Protein 3LLW (pdb70)

B-factor: mean 59.73, std 18.77, range [12.54, 139.4]

Nearest PDB structures (foldseek):
  3llw-assembly2_C  TM=1.004E+00  e=7.249E-37  Helicobacter pylori 26695
  3llw-assembly1_A  TM=9.979E-01  e=4.424E-35  Helicobacter pylori 26695
  3q1o-assembly1_A  TM=9.947E-01  e=1.415E-34  Helicobacter pylori
  3llw-assembly2_D  TM=1.000E+00  e=3.115E-34  Helicobacter pylori 26695
  4lfe-assembly1_A  TM=8.638E-01  e=3.846E-14  Streptococcus uberis 0140J

Solvent-accessible surface area: 47599 Å² total; per-residue (Å²): 169,177,58,35,110,18,20,58,34,2,93,69,0,9,119,123,3,58,48,43,0,120,97,35,153,27,120,17,125,28,28,7,28,35,1,63,106,0,2,16,24,18,0,77,45,20,30,170,13,19,25,0,52,0,0,0,0,0,0,4,10,36,22,48,87,182,90,0,63,124,68,33,70,16,8,5,50,0,0,0,0,0,6,0,0,35,6,3,12,48,8,2,21,5,3,51,41,26,80,98,27,12,35,75,150,64,70,40,4,2,28,23,109,44,27,54,16,6,0,2,5,0,0,0,0,0,0,0,17,0,0,27,11,0,2,55,4,125,28,112,34,71,14,2,13,68,0,0,73,18,0,0,29,23,0,3,3,67,0,6,3,6,0,10,3,0,6,26,95,29,68,138,63,128,14,84,97,146,44,4,43,55,0,1,52,16,45,10,0,43,4,0,3,0,0,0,3,0,0,5,20,3,17,35,68,184,37,137,138,4,60,155,58,0,68,60,4,0,47,60,0,0,22,0,36,13,0,28,65,1,12,96,93,78,113,184,115,82,7,12,0,17,92,64,46,32,78,152,173,0,54,91,56,0,85,74,6,29,91,79,0,41,106,67,0,65,73,10,120,116,77,48,80,89,2,11,56,0,0,42,15,17,0,57,93,52,35,217,159,184,53,33,114,10,22,53,33,2,96,62,4,16,125,126,4,65,59,43,0,139,108,41,153,43,138,8,126,26,56,16,64,41,1,84,142,0,3,21,21,15,0,83,49,18,37,162,12,16,20,0,60,0,0,0,0,0,0,1,10,33,18,44,72,182,102,0,66,133,66,44,64,20,9,5,42,0,0,0,0,0,5,0,0,30,6,3,20,45,11,2,22,6,1,52,41,19,84,102,26,67,103,67,150,135,44,48,4,3,28,58,97,41,45,58,18,3,0,3,4,0,0,1,0,0,0,0,11,0,0,24,10,0,2,58,5,132,23,120,30,83,15,2,14,71,0,0,58,18,0,0,36,21,0,2,2,93,0,9,2,1,0,14,4,0,32,19,38,0,68,28,13,77,6,76,73,138,31,2,34,55,0,8,54,15,47,12,0,45,4,0,1,0,0,0,2,0,0,4,24,5,15,38,83,170,35,119,148,3,47,148,51,0,67,61,1,0,50,64,0,0,21,0,35,19,0,40,62,11,15,105,107,80,104,201,206,26,15,0,12,93,69,55,31,74,135,159,0,60,92,57,2,104,71,8,41,89,86,0,48,101,41,0,56,72,8,112,115,73,52,80,85,1,12,46,0,0,39,14,20,0,60,90,55,25,184,109,158,178,52,34,114,11,18,54,30,3,91,63,3,12,118,128,3,50,56,47,0,117,102,36,147,45,141,13,118,41,64,21,86,35,4,97,124,0,4,15,19,25,0,69,51,31,34,110,13,6,23,0,68,0,0,1,0,0,0,5,12,35,24,36,94,172,88,3,72,125,64,39,66,21,6,6,42,0,0,0,0,0,6,0,0,32,8,3,19,48,9,2,16,5,1,38,41,29,92,47,29,41,96,79,152,128,75,59,4,2,9,18,90,29,37,38,22,10,0,1,7,0,0,1,0,0,0,0,9,0,0,14,12,0,2,58,4,130,24,117,35,94,12,2,14,67,0,0,77,17,0,0,35,25,0,3,3,91,0,11,3,2,0,18,3,0,29,32,99,23,70,144,62,127,11,80,81,145,49,2,37,57,0,6,44,16,49,14,0,39,5,0,2,0,0,0,4,0,0,4,14,4,12,49,73,193,31,128,142,4,55,154,53,0,71,59,1,0,52,52,2,0,18,0,26,22,0,40,64,20,21,121,117,82,166,192,16,18,0,21,116,66,60,31,78,142,154,0,63,98,63,0,100,89,17,60,74,84,0,43,88,37,0,72,64,6,113,114,76,53,70,89,1,14,54,0,0,44,15,17,0,65,94,42,34,215,123,46,121,21,26,54,28,1,88,64,1,13,130,124,4,74,57,43,0,130,90,39,151,30,119,8,131,41,71,11,73,40,0,93,134,0,2,18,8,19,0,84,60,31,29,104,14,10,21,0,67,0,0,0,0,0,0,5,10,37,25,40,105,180,94,2,75,131,64,39,70,20,9,6,45,0,0,0,0,0,6,0,0,33,6,3,23,45,9,2,22,6,2,56,35,18,63,90,27,65,106,80,157,140,44,46,4,3,29,51,85,45,50,50,16,3,0,2,6,0,0,0,0,0,0,0,16,0,0,32,9,0,3,57,4,131,28,113,36,89,14,1,15,63,0,0,62,13,0,0,31,20,0,2,2,69,0,12,3,2,0,20,5,0,4,20,97,24,57,51,61,81,17,79,98,143,42,3,42,52,0,4,49,15,41,10,0,40,4,0,1,0,0,0,4,0,0,3,18,5,12,34,70,184,38,134,142,3,50,130,63,0,69,59,3,0,48,63,1,0,22,0,17,22,0,29,55,10,14,107,113,81,87,209,161,41,77,49,50,10,17,0,6,42,71,52,29,82,130,166,0,56,81,61,2,97,88,7,30,92,76,0,42,105,49,0,60,73,8,116,110,75,55,73,90,1,11,52,0,0,43,14,13,0,49,92,39,32,208

CATH classification: 1.10.600.10

Structure (mmCIF, N/CA/C/O backbone):
data_3LLW
#
_entry.id   3LLW
#
_cell.length_a   59.040
_cell.length_b   123.844
_cell.length_c   111.617
_cell.angle_alpha   90.00
_cell.angle_beta   92.67
_cell.angle_gamma   90.00
#
_symmetry.space_group_name_H-M   'P 1 21 1'
#
loop_
_entity.id
_entity.type
_entity.pdbx_description
1 polymer 'Geranyltranstransferase (IspA)'
2 non-polymer 'SULFATE ION'
3 water water
#
loop_
_atom_site.group_PDB
_atom_site.id
_atom_site.type_symbol
_atom_site.label_atom_id
_atom_site.label_alt_id
_atom_site.label_comp_id
_atom_site.label_asym_id
_atom_site.label_entity_id
_atom_site.label_seq_id
_atom_site.pdbx_PDB_ins_code
_atom_site.Cartn_x
_atom_site.Cartn_y
_atom_site.Cartn_z
_atom_site.occupancy
_atom_site.B_iso_or_equiv
_atom_site.auth_seq_id
_atom_site.auth_comp_id
_atom_site.auth_asym_id
_atom_site.auth_atom_id
_atom_site.pdbx_PDB_model_num
ATOM 1 N N . SER A 1 2 ? 54.664 95.754 57.899 1.00 108.99 0 SER A N 1
ATOM 2 C CA . SER A 1 2 ? 55.710 96.500 58.664 1.00 108.79 0 SER A CA 1
ATOM 3 C C . SER A 1 2 ? 56.670 95.550 59.399 1.00 105.86 0 SER A C 1
ATOM 4 O O . SER A 1 2 ? 57.146 94.562 58.820 1.00 103.67 0 SER A O 1
ATOM 7 N N . LEU A 1 3 ? 56.948 95.856 60.668 1.00 100.79 1 LEU A N 1
ATOM 8 C CA . LEU A 1 3 ? 57.925 95.108 61.464 1.00 93.25 1 LEU A CA 1
ATOM 9 C C . LEU A 1 3 ? 57.281 93.975 62.257 1.00 88.28 1 LEU A C 1
ATOM 10 O O . LEU A 1 3 ? 56.324 94.187 63.007 1.00 88.12 1 LEU A O 1
ATOM 15 N N . SER A 1 4 ? 57.834 92.777 62.094 1.00 81.80 2 SER A N 1
ATOM 16 C CA . SER A 1 4 ? 57.245 91.568 62.651 1.00 76.08 2 SER A CA 1
ATOM 17 C C . SER A 1 4 ? 57.505 91.406 64.143 1.00 68.45 2 SER A C 1
ATOM 18 O O . SER A 1 4 ? 58.651 91.434 64.586 1.00 70.67 2 SER A O 1
ATOM 21 N N . SER A 1 5 ? 56.418 91.231 64.894 1.00 61.48 3 SER A N 1
ATOM 22 C CA . SER A 1 5 ? 56.425 90.897 66.324 1.00 55.21 3 SER A CA 1
ATOM 23 C C . SER A 1 5 ? 57.047 89.507 66.558 1.00 57.18 3 SER A C 1
ATOM 24 O O . SER A 1 5 ? 57.275 88.786 65.592 1.00 57.62 3 SER A O 1
ATOM 27 N N . PRO A 1 6 ? 57.347 89.127 67.827 1.00 60.41 4 PRO A N 1
ATOM 28 C CA . PRO A 1 6 ? 57.868 87.772 68.072 1.00 59.39 4 PRO A CA 1
ATOM 29 C C . PRO A 1 6 ? 56.971 86.627 67.596 1.00 58.70 4 PRO A C 1
ATOM 30 O O . PRO A 1 6 ? 57.470 85.701 66.957 1.00 57.62 4 PRO A O 1
ATOM 34 N N . ASN A 1 7 ? 55.676 86.714 67.896 1.00 52.44 5 ASN A N 1
ATOM 35 C CA . ASN A 1 7 ? 54.667 85.761 67.434 1.00 51.18 5 ASN A CA 1
ATOM 36 C C . ASN A 1 7 ? 54.674 85.545 65.909 1.00 53.97 5 ASN A C 1
ATOM 37 O O . ASN A 1 7 ? 54.684 84.411 65.431 1.00 55.75 5 ASN A O 1
ATOM 42 N N . LEU A 1 8 ? 54.689 86.649 65.170 1.00 51.02 6 LEU A N 1
ATOM 43 C CA . LEU A 1 8 ? 54.641 86.646 63.722 1.00 51.27 6 LEU A CA 1
ATOM 44 C C . LEU A 1 8 ? 55.972 86.211 63.129 1.00 57.65 6 LEU A C 1
ATOM 45 O O . LEU A 1 8 ? 56.027 85.660 62.021 1.00 61.93 6 LEU A O 1
ATOM 50 N N . SER A 1 9 ? 57.043 86.471 63.876 1.00 59.54 7 SER A N 1
ATOM 51 C CA . SER A 1 9 ? 58.402 86.127 63.470 1.00 56.23 7 SER A CA 1
ATOM 52 C C . SER A 1 9 ? 58.618 84.635 63.651 1.00 53.13 7 SER A C 1
ATOM 53 O O . SER A 1 9 ? 59.279 83.988 62.828 1.00 50.44 7 SER A O 1
ATOM 56 N N . PHE A 1 10 ? 58.056 84.108 64.741 1.00 46.17 8 PHE A N 1
ATOM 57 C CA . PHE A 1 10 ? 58.093 82.685 65.053 1.00 50.22 8 PHE A CA 1
ATOM 58 C C . PHE A 1 10 ? 57.324 81.878 64.000 1.00 51.06 8 PHE A C 1
ATOM 59 O O . PHE A 1 10 ? 57.766 80.806 63.582 1.00 53.29 8 PHE A O 1
ATOM 67 N N . TYR A 1 11 ? 56.172 82.410 63.595 1.00 52.06 9 TYR A N 1
ATOM 68 C CA . TYR A 1 11 ? 55.312 81.783 62.604 1.00 51.07 9 TYR A CA 1
ATOM 69 C C . TYR A 1 11 ? 55.963 81.730 61.226 1.00 51.89 9 TYR A C 1
ATOM 70 O O . TYR A 1 11 ? 55.944 80.682 60.576 1.00 58.71 9 TYR A O 1
ATOM 79 N N . TYR A 1 12 ? 56.547 82.842 60.790 1.00 53.82 10 TYR A N 1
ATOM 80 C CA . TYR A 1 12 ? 57.245 82.889 59.499 1.00 55.87 10 TYR A CA 1
ATOM 81 C C . TYR A 1 12 ? 58.390 81.880 59.418 1.00 54.69 10 TYR A C 1
ATOM 82 O O . TYR A 1 12 ? 58.671 81.319 58.358 1.00 54.80 10 TYR A O 1
ATOM 91 N N . ASN A 1 13 ? 59.036 81.656 60.552 1.00 51.79 11 ASN A N 1
ATOM 92 C CA . ASN A 1 13 ? 60.143 80.733 60.630 1.00 54.69 11 ASN A CA 1
ATOM 93 C C . ASN A 1 13 ? 59.666 79.271 60.603 1.00 56.18 11 ASN A C 1
ATOM 94 O O . ASN A 1 13 ? 60.334 78.416 60.018 1.00 54.77 11 ASN A O 1
ATOM 99 N N . GLU A 1 14 ? 58.514 78.998 61.221 1.00 52.37 12 GLU A N 1
ATOM 100 C CA . GLU A 1 14 ? 57.898 77.669 61.139 1.00 54.12 12 GLU A CA 1
ATOM 101 C C . GLU A 1 14 ? 57.456 77.284 59.725 1.00 49.25 12 GLU A C 1
ATOM 102 O O . GLU A 1 14 ? 57.538 76.122 59.347 1.00 54.94 12 GLU A O 1
ATOM 108 N N . CYS A 1 15 ? 57.016 78.268 58.951 1.00 45.00 13 CYS A N 1
ATOM 109 C CA . CYS A 1 15 ? 56.686 78.068 57.549 1.00 44.42 13 CYS A CA 1
ATOM 110 C C . CYS A 1 15 ? 57.899 77.677 56.720 1.00 48.73 13 CYS A C 1
ATOM 111 O O . CYS A 1 15 ? 57.784 76.860 55.814 1.00 51.76 13 CYS A O 1
ATOM 114 N N . GLU A 1 16 ? 59.054 78.268 57.033 1.00 53.64 14 GLU A N 1
ATOM 115 C CA . GLU A 1 16 ? 60.312 77.936 56.361 1.00 55.81 14 GLU A CA 1
ATOM 116 C C . GLU A 1 16 ? 60.794 76.558 56.790 1.00 51.21 14 GLU A C 1
ATOM 117 O O . GLU A 1 16 ? 61.330 75.807 55.981 1.00 45.17 14 GLU A O 1
ATOM 123 N N . ARG A 1 17 ? 60.581 76.238 58.065 1.00 44.57 15 ARG A N 1
ATOM 124 C CA . ARG A 1 17 ? 60.937 74.939 58.612 1.00 48.47 15 ARG A CA 1
ATOM 125 C C . ARG A 1 17 ? 59.987 73.833 58.140 1.00 51.95 15 ARG A C 1
ATOM 126 O O . ARG A 1 17 ? 60.393 72.668 58.050 1.00 54.84 15 ARG A O 1
ATOM 134 N N . PHE A 1 18 ? 58.727 74.176 57.860 1.00 48.05 16 PHE A N 1
ATOM 135 C CA . PHE A 1 18 ? 57.828 73.185 57.286 1.00 47.27 16 PHE A CA 1
ATOM 136 C C . PHE A 1 18 ? 58.294 72.836 55.876 1.00 44.43 16 PHE A C 1
ATOM 137 O O . PHE A 1 18 ? 58.264 71.666 55.485 1.00 43.41 16 PHE A O 1
ATOM 145 N N . GLU A 1 19 ? 58.714 73.850 55.125 1.00 42.22 17 GLU A N 1
ATOM 146 C CA . GLU A 1 19 ? 59.136 73.653 53.736 1.00 49.99 17 GLU A CA 1
ATOM 147 C C . GLU A 1 19 ? 60.346 72.717 53.645 1.00 54.13 17 GLU A C 1
ATOM 148 O O . GLU A 1 19 ? 60.463 71.925 52.709 1.00 59.64 17 GLU A O 1
ATOM 154 N N . SER A 1 20 ? 61.220 72.777 54.644 1.00 55.66 18 SER A N 1
ATOM 155 C CA . SER A 1 20 ? 62.413 71.943 54.655 1.00 56.40 18 SER A CA 1
ATOM 156 C C . SER A 1 20 ? 62.053 70.485 54.955 1.00 57.40 18 SER A C 1
ATOM 157 O O . SER A 1 20 ? 62.555 69.568 54.303 1.00 56.94 18 SER A O 1
ATOM 160 N N . PHE A 1 21 ? 61.172 70.295 55.937 1.00 47.73 19 PHE A N 1
ATOM 161 C CA . PHE A 1 21 ? 60.592 68.995 56.280 1.00 46.47 19 PHE A CA 1
ATOM 162 C C . PHE A 1 21 ? 59.975 68.276 55.065 1.00 44.31 19 PHE A C 1
ATOM 163 O O . PHE A 1 21 ? 60.166 67.076 54.885 1.00 45.40 19 PHE A O 1
ATOM 171 N N . LEU A 1 22 ? 59.310 69.013 54.221 1.00 41.95 20 LEU A N 1
ATOM 172 C CA . LEU A 1 22 ? 58.680 68.453 53.073 1.00 44.52 20 LEU A CA 1
ATOM 173 C C . LEU A 1 22 ? 59.714 68.040 52.034 1.00 48.70 20 LEU A C 1
ATOM 174 O O . LEU A 1 22 ? 59.594 67.029 51.407 1.00 50.04 20 LEU A O 1
ATOM 179 N N . LYS A 1 23 ? 60.743 68.843 51.885 1.00 54.57 21 LYS A N 1
ATOM 180 C CA . LYS A 1 23 ? 61.917 68.557 51.042 1.00 55.70 21 LYS A CA 1
ATOM 181 C C . LYS A 1 23 ? 62.638 67.274 51.479 1.00 54.09 21 LYS A C 1
ATOM 182 O O . LYS A 1 23 ? 63.049 66.479 50.647 1.00 59.78 21 LYS A O 1
ATOM 188 N N . ASN A 1 24 ? 62.752 67.063 52.789 1.00 60.00 22 ASN A N 1
ATOM 189 C CA . ASN A 1 24 ? 63.464 65.909 53.346 1.00 60.61 22 ASN A CA 1
ATOM 190 C C . ASN A 1 24 ? 62.581 64.717 53.660 1.00 61.63 22 ASN A C 1
ATOM 191 O O . ASN A 1 24 ? 63.039 63.744 54.266 1.00 62.75 22 ASN A O 1
ATOM 196 N N . HIS A 1 25 ? 61.313 64.802 53.269 1.00 62.70 23 HIS A N 1
ATOM 197 C CA . HIS A 1 25 ? 60.384 63.703 53.463 1.00 61.15 23 HIS A CA 1
ATOM 198 C C . HIS A 1 25 ? 60.635 62.663 52.383 1.00 60.21 23 HIS A C 1
ATOM 199 O O . HIS A 1 25 ? 60.482 62.940 51.194 1.00 61.82 23 HIS A O 1
ATOM 206 N N . HIS A 1 26 ? 61.063 61.483 52.811 1.00 63.15 24 HIS A N 1
ATOM 207 C CA . HIS A 1 26 ? 61.351 60.390 51.896 1.00 70.16 24 HIS A CA 1
ATOM 208 C C . HIS A 1 26 ? 60.524 59.185 52.286 1.00 71.14 24 HIS A C 1
ATOM 209 O O . HIS A 1 26 ? 60.402 58.849 53.470 1.00 70.13 24 HIS A O 1
ATOM 216 N N . LEU A 1 27 ? 59.919 58.565 51.284 1.00 70.45 25 LEU A N 1
ATOM 217 C CA . LEU A 1 27 ? 59.249 57.299 51.478 1.00 71.88 25 LEU A CA 1
ATOM 218 C C . LEU A 1 27 ? 60.105 56.258 50.784 1.00 72.35 25 LEU A C 1
ATOM 219 O O . LEU A 1 27 ? 60.435 56.403 49.597 1.00 71.59 25 LEU A O 1
ATOM 224 N N . HIS A 1 28 ? 60.505 55.240 51.539 1.00 72.32 26 HIS A N 1
ATOM 225 C CA . HIS A 1 28 ? 61.298 54.158 50.978 1.00 78.38 26 HIS A CA 1
ATOM 226 C C . HIS A 1 28 ? 60.372 53.116 50.373 1.00 74.78 26 HIS A C 1
ATOM 227 O O . HIS A 1 28 ? 59.529 52.548 51.072 1.00 71.36 26 HIS A O 1
ATOM 234 N N . LEU A 1 29 ? 60.528 52.887 49.069 1.00 69.73 27 LEU A N 1
ATOM 235 C CA . LEU A 1 29 ? 59.709 51.911 48.359 1.00 71.69 27 LEU A CA 1
ATOM 236 C C . LEU A 1 29 ? 60.558 50.814 47.699 1.00 73.35 27 LEU A C 1
ATOM 237 O O . LEU A 1 29 ? 61.201 51.033 46.665 1.00 76.54 27 LEU A O 1
ATOM 242 N N . GLU A 1 30 ? 60.541 49.635 48.311 1.00 69.98 28 GLU A N 1
ATOM 243 C CA . GLU A 1 30 ? 61.257 48.477 47.804 1.00 74.38 28 GLU A CA 1
ATOM 244 C C . GLU A 1 30 ? 60.402 47.773 46.742 1.00 70.50 28 GLU A C 1
ATOM 245 O O . GLU A 1 30 ? 59.330 47.226 47.054 1.00 68.94 28 GLU A O 1
ATOM 251 N N . SER A 1 31 ? 60.867 47.824 45.491 1.00 58.30 29 SER A N 1
ATOM 252 C CA . SER A 1 31 ? 60.261 47.088 44.385 1.00 54.64 29 SER A CA 1
ATOM 253 C C . SER A 1 31 ? 61.155 47.085 43.147 1.00 54.45 29 SER A C 1
ATOM 254 O O . SER A 1 31 ? 62.164 47.789 43.081 1.00 54.72 29 SER A O 1
ATOM 257 N N . PHE A 1 32 ? 60.747 46.314 42.149 1.00 52.18 30 PHE A N 1
ATOM 258 C CA . PHE A 1 32 ? 61.448 46.267 40.879 1.00 53.33 30 PHE A CA 1
ATOM 259 C C . PHE A 1 32 ? 60.829 47.228 39.864 1.00 58.34 30 PHE A C 1
ATOM 260 O O . PHE A 1 32 ? 61.064 47.100 38.654 1.00 58.33 30 PHE A O 1
ATOM 268 N N . HIS A 1 33 ? 60.031 48.182 40.353 1.00 55.82 31 HIS A N 1
ATOM 269 C CA . HIS A 1 33 ? 59.528 49.254 39.495 1.00 55.47 31 HIS A CA 1
ATOM 270 C C . HIS A 1 33 ? 60.603 50.336 39.379 1.00 54.92 31 HIS A C 1
ATOM 271 O O . HIS A 1 33 ? 61.053 50.870 40.401 1.00 49.68 31 HIS A O 1
ATOM 278 N N . PRO A 1 34 ? 60.995 50.675 38.131 1.00 53.90 32 PRO A N 1
ATOM 279 C CA . PRO A 1 34 ? 62.081 51.614 37.835 1.00 55.55 32 PRO A CA 1
ATOM 280 C C . PRO A 1 34 ? 61.892 53.020 38.410 1.00 57.76 32 PRO A C 1
ATOM 281 O O . PRO A 1 34 ? 62.880 53.660 38.785 1.00 58.96 32 PRO A O 1
ATOM 285 N N . TYR A 1 35 ? 60.654 53.512 38.469 1.00 55.71 33 TYR A N 1
ATOM 286 C CA . TYR A 1 35 ? 60.480 54.924 38.801 1.00 54.89 33 TYR A CA 1
ATOM 287 C C . TYR A 1 35 ? 59.364 55.339 39.752 1.00 54.35 33 TYR A C 1
ATOM 288 O O . TYR A 1 35 ? 59.223 56.523 40.026 1.00 57.43 33 TYR A O 1
ATOM 297 N N . LEU A 1 36 ? 58.590 54.387 40.256 1.00 52.58 34 LEU A N 1
ATOM 298 C CA . LEU A 1 36 ? 57.425 54.714 41.083 1.00 55.62 34 LEU A CA 1
ATOM 299 C C . LEU A 1 36 ? 57.739 55.496 42.375 1.00 54.30 34 LEU A C 1
ATOM 300 O O . LEU A 1 36 ? 56.986 56.396 42.762 1.00 59.36 34 LEU A O 1
ATOM 305 N N . GLU A 1 37 ? 58.862 55.168 43.010 1.00 55.63 35 GLU A N 1
ATOM 306 C CA . GLU A 1 37 ? 59.291 55.800 44.257 1.00 54.40 35 GLU A CA 1
ATOM 307 C C . GLU A 1 37 ? 59.675 57.280 44.106 1.00 57.02 35 GLU A C 1
ATOM 308 O O . GLU A 1 37 ? 59.369 58.104 44.988 1.00 53.65 35 GLU A O 1
ATOM 314 N N . LYS A 1 38 ? 60.358 57.619 43.011 1.00 52.19 36 LYS A N 1
ATOM 315 C CA . LYS A 1 38 ? 60.704 59.023 42.761 1.00 57.62 36 LYS A CA 1
ATOM 316 C C . LYS A 1 38 ? 59.489 59.792 42.239 1.00 55.81 36 LYS A C 1
ATOM 317 O O . LYS A 1 38 ? 59.273 60.947 42.614 1.00 60.49 36 LYS A O 1
ATOM 323 N N . ALA A 1 39 ? 58.687 59.126 41.406 1.00 51.32 37 ALA A N 1
ATOM 324 C CA . ALA A 1 39 ? 57.463 59.699 40.852 1.00 48.28 37 ALA A CA 1
ATOM 325 C C . ALA A 1 39 ? 56.384 59.996 41.912 1.00 47.30 37 ALA A C 1
ATOM 326 O O . ALA A 1 39 ? 55.544 60.866 41.698 1.00 46.22 37 ALA A O 1
ATOM 328 N N . PHE A 1 40 ? 56.413 59.272 43.033 1.00 43.30 38 PHE A N 1
ATOM 329 C CA . PHE A 1 40 ? 55.434 59.446 44.119 1.00 45.13 38 PHE A CA 1
ATOM 330 C C . PHE A 1 40 ? 55.354 60.871 44.672 1.00 43.27 38 PHE A C 1
ATOM 331 O O . PHE A 1 40 ? 54.276 61.449 44.706 1.00 48.14 38 PHE A O 1
ATOM 339 N N . PHE A 1 41 ? 56.492 61.434 45.081 1.00 44.44 39 PHE A N 1
ATOM 340 C CA . PHE A 1 41 ? 56.510 62.727 45.759 1.00 42.32 39 PHE A CA 1
ATOM 341 C C . PHE A 1 41 ? 56.922 63.891 44.855 1.00 43.76 39 PHE A C 1
ATOM 342 O O . PHE A 1 41 ? 56.857 65.053 45.256 1.00 45.35 39 PHE A O 1
ATOM 350 N N . GLU A 1 42 ? 57.332 63.565 43.634 1.00 43.83 40 GLU A N 1
ATOM 351 C CA . GLU A 1 42 ? 57.863 64.520 42.673 1.00 47.27 40 GLU A CA 1
ATOM 352 C C . GLU A 1 42 ? 57.023 65.795 42.503 1.00 49.07 40 GLU A C 1
ATOM 353 O O . GLU A 1 42 ? 57.563 66.902 42.553 1.00 49.47 40 GLU A O 1
ATOM 359 N N . MET A 1 43 ? 55.709 65.638 42.311 1.00 48.84 41 MET A N 1
ATOM 360 C CA . MET A 1 43 ? 54.809 66.786 42.145 1.00 43.68 41 MET A CA 1
ATOM 361 C C . MET A 1 43 ? 54.550 67.534 43.467 1.00 37.96 41 MET A C 1
ATOM 362 O O . MET A 1 43 ? 54.113 68.690 43.454 1.00 40.00 41 MET A O 1
ATOM 367 N N . VAL A 1 44 ? 54.817 66.892 44.601 1.00 38.57 42 VAL A N 1
ATOM 368 C CA . VAL A 1 44 ? 54.717 67.595 45.889 1.00 43.91 42 VAL A CA 1
ATOM 369 C C . VAL A 1 44 ? 55.958 68.475 46.050 1.00 49.96 42 VAL A C 1
ATOM 370 O O . VAL A 1 44 ? 55.862 69.621 46.493 1.00 50.56 42 VAL A O 1
ATOM 374 N N . LEU A 1 45 ? 57.115 67.930 45.666 1.00 55.61 43 LEU A N 1
ATOM 375 C CA . LEU A 1 45 ? 58.386 68.655 45.757 1.00 59.15 43 LEU A CA 1
ATOM 376 C C . LEU A 1 45 ? 58.426 69.827 44.801 1.00 55.51 43 LEU A C 1
ATOM 377 O O . LEU A 1 45 ? 58.873 70.913 45.159 1.00 58.53 43 LEU A O 1
ATOM 382 N N . ASN A 1 46 ? 57.927 69.597 43.594 1.00 61.43 44 ASN A N 1
ATOM 383 C CA . ASN A 1 46 ? 58.004 70.566 42.511 1.00 63.69 44 ASN A CA 1
ATOM 384 C C . ASN A 1 46 ? 56.867 71.582 42.535 1.00 64.61 44 ASN A C 1
ATOM 385 O O . ASN A 1 46 ? 56.849 72.506 41.725 1.00 68.54 44 ASN A O 1
ATOM 390 N N . GLY A 1 47 ? 55.908 71.416 43.442 1.00 63.48 45 GLY A N 1
ATOM 391 C CA . GLY A 1 47 ? 54.770 72.336 43.498 1.00 68.07 45 GLY A CA 1
ATOM 392 C C . GLY A 1 47 ? 55.114 73.588 44.282 1.00 70.03 45 GLY A C 1
ATOM 393 O O . GLY A 1 47 ? 56.254 74.067 44.258 1.00 66.20 45 GLY A O 1
ATOM 394 N N . GLY A 1 48 ? 54.110 74.150 44.941 1.00 71.70 46 GLY A N 1
ATOM 395 C CA . GLY A 1 48 ? 54.368 74.842 46.191 1.00 73.11 46 GLY A CA 1
ATOM 396 C C . GLY A 1 48 ? 54.533 76.326 46.409 1.00 70.41 46 GLY A C 1
ATOM 397 O O . GLY A 1 48 ? 55.651 76.836 46.428 1.00 75.47 46 GLY A O 1
ATOM 398 N N . LYS A 1 49 ? 53.415 77.008 46.627 1.00 66.62 47 LYS A N 1
ATOM 399 C CA . LYS A 1 49 ? 53.428 78.229 47.418 1.00 62.36 47 LYS A CA 1
ATOM 400 C C . LYS A 1 49 ? 53.020 77.891 48.857 1.00 57.47 47 LYS A C 1
ATOM 401 O O . LYS A 1 49 ? 53.242 78.689 49.767 1.00 57.41 47 LYS A O 1
ATOM 407 N N . ARG A 1 50 ? 52.443 76.696 49.039 1.00 54.16 48 ARG A N 1
ATOM 408 C CA . ARG A 1 50 ? 52.106 76.106 50.356 1.00 46.90 48 ARG A CA 1
ATOM 409 C C . ARG A 1 50 ? 51.028 76.895 51.108 1.00 46.44 48 ARG A C 1
ATOM 410 O O . ARG A 1 50 ? 51.062 76.987 52.342 1.00 47.26 48 ARG A O 1
ATOM 418 N N . PHE A 1 51 ? 50.066 77.451 50.375 1.00 43.48 49 PHE A N 1
ATOM 419 C CA . PHE A 1 51 ? 49.047 78.285 50.986 1.00 41.27 49 PHE A CA 1
ATOM 420 C C . PHE A 1 51 ? 48.277 77.555 52.095 1.00 46.99 49 PHE A C 1
ATOM 421 O O . PHE A 1 51 ? 48.054 78.116 53.160 1.00 39.85 49 PHE A O 1
ATOM 429 N N . ARG A 1 52 ? 47.909 76.300 51.850 1.00 43.62 50 ARG A N 1
ATOM 430 C CA . ARG A 1 52 ? 47.110 75.550 52.807 1.00 44.12 50 ARG A CA 1
ATOM 431 C C . ARG A 1 52 ? 47.855 75.151 54.085 1.00 43.18 50 ARG A C 1
ATOM 432 O O . ARG A 1 52 ? 47.317 75.383 55.162 1.00 42.89 50 ARG A O 1
ATOM 440 N N . PRO A 1 53 ? 49.072 74.551 53.981 1.00 41.38 51 PRO A N 1
ATOM 441 C CA . PRO A 1 53 ? 49.823 74.378 55.220 1.00 43.17 51 PRO A CA 1
ATOM 442 C C . PRO A 1 53 ? 50.123 75.679 55.971 1.00 45.72 51 PRO A C 1
ATOM 443 O O . PRO A 1 53 ? 50.063 75.692 57.203 1.00 41.51 51 PRO A O 1
ATOM 447 N N . LYS A 1 54 ? 50.414 76.763 55.254 1.00 42.82 52 LYS A N 1
ATOM 448 C CA . LYS A 1 54 ? 50.574 78.069 55.914 1.00 44.09 52 LYS A CA 1
ATOM 449 C C . LYS A 1 54 ? 49.330 78.515 56.683 1.00 45.96 52 LYS A C 1
ATOM 450 O O . LYS A 1 54 ? 49.451 79.071 57.774 1.00 43.08 52 LYS A O 1
ATOM 456 N N . LEU A 1 55 ? 48.143 78.262 56.132 1.00 46.61 53 LEU A N 1
ATOM 457 C CA . LEU A 1 55 ? 46.893 78.576 56.839 1.00 47.89 53 LEU A CA 1
ATOM 458 C C . LEU A 1 55 ? 46.741 77.735 58.093 1.00 46.84 53 LEU A C 1
ATOM 459 O O . LEU A 1 55 ? 46.314 78.240 59.124 1.00 51.03 53 LEU A O 1
ATOM 464 N N . PHE A 1 56 ? 47.082 76.446 57.977 1.00 45.50 54 PHE A N 1
ATOM 465 C CA . PHE A 1 56 ? 47.057 75.498 59.084 1.00 41.69 54 PHE A CA 1
ATOM 466 C C . PHE A 1 56 ? 47.965 75.977 60.203 1.00 45.96 54 PHE A C 1
ATOM 467 O O . PHE A 1 56 ? 47.564 76.051 61.384 1.00 36.52 54 PHE A O 1
ATOM 475 N N . LEU A 1 57 ? 49.195 76.301 59.815 1.00 38.17 55 LEU A N 1
ATOM 476 C CA . LEU A 1 57 ? 50.211 76.764 60.757 1.00 47.23 55 LEU A CA 1
ATOM 477 C C . LEU A 1 57 ? 49.942 78.158 61.331 1.00 44.00 55 LEU A C 1
ATOM 478 O O . LEU A 1 57 ? 50.330 78.432 62.452 1.00 47.72 55 LEU A O 1
ATOM 483 N N . ALA A 1 58 ? 49.251 79.010 60.583 1.00 43.20 56 ALA A N 1
ATOM 484 C CA . ALA A 1 58 ? 48.851 80.322 61.082 1.00 44.36 56 ALA A CA 1
ATOM 485 C C . ALA A 1 58 ? 47.979 80.208 62.321 1.00 44.07 56 ALA A C 1
ATOM 486 O O . ALA A 1 58 ? 48.196 80.927 63.271 1.00 45.72 56 ALA A O 1
ATOM 488 N N . VAL A 1 59 ? 47.017 79.287 62.295 1.00 46.08 57 VAL A N 1
ATOM 489 C CA . VAL A 1 59 ? 46.076 79.074 63.395 1.00 44.77 57 VAL A CA 1
ATOM 490 C C . VAL A 1 59 ? 46.777 78.403 64.568 1.00 49.37 57 VAL A C 1
ATOM 491 O O . VAL A 1 59 ? 46.613 78.793 65.718 1.00 53.21 57 VAL A O 1
ATOM 495 N N . LEU A 1 60 ? 47.578 77.400 64.253 1.00 49.40 58 LEU A N 1
ATOM 496 C CA . LEU A 1 60 ? 48.222 76.577 65.247 1.00 47.33 58 LEU A CA 1
ATOM 497 C C . LEU A 1 60 ? 49.339 77.276 66.036 1.00 53.97 58 LEU A C 1
ATOM 498 O O . LEU A 1 60 ? 49.327 77.247 67.274 1.00 56.87 58 LEU A O 1
ATOM 503 N N . CYS A 1 61 ? 50.273 77.919 65.331 1.00 49.23 59 CYS A N 1
ATOM 504 C CA . CYS A 1 61 ? 51.360 78.692 65.963 1.00 52.90 59 CYS A CA 1
ATOM 505 C C . CYS A 1 61 ? 50.851 79.803 66.871 1.00 53.97 59 CYS A C 1
ATOM 506 O O . CYS A 1 61 ? 51.471 80.109 67.888 1.00 51.99 59 CYS A O 1
ATOM 509 N N . ALA A 1 62 ? 49.739 80.412 66.474 1.00 53.89 60 ALA A N 1
ATOM 510 C CA . ALA A 1 62 ? 49.073 81.427 67.266 1.00 50.27 60 ALA A CA 1
ATOM 511 C C . ALA A 1 62 ? 48.456 80.880 68.553 1.00 52.83 60 ALA A C 1
ATOM 512 O O . ALA A 1 62 ? 48.479 81.548 69.586 1.00 56.32 60 ALA A O 1
ATOM 514 N N . LEU A 1 63 ? 47.918 79.666 68.499 1.00 56.73 61 LEU A N 1
ATOM 515 C CA . LEU A 1 63 ? 47.079 79.157 69.594 1.00 56.12 61 LEU A CA 1
ATOM 516 C C . LEU A 1 63 ? 47.801 78.267 70.601 1.00 56.61 61 LEU A C 1
ATOM 517 O O . LEU A 1 63 ? 47.365 78.150 71.752 1.00 57.88 61 LEU A O 1
ATOM 522 N N . VAL A 1 64 ? 48.889 77.634 70.178 1.00 54.33 62 VAL A N 1
ATOM 523 C CA . VAL A 1 64 ? 49.715 76.887 71.123 1.00 60.72 62 VAL A CA 1
ATOM 524 C C . VAL A 1 64 ? 50.943 77.727 71.496 1.00 62.45 62 VAL A C 1
ATOM 525 O O . VAL A 1 64 ? 51.473 78.457 70.655 1.00 59.19 62 VAL A O 1
ATOM 529 N N . GLY A 1 65 ? 51.351 77.663 72.767 1.00 67.52 63 GLY A N 1
ATOM 530 C CA . GLY A 1 65 ? 52.569 78.335 73.244 1.00 69.99 63 GLY A CA 1
ATOM 531 C C . GLY A 1 65 ? 53.798 77.814 72.522 1.00 72.59 63 GLY A C 1
ATOM 532 O O . GLY A 1 65 ? 53.846 76.632 72.167 1.00 72.07 63 GLY A O 1
ATOM 533 N N . GLN A 1 66 ? 54.779 78.695 72.305 1.00 74.44 64 GLN A N 1
ATOM 534 C CA . GLN A 1 66 ? 55.984 78.392 71.509 1.00 76.74 64 GLN A CA 1
ATOM 535 C C . GLN A 1 66 ? 56.783 77.152 71.934 1.00 79.70 64 GLN A C 1
ATOM 536 O O . GLN A 1 66 ? 57.353 76.465 71.085 1.00 81.93 64 GLN A O 1
ATOM 542 N N . LYS A 1 67 ? 56.819 76.865 73.235 1.00 82.30 65 LYS A N 1
ATOM 543 C CA . LYS A 1 67 ? 57.595 75.731 73.742 1.00 85.44 65 LYS A CA 1
ATOM 544 C C . LYS A 1 67 ? 56.841 74.402 73.699 1.00 83.06 65 LYS A C 1
ATOM 545 O O . LYS A 1 67 ? 57.440 73.355 73.428 1.00 82.84 65 LYS A O 1
ATOM 551 N N . ASP A 1 68 ? 55.533 74.455 73.954 1.00 82.18 66 ASP A N 1
ATOM 552 C CA . ASP A 1 68 ? 54.659 73.278 73.855 1.00 80.86 66 ASP A CA 1
ATOM 553 C C . ASP A 1 68 ? 54.420 72.892 72.397 1.00 75.04 66 ASP A C 1
ATOM 554 O O . ASP A 1 68 ? 54.156 71.725 72.092 1.00 75.58 66 ASP A O 1
ATOM 559 N N . TYR A 1 69 ? 54.504 73.883 71.511 1.00 66.17 67 TYR A N 1
ATOM 560 C CA . TYR A 1 69 ? 54.522 73.655 70.071 1.00 59.83 67 TYR A CA 1
ATOM 561 C C . TYR A 1 69 ? 55.701 72.764 69.682 1.00 60.97 67 TYR A C 1
ATOM 562 O O . TYR A 1 69 ? 55.512 71.739 69.027 1.00 62.00 67 TYR A O 1
ATOM 571 N N . SER A 1 70 ? 56.903 73.151 70.113 1.00 65.42 68 SER A N 1
ATOM 572 C CA . SER A 1 70 ? 58.159 72.507 69.687 1.00 68.44 68 SER A CA 1
ATOM 573 C C . SER A 1 70 ? 58.322 71.061 70.148 1.00 65.89 68 SER A C 1
ATOM 574 O O . SER A 1 70 ? 59.102 70.308 69.556 1.00 64.50 68 SER A O 1
ATOM 577 N N . ASN A 1 71 ? 57.587 70.688 71.197 1.00 66.95 69 ASN A N 1
ATOM 578 C CA . ASN A 1 71 ? 57.383 69.284 71.560 1.00 71.84 69 ASN A CA 1
ATOM 579 C C . ASN A 1 71 ? 56.887 68.454 70.380 1.00 68.58 69 ASN A C 1
ATOM 580 O O . ASN A 1 71 ? 57.451 67.407 70.066 1.00 73.94 69 ASN A O 1
ATOM 585 N N . GLN A 1 72 ? 55.846 68.949 69.716 1.00 62.01 70 GLN A N 1
ATOM 586 C CA . GLN A 1 72 ? 55.125 68.165 68.722 1.00 60.89 70 GLN A CA 1
ATOM 587 C C . GLN A 1 72 ? 55.242 68.695 67.292 1.00 56.64 70 GLN A C 1
ATOM 588 O O . GLN A 1 72 ? 54.434 68.361 66.431 1.00 58.44 70 GLN A O 1
ATOM 594 N N . GLN A 1 73 ? 56.267 69.506 67.058 1.00 54.10 71 GLN A N 1
ATOM 595 C CA . GLN A 1 73 ? 56.489 70.185 65.782 1.00 54.08 71 GLN A CA 1
ATOM 596 C C . GLN A 1 73 ? 56.435 69.258 64.569 1.00 51.94 71 GLN A C 1
ATOM 597 O O . GLN A 1 73 ? 55.791 69.579 63.567 1.00 56.53 71 GLN A O 1
ATOM 603 N N . THR A 1 74 ? 57.100 68.112 64.653 1.00 53.10 72 THR A N 1
ATOM 604 C CA . THR A 1 74 ? 57.169 67.212 63.498 1.00 60.02 72 THR A CA 1
ATOM 605 C C . THR A 1 74 ? 55.816 66.550 63.230 1.00 54.70 72 THR A C 1
ATOM 606 O O . THR A 1 74 ? 55.485 66.248 62.085 1.00 56.63 72 THR A O 1
ATOM 610 N N . GLU A 1 75 ? 55.040 66.362 64.293 1.00 46.21 73 GLU A N 1
ATOM 611 C CA . GLU A 1 75 ? 53.688 65.858 64.193 1.00 46.47 73 GLU A CA 1
ATOM 612 C C . GLU A 1 75 ? 52.758 66.858 63.506 1.00 48.39 73 GLU A C 1
ATOM 613 O O . GLU A 1 75 ? 51.912 66.461 62.701 1.00 52.63 73 GLU A O 1
ATOM 619 N N . TYR A 1 76 ? 52.920 68.144 63.832 1.00 43.59 74 TYR A N 1
ATOM 620 C CA . TYR A 1 76 ? 52.174 69.227 63.192 1.00 37.75 74 TYR A CA 1
ATOM 621 C C . TYR A 1 76 ? 52.550 69.357 61.701 1.00 42.08 74 TYR A C 1
ATOM 622 O O . TYR A 1 76 ? 51.707 69.661 60.853 1.00 40.37 74 TYR A O 1
ATOM 631 N N . PHE A 1 77 ? 53.816 69.108 61.396 1.00 34.92 75 PHE A N 1
ATOM 632 C CA . PHE A 1 77 ? 54.289 69.159 60.026 1.00 41.50 75 PHE A CA 1
ATOM 633 C C . PHE A 1 77 ? 53.685 68.002 59.215 1.00 41.07 75 PHE A C 1
ATOM 634 O O . PHE A 1 77 ? 53.266 68.209 58.096 1.00 47.24 75 PHE A O 1
ATOM 642 N N . LYS A 1 78 ? 53.609 66.812 59.811 1.00 42.83 76 LYS A N 1
ATOM 643 C CA . LYS A 1 78 ? 52.931 65.660 59.210 1.00 44.85 76 LYS A CA 1
ATOM 644 C C . LYS A 1 78 ? 51.498 65.998 58.789 1.00 45.74 76 LYS A C 1
ATOM 645 O O . LYS A 1 78 ? 51.129 65.793 57.630 1.00 41.18 76 LYS A O 1
ATOM 651 N N . ILE A 1 79 ? 50.720 66.543 59.730 1.00 33.94 77 ILE A N 1
ATOM 652 C CA . ILE A 1 79 ? 49.374 67.037 59.465 1.00 34.41 77 ILE A CA 1
ATOM 653 C C . ILE A 1 79 ? 49.299 68.087 58.359 1.00 39.06 77 ILE A C 1
ATOM 654 O O . ILE A 1 79 ? 48.452 68.000 57.459 1.00 43.94 77 ILE A O 1
ATOM 659 N N . ALA A 1 80 ? 50.189 69.072 58.423 1.00 38.65 78 ALA A N 1
ATOM 660 C CA . ALA A 1 80 ? 50.286 70.097 57.394 1.00 38.06 78 ALA A CA 1
ATOM 661 C C . ALA A 1 80 ? 50.609 69.469 56.030 1.00 35.31 78 ALA A C 1
ATOM 662 O O . ALA A 1 80 ? 50.062 69.888 55.008 1.00 38.08 78 ALA A O 1
ATOM 664 N N . LEU A 1 81 ? 51.479 68.460 56.044 1.00 36.57 79 LEU A N 1
ATOM 665 C CA . LEU A 1 81 ? 51.892 67.719 54.848 1.00 41.61 79 LEU A CA 1
ATOM 666 C C . LEU A 1 81 ? 50.731 66.887 54.281 1.00 45.48 79 LEU A C 1
ATOM 667 O O . LEU A 1 81 ? 50.620 66.727 53.056 1.00 46.11 79 LEU A O 1
ATOM 672 N N . SER A 1 82 ? 49.840 66.402 55.148 1.00 39.41 80 SER A N 1
ATOM 673 C CA . SER A 1 82 ? 48.691 65.624 54.665 1.00 39.57 80 SER A CA 1
ATOM 674 C C . SER A 1 82 ? 47.758 66.485 53.835 1.00 38.40 80 SER A C 1
ATOM 675 O O . SER A 1 82 ? 47.216 66.024 52.834 1.00 45.48 80 SER A O 1
ATOM 678 N N . ILE A 1 83 ? 47.585 67.739 54.252 1.00 39.85 81 ILE A N 1
ATOM 679 C CA . ILE A 1 83 ? 46.797 68.712 53.499 1.00 35.73 81 ILE A CA 1
ATOM 680 C C . ILE A 1 83 ? 47.458 69.015 52.139 1.00 41.53 81 ILE A C 1
ATOM 681 O O . ILE A 1 83 ? 46.774 69.111 51.119 1.00 38.11 81 ILE A O 1
ATOM 686 N N . GLU A 1 84 ? 48.784 69.136 52.137 1.00 35.45 82 GLU A N 1
ATOM 687 C CA . GLU A 1 84 ? 49.506 69.468 50.920 1.00 45.73 82 GLU A CA 1
ATOM 688 C C . GLU A 1 84 ? 49.416 68.306 49.920 1.00 40.83 82 GLU A C 1
ATOM 689 O O . GLU A 1 84 ? 49.173 68.538 48.750 1.00 43.52 82 GLU A O 1
ATOM 695 N N . CYS A 1 85 ? 49.521 67.066 50.406 1.00 43.66 83 CYS A N 1
ATOM 696 C CA . CYS A 1 85 ? 49.352 65.866 49.562 1.00 42.89 83 CYS A CA 1
ATOM 697 C C . CYS A 1 85 ? 47.981 65.749 48.889 1.00 44.87 83 CYS A C 1
ATOM 698 O O . CYS A 1 85 ? 47.897 65.439 47.689 1.00 43.74 83 CYS A O 1
ATOM 701 N N . LEU A 1 86 ? 46.921 65.999 49.657 1.00 39.80 84 LEU A N 1
ATOM 702 C CA . LEU A 1 86 ? 45.565 66.027 49.114 1.00 42.17 84 LEU A CA 1
ATOM 703 C C . LEU A 1 86 ? 45.410 67.087 48.037 1.00 42.14 84 LEU A C 1
ATOM 704 O O . LEU A 1 86 ? 44.817 66.825 47.002 1.00 46.71 84 LEU A O 1
ATOM 709 N N . HIS A 1 87 ? 45.964 68.275 48.272 1.00 41.21 85 HIS A N 1
ATOM 710 C CA . HIS A 1 87 ? 45.931 69.330 47.278 1.00 40.20 85 HIS A CA 1
ATOM 711 C C . HIS A 1 87 ? 46.697 68.925 46.010 1.00 38.64 85 HIS A C 1
ATOM 712 O O 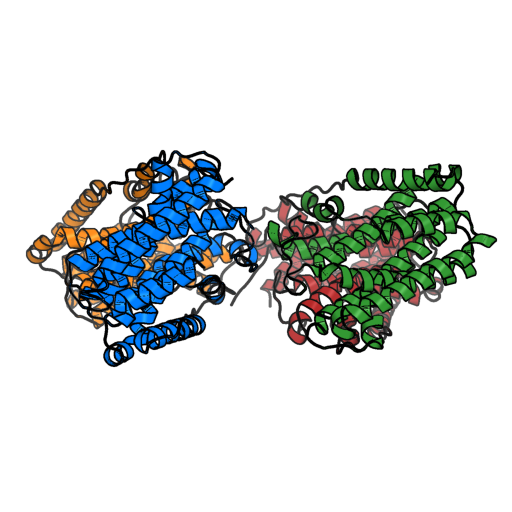. HIS A 1 87 ? 46.242 69.192 44.906 1.00 45.80 85 HIS A O 1
ATOM 719 N N . THR A 1 88 ? 47.850 68.285 46.185 1.00 34.43 86 THR A N 1
ATOM 720 C CA . THR A 1 88 ? 48.713 67.892 45.071 1.00 41.24 86 THR A CA 1
ATOM 721 C C . THR A 1 88 ? 48.069 66.809 44.215 1.00 39.23 86 THR A C 1
ATOM 722 O O . THR A 1 88 ? 48.157 66.856 42.985 1.00 44.34 86 THR A O 1
ATOM 726 N N . TYR A 1 89 ? 47.424 65.837 44.865 1.00 41.25 87 TYR A N 1
ATOM 727 C CA . TYR A 1 89 ? 46.768 64.732 44.154 1.00 39.91 87 TYR A CA 1
ATOM 728 C C . TYR A 1 89 ? 45.662 65.266 43.251 1.00 42.74 87 TYR A C 1
ATOM 729 O O . TYR A 1 89 ? 45.507 64.794 42.109 1.00 34.70 87 TYR A O 1
ATOM 738 N N . SER A 1 90 ? 44.892 66.234 43.755 1.00 38.08 88 SER A N 1
ATOM 739 C CA . SER A 1 90 ? 43.861 66.860 42.933 1.00 44.99 88 SER A CA 1
ATOM 740 C C . SER A 1 90 ? 44.457 67.510 41.673 1.00 44.62 88 SER A C 1
ATOM 741 O O . SER A 1 90 ? 43.873 67.414 40.590 1.00 45.12 88 SER A O 1
ATOM 744 N N . LEU A 1 91 ? 45.629 68.134 41.812 1.00 48.10 89 LEU A N 1
ATOM 745 C CA . LEU A 1 91 ? 46.318 68.759 40.671 1.00 39.60 89 LEU A CA 1
ATOM 746 C C . LEU A 1 91 ? 46.826 67.742 39.655 1.00 42.13 89 LEU A C 1
ATOM 747 O O . LEU A 1 91 ? 46.813 68.002 38.444 1.00 41.48 89 LEU A O 1
ATOM 752 N N . ILE A 1 92 ? 47.254 66.582 40.153 1.00 44.93 90 ILE A N 1
ATOM 753 C CA . ILE A 1 92 ? 47.742 65.499 39.312 1.00 48.01 90 ILE A CA 1
ATOM 754 C C . ILE A 1 92 ? 46.609 65.000 38.427 1.00 51.74 90 ILE A C 1
ATOM 755 O O . ILE A 1 92 ? 46.778 64.785 37.204 1.00 40.53 90 ILE A O 1
ATOM 760 N N . HIS A 1 93 ? 45.441 64.853 39.040 1.00 39.88 91 HIS A N 1
ATOM 761 C CA . HIS A 1 93 ? 44.273 64.391 38.301 1.00 43.25 91 HIS A CA 1
ATOM 762 C C . HIS A 1 93 ? 43.671 65.467 37.410 1.00 44.22 91 HIS A C 1
ATOM 763 O O . HIS A 1 93 ? 43.265 65.173 36.286 1.00 47.33 91 HIS A O 1
ATOM 770 N N . ASP A 1 94 ? 43.678 66.712 37.877 1.00 38.16 92 ASP A N 1
ATOM 771 C CA . ASP A 1 94 ? 43.239 67.830 37.043 1.00 41.95 92 ASP A CA 1
ATOM 772 C C . ASP A 1 94 ? 44.041 67.922 35.724 1.00 46.54 92 ASP A C 1
ATOM 773 O O . ASP A 1 94 ? 43.481 68.282 34.698 1.00 42.20 92 ASP A O 1
ATOM 778 N N . ASP A 1 95 ? 45.328 67.568 35.769 1.00 41.95 93 ASP A N 1
ATOM 779 C CA . ASP A 1 95 ? 46.253 67.737 34.640 1.00 45.49 93 ASP A CA 1
ATOM 780 C C . ASP A 1 95 ? 46.124 66.683 33.549 1.00 46.95 93 ASP A C 1
ATOM 781 O O . ASP A 1 95 ? 46.673 66.859 32.462 1.00 55.12 93 ASP A O 1
ATOM 786 N N . LEU A 1 96 ? 45.405 65.600 33.850 1.00 48.21 94 LEU A N 1
ATOM 787 C CA . LEU A 1 96 ? 45.277 64.420 32.986 1.00 48.91 94 LEU A CA 1
ATOM 788 C C . LEU A 1 96 ? 44.688 64.725 31.600 1.00 49.93 94 LEU A C 1
ATOM 789 O O . LEU A 1 96 ? 43.924 65.683 31.469 1.00 52.32 94 LEU A O 1
ATOM 794 N N . PRO A 1 97 ? 45.037 63.912 30.568 1.00 49.49 95 PRO A N 1
ATOM 795 C CA . PRO A 1 97 ? 44.528 64.157 29.210 1.00 51.66 95 PRO A CA 1
ATOM 796 C C . PRO A 1 97 ? 43.004 64.208 29.104 1.00 54.07 95 PRO A C 1
ATOM 797 O O . PRO A 1 97 ? 42.481 64.989 28.309 1.00 52.50 95 PRO A O 1
ATOM 801 N N . CYS A 1 98 ? 42.300 63.411 29.911 1.00 55.90 96 CYS A N 1
ATOM 802 C CA . CYS A 1 98 ? 40.832 63.451 29.922 1.00 55.84 96 CYS A CA 1
ATOM 803 C C . CYS A 1 98 ? 40.302 64.743 30.552 1.00 55.86 96 CYS A C 1
ATOM 804 O O . CYS A 1 98 ? 39.175 65.148 30.275 1.00 58.26 96 CYS A O 1
ATOM 807 N N . MET A 1 99 ? 41.124 65.392 31.378 1.00 56.12 97 MET A N 1
ATOM 808 C CA . MET A 1 99 ? 40.756 66.670 32.000 1.00 56.02 97 MET A CA 1
ATOM 809 C C . MET A 1 99 ? 41.489 67.860 31.339 1.00 55.88 97 MET A C 1
ATOM 810 O O . MET A 1 99 ? 41.299 68.095 30.144 1.00 61.60 97 MET A O 1
ATOM 815 N N . ASP A 1 100 ? 42.325 68.592 32.077 1.00 55.96 98 ASP A N 1
ATOM 816 C CA . ASP A 1 100 ? 42.995 69.782 31.511 1.00 61.96 98 ASP A CA 1
ATOM 817 C C . ASP A 1 100 ? 44.084 69.519 30.462 1.00 59.15 98 ASP A C 1
ATOM 818 O O . ASP A 1 100 ? 44.491 70.446 29.765 1.00 60.34 98 ASP A O 1
ATOM 823 N N . ASN A 1 101 ? 44.545 68.272 30.370 1.00 55.52 99 ASN A N 1
ATOM 824 C CA . ASN A 1 101 ? 45.542 67.845 29.387 1.00 59.11 99 ASN A CA 1
ATOM 825 C C . ASN A 1 101 ? 46.811 68.716 29.356 1.00 59.64 99 ASN A C 1
ATOM 826 O O . ASN A 1 101 ? 47.226 69.202 28.296 1.00 56.09 99 ASN A O 1
ATOM 831 N N . ALA A 1 102 ? 47.407 68.916 30.531 1.00 57.52 100 ALA A N 1
ATOM 832 C CA . ALA A 1 102 ? 48.579 69.784 30.679 1.00 57.65 100 ALA A CA 1
ATOM 833 C C . ALA A 1 102 ? 49.886 68.985 30.764 1.00 58.38 100 ALA A C 1
ATOM 834 O O . ALA A 1 102 ? 50.048 68.158 31.665 1.00 58.00 100 ALA A O 1
ATOM 836 N N . ALA A 1 103 ? 50.813 69.236 29.832 1.00 58.56 101 ALA A N 1
ATOM 837 C CA . ALA A 1 103 ? 52.135 68.586 29.856 1.00 49.96 101 ALA A CA 1
ATOM 838 C C . ALA A 1 103 ? 53.134 69.285 30.797 1.00 47.41 101 ALA A C 1
ATOM 839 O O . ALA A 1 103 ? 54.185 68.718 31.136 1.00 41.39 101 ALA A O 1
ATOM 841 N N . LEU A 1 104 ? 52.796 70.504 31.221 1.00 48.29 102 LEU A N 1
ATOM 842 C CA . LEU A 1 104 ? 53.569 71.245 32.224 1.00 50.47 102 LEU A CA 1
ATOM 843 C C . LEU A 1 104 ? 52.720 71.737 33.398 1.00 50.42 102 LEU A C 1
ATOM 844 O O . LEU A 1 104 ? 51.526 72.010 33.256 1.00 51.58 102 LEU A O 1
ATOM 849 N N . ARG A 1 105 ? 53.362 71.817 34.560 1.00 47.28 103 ARG A N 1
ATOM 850 C CA . ARG A 1 105 ? 52.839 72.499 35.739 1.00 52.68 103 ARG A CA 1
ATOM 851 C C . ARG A 1 105 ? 54.035 73.205 36.362 1.00 53.09 103 ARG A C 1
ATOM 852 O O . ARG A 1 105 ? 55.059 72.561 36.633 1.00 47.68 103 ARG A O 1
ATOM 860 N N . ARG A 1 106 ? 53.901 74.521 36.560 1.00 52.51 104 ARG A N 1
ATOM 861 C CA . ARG A 1 106 ? 55.006 75.392 36.976 1.00 51.82 104 ARG A CA 1
ATOM 862 C C . ARG A 1 106 ? 56.280 75.176 36.133 1.00 45.09 104 ARG A C 1
ATOM 863 O O . ARG A 1 106 ? 57.388 75.133 36.671 1.00 46.10 104 ARG A O 1
ATOM 871 N N . ASN A 1 107 ? 56.105 75.016 34.820 1.00 50.29 105 ASN A N 1
ATOM 872 C CA . ASN A 1 107 ? 57.204 74.757 33.868 1.00 55.26 105 ASN A CA 1
ATOM 873 C C . ASN A 1 107 ? 58.028 73.465 34.132 1.00 60.66 105 ASN A C 1
ATOM 874 O O . ASN A 1 107 ? 59.185 73.334 33.684 1.00 60.87 105 ASN A O 1
ATOM 879 N N . HIS A 1 108 ? 57.415 72.524 34.857 1.00 61.08 106 HIS A N 1
ATOM 880 C CA . HIS A 1 108 ? 57.962 71.187 35.103 1.00 61.19 106 HIS A CA 1
ATOM 881 C C . HIS A 1 108 ? 57.051 70.204 34.394 1.00 58.60 106 HIS A C 1
ATOM 882 O O . HIS A 1 108 ? 55.850 70.449 34.321 1.00 59.13 106 HIS A O 1
ATOM 889 N N . PRO A 1 109 ? 57.602 69.094 33.858 1.00 57.02 107 PRO A N 1
ATOM 890 C CA . PRO A 1 109 ? 56.702 68.087 33.266 1.00 52.99 107 PRO A CA 1
ATOM 891 C C . PRO A 1 109 ? 55.731 67.496 34.292 1.00 48.86 107 PRO A C 1
ATOM 892 O O . PRO A 1 109 ? 56.110 67.248 35.442 1.00 44.18 107 PRO A O 1
ATOM 896 N N . THR A 1 110 ? 54.484 67.305 33.874 1.00 43.75 108 THR A N 1
ATOM 897 C CA . THR A 1 110 ? 53.511 66.571 34.671 1.00 52.70 108 THR A CA 1
ATOM 898 C C . THR A 1 110 ? 53.762 65.063 34.535 1.00 53.77 108 THR A C 1
ATOM 899 O O . THR A 1 110 ? 54.470 64.624 33.614 1.00 49.43 108 THR A O 1
ATOM 903 N N . LEU A 1 111 ? 53.176 64.277 35.441 1.00 45.14 109 LEU A N 1
ATOM 904 C CA . LEU A 1 111 ? 53.432 62.838 35.483 1.00 46.59 109 LEU A CA 1
ATOM 905 C C . LEU A 1 111 ? 53.095 62.035 34.219 1.00 49.51 109 LEU A C 1
ATOM 906 O O . LEU A 1 111 ? 53.810 61.089 33.886 1.00 45.71 109 LEU A O 1
ATOM 911 N N . HIS A 1 112 ? 52.032 62.398 33.509 1.00 50.59 110 HIS A N 1
ATOM 912 C CA . HIS A 1 112 ? 51.692 61.647 32.298 1.00 49.51 110 HIS A CA 1
ATOM 913 C C . HIS A 1 112 ? 52.569 62.020 31.111 1.00 54.96 110 HIS A C 1
ATOM 914 O O . HIS A 1 112 ? 52.733 61.229 30.175 1.00 53.20 110 HIS A O 1
ATOM 921 N N . ALA A 1 113 ? 53.118 63.230 31.146 1.00 54.28 111 ALA A N 1
ATOM 922 C CA . ALA A 1 113 ? 54.056 63.658 30.124 1.00 55.21 111 ALA A CA 1
ATOM 923 C C . ALA A 1 113 ? 55.406 62.991 30.361 1.00 55.49 111 ALA A C 1
ATOM 924 O O . ALA A 1 113 ? 55.996 62.423 29.431 1.00 59.67 111 ALA A O 1
ATOM 926 N N . LYS A 1 114 ? 55.874 63.045 31.606 1.00 52.47 112 LYS A N 1
ATOM 927 C CA . LYS A 1 114 ? 57.183 62.514 31.971 1.00 53.16 112 LYS A CA 1
ATOM 928 C C . LYS A 1 114 ? 57.217 60.991 31.965 1.00 56.78 112 LYS A C 1
ATOM 929 O O . LYS A 1 114 ? 58.205 60.383 31.540 1.00 55.74 112 LYS A O 1
ATOM 935 N N . TYR A 1 115 ? 56.132 60.375 32.416 1.00 55.19 113 TYR A N 1
ATOM 936 C CA . TYR A 1 115 ? 56.084 58.917 32.509 1.00 54.27 113 TYR A CA 1
ATOM 937 C C . TYR A 1 115 ? 55.012 58.351 31.588 1.00 56.50 113 TYR A C 1
ATOM 938 O O . TYR A 1 115 ? 55.273 58.117 30.407 1.00 64.34 113 TYR A O 1
ATOM 947 N N . ASP A 1 116 ? 53.812 58.143 32.128 1.00 55.73 114 ASP A N 1
ATOM 948 C CA . ASP A 1 116 ? 52.644 57.732 31.348 1.00 54.23 114 ASP A CA 1
ATOM 949 C C . ASP A 1 116 ? 51.387 58.044 32.146 1.00 51.14 114 ASP A C 1
ATOM 950 O O . ASP A 1 116 ? 51.475 58.390 33.325 1.00 55.96 114 ASP A O 1
ATOM 955 N N . GLU A 1 117 ? 50.231 57.909 31.497 1.00 51.67 115 GLU A N 1
ATOM 956 C CA . GLU A 1 117 ? 48.925 58.265 32.065 1.00 48.28 115 GLU A CA 1
ATOM 957 C C . GLU A 1 117 ? 48.590 57.459 33.317 1.00 43.72 115 GLU A C 1
ATOM 958 O O . GLU A 1 117 ? 48.150 58.013 34.312 1.00 48.93 115 GLU A O 1
ATOM 964 N N . THR A 1 118 ? 48.817 56.151 33.231 1.00 46.05 116 THR A N 1
ATOM 965 C CA . THR A 1 118 ? 48.545 55.196 34.287 1.00 48.79 116 THR A CA 1
ATOM 966 C C . THR A 1 118 ? 49.258 55.577 35.583 1.00 52.03 116 THR A C 1
ATOM 967 O O . THR A 1 118 ? 48.602 55.707 36.638 1.00 45.12 116 THR A O 1
ATOM 971 N N . THR A 1 119 ? 50.574 55.804 35.471 1.00 44.45 117 THR A N 1
ATOM 972 C CA . THR A 1 119 ? 51.419 56.324 36.558 1.00 47.75 117 THR A CA 1
ATOM 973 C C . THR A 1 119 ? 50.811 57.544 37.263 1.00 44.51 117 THR A C 1
ATOM 974 O O . THR A 1 119 ? 50.719 57.565 38.490 1.00 47.33 117 THR A O 1
ATOM 978 N N . ALA A 1 120 ? 50.381 58.532 36.482 1.00 41.29 118 ALA A N 1
ATOM 979 C CA . ALA A 1 120 ? 49.704 59.719 37.008 1.00 38.52 118 ALA A CA 1
ATOM 980 C C . ALA A 1 120 ? 48.411 59.424 37.781 1.00 43.61 118 ALA A C 1
ATOM 981 O O . ALA A 1 120 ? 48.256 59.910 38.887 1.00 37.60 118 ALA A O 1
ATOM 983 N N . VAL A 1 121 ? 47.502 58.638 37.206 1.00 43.67 119 VAL A N 1
ATOM 984 C CA . VAL A 1 121 ? 46.265 58.265 37.902 1.00 44.08 119 VAL A CA 1
ATOM 985 C C . VAL A 1 121 ? 46.570 57.608 39.242 1.00 44.03 119 VAL A C 1
ATOM 986 O O . VAL A 1 121 ? 46.020 58.005 40.296 1.00 35.29 119 VAL A O 1
ATOM 990 N N . LEU A 1 122 ? 47.480 56.634 39.190 1.00 39.78 120 LEU A N 1
ATOM 991 C CA . LEU A 1 122 ? 47.838 55.830 40.352 1.00 44.48 120 LEU A CA 1
ATOM 992 C C . LEU A 1 122 ? 48.612 56.597 41.415 1.00 42.59 120 LEU A C 1
ATOM 993 O O . LEU A 1 122 ? 48.388 56.397 42.615 1.00 45.41 120 LEU A O 1
ATOM 998 N N . ILE A 1 123 ? 49.504 57.480 40.985 1.00 40.25 121 ILE A N 1
ATOM 999 C CA . ILE A 1 123 ? 50.175 58.382 41.933 1.00 40.85 121 ILE A CA 1
ATOM 1000 C C . ILE A 1 123 ? 49.264 59.428 42.585 1.00 43.45 121 ILE A C 1
ATOM 1001 O O . ILE A 1 123 ? 49.387 59.667 43.795 1.00 39.86 121 ILE A O 1
ATOM 1006 N N . GLY A 1 124 ? 48.327 60.006 41.828 1.00 36.48 122 GLY A N 1
ATOM 1007 C CA . GLY A 1 124 ? 47.266 60.812 42.461 1.00 35.71 122 GLY A CA 1
ATOM 1008 C C . GLY A 1 124 ? 46.461 60.002 43.482 1.00 30.88 122 GLY A C 1
ATOM 1009 O O . GLY A 1 124 ? 46.158 60.477 44.578 1.00 48.20 122 GLY A O 1
ATOM 1010 N N . ASP A 1 125 ? 46.126 58.765 43.124 1.00 37.28 123 ASP A N 1
ATOM 1011 C CA . ASP A 1 125 ? 45.423 57.835 44.009 1.00 45.05 123 ASP A CA 1
ATOM 1012 C C . ASP A 1 125 ? 46.179 57.559 45.300 1.00 42.71 123 ASP A C 1
ATOM 1013 O O . ASP A 1 125 ? 45.591 57.584 46.386 1.00 43.60 123 ASP A O 1
ATOM 1018 N N . ALA A 1 126 ? 47.478 57.298 45.169 1.00 35.95 124 ALA A N 1
ATOM 1019 C CA . ALA A 1 126 ? 48.354 57.085 46.319 1.00 34.42 124 ALA A CA 1
ATOM 1020 C C . ALA A 1 126 ? 48.506 58.306 47.200 1.00 44.15 124 ALA A C 1
ATOM 1021 O O . ALA A 1 126 ? 48.505 58.188 48.458 1.00 28.76 124 ALA A O 1
ATOM 1023 N N . LEU A 1 127 ? 48.638 59.476 46.569 1.00 33.80 125 LEU A N 1
ATOM 1024 C CA . LEU A 1 127 ? 48.726 60.708 47.366 1.00 38.73 125 LEU A CA 1
ATOM 1025 C C . LEU A 1 127 ? 47.447 61.055 48.146 1.00 39.16 125 LEU A C 1
ATOM 1026 O O . LEU A 1 127 ? 47.515 61.608 49.248 1.00 44.04 125 LEU A O 1
ATOM 1031 N N . ASN A 1 128 ? 46.300 60.735 47.555 1.00 38.40 126 ASN A N 1
ATOM 1032 C CA . ASN A 1 128 ? 45.004 60.781 48.217 1.00 29.89 126 ASN A CA 1
ATOM 1033 C C . ASN A 1 128 ? 44.987 59.892 49.462 1.00 41.52 126 ASN A C 1
ATOM 1034 O O . ASN A 1 128 ? 44.666 60.379 50.524 1.00 32.03 126 ASN A O 1
ATOM 1039 N N . THR A 1 129 ? 45.318 58.603 49.312 1.00 37.89 127 THR A N 1
ATOM 1040 C CA . THR A 1 129 ? 45.400 57.657 50.440 1.00 35.59 127 THR A CA 1
ATOM 1041 C C . THR A 1 129 ? 46.494 58.017 51.440 1.00 37.79 127 THR A C 1
ATOM 1042 O O . THR A 1 129 ? 46.308 57.902 52.691 1.00 36.31 127 THR A O 1
ATOM 1046 N N . TYR A 1 130 ? 47.621 58.483 50.907 1.00 23.36 128 TYR A N 1
ATOM 1047 C CA . TYR A 1 130 ? 48.778 58.897 51.754 1.00 29.06 128 TYR A CA 1
ATOM 1048 C C . TYR A 1 130 ? 48.500 59.995 52.782 1.00 36.04 128 TYR A C 1
ATOM 1049 O O . TYR A 1 130 ? 49.093 59.973 53.856 1.00 37.65 128 TYR A O 1
ATOM 1058 N N . SER A 1 131 ? 47.630 60.950 52.439 1.00 38.82 129 SER A N 1
ATOM 1059 C CA . SER A 1 131 ? 47.191 62.023 53.348 1.00 36.41 129 SER A CA 1
ATOM 1060 C C . SER A 1 131 ? 46.588 61.474 54.628 1.00 39.36 129 SER A C 1
ATOM 1061 O O . SER A 1 131 ? 46.728 62.046 55.693 1.00 42.04 129 SER A O 1
ATOM 1064 N N . PHE A 1 132 ? 45.904 60.348 54.501 1.00 43.02 130 PHE A N 1
ATOM 1065 C CA . PHE A 1 132 ? 45.259 59.719 55.627 1.00 33.86 130 PHE A CA 1
ATOM 1066 C C . PHE A 1 132 ? 46.214 58.858 56.432 1.00 38.10 130 PHE A C 1
ATOM 1067 O O . PHE A 1 132 ? 46.084 58.771 57.672 1.00 37.83 130 PHE A O 1
ATOM 1075 N N . GLU A 1 133 ? 47.214 58.293 55.756 1.00 31.65 131 GLU A N 1
ATOM 1076 C CA . GLU A 1 133 ? 48.300 57.578 56.423 1.00 40.87 131 GLU A CA 1
ATOM 1077 C C . GLU A 1 133 ? 49.159 58.530 57.232 1.00 43.38 131 GLU A C 1
ATOM 1078 O O . GLU A 1 133 ? 49.465 58.240 58.389 1.00 51.73 131 GLU A O 1
ATOM 1084 N N . LEU A 1 134 ? 49.506 59.674 56.644 1.00 37.25 132 LEU A N 1
ATOM 1085 C CA . LEU A 1 134 ? 50.267 60.714 57.348 1.00 40.15 132 LEU A CA 1
ATOM 1086 C C . LEU A 1 134 ? 49.530 61.178 58.598 1.00 41.04 132 LEU A C 1
ATOM 1087 O O . LEU A 1 134 ? 50.109 61.227 59.682 1.00 44.11 132 LEU A O 1
ATOM 1092 N N . LEU A 1 135 ? 48.248 61.487 58.434 1.00 42.84 133 LEU A N 1
ATOM 1093 C CA . LEU A 1 135 ? 47.411 62.007 59.527 1.00 45.15 133 LEU A CA 1
ATOM 1094 C C . LEU A 1 135 ? 47.290 60.997 60.666 1.00 39.49 133 LEU A C 1
ATOM 1095 O O . LEU A 1 135 ? 47.524 61.334 61.816 1.00 51.25 133 LEU A O 1
ATOM 1100 N N . SER A 1 136 ? 46.980 59.746 60.322 1.00 43.51 134 SER A N 1
ATOM 1101 C CA . SER A 1 136 ? 46.815 58.661 61.288 1.00 40.20 134 SER A CA 1
ATOM 1102 C C . SER A 1 136 ? 48.104 58.250 62.006 1.00 44.95 134 SER A C 1
ATOM 1103 O O . SER A 1 136 ? 48.055 57.728 63.129 1.00 50.36 134 SER A O 1
ATOM 1106 N N . ASN A 1 137 ? 49.249 58.513 61.383 1.00 47.03 135 ASN A N 1
ATOM 1107 C CA . ASN A 1 137 ? 50.545 58.278 62.031 1.00 48.04 135 ASN A CA 1
ATOM 1108 C C . ASN A 1 137 ? 51.156 59.465 62.810 1.00 48.27 135 ASN A C 1
ATOM 1109 O O . ASN A 1 137 ? 52.209 59.324 63.434 1.00 54.06 135 ASN A O 1
ATOM 1114 N N . ALA A 1 138 ? 50.500 60.623 62.769 1.00 44.04 136 ALA A N 1
ATOM 1115 C CA . ALA A 1 138 ? 50.890 61.768 63.594 1.00 46.52 136 ALA A CA 1
ATOM 1116 C C . ALA A 1 138 ? 50.571 61.499 65.068 1.00 49.06 136 ALA A C 1
ATOM 1117 O O . ALA A 1 138 ? 49.476 61.056 65.398 1.00 57.73 136 ALA A O 1
ATOM 1119 N N . LEU A 1 139 ? 51.531 61.778 65.944 1.00 57.93 137 LEU A N 1
ATOM 1120 C CA . LEU A 1 139 ? 51.438 61.404 67.360 1.00 60.45 137 LEU A CA 1
ATOM 1121 C C . LEU A 1 139 ? 50.773 62.459 68.241 1.00 60.24 137 LEU A C 1
ATOM 1122 O O . LEU A 1 139 ? 51.436 63.093 69.067 1.00 63.79 137 LEU A O 1
ATOM 1127 N N . LEU A 1 140 ? 49.471 62.652 68.057 1.00 55.53 138 LEU A N 1
ATOM 1128 C CA . LEU A 1 140 ? 48.679 63.460 68.981 1.00 53.48 138 LEU A CA 1
ATOM 1129 C C . LEU A 1 140 ? 47.633 62.538 69.601 1.00 54.97 138 LEU A C 1
ATOM 1130 O O . LEU A 1 140 ? 47.620 61.344 69.311 1.00 53.14 138 LEU A O 1
ATOM 1135 N N . GLU A 1 141 ? 46.769 63.084 70.456 1.00 56.95 139 GLU A N 1
ATOM 1136 C CA . GLU A 1 141 ? 45.744 62.293 71.138 1.00 57.29 139 GLU A CA 1
ATOM 1137 C C . GLU A 1 141 ? 44.799 61.707 70.121 1.00 55.69 139 GLU A C 1
ATOM 1138 O O . GLU A 1 141 ? 44.439 62.376 69.152 1.00 60.13 139 GLU A O 1
ATOM 1144 N N . SER A 1 142 ? 44.410 60.454 70.346 1.00 51.31 140 SER A N 1
ATOM 1145 C CA . SER A 1 142 ? 43.637 59.697 69.378 1.00 50.96 140 SER A CA 1
ATOM 1146 C C . SER A 1 142 ? 42.381 60.426 68.918 1.00 49.88 140 SER A C 1
ATOM 1147 O O . SER A 1 142 ? 42.092 60.456 67.714 1.00 52.08 140 SER A O 1
ATOM 1150 N N . HIS A 1 143 ? 41.679 61.064 69.852 1.00 45.28 141 HIS A N 1
ATOM 1151 C CA . HIS A 1 143 ? 40.455 61.783 69.514 1.00 48.79 141 HIS A CA 1
ATOM 1152 C C . HIS A 1 143 ? 40.706 62.994 68.611 1.00 49.04 141 HIS A C 1
ATOM 1153 O O . HIS A 1 143 ? 39.843 63.348 67.809 1.00 51.27 141 HIS A O 1
ATOM 1160 N N . ILE A 1 144 ? 41.888 63.603 68.729 1.00 43.57 142 ILE A N 1
ATOM 1161 C CA . ILE A 1 144 ? 42.264 64.712 67.856 1.00 47.63 142 ILE A CA 1
ATOM 1162 C C . ILE A 1 144 ? 42.540 64.216 66.430 1.00 47.19 142 ILE A C 1
ATOM 1163 O O . ILE A 1 144 ? 42.063 64.826 65.465 1.00 49.66 142 ILE A O 1
ATOM 1168 N N . ILE A 1 145 ? 43.261 63.098 66.303 1.00 44.56 143 ILE A N 1
ATOM 1169 C CA . ILE A 1 145 ? 43.543 62.500 64.980 1.00 44.82 143 ILE A CA 1
ATOM 1170 C C . ILE A 1 145 ? 42.250 62.088 64.255 1.00 44.18 143 ILE A C 1
ATOM 1171 O O . ILE A 1 145 ? 42.113 62.306 63.038 1.00 46.33 143 ILE A O 1
ATOM 1176 N N . VAL A 1 146 ? 41.293 61.543 65.008 1.00 35.81 144 VAL A N 1
ATOM 1177 C CA . VAL A 1 146 ? 40.005 61.148 64.437 1.00 40.84 144 VAL A CA 1
ATOM 1178 C C . VAL A 1 146 ? 39.254 62.344 63.863 1.00 46.67 144 VAL A C 1
ATOM 1179 O O . VAL A 1 146 ? 38.870 62.314 62.685 1.00 52.27 144 VAL A O 1
ATOM 1183 N N . GLU A 1 147 ? 39.103 63.400 64.665 1.00 44.70 145 GLU A N 1
ATOM 1184 C CA . GLU A 1 147 ? 38.522 64.670 64.191 1.00 49.87 145 GLU A CA 1
ATOM 1185 C C . GLU A 1 147 ? 39.195 65.279 62.946 1.00 38.80 145 GLU A C 1
ATOM 1186 O O . GLU A 1 147 ? 38.511 65.776 62.074 1.00 46.61 145 GLU A O 1
ATOM 1192 N N . LEU A 1 148 ? 40.519 65.223 62.872 1.00 37.44 146 LEU A N 1
ATOM 1193 C CA . LEU A 1 148 ? 41.258 65.819 61.759 1.00 38.29 146 LEU A CA 1
ATOM 1194 C C . LEU A 1 148 ? 40.939 65.071 60.487 1.00 35.20 146 LEU A C 1
ATOM 1195 O O . LEU A 1 148 ? 40.685 65.677 59.452 1.00 44.86 146 LEU A O 1
ATOM 1200 N N . ILE A 1 149 ? 40.916 63.742 60.603 1.00 41.09 147 ILE A N 1
ATOM 1201 C CA . ILE A 1 149 ? 40.526 62.845 59.522 1.00 31.73 147 ILE A CA 1
ATOM 1202 C C . ILE A 1 149 ? 39.083 63.048 59.063 1.00 41.13 147 ILE A C 1
ATOM 1203 O O . ILE A 1 149 ? 38.848 63.140 57.839 1.00 31.33 147 ILE A O 1
ATOM 1208 N N . LYS A 1 150 ? 38.137 63.157 60.022 1.00 32.19 148 LYS A N 1
ATOM 1209 C CA . LYS A 1 150 ? 36.736 63.521 59.727 1.00 32.48 148 LYS A CA 1
ATOM 1210 C C . LYS A 1 150 ? 36.644 64.802 58.908 1.00 38.29 148 LYS A C 1
ATOM 1211 O O . LYS A 1 150 ? 35.862 64.882 57.952 1.00 46.14 148 LYS A O 1
ATOM 1217 N N . ILE A 1 151 ? 37.419 65.812 59.308 1.00 36.12 149 ILE A N 1
ATOM 1218 C CA . ILE A 1 151 ? 37.430 67.102 58.618 1.00 35.64 149 ILE A CA 1
ATOM 1219 C C . ILE A 1 151 ? 38.001 66.999 57.193 1.00 39.38 149 ILE A C 1
ATOM 1220 O O . ILE A 1 151 ? 37.340 67.400 56.241 1.00 35.34 149 ILE A O 1
ATOM 1225 N N . LEU A 1 152 ? 39.201 66.442 57.060 1.00 34.71 150 LEU A N 1
ATOM 1226 C CA . LEU A 1 152 ? 39.882 66.381 55.751 1.00 39.62 150 LEU A CA 1
ATOM 1227 C C . LEU A 1 152 ? 39.138 65.514 54.726 1.00 35.31 150 LEU A C 1
ATOM 1228 O O . LEU A 1 152 ? 38.959 65.916 53.568 1.00 41.00 150 LEU A O 1
ATOM 1233 N N . SER A 1 153 ? 38.686 64.343 55.170 1.00 31.98 151 SER A N 1
ATOM 1234 C CA . SER A 1 153 ? 37.863 63.454 54.357 1.00 32.72 151 SER A CA 1
ATOM 1235 C C . SER A 1 153 ? 36.534 64.049 53.909 1.00 38.56 151 SER A C 1
ATOM 1236 O O . SER A 1 153 ? 36.175 63.895 52.727 1.00 47.12 151 SER A O 1
ATOM 1239 N N . ALA A 1 154 ? 35.805 64.713 54.816 1.00 35.49 152 ALA A N 1
ATOM 1240 C CA . ALA A 1 154 ? 34.547 65.396 54.430 1.00 38.52 152 ALA A CA 1
ATOM 1241 C C . ALA A 1 154 ? 34.745 66.498 53.393 1.00 38.67 152 ALA A C 1
ATOM 1242 O O . ALA A 1 154 ? 33.963 66.614 52.457 1.00 37.85 152 ALA A O 1
ATOM 1244 N N . ASN A 1 155 ? 35.791 67.300 53.576 1.00 35.72 153 ASN A N 1
ATOM 1245 C CA . ASN A 1 155 ? 35.989 68.504 52.798 1.00 33.32 153 ASN A CA 1
ATOM 1246 C C . ASN A 1 155 ? 36.784 68.265 51.509 1.00 35.89 153 ASN A C 1
ATOM 1247 O O . ASN A 1 155 ? 36.683 69.044 50.569 1.00 34.22 153 ASN A O 1
ATOM 1252 N N . GLY A 1 156 ? 37.553 67.180 51.477 1.00 29.77 154 GLY A N 1
ATOM 1253 C CA . GLY A 1 156 ? 38.366 66.845 50.311 1.00 44.26 154 GLY A CA 1
ATOM 1254 C C . GLY A 1 156 ? 37.651 65.846 49.434 1.00 39.30 154 GLY A C 1
ATOM 1255 O O . GLY A 1 156 ? 38.108 65.535 48.340 1.00 43.04 154 GLY A O 1
ATOM 1256 N N . GLY A 1 157 ? 36.508 65.368 49.921 1.00 39.25 155 GLY A N 1
ATOM 1257 C CA . GLY A 1 157 ? 35.783 64.271 49.298 1.00 33.70 155 GLY A CA 1
ATOM 1258 C C . GLY A 1 157 ? 34.691 64.690 48.349 1.00 39.23 155 GLY A C 1
ATOM 1259 O O . GLY A 1 157 ? 34.720 65.804 47.812 1.00 44.05 155 GLY A O 1
ATOM 1260 N N . ILE A 1 158 ? 33.733 63.775 48.154 1.00 36.57 156 ILE A N 1
ATOM 1261 C CA . ILE A 1 158 ? 32.607 63.917 47.218 1.00 40.43 156 ILE A CA 1
ATOM 1262 C C . ILE A 1 158 ? 31.651 65.084 47.529 1.00 45.73 156 ILE A C 1
ATOM 1263 O O . ILE A 1 158 ? 31.008 65.625 46.622 1.00 39.60 156 ILE A O 1
ATOM 1268 N N . LYS A 1 159 ? 31.584 65.464 48.805 1.00 39.53 157 LYS A N 1
ATOM 1269 C CA . LYS A 1 159 ? 30.736 66.547 49.271 1.00 37.75 157 LYS A CA 1
ATOM 1270 C C . LYS A 1 159 ? 31.455 67.894 49.246 1.00 39.19 157 LYS A C 1
ATOM 1271 O O . LYS A 1 159 ? 30.838 68.935 49.493 1.00 48.62 157 LYS A O 1
ATOM 1277 N N . GLY A 1 160 ? 32.763 67.876 48.997 1.00 36.68 158 GLY A N 1
ATOM 1278 C CA . GLY A 1 160 ? 33.559 69.103 48.905 1.00 29.02 158 GLY A CA 1
ATOM 1279 C C . GLY A 1 160 ? 34.367 69.197 47.605 1.00 41.27 158 GLY A C 1
ATOM 1280 O O . GLY A 1 160 ? 33.808 69.405 46.525 1.00 38.13 158 GLY A O 1
ATOM 1281 N N . MET A 1 161 ? 35.680 69.021 47.721 1.00 37.05 159 MET A N 1
ATOM 1282 C CA . MET A 1 161 ? 36.636 69.338 46.652 1.00 39.36 159 MET A CA 1
ATOM 1283 C C . MET A 1 161 ? 36.365 68.602 45.348 1.00 34.28 159 MET A C 1
ATOM 1284 O O . MET A 1 161 ? 36.403 69.206 44.275 1.00 42.84 159 MET A O 1
ATOM 1289 N N . ILE A 1 162 ? 36.023 67.317 45.454 1.00 39.18 160 ILE A N 1
ATOM 1290 C CA . ILE A 1 162 ? 35.718 66.475 44.294 1.00 36.03 160 ILE A CA 1
ATOM 1291 C C . ILE A 1 162 ? 34.454 66.915 43.547 1.00 41.60 160 ILE A C 1
ATOM 1292 O O . ILE A 1 162 ? 34.486 67.052 42.306 1.00 32.46 160 ILE A O 1
ATOM 1297 N N . LEU A 1 163 ? 33.364 67.159 44.279 1.00 27.52 161 LEU A N 1
ATOM 1298 C CA . LEU A 1 163 ? 32.165 67.769 43.678 1.00 36.78 161 LEU A CA 1
ATOM 1299 C C . LEU A 1 163 ? 32.505 69.018 42.873 1.00 42.29 161 LEU A C 1
ATOM 1300 O O . LEU A 1 163 ? 32.088 69.142 41.716 1.00 40.58 161 LEU A O 1
ATOM 1305 N N . GLY A 1 164 ? 33.264 69.928 43.482 1.00 34.65 162 GLY A N 1
ATOM 1306 C CA . GLY A 1 164 ? 33.668 71.143 42.796 1.00 34.37 162 GLY A CA 1
ATOM 1307 C C . GLY A 1 164 ? 34.521 70.886 41.556 1.00 37.63 162 GLY A C 1
ATOM 1308 O O . GLY A 1 164 ? 34.377 71.581 40.545 1.00 43.63 162 GLY A O 1
ATOM 1309 N N . GLN A 1 165 ? 35.417 69.905 41.649 1.00 36.96 163 GLN A N 1
ATOM 1310 C CA . GLN A 1 165 ? 36.275 69.495 40.537 1.00 43.13 163 GLN A CA 1
ATOM 1311 C C . GLN A 1 165 ? 35.461 68.888 39.398 1.00 41.41 163 GLN A C 1
ATOM 1312 O O . GLN A 1 165 ? 35.736 69.149 38.207 1.00 39.98 163 GLN A O 1
ATOM 1318 N N . ALA A 1 166 ? 34.448 68.097 39.764 1.00 36.39 164 ALA A N 1
ATOM 1319 C CA . ALA A 1 166 ? 33.565 67.465 38.785 1.00 35.70 164 ALA A CA 1
ATOM 1320 C C . ALA A 1 166 ? 32.730 68.488 38.010 1.00 44.42 164 ALA A C 1
ATOM 1321 O O . ALA A 1 166 ? 32.647 68.409 36.758 1.00 38.24 164 ALA A O 1
ATOM 1323 N N . LEU A 1 167 ? 32.164 69.462 38.730 1.00 38.02 165 LEU A N 1
ATOM 1324 C CA . LEU A 1 167 ? 31.480 70.589 38.077 1.00 37.85 165 LEU A CA 1
ATOM 1325 C C . LEU A 1 167 ? 32.405 71.381 37.168 1.00 27.36 165 LEU A C 1
ATOM 1326 O O . LEU A 1 167 ? 32.010 71.749 36.073 1.00 37.88 165 LEU A O 1
ATOM 1331 N N . ASP A 1 168 ? 33.610 71.685 37.642 1.00 30.99 166 ASP A N 1
ATOM 1332 C CA . ASP A 1 168 ? 34.544 72.489 36.858 1.00 40.81 166 ASP A CA 1
ATOM 1333 C C . ASP A 1 168 ? 34.918 71.836 35.529 1.00 40.06 166 ASP A C 1
ATOM 1334 O O . ASP A 1 168 ? 34.984 72.514 34.511 1.00 46.66 166 ASP A O 1
ATOM 1339 N N . CYS A 1 169 ? 35.147 70.525 35.552 1.00 41.57 167 CYS A N 1
ATOM 1340 C CA . CYS A 1 169 ? 35.465 69.761 34.339 1.00 47.41 167 CYS A CA 1
ATOM 1341 C C . CYS A 1 169 ? 34.270 69.602 33.439 1.00 45.04 167 CYS A C 1
ATOM 1342 O O . CYS A 1 169 ? 34.392 69.729 32.215 1.00 37.40 167 CYS A O 1
ATOM 1345 N N . TYR A 1 170 ? 33.119 69.317 34.047 1.00 39.81 168 TYR A N 1
ATOM 1346 C CA . TYR A 1 170 ? 31.919 69.025 33.276 1.00 40.25 168 TYR A CA 1
ATOM 1347 C C . TYR A 1 170 ? 31.424 70.252 32.521 1.00 44.97 168 TYR A C 1
ATOM 1348 O O . TYR A 1 170 ? 31.030 70.143 31.353 1.00 48.93 168 TYR A O 1
ATOM 1357 N N . PHE A 1 171 ? 31.462 71.410 33.178 1.00 40.52 169 PHE A N 1
ATOM 1358 C CA . PHE A 1 171 ? 30.957 72.643 32.586 1.00 45.58 169 PHE A CA 1
ATOM 1359 C C . PHE A 1 171 ? 32.054 73.545 32.065 1.00 46.93 169 PHE A C 1
ATOM 1360 O O . PHE A 1 171 ? 31.919 74.764 32.096 1.00 54.30 169 PHE A O 1
ATOM 1368 N N . GLU A 1 172 ? 33.119 72.941 31.559 1.00 56.10 170 GLU A N 1
ATOM 1369 C CA . GLU A 1 172 ? 34.283 73.672 31.071 1.00 66.12 170 GLU A CA 1
ATOM 1370 C C . GLU A 1 172 ? 33.964 74.798 30.068 1.00 65.91 170 GLU A C 1
ATOM 1371 O O . GLU A 1 172 ? 34.412 75.942 30.237 1.00 69.54 170 GLU A O 1
ATOM 1377 N N . ASN A 1 173 ? 33.163 74.485 29.057 1.00 61.45 171 ASN A N 1
ATOM 1378 C CA . ASN A 1 173 ? 32.846 75.465 28.024 1.00 64.92 171 ASN A CA 1
ATOM 1379 C C . ASN A 1 173 ? 31.420 76.033 28.137 1.00 60.30 171 ASN A C 1
ATOM 1380 O O . ASN A 1 173 ? 30.802 76.380 27.135 1.00 56.65 171 ASN A O 1
ATOM 1385 N N . THR A 1 174 ? 30.915 76.142 29.362 1.00 51.15 172 THR A N 1
ATOM 1386 C CA . THR A 1 174 ? 29.513 76.460 29.596 1.00 44.24 172 THR A CA 1
ATOM 1387 C C . THR A 1 174 ? 29.382 77.594 30.608 1.00 41.94 172 THR A C 1
ATOM 1388 O O . THR A 1 174 ? 29.925 77.497 31.709 1.00 43.61 172 THR A O 1
ATOM 1392 N N . PRO A 1 175 ? 28.669 78.678 30.235 1.00 33.38 173 PRO A N 1
ATOM 1393 C CA . PRO A 1 175 ? 28.439 79.772 31.154 1.00 41.63 173 PRO A CA 1
ATOM 1394 C C . PRO A 1 175 ? 27.565 79.314 32.322 1.00 35.91 173 PRO A C 1
ATOM 1395 O O . PRO A 1 175 ? 26.578 78.608 32.126 1.00 36.49 173 PRO A O 1
ATOM 1399 N N . LEU A 1 176 ? 27.973 79.680 33.524 1.00 41.67 174 LEU A N 1
ATOM 1400 C CA . LEU A 1 176 ? 27.227 79.360 34.736 1.00 42.82 174 LEU A CA 1
ATOM 1401 C C . LEU A 1 176 ? 26.638 80.647 35.304 1.00 42.67 174 LEU A C 1
ATOM 1402 O O . LEU A 1 176 ? 27.216 81.712 35.126 1.00 45.42 174 LEU A O 1
ATOM 1407 N N . ASN A 1 177 ? 25.485 80.562 35.975 1.00 48.01 175 ASN A N 1
ATOM 1408 C CA . ASN A 1 177 ? 24.967 81.730 36.676 1.00 44.92 175 ASN A CA 1
ATOM 1409 C C . ASN A 1 177 ? 25.786 81.976 37.936 1.00 43.17 175 ASN A C 1
ATOM 1410 O O . ASN A 1 177 ? 26.629 81.149 38.290 1.00 42.91 175 ASN A O 1
ATOM 1415 N N . LEU A 1 178 ? 25.526 83.100 38.596 1.00 46.00 176 LEU A N 1
ATOM 1416 C CA . LEU A 1 178 ? 26.162 83.471 39.866 1.00 51.29 176 LEU A CA 1
ATOM 1417 C C . LEU A 1 178 ? 26.078 82.425 40.961 1.00 49.27 176 LEU A C 1
ATOM 1418 O O . LEU A 1 178 ? 27.079 82.135 41.611 1.00 55.39 176 LEU A O 1
ATOM 1423 N N . GLU A 1 179 ? 24.890 81.873 41.174 1.00 47.82 177 GLU A N 1
ATOM 1424 C CA . GLU A 1 179 ? 24.681 80.896 42.236 1.00 52.37 177 GLU A CA 1
ATOM 1425 C C . GLU A 1 179 ? 25.493 79.631 41.976 1.00 49.47 177 GLU A C 1
ATOM 1426 O O . GLU A 1 179 ? 26.102 79.060 42.885 1.00 39.63 177 GLU A O 1
ATOM 1432 N N . GLN A 1 180 ? 25.519 79.199 40.722 1.00 42.55 178 GLN A N 1
ATOM 1433 C CA . GLN A 1 180 ? 26.158 77.944 40.444 1.00 45.45 178 GLN A CA 1
ATOM 1434 C C . GLN A 1 180 ? 27.681 78.098 40.386 1.00 42.31 178 GLN A C 1
ATOM 1435 O O . GLN A 1 180 ? 28.405 77.220 40.866 1.00 38.52 178 GLN A O 1
ATOM 1441 N N . LEU A 1 181 ? 28.144 79.264 39.932 1.00 45.35 179 LEU A N 1
ATOM 1442 C CA . LEU A 1 181 ? 29.572 79.601 39.935 1.00 46.00 179 LEU A CA 1
ATOM 1443 C C . LEU A 1 181 ? 30.160 79.778 41.342 1.00 50.11 179 LEU A C 1
ATOM 1444 O O . LEU A 1 181 ? 31.301 79.382 41.594 1.00 53.73 179 LEU A O 1
ATOM 1449 N N . THR A 1 182 ? 29.380 80.358 42.253 1.00 46.36 180 THR A N 1
ATOM 1450 C CA . THR A 1 182 ? 29.789 80.483 43.653 1.00 39.97 180 THR A CA 1
ATOM 1451 C C . THR A 1 182 ? 29.842 79.099 44.303 1.00 38.81 180 THR A C 1
ATOM 1452 O O . THR A 1 182 ? 30.731 78.810 45.103 1.00 44.64 180 THR A O 1
ATOM 1456 N N . PHE A 1 183 ? 28.889 78.245 43.942 1.00 36.89 181 PHE A N 1
ATOM 1457 C CA . PHE A 1 183 ? 28.830 76.873 44.420 1.00 35.93 181 PHE A CA 1
ATOM 1458 C C . PHE A 1 183 ? 30.022 76.064 43.914 1.00 36.04 181 PHE A C 1
ATOM 1459 O O . PHE A 1 183 ? 30.619 75.306 44.657 1.00 36.11 181 PHE A O 1
ATOM 1467 N N . LEU A 1 184 ? 30.347 76.200 42.635 1.00 35.84 182 LEU A N 1
ATOM 1468 C CA . LEU A 1 184 ? 31.476 75.474 42.099 1.00 33.54 182 LEU A CA 1
ATOM 1469 C C . LEU A 1 184 ? 32.728 75.838 42.879 1.00 30.25 182 LEU A C 1
ATOM 1470 O O . LEU A 1 184 ? 33.438 74.949 43.366 1.00 35.01 182 LEU A O 1
ATOM 1475 N N . HIS A 1 185 ? 32.969 77.130 43.065 1.00 35.38 183 HIS A N 1
ATOM 1476 C CA . HIS A 1 185 ? 34.214 77.567 43.690 1.00 39.88 183 HIS A CA 1
ATOM 1477 C C . HIS A 1 185 ? 34.255 77.392 45.205 1.00 41.08 183 HIS A C 1
ATOM 1478 O O . HIS A 1 185 ? 35.340 77.177 45.753 1.00 43.05 183 HIS A O 1
ATOM 1485 N N . GLU A 1 186 ? 33.093 77.452 45.866 1.00 36.89 184 GLU A N 1
ATOM 1486 C CA . GLU A 1 186 ? 33.008 77.141 47.295 1.00 39.10 184 GLU A CA 1
ATOM 1487 C C . GLU A 1 186 ? 33.547 75.730 47.480 1.00 39.99 184 GLU A C 1
ATOM 1488 O O . GLU A 1 186 ? 34.346 75.488 48.374 1.00 42.52 184 GLU A O 1
ATOM 1494 N N . HIS A 1 187 ? 33.147 74.824 46.583 1.00 42.05 185 HIS A N 1
ATOM 1495 C CA . HIS A 1 187 ? 33.503 73.403 46.677 1.00 39.21 185 HIS A CA 1
ATOM 1496 C C . HIS A 1 187 ? 34.905 73.065 46.123 1.00 32.96 185 HIS A C 1
ATOM 1497 O O . HIS A 1 187 ? 35.682 72.407 46.800 1.00 35.15 185 HIS A O 1
ATOM 1504 N N . LYS A 1 188 ? 35.244 73.536 44.925 1.00 38.79 186 LYS A N 1
ATOM 1505 C CA . LYS A 1 188 ? 36.556 73.249 44.322 1.00 30.28 186 LYS A CA 1
ATOM 1506 C C . LYS A 1 188 ? 37.691 73.776 45.217 1.00 40.47 186 LYS A C 1
ATOM 1507 O O . LYS A 1 188 ? 38.641 73.058 45.531 1.00 42.63 186 LYS A O 1
ATOM 1513 N N . THR A 1 189 ? 37.549 75.021 45.667 1.00 42.22 187 THR A N 1
ATOM 1514 C CA . THR A 1 189 ? 38.625 75.746 46.332 1.00 42.45 187 THR A CA 1
ATOM 1515 C C . THR A 1 189 ? 38.414 75.989 47.849 1.00 36.73 187 THR A C 1
ATOM 1516 O O . THR A 1 189 ? 39.286 75.674 48.663 1.00 37.92 187 THR A O 1
ATOM 1520 N N . ALA A 1 190 ? 37.269 76.544 48.221 1.00 36.50 188 ALA A N 1
ATOM 1521 C CA . ALA A 1 190 ? 37.114 77.136 49.559 1.00 39.16 188 ALA A CA 1
ATOM 1522 C C . ALA A 1 190 ? 37.007 76.137 50.692 1.00 35.30 188 ALA A C 1
ATOM 1523 O O . ALA A 1 190 ? 37.407 76.437 51.827 1.00 50.24 188 ALA A O 1
ATOM 1525 N N . LYS A 1 191 ? 36.485 74.949 50.377 1.00 40.43 189 LYS A N 1
ATOM 1526 C CA . LYS A 1 191 ? 36.268 73.873 51.357 1.00 42.26 189 LYS A CA 1
ATOM 1527 C C . LYS A 1 191 ? 37.548 73.377 52.027 1.00 44.06 189 LYS A C 1
ATOM 1528 O O . LYS A 1 191 ? 37.600 73.254 53.259 1.00 42.95 189 LYS A O 1
ATOM 1534 N N . LEU A 1 192 ? 38.568 73.112 51.212 1.00 37.86 190 LEU A N 1
ATOM 1535 C CA . LEU A 1 192 ? 39.897 72.685 51.682 1.00 44.40 190 LEU A CA 1
ATOM 1536 C C . LEU A 1 192 ? 40.683 73.795 52.414 1.00 41.27 190 LEU A C 1
ATOM 1537 O O . LEU A 1 192 ? 41.479 73.531 53.333 1.00 44.41 190 LEU A O 1
ATOM 1542 N N . ILE A 1 193 ? 40.451 75.030 52.000 1.00 33.46 191 ILE A N 1
ATOM 1543 C CA . ILE A 1 193 ? 41.017 76.221 52.653 1.00 29.92 191 ILE A CA 1
ATOM 1544 C C . ILE A 1 193 ? 40.367 76.414 54.054 1.00 38.08 191 ILE A C 1
ATOM 1545 O O . ILE A 1 193 ? 41.058 76.709 55.034 1.00 40.98 191 ILE A O 1
ATOM 1550 N N . SER A 1 194 ? 39.053 76.227 54.153 1.00 35.13 192 SER A N 1
ATOM 1551 C CA . SER A 1 194 ? 38.403 76.353 55.472 1.00 45.26 192 SER A CA 1
ATOM 1552 C C . SER A 1 194 ? 38.740 75.140 56.352 1.00 43.68 192 SER A C 1
ATOM 1553 O O . SER A 1 194 ? 38.912 75.288 57.559 1.00 51.01 192 SER A O 1
ATOM 1556 N N . ALA A 1 195 ? 38.912 73.965 55.729 1.00 47.33 193 ALA A N 1
ATOM 1557 C CA . ALA A 1 195 ? 39.392 72.765 56.441 1.00 38.53 193 ALA A CA 1
ATOM 1558 C C . ALA A 1 195 ? 40.765 72.961 57.057 1.00 40.81 193 ALA A C 1
ATOM 1559 O O . ALA A 1 195 ? 40.924 72.719 58.265 1.00 36.36 193 ALA A O 1
ATOM 1561 N N . SER A 1 196 ? 41.738 73.401 56.243 1.00 29.04 194 SER A N 1
ATOM 1562 C CA . SER A 1 196 ? 43.071 73.852 56.733 1.00 32.57 194 SER A CA 1
ATOM 1563 C C . SER A 1 196 ? 42.986 74.726 58.010 1.00 38.81 194 SER A C 1
ATOM 1564 O O . SER A 1 196 ? 43.671 74.463 58.998 1.00 40.83 194 SER A O 1
ATOM 1567 N N . LEU A 1 197 ? 42.136 75.745 57.989 1.00 41.73 195 LEU A N 1
ATOM 1568 C CA . LEU A 1 197 ? 41.975 76.632 59.140 1.00 43.65 195 LEU A CA 1
ATOM 1569 C C . LEU A 1 197 ? 41.457 75.919 60.384 1.00 36.62 195 LEU A C 1
ATOM 1570 O O . LEU A 1 197 ? 42.116 75.967 61.418 1.00 43.86 195 LEU A O 1
ATOM 1575 N N . ILE A 1 198 ? 40.338 75.200 60.267 1.00 41.66 196 ILE A N 1
ATOM 1576 C CA . ILE A 1 198 ? 39.754 74.465 61.424 1.00 46.66 196 ILE A CA 1
ATOM 1577 C C . ILE A 1 198 ? 40.544 73.228 61.887 1.00 47.36 196 ILE A C 1
ATOM 1578 O O . ILE A 1 198 ? 40.449 72.806 63.065 1.00 44.54 196 ILE A O 1
ATOM 1583 N N . MET A 1 199 ? 41.338 72.668 60.975 1.00 37.89 197 MET A N 1
ATOM 1584 C CA . MET A 1 199 ? 42.266 71.594 61.311 1.00 36.32 197 MET A CA 1
ATOM 1585 C C . MET A 1 199 ? 43.390 72.175 62.168 1.00 41.60 197 MET A C 1
ATOM 1586 O O . MET A 1 199 ? 43.936 71.467 63.020 1.00 50.25 197 MET A O 1
ATOM 1591 N N . GLY A 1 200 ? 43.708 73.460 61.963 1.00 36.42 198 GLY A N 1
ATOM 1592 C CA . GLY A 1 200 ? 44.573 74.212 62.896 1.00 37.38 198 GLY A CA 1
ATOM 1593 C C . GLY A 1 200 ? 44.021 74.320 64.328 1.00 39.91 198 GLY A C 1
ATOM 1594 O O . GLY A 1 200 ? 44.775 74.172 65.303 1.00 43.11 198 GLY A O 1
ATOM 1595 N N . LEU A 1 201 ? 42.723 74.586 64.464 1.00 38.07 199 LEU A N 1
ATOM 1596 C CA . LEU A 1 201 ? 42.090 74.690 65.815 1.00 40.22 199 LEU A CA 1
ATOM 1597 C C . LEU A 1 201 ? 42.065 73.333 66.517 1.00 40.81 199 LEU A C 1
ATOM 1598 O O . LEU A 1 201 ? 42.567 73.192 67.622 1.00 51.73 199 LEU A O 1
ATOM 1603 N N . VAL A 1 202 ? 41.487 72.344 65.843 1.00 46.82 200 VAL A N 1
ATOM 1604 C CA . VAL A 1 202 ? 41.445 70.958 66.297 1.00 40.03 200 VAL A CA 1
ATOM 1605 C C . VAL A 1 202 ? 42.817 70.434 66.749 1.00 46.98 200 VAL A C 1
ATOM 1606 O O . VAL A 1 202 ? 42.949 69.947 67.885 1.00 47.25 200 VAL A O 1
ATOM 1610 N N . ALA A 1 203 ? 43.831 70.571 65.886 1.00 43.50 201 ALA A N 1
ATOM 1611 C CA . ALA A 1 203 ? 45.205 70.136 66.207 1.00 45.39 201 ALA A CA 1
ATOM 1612 C C . ALA A 1 203 ? 45.841 70.841 67.415 1.00 48.47 201 ALA A C 1
ATOM 1613 O O . ALA A 1 203 ? 46.677 70.252 68.089 1.00 46.97 201 ALA A O 1
ATOM 1615 N N . SER A 1 204 ? 45.447 72.088 67.685 1.00 50.10 202 SER A N 1
ATOM 1616 C CA . SER A 1 204 ? 45.968 72.827 68.845 1.00 53.40 202 SER A CA 1
ATOM 1617 C C . SER A 1 204 ? 45.472 72.294 70.193 1.00 57.57 202 SER A C 1
ATOM 1618 O O . SER A 1 204 ? 46.087 72.559 71.224 1.00 59.96 202 SER A O 1
ATOM 1621 N N . GLY A 1 205 ? 44.371 71.549 70.176 1.00 59.77 203 GLY A N 1
ATOM 1622 C CA . GLY A 1 205 ? 43.824 70.951 71.392 1.00 66.66 203 GLY A CA 1
ATOM 1623 C C . GLY A 1 205 ? 42.836 71.800 72.174 1.00 69.19 203 GLY A C 1
ATOM 1624 O O . GLY A 1 205 ? 42.139 71.281 73.047 1.00 73.98 203 GLY A O 1
ATOM 1625 N N . ILE A 1 206 ? 42.767 73.097 71.879 1.00 73.06 204 ILE A N 1
ATOM 1626 C CA . ILE A 1 206 ? 41.842 73.979 72.596 1.00 77.43 204 ILE A CA 1
ATOM 1627 C C . ILE A 1 206 ? 40.415 73.760 72.083 1.00 79.49 204 ILE A C 1
ATOM 1628 O O . ILE A 1 206 ? 40.208 73.471 70.901 1.00 81.37 204 ILE A O 1
ATOM 1633 N N . LYS A 1 207 ? 39.444 73.845 72.990 1.00 80.27 205 LYS A N 1
ATOM 1634 C CA . LYS A 1 207 ? 38.045 73.639 72.634 1.00 81.43 205 LYS A CA 1
ATOM 1635 C C . LYS A 1 207 ? 37.273 74.949 72.752 1.00 79.60 205 LYS A C 1
ATOM 1636 O O . LYS A 1 207 ? 37.018 75.444 73.857 1.00 83.20 205 LYS A O 1
ATOM 1642 N N . ASP A 1 208 ? 36.945 75.522 71.598 1.00 74.90 206 ASP A N 1
ATOM 1643 C CA . ASP A 1 208 ? 36.109 76.714 71.513 1.00 73.03 206 ASP A CA 1
ATOM 1644 C C . ASP A 1 208 ? 35.189 76.586 70.309 1.00 71.34 206 ASP A C 1
ATOM 1645 O O . ASP A 1 208 ? 35.617 76.745 69.156 1.00 70.51 206 ASP A O 1
ATOM 1650 N N . GLU A 1 209 ? 33.924 76.299 70.611 1.00 67.75 207 GLU A N 1
ATOM 1651 C CA . GLU A 1 209 ? 32.883 76.010 69.628 1.00 69.07 207 GLU A CA 1
ATOM 1652 C C . GLU A 1 209 ? 32.578 77.213 68.733 1.00 68.79 207 GLU A C 1
ATOM 1653 O O . GLU A 1 209 ? 32.317 77.056 67.539 1.00 66.49 207 GLU A O 1
ATOM 1659 N N . GLU A 1 210 ? 32.647 78.406 69.325 1.00 66.31 208 GLU A N 1
ATOM 1660 C CA . GLU A 1 210 ? 32.393 79.661 68.637 1.00 64.40 208 GLU A CA 1
ATOM 1661 C C . GLU A 1 210 ? 33.485 80.000 67.633 1.00 59.92 208 GLU A C 1
ATOM 1662 O O . GLU A 1 210 ? 33.193 80.531 66.561 1.00 54.45 208 GLU A O 1
ATOM 1668 N N . LEU A 1 211 ? 34.737 79.718 68.001 1.00 57.59 209 LEU A N 1
ATOM 1669 C CA . LEU A 1 211 ? 35.889 79.999 67.138 1.00 52.44 209 LEU A CA 1
ATOM 1670 C C . LEU A 1 211 ? 35.904 79.038 65.958 1.00 52.85 209 LEU A C 1
ATOM 1671 O O . LEU A 1 211 ? 36.269 79.423 64.842 1.00 56.16 209 LEU A O 1
ATOM 1676 N N . PHE A 1 212 ? 35.507 77.794 66.223 1.00 51.61 210 PHE A N 1
ATOM 1677 C CA . PHE A 1 212 ? 35.324 76.788 65.195 1.00 50.79 210 PHE A CA 1
ATOM 1678 C C . PHE A 1 212 ? 34.374 77.296 64.119 1.00 56.59 210 PHE A C 1
ATOM 1679 O O . PHE A 1 212 ? 34.745 77.350 62.933 1.00 48.84 210 PHE A O 1
ATOM 1687 N N . LYS A 1 213 ? 33.170 77.683 64.540 1.00 53.36 211 LYS A N 1
ATOM 1688 C CA . LYS A 1 213 ? 32.144 78.170 63.625 1.00 58.43 211 LYS A CA 1
ATOM 1689 C C . LYS A 1 213 ? 32.648 79.371 62.845 1.00 58.91 211 LYS A C 1
ATOM 1690 O O . LYS A 1 213 ? 32.443 79.475 61.619 1.00 57.88 211 LYS A O 1
ATOM 1696 N N . TRP A 1 214 ? 33.329 80.259 63.569 1.00 55.13 212 TRP A N 1
ATOM 1697 C CA . TRP A 1 214 ? 33.914 81.452 62.990 1.00 52.60 212 TRP A CA 1
ATOM 1698 C C . TRP A 1 214 ? 34.980 81.125 61.935 1.00 46.91 212 TRP A C 1
ATOM 1699 O O . TRP A 1 214 ? 34.934 81.683 60.840 1.00 48.83 212 TRP A O 1
ATOM 1710 N N . LEU A 1 215 ? 35.933 80.249 62.262 1.00 41.83 213 LEU A N 1
ATOM 1711 C CA . LEU A 1 215 ? 37.010 79.896 61.312 1.00 47.52 213 LEU A CA 1
ATOM 1712 C C . LEU A 1 215 ? 36.465 79.199 60.074 1.00 48.78 213 LEU A C 1
ATOM 1713 O O . LEU A 1 215 ? 36.907 79.479 58.948 1.00 54.73 213 LEU A O 1
ATOM 1718 N N . GLN A 1 216 ? 35.505 78.301 60.301 1.00 45.95 214 GLN A N 1
ATOM 1719 C CA . GLN A 1 216 ? 34.805 77.599 59.243 1.00 52.81 214 GLN A CA 1
ATOM 1720 C C . GLN A 1 216 ? 34.246 78.569 58.216 1.00 54.41 214 GLN A C 1
ATOM 1721 O O . GLN A 1 216 ? 34.572 78.466 57.033 1.00 58.85 214 GLN A O 1
ATOM 1727 N N . ALA A 1 217 ? 33.456 79.531 58.681 1.00 52.94 215 ALA A N 1
ATOM 1728 C CA . ALA A 1 217 ? 32.861 80.542 57.819 1.00 51.62 215 ALA A CA 1
ATOM 1729 C C . ALA A 1 217 ? 33.895 81.480 57.198 1.00 55.54 215 ALA A C 1
ATOM 1730 O O . ALA A 1 217 ? 33.758 81.872 56.030 1.00 60.21 215 ALA A O 1
ATOM 1732 N N . PHE A 1 218 ? 34.922 81.828 57.971 1.00 51.39 216 PHE A N 1
ATOM 1733 C CA . PHE A 1 218 ? 35.945 82.756 57.517 1.00 48.99 216 PHE A CA 1
ATOM 1734 C C . PHE A 1 218 ? 36.684 82.193 56.310 1.00 54.30 216 PHE A C 1
ATOM 1735 O O . PHE A 1 218 ? 36.864 82.893 55.304 1.00 45.63 216 PHE A O 1
ATOM 1743 N N . GLY A 1 219 ? 37.073 80.921 56.424 1.00 51.29 217 GLY A N 1
ATOM 1744 C CA . GLY A 1 219 ? 37.777 80.202 55.371 1.00 48.52 217 GLY A CA 1
ATOM 1745 C C . GLY A 1 219 ? 37.002 80.068 54.088 1.00 48.66 217 GLY A C 1
ATOM 1746 O O . GLY A 1 219 ? 37.569 80.202 53.002 1.00 53.11 217 GLY A O 1
ATOM 1747 N N . LEU A 1 220 ? 35.704 79.813 54.213 1.00 46.78 218 LEU A N 1
ATOM 1748 C CA . LEU A 1 220 ? 34.812 79.778 53.061 1.00 50.07 218 LEU A CA 1
ATOM 1749 C C . LEU A 1 220 ? 34.802 81.116 52.326 1.00 53.71 218 LEU A C 1
ATOM 1750 O O . LEU A 1 220 ? 34.880 81.157 51.087 1.00 54.28 218 LEU A O 1
ATOM 1755 N N . LYS A 1 221 ? 34.723 82.201 53.100 1.00 55.72 219 LYS A N 1
ATOM 1756 C CA . LYS A 1 221 ? 34.670 83.555 52.556 1.00 55.32 219 LYS A CA 1
ATOM 1757 C C . LYS A 1 221 ? 35.998 83.946 51.936 1.00 49.57 219 LYS A C 1
ATOM 1758 O O . LYS A 1 221 ? 36.048 84.522 50.851 1.00 51.28 219 LYS A O 1
ATOM 1764 N N . MET A 1 222 ? 37.076 83.602 52.618 1.00 45.71 220 MET A N 1
ATOM 1765 C CA . MET A 1 222 ? 38.408 83.908 52.137 1.00 49.78 220 MET A CA 1
ATOM 1766 C C . MET A 1 222 ? 38.806 83.067 50.908 1.00 52.10 220 MET A C 1
ATOM 1767 O O . MET A 1 222 ? 39.534 83.543 50.036 1.00 46.63 220 MET A O 1
ATOM 1772 N N . GLY A 1 223 ? 38.321 81.826 50.853 1.00 49.09 221 GLY A N 1
ATOM 1773 C CA . GLY A 1 223 ? 38.573 80.935 49.736 1.00 49.28 221 GLY A CA 1
ATOM 1774 C C . GLY A 1 223 ? 37.894 81.408 48.472 1.00 49.72 221 GLY A C 1
ATOM 1775 O O . GLY A 1 223 ? 38.442 81.268 47.377 1.00 52.58 221 GLY A O 1
ATOM 1776 N N . LEU A 1 224 ? 36.693 81.962 48.629 1.00 51.52 222 LEU A N 1
ATOM 1777 C CA . LEU A 1 224 ? 36.004 82.629 47.530 1.00 50.93 222 LEU A CA 1
ATOM 1778 C C . LEU A 1 224 ? 36.830 83.815 47.053 1.00 50.76 222 LEU A C 1
ATOM 1779 O O . LEU A 1 224 ? 37.113 83.950 45.853 1.00 48.46 222 LEU A O 1
ATOM 1784 N N . CYS A 1 225 ? 37.226 84.656 48.002 1.00 47.21 223 CYS A N 1
ATOM 1785 C CA . CYS A 1 225 ? 38.095 85.792 47.727 1.00 49.29 223 CYS A CA 1
ATOM 1786 C C . CYS A 1 225 ? 39.401 85.361 47.028 1.00 49.67 223 CYS A C 1
ATOM 1787 O O . CYS A 1 225 ? 39.757 85.898 45.970 1.00 47.67 223 CYS A O 1
ATOM 1790 N N . PHE A 1 226 ? 40.077 84.370 47.614 1.00 49.34 224 PHE A N 1
ATOM 1791 C CA . PHE A 1 226 ? 41.237 83.710 47.017 1.00 52.34 224 PHE A CA 1
ATOM 1792 C C . PHE A 1 226 ? 40.981 83.312 45.554 1.00 50.39 224 PHE A C 1
ATOM 1793 O O . PHE A 1 226 ? 41.827 83.530 44.710 1.00 52.36 224 PHE A O 1
ATOM 1801 N N . GLN A 1 227 ? 39.802 82.759 45.267 1.00 54.16 225 GLN A N 1
ATOM 1802 C CA . GLN A 1 227 ? 39.462 82.282 43.926 1.00 48.92 225 GLN A CA 1
ATOM 1803 C C . GLN A 1 227 ? 39.151 83.392 42.918 1.00 49.51 225 GLN A C 1
ATOM 1804 O O . GLN A 1 227 ? 39.579 83.322 41.750 1.00 53.28 225 GLN A O 1
ATOM 1810 N N . VAL A 1 228 ? 38.404 84.402 43.364 1.00 46.84 226 VAL A N 1
ATOM 1811 C CA . VAL A 1 228 ? 38.102 85.582 42.553 1.00 49.64 226 VAL A CA 1
ATOM 1812 C C . VAL A 1 228 ? 39.407 86.272 42.144 1.00 53.39 226 VAL A C 1
ATOM 1813 O O . VAL A 1 228 ? 39.603 86.592 40.963 1.00 52.67 226 VAL A O 1
ATOM 1817 N N . LEU A 1 229 ? 40.312 86.455 43.106 1.00 52.39 227 LEU A N 1
ATOM 1818 C CA . LEU A 1 229 ? 41.648 86.979 42.797 1.00 54.42 227 LEU A CA 1
ATOM 1819 C C . LEU A 1 229 ? 42.420 86.099 41.819 1.00 55.36 227 LEU A C 1
ATOM 1820 O O . LEU A 1 229 ? 43.068 86.612 40.915 1.00 54.78 227 LEU A O 1
ATOM 1825 N N . ASP A 1 230 ? 42.334 84.782 41.993 1.00 56.43 228 ASP A N 1
ATOM 1826 C CA . ASP A 1 230 ? 42.984 83.842 41.080 1.00 60.37 228 ASP A CA 1
ATOM 1827 C C . ASP A 1 230 ? 42.432 83.968 39.657 1.00 59.65 228 ASP A C 1
ATOM 1828 O O . ASP A 1 230 ? 43.193 83.977 38.692 1.00 58.76 228 ASP A O 1
ATOM 1833 N N . ASP A 1 231 ? 41.110 84.103 39.544 1.00 64.92 229 ASP A N 1
ATOM 1834 C CA . ASP A 1 231 ? 40.436 84.348 38.258 1.00 65.44 229 ASP A CA 1
ATOM 1835 C C . ASP A 1 231 ? 40.932 85.619 37.554 1.00 64.64 229 ASP A C 1
ATOM 1836 O O . ASP A 1 231 ? 41.042 85.649 36.327 1.00 65.37 229 ASP A O 1
ATOM 1841 N N . ILE A 1 232 ? 41.234 86.655 38.334 1.00 63.08 230 ILE A N 1
ATOM 1842 C CA . ILE A 1 232 ? 41.702 87.933 37.794 1.00 62.45 230 ILE A CA 1
ATOM 1843 C C . ILE A 1 232 ? 43.161 87.848 37.318 1.00 66.08 230 ILE A C 1
ATOM 1844 O O . ILE A 1 232 ? 43.523 88.466 36.315 1.00 65.69 230 ILE A O 1
ATOM 1849 N N . ILE A 1 233 ? 43.975 87.059 38.020 1.00 69.66 231 ILE A N 1
ATOM 1850 C CA . ILE A 1 233 ? 45.381 86.846 37.651 1.00 74.54 231 ILE A CA 1
ATOM 1851 C C . ILE A 1 233 ? 45.532 86.082 36.314 1.00 79.18 231 ILE A C 1
ATOM 1852 O O . ILE A 1 233 ? 46.474 86.327 35.559 1.00 77.42 231 ILE A O 1
ATOM 1857 N N . ASP A 1 234 ? 44.585 85.192 36.014 1.00 86.23 232 ASP A N 1
ATOM 1858 C CA . ASP A 1 234 ? 44.580 84.424 34.757 1.00 92.02 232 ASP A CA 1
ATOM 1859 C C . ASP A 1 234 ? 44.428 85.273 33.489 1.00 94.91 232 ASP A C 1
ATOM 1860 O O . ASP A 1 234 ? 44.921 84.894 32.427 1.00 96.70 232 ASP A O 1
ATOM 1865 N N . VAL A 1 235 ? 43.745 86.410 33.603 1.00 99.58 233 VAL A N 1
ATOM 1866 C CA . VAL A 1 235 ? 43.472 87.276 32.453 1.00 105.22 233 VAL A CA 1
ATOM 1867 C C . VAL A 1 235 ? 44.609 88.267 32.220 1.00 110.03 233 VAL A C 1
ATOM 1868 O O . VAL A 1 235 ? 44.943 88.576 31.075 1.00 111.28 233 VAL A O 1
ATOM 1872 N N . THR A 1 236 ? 45.193 88.756 33.314 1.00 115.45 234 THR A N 1
ATOM 1873 C CA . THR A 1 236 ? 46.272 89.749 33.271 1.00 120.93 234 THR A CA 1
ATOM 1874 C C . THR A 1 236 ? 47.559 89.163 32.669 1.00 124.71 234 THR A C 1
ATOM 1875 O O . THR A 1 236 ? 48.311 89.865 31.984 1.00 126.32 234 THR A O 1
ATOM 1879 N N . GLN A 1 237 ? 47.786 87.872 32.910 1.00 127.52 235 GLN A N 1
ATOM 1880 C CA . GLN A 1 237 ? 48.973 87.174 32.419 1.00 128.98 235 GLN A CA 1
ATOM 1881 C C . GLN A 1 237 ? 48.625 86.219 31.276 1.00 128.62 235 GLN A C 1
ATOM 1882 O O . GLN A 1 237 ? 47.963 86.601 30.308 1.00 127.20 235 GLN A O 1
ATOM 1888 N N . ALA A 1 251 ? 37.326 81.595 28.816 1.00 101.81 249 ALA A N 1
ATOM 1889 C CA . ALA A 1 251 ? 37.247 80.180 28.458 1.00 103.24 249 ALA A CA 1
ATOM 1890 C C . ALA A 1 251 ? 36.859 79.288 29.649 1.00 101.76 249 ALA A C 1
ATOM 1891 O O . ALA A 1 251 ? 36.075 78.344 29.498 1.00 103.73 249 ALA A O 1
ATOM 1893 N N . LYS A 1 252 ? 37.406 79.605 30.824 1.00 95.28 250 LYS A N 1
ATOM 1894 C CA . LYS A 1 252 ? 37.180 78.848 32.058 1.00 87.05 250 LYS A CA 1
ATOM 1895 C C . LYS A 1 252 ? 35.887 79.304 32.771 1.00 78.59 250 LYS A C 1
ATOM 1896 O O . LYS A 1 252 ? 35.258 80.283 32.357 1.00 75.97 250 LYS A O 1
ATOM 1902 N N . ASN A 1 253 ? 35.483 78.576 33.817 1.00 66.91 251 ASN A N 1
ATOM 1903 C CA . ASN A 1 253 ? 34.376 78.977 34.694 1.00 59.02 251 ASN A CA 1
ATOM 1904 C C . ASN A 1 253 ? 34.872 80.006 35.694 1.00 55.11 251 ASN A C 1
ATOM 1905 O O . ASN A 1 253 ? 35.284 79.656 36.800 1.00 58.47 251 ASN A O 1
ATOM 1910 N N . SER A 1 254 ? 34.840 81.273 35.314 1.00 53.47 252 SER A N 1
ATOM 1911 C CA . SER A 1 254 ? 35.455 82.288 36.141 1.00 50.05 252 SER A CA 1
ATOM 1912 C C . SER A 1 254 ? 34.579 83.523 36.320 1.00 45.96 252 SER A C 1
ATOM 1913 O O . SER A 1 254 ? 33.667 83.774 35.537 1.00 48.46 252 SER A O 1
ATOM 1916 N N . PHE A 1 255 ? 34.864 84.289 37.367 1.00 50.68 253 PHE A N 1
ATOM 1917 C CA . PHE A 1 255 ? 34.111 85.502 37.654 1.00 51.73 253 PHE A CA 1
ATOM 1918 C C . PHE A 1 255 ? 34.391 86.638 36.676 1.00 49.75 253 PHE A C 1
ATOM 1919 O O . PHE A 1 255 ? 33.574 87.534 36.525 1.00 49.50 253 PHE A O 1
ATOM 1927 N N . VAL A 1 256 ? 35.540 86.595 36.009 1.00 49.25 254 VAL A N 1
ATOM 1928 C CA . VAL A 1 256 ? 35.822 87.543 34.938 1.00 51.45 254 VAL A CA 1
ATOM 1929 C C . VAL A 1 256 ? 34.883 87.313 33.739 1.00 50.48 254 VAL A C 1
ATOM 1930 O O . VAL A 1 256 ? 34.456 88.263 33.093 1.00 57.79 254 VAL A O 1
ATOM 1934 N N . ASN A 1 257 ? 34.529 86.062 33.471 1.00 46.13 255 ASN A N 1
ATOM 1935 C CA . ASN A 1 257 ? 33.577 85.764 32.402 1.00 52.75 255 ASN A CA 1
ATOM 1936 C C . ASN A 1 257 ? 32.150 86.130 32.767 1.00 53.59 255 ASN A C 1
ATOM 1937 O O . ASN A 1 257 ? 31.428 86.699 31.947 1.00 52.55 255 ASN A O 1
ATOM 1942 N N . LEU A 1 258 ? 31.750 85.799 33.994 1.00 52.29 256 LEU A N 1
ATOM 1943 C CA . LEU A 1 258 ? 30.414 86.123 34.468 1.00 50.22 256 LEU A CA 1
ATOM 1944 C C . LEU A 1 258 ? 30.234 87.635 34.617 1.00 51.64 256 LEU A C 1
ATOM 1945 O O . LEU A 1 258 ? 29.258 88.188 34.124 1.00 50.68 256 LEU A O 1
ATOM 1950 N N . LEU A 1 259 ? 31.191 88.299 35.263 1.00 50.56 257 LEU A N 1
ATOM 1951 C CA . LEU A 1 259 ? 31.010 89.700 35.645 1.00 52.17 257 LEU A CA 1
ATOM 1952 C C . LEU A 1 259 ? 31.692 90.724 34.738 1.00 56.35 257 LEU A C 1
ATOM 1953 O O . LEU A 1 259 ? 31.275 91.881 34.716 1.00 55.68 257 LEU A O 1
ATOM 1958 N N . GLY A 1 260 ? 32.712 90.302 33.984 1.00 54.89 258 GLY A N 1
ATOM 1959 C CA . GLY A 1 260 ? 33.572 91.232 33.241 1.00 50.27 258 GLY A CA 1
ATOM 1960 C C . GLY A 1 260 ? 34.733 91.611 34.140 1.00 54.55 258 GLY A C 1
ATOM 1961 O O . GLY A 1 260 ? 34.613 91.543 35.371 1.00 53.08 258 GLY A O 1
ATOM 1962 N N . LEU A 1 261 ? 35.854 92.013 33.545 1.00 56.40 259 LEU A N 1
ATOM 1963 C CA . LEU A 1 261 ? 37.091 92.256 34.312 1.00 63.12 259 LEU A CA 1
ATOM 1964 C C . LEU A 1 261 ? 37.001 93.375 35.347 1.00 65.61 259 LEU A C 1
ATOM 1965 O O . LEU A 1 261 ? 37.549 93.245 36.449 1.00 65.75 259 LEU A O 1
ATOM 1970 N N . GLU A 1 262 ? 36.306 94.455 34.983 1.00 70.20 260 GLU A N 1
ATOM 1971 C CA . GLU A 1 262 ? 36.137 95.628 35.845 1.00 72.57 260 GLU A CA 1
ATOM 1972 C C . GLU A 1 262 ? 35.317 95.280 37.089 1.00 67.67 260 GLU A C 1
ATOM 1973 O O . GLU A 1 262 ? 35.743 95.544 38.219 1.00 65.72 260 GLU A O 1
ATOM 1979 N N . ARG A 1 263 ? 34.152 94.671 36.863 1.00 63.91 261 ARG A N 1
ATOM 1980 C CA . ARG A 1 263 ? 33.253 94.264 37.939 1.00 61.88 261 ARG A CA 1
ATOM 1981 C C . ARG A 1 263 ? 33.814 93.134 38.794 1.00 58.43 261 ARG A C 1
ATOM 1982 O O . ARG A 1 263 ? 33.542 93.087 39.997 1.00 59.26 261 ARG A O 1
ATOM 1990 N N . ALA A 1 264 ? 34.589 92.230 38.183 1.00 54.62 262 ALA A N 1
ATOM 1991 C CA . ALA A 1 264 ? 35.297 91.187 38.948 1.00 55.39 262 ALA A CA 1
ATOM 1992 C C . ALA A 1 264 ? 36.337 91.809 39.868 1.00 55.90 262 ALA A C 1
ATOM 1993 O O . ALA A 1 264 ? 36.459 91.413 41.037 1.00 53.35 262 ALA A O 1
ATOM 1995 N N . ASN A 1 265 ? 37.064 92.801 39.343 1.00 57.13 263 ASN A N 1
ATOM 1996 C CA . ASN A 1 265 ? 38.017 93.553 40.147 1.00 58.65 263 ASN A CA 1
ATOM 1997 C C . ASN A 1 265 ? 37.371 94.247 41.335 1.00 59.29 263 ASN A C 1
ATOM 1998 O O . ASN A 1 265 ? 37.907 94.178 42.436 1.00 60.19 263 ASN A O 1
ATOM 2003 N N . ASN A 1 266 ? 36.215 94.877 41.116 1.00 58.19 264 ASN A N 1
ATOM 2004 C CA . ASN A 1 266 ? 35.500 95.552 42.198 1.00 59.29 264 ASN A CA 1
ATOM 2005 C C . ASN A 1 266 ? 34.964 94.609 43.264 1.00 54.69 264 ASN A C 1
ATOM 2006 O O . ASN A 1 266 ? 35.059 94.900 44.458 1.00 56.83 264 ASN A O 1
ATOM 2011 N N . TYR A 1 267 ? 34.417 93.479 42.820 1.00 54.83 265 TYR A N 1
ATOM 2012 C CA . TYR A 1 2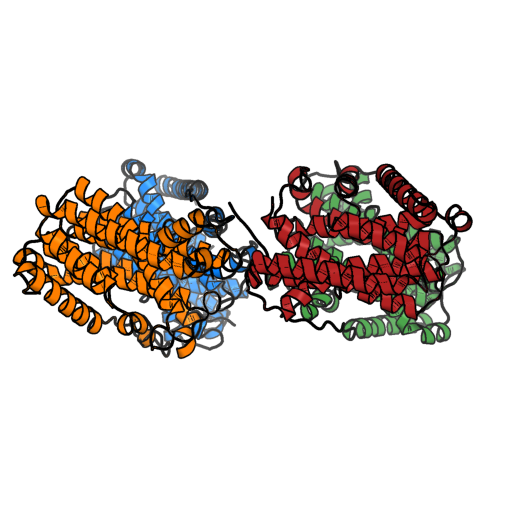67 ? 33.981 92.398 43.706 1.00 49.84 265 TYR A CA 1
ATOM 2013 C C . TYR A 1 267 ? 35.092 91.912 44.628 1.00 49.77 265 TYR A C 1
ATOM 2014 O O . TYR A 1 267 ? 34.895 91.793 45.850 1.00 46.02 265 TYR A O 1
ATOM 2023 N N . ALA A 1 268 ? 36.262 91.643 44.051 1.00 51.99 266 ALA A N 1
ATOM 2024 C CA . ALA A 1 268 ? 37.427 91.266 44.846 1.00 53.55 266 ALA A CA 1
ATOM 2025 C C . ALA A 1 268 ? 37.683 92.305 45.950 1.00 60.03 266 ALA A C 1
ATOM 2026 O O . ALA A 1 268 ? 37.817 91.941 47.130 1.00 52.43 266 ALA A O 1
ATOM 2028 N N . GLN A 1 269 ? 37.695 93.586 45.564 1.00 60.63 267 GLN A N 1
ATOM 2029 C CA . GLN A 1 269 ? 37.886 94.693 46.511 1.00 61.95 267 GLN A CA 1
ATOM 2030 C C . GLN A 1 269 ? 36.844 94.758 47.630 1.00 58.76 267 GLN A C 1
ATOM 2031 O O . GLN A 1 269 ? 37.204 94.979 48.783 1.00 57.87 267 GLN A O 1
ATOM 2037 N N . THR A 1 270 ? 35.566 94.559 47.313 1.00 56.50 268 THR A N 1
ATOM 2038 C CA . THR A 1 270 ? 34.550 94.582 48.377 1.00 57.47 268 THR A CA 1
ATOM 2039 C C . THR A 1 270 ? 34.611 93.338 49.270 1.00 57.26 268 THR A C 1
ATOM 2040 O O . THR A 1 270 ? 34.380 93.433 50.477 1.00 59.09 268 THR A O 1
ATOM 2044 N N . LEU A 1 271 ? 34.939 92.183 48.687 1.00 56.71 269 LEU A N 1
ATOM 2045 C CA . LEU A 1 271 ? 35.155 90.960 49.478 1.00 55.27 269 LEU A CA 1
ATOM 2046 C C . LEU A 1 271 ? 36.362 91.075 50.399 1.00 56.39 269 LEU A C 1
ATOM 2047 O O . LEU A 1 271 ? 36.269 90.726 51.588 1.00 51.26 269 LEU A O 1
ATOM 2052 N N . LYS A 1 272 ? 37.474 91.571 49.838 1.00 52.61 270 LYS A N 1
ATOM 2053 C CA . LYS A 1 272 ? 38.711 91.896 50.572 1.00 57.84 270 LYS A CA 1
ATOM 2054 C C . LYS A 1 272 ? 38.383 92.610 51.861 1.00 62.34 270 LYS A C 1
ATOM 2055 O O . LYS A 1 272 ? 38.774 92.174 52.945 1.00 67.69 270 LYS A O 1
ATOM 2061 N N . THR A 1 273 ? 37.647 93.712 51.704 1.00 66.15 271 THR A N 1
ATOM 2062 C CA . THR A 1 273 ? 37.249 94.609 52.776 1.00 67.27 271 THR A CA 1
ATOM 2063 C C . THR A 1 273 ? 36.449 93.832 53.798 1.00 65.40 271 THR A C 1
ATOM 2064 O O . THR A 1 273 ? 36.781 93.846 54.974 1.00 68.39 271 THR A O 1
ATOM 2068 N N . GLU A 1 274 ? 35.428 93.130 53.311 1.00 62.48 272 GLU A N 1
ATOM 2069 C CA . GLU A 1 274 ? 34.526 92.330 54.122 1.00 62.32 272 GLU A CA 1
ATOM 2070 C C . GLU A 1 274 ? 35.270 91.268 54.939 1.00 63.30 272 GLU A C 1
ATOM 2071 O O . GLU A 1 274 ? 34.991 91.080 56.129 1.00 62.98 272 GLU A O 1
ATOM 2077 N N . VAL A 1 275 ? 36.216 90.598 54.280 1.00 59.08 273 VAL A N 1
ATOM 2078 C CA . VAL A 1 275 ? 37.080 89.576 54.881 1.00 61.80 273 VAL A CA 1
ATOM 2079 C C . VAL A 1 275 ? 37.917 90.202 55.995 1.00 64.26 273 VAL A C 1
ATOM 2080 O O . VAL A 1 275 ? 37.831 89.767 57.146 1.00 61.00 273 VAL A O 1
ATOM 2084 N N . LEU A 1 276 ? 38.671 91.253 55.657 1.00 68.70 274 LEU A N 1
ATOM 2085 C CA . LEU A 1 276 ? 39.517 91.976 56.621 1.00 71.14 274 LEU A CA 1
ATOM 2086 C C . LEU A 1 276 ? 38.740 92.586 57.795 1.00 70.88 274 LEU A C 1
ATOM 2087 O O . LEU A 1 276 ? 39.218 92.584 58.923 1.00 74.42 274 LEU A O 1
ATOM 2092 N N . ASN A 1 277 ? 37.532 93.067 57.528 1.00 70.43 275 ASN A N 1
ATOM 2093 C CA . ASN A 1 277 ? 36.689 93.656 58.559 1.00 76.56 275 ASN A CA 1
ATOM 2094 C C . ASN A 1 277 ? 36.108 92.631 59.531 1.00 73.44 275 ASN A C 1
ATOM 2095 O O . ASN A 1 277 ? 35.991 92.898 60.724 1.00 77.71 275 ASN A O 1
ATOM 2100 N N . ASP A 1 278 ? 35.748 91.462 59.006 1.00 78.34 276 ASP A N 1
ATOM 2101 C CA . ASP A 1 278 ? 35.247 90.338 59.803 1.00 76.08 276 ASP A CA 1
ATOM 2102 C C . ASP A 1 278 ? 36.381 89.770 60.648 1.00 71.57 276 ASP A C 1
ATOM 2103 O O . ASP A 1 278 ? 36.174 89.285 61.763 1.00 66.44 276 ASP A O 1
ATOM 2108 N N . LEU A 1 279 ? 37.584 89.856 60.092 1.00 67.93 277 LEU A N 1
ATOM 2109 C CA . LEU A 1 279 ? 38.807 89.434 60.750 1.00 68.34 277 LEU A CA 1
ATOM 2110 C C . LEU A 1 279 ? 39.199 90.363 61.898 1.00 70.79 277 LEU A C 1
ATOM 2111 O O . LEU A 1 279 ? 39.723 89.911 62.910 1.00 71.79 277 LEU A O 1
ATOM 2116 N N . ASP A 1 280 ? 38.931 91.660 61.751 1.00 77.92 278 ASP A N 1
ATOM 2117 C CA . ASP A 1 280 ? 39.275 92.636 62.796 1.00 79.54 278 ASP A CA 1
ATOM 2118 C C . ASP A 1 280 ? 38.289 92.642 63.978 1.00 76.87 278 ASP A C 1
ATOM 2119 O O . ASP A 1 280 ? 38.415 93.451 64.895 1.00 79.37 278 ASP A O 1
ATOM 2124 N N . ALA A 1 281 ? 37.318 91.733 63.947 1.00 74.35 279 ALA A N 1
ATOM 2125 C CA . ALA A 1 281 ? 36.458 91.448 65.096 1.00 75.21 279 ALA A CA 1
ATOM 2126 C C . ALA A 1 281 ? 36.999 90.254 65.894 1.00 77.98 279 ALA A C 1
ATOM 2127 O O . ALA A 1 281 ? 36.357 89.765 66.826 1.00 79.42 279 ALA A O 1
ATOM 2129 N N . LEU A 1 282 ? 38.185 89.789 65.514 1.00 79.76 280 LEU A N 1
ATOM 2130 C CA . LEU A 1 282 ? 38.863 88.701 66.211 1.00 76.64 280 LEU A CA 1
ATOM 2131 C C . LEU A 1 282 ? 39.927 89.267 67.150 1.00 75.38 280 LEU A C 1
ATOM 2132 O O . LEU A 1 282 ? 40.371 88.577 68.071 1.00 74.55 280 LEU A O 1
ATOM 2137 N N . LYS A 1 283 ? 40.308 90.527 66.908 1.00 78.29 281 LYS A N 1
ATOM 2138 C CA . LYS A 1 283 ? 41.250 91.301 67.749 1.00 78.60 281 LYS A CA 1
ATOM 2139 C C . LYS A 1 283 ? 41.061 91.275 69.280 1.00 76.29 281 LYS A C 1
ATOM 2140 O O . LYS A 1 283 ? 42.054 91.114 69.987 1.00 80.24 281 LYS A O 1
ATOM 2146 N N . PRO A 1 284 ? 39.820 91.465 69.801 1.00 74.29 282 PRO A N 1
ATOM 2147 C CA . PRO A 1 284 ? 39.670 91.409 71.268 1.00 73.54 282 PRO A CA 1
ATOM 2148 C C . PRO A 1 284 ? 40.018 90.076 71.933 1.00 73.02 282 PRO A C 1
ATOM 2149 O O . PRO A 1 284 ? 40.851 90.050 72.843 1.00 76.10 282 PRO A O 1
ATOM 2153 N N . ALA A 1 285 ? 39.393 88.988 71.480 1.00 72.94 283 ALA A N 1
ATOM 2154 C CA . ALA A 1 285 ? 39.559 87.674 72.116 1.00 67.57 283 ALA A CA 1
ATOM 2155 C C . ALA A 1 285 ? 40.746 86.850 71.601 1.00 63.16 283 ALA A C 1
ATOM 2156 O O . ALA A 1 285 ? 41.241 85.970 72.313 1.00 61.17 283 ALA A O 1
ATOM 2158 N N . TYR A 1 286 ? 41.195 87.121 70.373 1.00 59.12 284 TYR A N 1
ATOM 2159 C CA . TYR A 1 286 ? 42.281 86.334 69.764 1.00 56.59 284 TYR A CA 1
ATOM 2160 C C . TYR A 1 286 ? 43.331 87.153 69.003 1.00 56.86 284 TYR A C 1
ATOM 2161 O O . TYR A 1 286 ? 43.439 87.000 67.784 1.00 54.73 284 TYR A O 1
ATOM 2170 N N . PRO A 1 287 ? 44.106 88.012 69.709 1.00 54.58 285 PRO A N 1
ATOM 2171 C CA . PRO A 1 287 ? 45.086 88.887 69.048 1.00 53.76 285 PRO A CA 1
ATOM 2172 C C . PRO A 1 287 ? 46.202 88.211 68.232 1.00 54.84 285 PRO A C 1
ATOM 2173 O O . PRO A 1 287 ? 46.502 88.677 67.126 1.00 52.93 285 PRO A O 1
ATOM 2177 N N . LEU A 1 288 ? 46.800 87.141 68.760 1.00 53.65 286 LEU A N 1
ATOM 2178 C CA . LEU A 1 288 ? 47.892 86.437 68.070 1.00 51.54 286 LEU A CA 1
ATOM 2179 C C . LEU A 1 288 ? 47.393 85.735 66.804 1.00 54.24 286 LEU A C 1
ATOM 2180 O O . LEU A 1 288 ? 48.079 85.724 65.780 1.00 49.45 286 LEU A O 1
ATOM 2185 N N . LEU A 1 289 ? 46.187 85.175 66.892 1.00 53.92 287 LEU A N 1
ATOM 2186 C CA . LEU A 1 289 ? 45.505 84.566 65.754 1.00 52.26 287 LEU A CA 1
ATOM 2187 C C . LEU A 1 289 ? 45.172 85.595 64.693 1.00 51.15 287 LEU A C 1
ATOM 2188 O O . LEU A 1 289 ? 45.437 85.387 63.487 1.00 48.21 287 LEU A O 1
ATOM 2193 N N . GLN A 1 290 ? 44.613 86.713 65.144 1.00 46.71 288 GLN A N 1
ATOM 2194 C CA . GLN A 1 290 ? 44.279 87.805 64.246 1.00 49.17 288 GLN A CA 1
ATOM 2195 C C . GLN A 1 290 ? 45.528 88.297 63.514 1.00 49.72 288 GLN A C 1
ATOM 2196 O O . GLN A 1 290 ? 45.462 88.605 62.320 1.00 43.74 288 GLN A O 1
ATOM 2202 N N . GLU A 1 291 ? 46.651 88.339 64.233 1.00 46.64 289 GLU A N 1
ATOM 2203 C CA . GLU A 1 291 ? 47.899 88.869 63.710 1.00 56.40 289 GLU A CA 1
ATOM 2204 C C . GLU A 1 291 ? 48.473 87.973 62.613 1.00 57.43 289 GLU A C 1
ATOM 2205 O O . GLU A 1 291 ? 48.872 88.468 61.555 1.00 59.03 289 GLU A O 1
ATOM 2211 N N . ASN A 1 292 ? 48.503 86.663 62.870 1.00 55.70 290 ASN A N 1
ATOM 2212 C CA . ASN A 1 292 ? 48.972 85.682 61.887 1.00 54.94 290 ASN A CA 1
ATOM 2213 C C . ASN A 1 292 ? 48.096 85.634 60.632 1.00 52.49 290 ASN A C 1
ATOM 2214 O O . ASN A 1 292 ? 48.607 85.657 59.510 1.00 52.35 290 ASN A O 1
ATOM 2219 N N . LEU A 1 293 ? 46.781 85.582 60.831 1.00 50.52 291 LEU A N 1
ATOM 2220 C CA . LEU A 1 293 ? 45.847 85.573 59.717 1.00 55.67 291 LEU A CA 1
ATOM 2221 C C . LEU A 1 293 ? 45.908 86.851 58.889 1.00 58.52 291 LEU A C 1
ATOM 2222 O O . LEU A 1 293 ? 45.989 86.786 57.664 1.00 62.76 291 LEU A O 1
ATOM 2227 N N . ASN A 1 294 ? 45.916 87.998 59.569 1.00 60.60 292 ASN A N 1
ATOM 2228 C CA . ASN A 1 294 ? 46.028 89.307 58.926 1.00 55.32 292 ASN A CA 1
ATOM 2229 C C . ASN A 1 294 ? 47.262 89.402 58.037 1.00 53.75 292 ASN A C 1
ATOM 2230 O O . ASN A 1 294 ? 47.163 89.867 56.894 1.00 47.81 292 ASN A O 1
ATOM 2235 N N . ALA A 1 295 ? 48.397 88.923 58.551 1.00 48.66 293 ALA A N 1
ATOM 2236 C CA . ALA A 1 295 ? 49.668 88.990 57.830 1.00 57.60 293 ALA A CA 1
ATOM 2237 C C . ALA A 1 295 ? 49.647 88.144 56.570 1.00 63.89 293 ALA A C 1
ATOM 2238 O O . ALA A 1 295 ? 50.095 88.590 55.511 1.00 64.21 293 ALA A O 1
ATOM 2240 N N . LEU A 1 296 ? 49.109 86.931 56.699 1.00 66.97 294 LEU A N 1
ATOM 2241 C CA . LEU A 1 296 ? 49.031 85.984 55.596 1.00 68.07 294 LEU A CA 1
ATOM 2242 C C . LEU A 1 296 ? 48.169 86.533 54.465 1.00 66.25 294 LEU A C 1
ATOM 2243 O O . LEU A 1 296 ? 48.562 86.476 53.296 1.00 64.39 294 LEU A O 1
ATOM 2248 N N . LEU A 1 297 ? 47.010 87.078 54.830 1.00 64.21 295 LEU A N 1
ATOM 2249 C CA . LEU A 1 297 ? 46.069 87.638 53.862 1.00 64.55 295 LEU A CA 1
ATOM 2250 C C . LEU A 1 297 ? 46.597 88.868 53.143 1.00 66.30 295 LEU A C 1
ATOM 2251 O O . LEU A 1 297 ? 46.334 89.038 51.955 1.00 65.41 295 LEU A O 1
ATOM 2256 N N . ASN A 1 298 ? 47.335 89.719 53.857 1.00 68.19 296 ASN A N 1
ATOM 2257 C CA . ASN A 1 298 ? 47.923 90.916 53.245 1.00 71.05 296 ASN A CA 1
ATOM 2258 C C . ASN A 1 298 ? 48.985 90.554 52.213 1.00 70.95 296 ASN A C 1
ATOM 2259 O O . ASN A 1 298 ? 49.131 91.239 51.200 1.00 72.64 296 ASN A O 1
ATOM 2264 N N . THR A 1 299 ? 49.706 89.468 52.469 1.00 68.91 297 THR A N 1
ATOM 2265 C CA . THR A 1 299 ? 50.638 88.925 51.493 1.00 75.90 297 THR A CA 1
ATOM 2266 C C . THR A 1 299 ? 49.877 88.420 50.259 1.00 75.03 297 THR A C 1
ATOM 2267 O O . THR A 1 299 ? 50.290 88.683 49.128 1.00 76.87 297 THR A O 1
ATOM 2271 N N . LEU A 1 300 ? 48.756 87.733 50.493 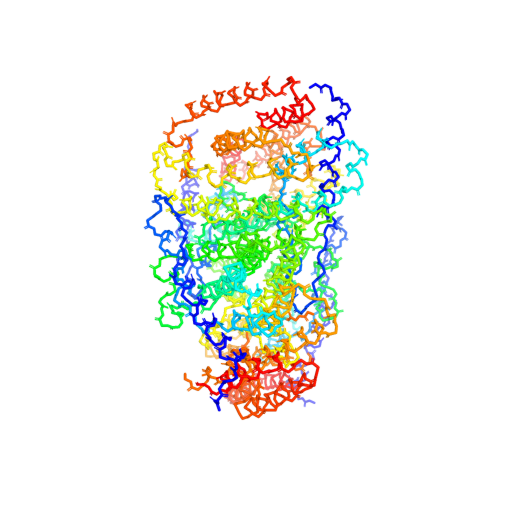1.00 72.79 298 LEU A N 1
ATOM 2272 C CA . LEU A 1 300 ? 47.926 87.176 49.422 1.00 71.95 298 LEU A CA 1
ATOM 2273 C C . LEU A 1 300 ? 47.299 88.248 48.530 1.00 73.18 298 LEU A C 1
ATOM 2274 O O . LEU A 1 300 ? 47.244 88.094 47.309 1.00 74.90 298 LEU A O 1
ATOM 2279 N N . PHE A 1 301 ? 46.839 89.334 49.145 1.00 73.70 299 PHE A N 1
ATOM 2280 C CA . PHE A 1 301 ? 46.221 90.432 48.408 1.00 75.88 299 PHE A CA 1
ATOM 2281 C C . PHE A 1 301 ? 47.246 91.313 47.693 1.00 76.95 299 PHE A C 1
ATOM 2282 O O . PHE A 1 301 ? 46.882 92.067 46.794 1.00 77.01 299 PHE A O 1
ATOM 2290 N N . LYS A 1 302 ? 48.515 91.226 48.100 1.00 79.38 300 LYS A N 1
ATOM 2291 C CA . LYS A 1 302 ? 49.601 91.964 47.443 1.00 85.57 300 LYS A CA 1
ATOM 2292 C C . LYS A 1 302 ? 50.381 91.085 46.474 1.00 84.07 300 LYS A C 1
ATOM 2293 O O . LYS A 1 302 ? 49.905 90.788 45.380 1.00 82.56 300 LYS A O 1
ATOM 2299 N N . SER B 1 2 ? 27.025 20.422 57.554 1.00 91.38 0 SER B N 1
ATOM 2300 C CA . SER B 1 2 ? 26.570 21.846 57.461 1.00 89.38 0 SER B CA 1
ATOM 2301 C C . SER B 1 2 ? 25.426 22.169 58.444 1.00 85.26 0 SER B C 1
ATOM 2302 O O . SER B 1 2 ? 24.533 22.969 58.146 1.00 83.33 0 SER B O 1
ATOM 2305 N N . LEU B 1 3 ? 25.470 21.531 59.613 1.00 80.16 1 LEU B N 1
ATOM 2306 C CA . LEU B 1 3 ? 24.598 21.878 60.735 1.00 73.91 1 LEU B CA 1
ATOM 2307 C C . LEU B 1 3 ? 25.272 22.978 61.538 1.00 71.94 1 LEU B C 1
ATOM 2308 O O . LEU B 1 3 ? 26.161 22.715 62.368 1.00 73.86 1 LEU B O 1
ATOM 2313 N N . SER B 1 4 ? 24.838 24.207 61.277 1.00 62.27 2 SER B N 1
ATOM 2314 C CA . SER B 1 4 ? 25.512 25.399 61.767 1.00 55.77 2 SER B CA 1
ATOM 2315 C C . SER B 1 4 ? 25.362 25.595 63.259 1.00 53.47 2 SER B C 1
ATOM 2316 O O . SER B 1 4 ? 24.251 25.582 63.804 1.00 51.56 2 SER B O 1
ATOM 2319 N N . SER B 1 5 ? 26.507 25.775 63.903 1.00 49.16 3 SER B N 1
ATOM 2320 C CA . SER B 1 5 ? 26.591 26.117 65.312 1.00 50.08 3 SER B CA 1
ATOM 2321 C C . SER B 1 5 ? 25.927 27.470 65.573 1.00 49.08 3 SER B C 1
ATOM 2322 O O . SER B 1 5 ? 25.653 28.215 64.628 1.00 48.66 3 SER B O 1
ATOM 2325 N N . PRO B 1 6 ? 25.633 27.787 66.847 1.00 42.91 4 PRO B N 1
ATOM 2326 C CA . PRO B 1 6 ? 25.174 29.149 67.148 1.00 44.98 4 PRO B CA 1
ATOM 2327 C C . PRO B 1 6 ? 26.068 30.242 66.563 1.00 46.95 4 PRO B C 1
ATOM 2328 O O . PRO B 1 6 ? 25.562 31.227 66.034 1.00 48.62 4 PRO B O 1
ATOM 2332 N N . ASN B 1 7 ? 27.378 30.033 66.635 1.00 45.75 5 ASN B N 1
ATOM 2333 C CA . ASN B 1 7 ? 28.359 30.999 66.199 1.00 42.72 5 ASN B CA 1
ATOM 2334 C C . ASN B 1 7 ? 28.398 31.184 64.675 1.00 44.74 5 ASN B C 1
ATOM 2335 O O . ASN B 1 7 ? 28.353 32.311 64.171 1.00 48.71 5 ASN B O 1
ATOM 2340 N N . LEU B 1 8 ? 28.462 30.072 63.954 1.00 43.07 6 LEU B N 1
ATOM 2341 C CA . LEU B 1 8 ? 28.510 30.087 62.488 1.00 48.14 6 LEU B CA 1
ATOM 2342 C C . LEU B 1 8 ? 27.219 30.633 61.896 1.00 47.83 6 LEU B C 1
ATOM 2343 O O . LEU B 1 8 ? 27.242 31.346 60.897 1.00 52.05 6 LEU B O 1
ATOM 2348 N N . SER B 1 9 ? 26.103 30.314 62.547 1.00 49.91 7 SER B N 1
ATOM 2349 C CA . SER B 1 9 ? 24.789 30.765 62.133 1.00 43.59 7 SER B CA 1
ATOM 2350 C C . SER B 1 9 ? 24.594 32.266 62.377 1.00 46.97 7 SER B C 1
ATOM 2351 O O . SER B 1 9 ? 23.917 32.949 61.599 1.00 46.66 7 SER B O 1
ATOM 2354 N N . PHE B 1 10 ? 25.168 32.766 63.468 1.00 47.36 8 PHE B N 1
ATOM 2355 C CA . PHE B 1 10 ? 25.158 34.190 63.772 1.00 46.94 8 PHE B CA 1
ATOM 2356 C C . PHE B 1 10 ? 25.947 34.952 62.696 1.00 43.64 8 PHE B C 1
ATOM 2357 O O . PHE B 1 10 ? 25.450 35.925 62.131 1.00 48.81 8 PHE B O 1
ATOM 2365 N N . TYR B 1 11 ? 27.166 34.491 62.428 1.00 41.43 9 TYR B N 1
ATOM 2366 C CA . TYR B 1 11 ? 28.014 35.075 61.398 1.00 44.03 9 TYR B CA 1
ATOM 2367 C C . TYR B 1 11 ? 27.343 35.163 60.024 1.00 46.71 9 TYR B C 1
ATOM 2368 O O . TYR B 1 11 ? 27.380 36.228 59.397 1.00 54.93 9 TYR B O 1
ATOM 2377 N N . TYR B 1 12 ? 26.719 34.069 59.575 1.00 47.43 10 TYR B N 1
ATOM 2378 C CA . TYR B 1 12 ? 26.055 34.021 58.256 1.00 48.11 10 TYR B CA 1
ATOM 2379 C C . TYR B 1 12 ? 24.935 35.050 58.159 1.00 49.90 10 TYR B C 1
ATOM 2380 O O . TYR B 1 12 ? 24.685 35.639 57.093 1.00 41.21 10 TYR B O 1
ATOM 2389 N N . ASN B 1 13 ? 24.250 35.231 59.287 1.00 37.87 11 ASN B N 1
ATOM 2390 C CA . ASN B 1 13 ? 23.152 36.143 59.390 1.00 39.21 11 ASN B CA 1
ATOM 2391 C C . ASN B 1 13 ? 23.661 37.584 59.407 1.00 41.21 11 ASN B C 1
ATOM 2392 O O . ASN B 1 13 ? 22.992 38.482 58.910 1.00 48.94 11 ASN B O 1
ATOM 2397 N N . GLU B 1 14 ? 24.843 37.800 59.974 1.00 38.12 12 GLU B N 1
ATOM 2398 C CA . GLU B 1 14 ? 25.426 39.135 59.971 1.00 40.26 12 GLU B CA 1
ATOM 2399 C C . GLU B 1 14 ? 25.911 39.546 58.568 1.00 42.62 12 GLU B C 1
ATOM 2400 O O . GLU B 1 14 ? 25.830 40.713 58.216 1.00 44.24 12 GLU B O 1
ATOM 2406 N N . CYS B 1 15 ? 26.386 38.588 57.776 1.00 40.12 13 CYS B N 1
ATOM 2407 C CA . CYS B 1 15 ? 26.750 38.854 56.381 1.00 44.33 13 CYS B CA 1
ATOM 2408 C C . CYS B 1 15 ? 25.551 39.284 55.553 1.00 51.04 13 CYS B C 1
ATOM 2409 O O . CYS B 1 15 ? 25.669 40.199 54.737 1.00 53.02 13 CYS B O 1
ATOM 2412 N N . GLU B 1 16 ? 24.407 38.627 55.793 1.00 53.89 14 GLU B N 1
ATOM 2413 C CA . GLU B 1 16 ? 23.122 38.963 55.179 1.00 50.92 14 GLU B CA 1
ATOM 2414 C C . GLU B 1 16 ? 22.746 40.390 55.504 1.00 50.19 14 GLU B C 1
ATOM 2415 O O . GLU B 1 16 ? 22.322 41.140 54.628 1.00 50.27 14 GLU B O 1
ATOM 2421 N N . ARG B 1 17 ? 22.925 40.752 56.772 1.00 46.69 15 ARG B N 1
ATOM 2422 C CA . ARG B 1 17 ? 22.592 42.070 57.265 1.00 44.19 15 ARG B CA 1
ATOM 2423 C C . ARG B 1 17 ? 23.567 43.177 56.835 1.00 43.58 15 ARG B C 1
ATOM 2424 O O . ARG B 1 17 ? 23.151 44.325 56.694 1.00 43.47 15 ARG B O 1
ATOM 2432 N N . PHE B 1 18 ? 24.847 42.847 56.642 1.00 41.55 16 PHE B N 1
ATOM 2433 C CA . PHE B 1 18 ? 25.784 43.807 56.049 1.00 43.23 16 PHE B CA 1
ATOM 2434 C C . PHE B 1 18 ? 25.308 44.199 54.667 1.00 35.70 16 PHE B C 1
ATOM 2435 O O . PHE B 1 18 ? 25.359 45.372 54.322 1.00 41.79 16 PHE B O 1
ATOM 2443 N N . GLU B 1 19 ? 24.838 43.224 53.893 1.00 41.30 17 GLU B N 1
ATOM 2444 C CA . GLU B 1 19 ? 24.451 43.475 52.509 1.00 49.46 17 GLU B CA 1
ATOM 2445 C C . GLU B 1 19 ? 23.194 44.346 52.443 1.00 52.77 17 GLU B C 1
ATOM 2446 O O . GLU B 1 19 ? 23.033 45.121 51.505 1.00 53.67 17 GLU B O 1
ATOM 2452 N N . SER B 1 20 ? 22.331 44.253 53.455 1.00 51.21 18 SER B N 1
ATOM 2453 C CA . SER B 1 20 ? 21.182 45.156 53.547 1.00 53.35 18 SER B CA 1
ATOM 2454 C C . SER B 1 20 ? 21.613 46.565 53.919 1.00 52.61 18 SER B C 1
ATOM 2455 O O . SER B 1 20 ? 21.173 47.528 53.296 1.00 55.81 18 SER B O 1
ATOM 2458 N N . PHE B 1 21 ? 22.471 46.673 54.931 1.00 48.44 19 PHE B N 1
ATOM 2459 C CA . PHE B 1 21 ? 23.080 47.941 55.316 1.00 46.62 19 PHE B CA 1
ATOM 2460 C C . PHE B 1 21 ? 23.725 48.641 54.099 1.00 44.96 19 PHE B C 1
ATOM 2461 O O . PHE B 1 21 ? 23.490 49.824 53.850 1.00 40.68 19 PHE B O 1
ATOM 2469 N N . LEU B 1 22 ? 24.531 47.909 53.338 1.00 43.38 20 LEU B N 1
ATOM 2470 C CA . LEU B 1 22 ? 25.135 48.472 52.131 1.00 43.74 20 LEU B CA 1
ATOM 2471 C C . LEU B 1 22 ? 24.069 48.988 51.164 1.00 42.52 20 LEU B C 1
ATOM 2472 O O . LEU B 1 22 ? 24.118 50.133 50.713 1.00 46.00 20 LEU B O 1
ATOM 2477 N N . LYS B 1 23 ? 23.109 48.124 50.857 1.00 47.50 21 LYS B N 1
ATOM 2478 C CA . LYS B 1 23 ? 22.003 48.422 49.926 1.00 48.48 21 LYS B CA 1
ATOM 2479 C C . LYS B 1 23 ? 21.205 49.678 50.276 1.00 48.58 21 LYS B C 1
ATOM 2480 O O . LYS B 1 23 ? 20.741 50.403 49.388 1.00 51.54 21 LYS B O 1
ATOM 2486 N N . ASN B 1 24 ? 21.058 49.932 51.574 1.00 48.63 22 ASN B N 1
ATOM 2487 C CA . ASN B 1 24 ? 20.286 51.056 52.064 1.00 48.88 22 ASN B CA 1
ATOM 2488 C C . ASN B 1 24 ? 21.156 52.232 52.484 1.00 51.13 22 ASN B C 1
ATOM 2489 O O . ASN B 1 24 ? 20.648 53.225 53.016 1.00 52.31 22 ASN B O 1
ATOM 2494 N N . HIS B 1 25 ? 22.466 52.120 52.259 1.00 50.67 23 HIS B N 1
ATOM 2495 C CA . HIS B 1 25 ? 23.363 53.239 52.526 1.00 52.05 23 HIS B CA 1
ATOM 2496 C C . HIS B 1 25 ? 23.189 54.303 51.453 1.00 55.64 23 HIS B C 1
ATOM 2497 O O . HIS B 1 25 ? 23.259 54.008 50.258 1.00 56.69 23 HIS B O 1
ATOM 2504 N N . HIS B 1 26 ? 22.937 55.532 51.874 1.00 59.43 24 HIS B N 1
ATOM 2505 C CA . HIS B 1 26 ? 22.795 56.620 50.910 1.00 69.23 24 HIS B CA 1
ATOM 2506 C C . HIS B 1 26 ? 23.470 57.891 51.382 1.00 67.93 24 HIS B C 1
ATOM 2507 O O . HIS B 1 26 ? 23.498 58.210 52.578 1.00 66.77 24 HIS B O 1
ATOM 2514 N N . LEU B 1 27 ? 24.032 58.601 50.419 1.00 68.03 25 LEU B N 1
ATOM 2515 C CA . LEU B 1 27 ? 24.664 59.873 50.677 1.00 70.67 25 LEU B CA 1
ATOM 2516 C C . LEU B 1 27 ? 23.994 60.948 49.820 1.00 69.47 25 LEU B C 1
ATOM 2517 O O . LEU B 1 27 ? 23.919 60.825 48.590 1.00 67.91 25 LEU B O 1
ATOM 2522 N N . HIS B 1 28 ? 23.483 61.981 50.485 1.00 72.44 26 HIS B N 1
ATOM 2523 C CA . HIS B 1 28 ? 22.828 63.100 49.815 1.00 75.15 26 HIS B CA 1
ATOM 2524 C C . HIS B 1 28 ? 23.887 63.945 49.098 1.00 69.48 26 HIS B C 1
ATOM 2525 O O . HIS B 1 28 ? 24.927 64.260 49.671 1.00 64.07 26 HIS B O 1
ATOM 2532 N N . LEU B 1 29 ? 23.632 64.293 47.839 1.00 69.99 27 LEU B N 1
ATOM 2533 C CA . LEU B 1 29 ? 24.680 64.854 46.980 1.00 71.74 27 LEU B CA 1
ATOM 2534 C C . LEU B 1 29 ? 24.117 65.828 45.939 1.00 70.43 27 LEU B C 1
ATOM 2535 O O . LEU B 1 29 ? 24.402 65.720 44.739 1.00 73.12 27 LEU B O 1
ATOM 2540 N N . GLU B 1 30 ? 23.326 66.783 46.415 1.00 66.82 28 GLU B N 1
ATOM 2541 C CA . GLU B 1 30 ? 22.627 67.732 45.560 1.00 66.05 28 GLU B CA 1
ATOM 2542 C C . GLU B 1 30 ? 23.595 68.714 44.901 1.00 64.54 28 GLU B C 1
ATOM 2543 O O . GLU B 1 30 ? 24.310 69.446 45.591 1.00 60.06 28 GLU B O 1
ATOM 2549 N N . SER B 1 31 ? 23.624 68.687 43.567 1.00 55.80 29 SER B N 1
ATOM 2550 C CA . SER B 1 31 ? 24.285 69.699 42.759 1.00 53.04 29 SER B CA 1
ATOM 2551 C C . SER B 1 31 ? 23.631 69.742 41.383 1.00 52.11 29 SER B C 1
ATOM 2552 O O . SER B 1 31 ? 22.727 68.961 41.094 1.00 47.88 29 SER B O 1
ATOM 2555 N N . PHE B 1 32 ? 24.131 70.639 40.535 1.00 48.29 30 PHE B N 1
ATOM 2556 C CA . PHE B 1 32 ? 23.634 70.816 39.172 1.00 43.82 30 PHE B CA 1
ATOM 2557 C C . PHE B 1 32 ? 24.400 69.979 38.127 1.00 44.49 30 PHE B C 1
ATOM 2558 O O . PHE B 1 32 ? 24.168 70.114 36.933 1.00 46.52 30 PHE B O 1
ATOM 2566 N N . HIS B 1 33 ? 25.319 69.130 38.577 1.00 45.95 31 HIS B N 1
ATOM 2567 C CA . HIS B 1 33 ? 25.883 68.093 37.712 1.00 41.66 31 HIS B CA 1
ATOM 2568 C C . HIS B 1 33 ? 24.732 67.169 37.353 1.00 42.50 31 HIS B C 1
ATOM 2569 O O . HIS B 1 33 ? 23.929 66.791 38.238 1.00 44.55 31 HIS B O 1
ATOM 2576 N N . PRO B 1 34 ? 24.607 66.828 36.068 1.00 39.56 32 PRO B N 1
ATOM 2577 C CA . PRO B 1 34 ? 23.485 65.982 35.648 1.00 42.62 32 PRO B CA 1
ATOM 2578 C C . PRO B 1 34 ? 23.473 64.536 36.194 1.00 46.01 32 PRO B C 1
ATOM 2579 O O . PRO B 1 34 ? 22.408 63.933 36.264 1.00 44.44 32 PRO B O 1
ATOM 2583 N N . TYR B 1 35 ? 24.618 63.979 36.590 1.00 45.07 33 TYR B N 1
ATOM 2584 C CA . TYR B 1 35 ? 24.598 62.569 36.991 1.00 40.07 33 TYR B CA 1
ATOM 2585 C C . TYR B 1 35 ? 25.610 62.114 38.048 1.00 42.93 33 TYR B C 1
ATOM 2586 O O . TYR B 1 35 ? 25.752 60.919 38.287 1.00 49.23 33 TYR B O 1
ATOM 2595 N N . LEU B 1 36 ? 26.292 63.054 38.691 1.00 41.12 34 LEU B N 1
ATOM 2596 C CA . LEU B 1 36 ? 27.333 62.683 39.626 1.00 42.88 34 LEU B CA 1
ATOM 2597 C C . LEU B 1 36 ? 26.785 61.978 40.863 1.00 45.55 34 LEU B C 1
ATOM 2598 O O . LEU B 1 36 ? 27.415 61.036 41.350 1.00 42.30 34 LEU B O 1
ATOM 2603 N N . GLU B 1 37 ? 25.626 62.426 41.353 1.00 43.00 35 GLU B N 1
ATOM 2604 C CA . GLU B 1 37 ? 24.992 61.814 42.534 1.00 55.35 35 GLU B CA 1
ATOM 2605 C C . GLU B 1 37 ? 24.583 60.356 42.287 1.00 55.76 35 GLU B C 1
ATOM 2606 O O . GLU B 1 37 ? 24.823 59.506 43.144 1.00 58.36 35 GLU B O 1
ATOM 2612 N N . LYS B 1 38 ? 23.999 60.080 41.114 1.00 54.12 36 LYS B N 1
ATOM 2613 C CA . LYS B 1 38 ? 23.613 58.722 40.706 1.00 52.71 36 LYS B CA 1
ATOM 2614 C C . LYS B 1 38 ? 24.825 57.812 40.655 1.00 49.30 36 LYS B C 1
ATOM 2615 O O . LYS B 1 38 ? 24.792 56.682 41.144 1.00 50.72 36 LYS B O 1
ATOM 2621 N N . ALA B 1 39 ? 25.894 58.320 40.053 1.00 46.20 37 ALA B N 1
ATOM 2622 C CA . ALA B 1 39 ? 27.066 57.516 39.735 1.00 44.18 37 ALA B CA 1
ATOM 2623 C C . ALA B 1 39 ? 27.978 57.213 40.932 1.00 40.16 37 ALA B C 1
ATOM 2624 O O . ALA B 1 39 ? 28.751 56.266 40.880 1.00 44.16 37 ALA B O 1
ATOM 2626 N N . PHE B 1 40 ? 27.888 58.002 42.003 1.00 43.33 38 PHE B N 1
ATOM 2627 C CA . PHE B 1 40 ? 28.784 57.826 43.155 1.00 39.07 38 PHE B CA 1
ATOM 2628 C C . PHE B 1 40 ? 28.796 56.404 43.757 1.00 44.16 38 PHE B C 1
ATOM 2629 O O . PHE B 1 40 ? 29.849 55.767 43.810 1.00 43.24 38 PHE B O 1
ATOM 2637 N N . PHE B 1 41 ? 27.642 55.912 44.201 1.00 46.10 39 PHE B N 1
ATOM 2638 C CA . PHE B 1 41 ? 27.581 54.635 44.926 1.00 42.63 39 PHE B CA 1
ATOM 2639 C C . PHE B 1 41 ? 27.205 53.441 44.044 1.00 46.30 39 PHE B C 1
ATOM 2640 O O . PHE B 1 41 ? 27.179 52.303 44.512 1.00 46.06 39 PHE B O 1
ATOM 2648 N N . GLU B 1 42 ? 26.975 53.712 42.759 1.00 44.87 40 GLU B N 1
ATOM 2649 C CA . GLU B 1 42 ? 26.496 52.737 41.793 1.00 46.96 40 GLU B CA 1
ATOM 2650 C C . GLU B 1 42 ? 27.296 51.438 41.698 1.00 46.33 40 GLU B C 1
ATOM 2651 O O . GLU B 1 42 ? 26.703 50.359 41.674 1.00 47.46 40 GLU B O 1
ATOM 2657 N N . MET B 1 43 ? 28.624 51.537 41.632 1.00 46.25 41 MET B N 1
ATOM 2658 C CA . MET B 1 43 ? 29.482 50.348 41.502 1.00 44.64 41 MET B CA 1
ATOM 2659 C C . MET B 1 43 ? 29.675 49.601 42.838 1.00 38.84 41 MET B C 1
ATOM 2660 O O . MET B 1 43 ? 30.018 48.411 42.849 1.00 40.38 41 MET B O 1
ATOM 2665 N N . VAL B 1 44 ? 29.460 50.288 43.955 1.00 41.87 42 VAL B N 1
ATOM 2666 C CA . VAL B 1 44 ? 29.392 49.591 45.253 1.00 42.06 42 VAL B CA 1
ATOM 2667 C C . VAL B 1 44 ? 28.138 48.718 45.261 1.00 46.15 42 VAL B C 1
ATOM 2668 O O . VAL B 1 44 ? 28.228 47.498 45.456 1.00 44.22 42 VAL B O 1
ATOM 2672 N N . LEU B 1 45 ? 26.993 49.349 44.991 1.00 49.57 43 LEU B N 1
ATOM 2673 C CA . LEU B 1 45 ? 25.702 48.670 44.829 1.00 55.86 43 LEU B CA 1
ATOM 2674 C C . LEU B 1 45 ? 25.700 47.499 43.833 1.00 55.55 43 LEU B C 1
ATOM 2675 O O . LEU B 1 45 ? 25.183 46.427 44.140 1.00 55.67 43 LEU B O 1
ATOM 2680 N N . ASN B 1 46 ? 26.293 47.700 42.659 1.00 53.41 44 ASN B N 1
ATOM 2681 C CA . ASN B 1 46 ? 26.386 46.642 41.655 1.00 54.80 44 ASN B CA 1
ATOM 2682 C C . ASN B 1 46 ? 27.709 45.869 41.703 1.00 59.15 44 ASN B C 1
ATOM 2683 O O . ASN B 1 46 ? 28.201 45.397 40.673 1.00 64.42 44 ASN B O 1
ATOM 2688 N N . GLY B 1 47 ? 28.282 45.747 42.900 1.00 58.76 45 GLY B N 1
ATOM 2689 C CA . GLY B 1 47 ? 29.559 45.056 43.101 1.00 56.74 45 GLY B CA 1
ATOM 2690 C C . GLY B 1 47 ? 29.410 43.553 43.246 1.00 56.33 45 GLY B C 1
ATOM 2691 O O . GLY B 1 47 ? 28.321 43.014 43.070 1.00 57.58 45 GLY B O 1
ATOM 2692 N N . GLY B 1 48 ? 30.508 42.874 43.578 1.00 57.88 46 GLY B N 1
ATOM 2693 C CA . GLY B 1 48 ? 30.526 41.413 43.659 1.00 52.77 46 GLY B CA 1
ATOM 2694 C C . GLY B 1 48 ? 30.128 40.765 44.974 1.00 56.75 46 GLY B C 1
ATOM 2695 O O . GLY B 1 48 ? 29.093 41.093 45.572 1.00 49.07 46 GLY B O 1
ATOM 2696 N N . LYS B 1 49 ? 30.999 39.867 45.430 1.00 57.53 47 LYS B N 1
ATOM 2697 C CA . LYS B 1 49 ? 30.690 38.895 46.477 1.00 56.65 47 LYS B CA 1
ATOM 2698 C C . LYS B 1 49 ? 30.952 39.316 47.925 1.00 55.08 47 LYS B C 1
ATOM 2699 O O . LYS B 1 49 ? 30.680 38.527 48.833 1.00 51.10 47 LYS B O 1
ATOM 2705 N N . ARG B 1 50 ? 31.487 40.528 48.134 1.00 47.33 48 ARG B N 1
ATOM 2706 C CA . ARG B 1 50 ? 31.733 41.095 49.475 1.00 44.68 48 ARG B CA 1
ATOM 2707 C C . ARG B 1 50 ? 32.733 40.242 50.251 1.00 44.27 48 ARG B C 1
ATOM 2708 O O . ARG B 1 50 ? 32.629 40.096 51.481 1.00 42.28 48 ARG B O 1
ATOM 2716 N N . PHE B 1 51 ? 33.693 39.672 49.530 1.00 36.55 49 PHE B N 1
ATOM 2717 C CA . PHE B 1 51 ? 34.688 38.784 50.122 1.00 41.29 49 PHE B CA 1
ATOM 2718 C C . PHE B 1 51 ? 35.408 39.474 51.291 1.00 43.63 49 PHE B C 1
ATOM 2719 O O . PHE B 1 51 ? 35.474 38.929 52.396 1.00 42.51 49 PHE B O 1
ATOM 2727 N N . ARG B 1 52 ? 35.878 40.698 51.059 1.00 40.11 50 ARG B N 1
ATOM 2728 C CA . ARG B 1 52 ? 36.614 41.441 52.077 1.00 33.60 50 ARG B CA 1
ATOM 2729 C C . ARG B 1 52 ? 35.812 41.833 53.371 1.00 35.18 50 ARG B C 1
ATOM 2730 O O . ARG B 1 52 ? 36.320 41.629 54.465 1.00 38.03 50 ARG B O 1
ATOM 2738 N N . PRO B 1 53 ? 34.594 42.414 53.250 1.00 34.63 51 PRO B N 1
ATOM 2739 C CA . PRO B 1 53 ? 33.682 42.528 54.414 1.00 35.03 51 PRO B CA 1
ATOM 2740 C C . PRO B 1 53 ? 33.409 41.233 55.142 1.00 34.43 51 PRO B C 1
ATOM 2741 O O . PRO B 1 53 ? 33.365 41.226 56.385 1.00 44.67 51 PRO B O 1
ATOM 2745 N N . LYS B 1 54 ? 33.173 40.160 54.385 1.00 32.22 52 LYS B N 1
ATOM 2746 C CA . LYS B 1 54 ? 32.981 38.810 54.953 1.00 40.61 52 LYS B CA 1
ATOM 2747 C C . LYS B 1 54 ? 34.180 38.276 55.746 1.00 45.86 52 LYS B C 1
ATOM 2748 O O . LYS B 1 54 ? 33.986 37.653 56.799 1.00 42.13 52 LYS B O 1
ATOM 2754 N N . LEU B 1 55 ? 35.401 38.507 55.248 1.00 43.43 53 LEU B N 1
ATOM 2755 C CA . LEU B 1 55 ? 36.619 38.174 56.008 1.00 39.27 53 LEU B CA 1
ATOM 2756 C C . LEU B 1 55 ? 36.701 38.977 57.288 1.00 41.57 53 LEU B C 1
ATOM 2757 O O . LEU B 1 55 ? 37.110 38.460 58.317 1.00 45.93 53 LEU B O 1
ATOM 2762 N N . PHE B 1 56 ? 36.328 40.251 57.200 1.00 35.77 54 PHE B N 1
ATOM 2763 C CA . PHE B 1 56 ? 36.396 41.165 58.320 1.00 36.71 54 PHE B CA 1
ATOM 2764 C C . PHE B 1 56 ? 35.416 40.722 59.419 1.00 34.72 54 PHE B C 1
ATOM 2765 O O . PHE B 1 56 ? 35.772 40.678 60.589 1.00 43.42 54 PHE B O 1
ATOM 2773 N N . LEU B 1 57 ? 34.192 40.404 59.017 1.00 37.96 55 LEU B N 1
ATOM 2774 C CA . LEU B 1 57 ? 33.141 39.997 59.942 1.00 42.32 55 LEU B CA 1
ATOM 2775 C C . LEU B 1 57 ? 33.375 38.610 60.507 1.00 45.40 55 LEU B C 1
ATOM 2776 O O . LEU B 1 57 ? 32.937 38.343 61.628 1.00 44.25 55 LEU B O 1
ATOM 2781 N N . ALA B 1 58 ? 34.068 37.745 59.760 1.00 37.26 56 ALA B N 1
ATOM 2782 C CA . ALA B 1 58 ? 34.415 36.385 60.250 1.00 40.29 56 ALA B CA 1
ATOM 2783 C C . ALA B 1 58 ? 35.195 36.494 61.539 1.00 44.40 56 ALA B C 1
ATOM 2784 O O . ALA B 1 58 ? 34.842 35.871 62.558 1.00 49.32 56 ALA B O 1
ATOM 2786 N N . VAL B 1 59 ? 36.232 37.329 61.478 1.00 44.95 57 VAL B N 1
ATOM 2787 C CA . VAL B 1 59 ? 37.143 37.584 62.585 1.00 41.19 57 VAL B CA 1
ATOM 2788 C C . VAL B 1 59 ? 36.395 38.217 63.747 1.00 44.47 57 VAL B C 1
ATOM 2789 O O . VAL B 1 59 ? 36.463 37.742 64.879 1.00 48.61 57 VAL B O 1
ATOM 2793 N N . LEU B 1 60 ? 35.656 39.267 63.436 1.00 41.40 58 LEU B N 1
ATOM 2794 C CA . LEU B 1 60 ? 34.994 40.074 64.428 1.00 46.41 58 LEU B CA 1
ATOM 2795 C C . LEU B 1 60 ? 33.857 39.356 65.155 1.00 43.03 58 LEU B C 1
ATOM 2796 O O . LEU B 1 60 ? 33.752 39.450 66.378 1.00 49.53 58 LEU B O 1
ATOM 2801 N N . CYS B 1 61 ? 33.012 38.651 64.404 1.00 41.36 59 CYS B N 1
ATOM 2802 C CA . CYS B 1 61 ? 31.908 37.864 64.972 1.00 48.55 59 CYS B CA 1
ATOM 2803 C C . CYS B 1 61 ? 32.352 36.677 65.838 1.00 51.25 59 CYS B C 1
ATOM 2804 O O . CYS B 1 61 ? 31.676 36.336 66.819 1.00 53.12 59 CYS B O 1
ATOM 2807 N N . ALA B 1 62 ? 33.477 36.067 65.469 1.00 44.18 60 ALA B N 1
ATOM 2808 C CA . ALA B 1 62 ? 34.121 35.041 66.274 1.00 45.38 60 ALA B CA 1
ATOM 2809 C C . ALA B 1 62 ? 34.648 35.571 67.606 1.00 52.97 60 ALA B C 1
ATOM 2810 O O . ALA B 1 62 ? 34.458 34.936 68.646 1.00 54.21 60 ALA B O 1
ATOM 2812 N N . LEU B 1 63 ? 35.306 36.732 67.566 1.00 49.64 61 LEU B N 1
ATOM 2813 C CA . LEU B 1 63 ? 36.067 37.213 68.712 1.00 49.00 61 LEU B CA 1
ATOM 2814 C C . LEU B 1 63 ? 35.263 38.066 69.694 1.00 49.74 61 LEU B C 1
ATOM 2815 O O . LEU B 1 63 ? 35.625 38.168 70.867 1.00 54.99 61 LEU B O 1
ATOM 2820 N N . VAL B 1 64 ? 34.186 38.677 69.215 1.00 49.84 62 VAL B N 1
ATOM 2821 C CA . VAL B 1 64 ? 33.329 39.497 70.060 1.00 59.81 62 VAL B CA 1
ATOM 2822 C C . VAL B 1 64 ? 32.104 38.681 70.476 1.00 60.83 62 VAL B C 1
ATOM 2823 O O . VAL B 1 64 ? 31.523 37.957 69.661 1.00 62.20 62 VAL B O 1
ATOM 2827 N N . GLY B 1 65 ? 31.734 38.786 71.750 1.00 63.42 63 GLY B N 1
ATOM 2828 C CA . GLY B 1 65 ? 30.468 38.245 72.245 1.00 65.52 63 GLY B CA 1
ATOM 2829 C C . GLY B 1 65 ? 29.271 38.790 71.482 1.00 67.47 63 GLY B C 1
ATOM 2830 O O . GLY B 1 65 ? 29.242 39.969 71.127 1.00 66.29 63 GLY B O 1
ATOM 2831 N N . GLN B 1 66 ? 28.283 37.926 71.244 1.00 68.80 64 GLN B N 1
ATOM 2832 C CA . GLN B 1 66 ? 27.158 38.223 70.350 1.00 70.18 64 GLN B CA 1
ATOM 2833 C C . GLN B 1 66 ? 26.307 39.431 70.753 1.00 73.49 64 GLN B C 1
ATOM 2834 O O . GLN B 1 66 ? 25.839 40.169 69.891 1.00 75.18 64 GLN B O 1
ATOM 2840 N N . LYS B 1 67 ? 26.130 39.645 72.055 1.00 80.58 65 LYS B N 1
ATOM 2841 C CA . LYS B 1 67 ? 25.375 40.805 72.539 1.00 86.48 65 LYS B CA 1
ATOM 2842 C C . LYS B 1 67 ? 26.227 42.075 72.649 1.00 83.29 65 LYS B C 1
ATOM 2843 O O . LYS B 1 67 ? 25.696 43.185 72.559 1.00 84.82 65 LYS B O 1
ATOM 2849 N N . ASP B 1 68 ? 27.536 41.905 72.841 1.00 79.32 66 ASP B N 1
ATOM 2850 C CA . ASP B 1 68 ? 28.482 43.022 72.791 1.00 77.85 66 ASP B CA 1
ATOM 2851 C C . ASP B 1 68 ? 28.583 43.578 71.373 1.00 73.24 66 ASP B C 1
ATOM 2852 O O . ASP B 1 68 ? 28.653 44.796 71.178 1.00 75.47 66 ASP B O 1
ATOM 2857 N N . TYR B 1 69 ? 28.598 42.668 70.399 1.00 66.11 67 TYR B N 1
ATOM 2858 C CA . TYR B 1 69 ? 28.629 42.998 68.978 1.00 62.12 67 TYR B CA 1
ATOM 2859 C C . TYR B 1 69 ? 27.369 43.755 68.555 1.00 62.11 67 TYR B C 1
ATOM 2860 O O . TYR B 1 69 ? 27.452 44.701 67.764 1.00 59.50 67 TYR B O 1
ATOM 2869 N N . SER B 1 70 ? 26.217 43.342 69.094 1.00 62.60 68 SER B N 1
ATOM 2870 C CA . SER B 1 70 ? 24.912 43.909 68.722 1.00 65.55 68 SER B CA 1
ATOM 2871 C C . SER B 1 70 ? 24.729 45.376 69.083 1.00 64.76 68 SER B C 1
ATOM 2872 O O . SER B 1 70 ? 23.933 46.078 68.458 1.00 65.84 68 SER B O 1
ATOM 2875 N N . ASN B 1 71 ? 25.450 45.831 70.098 1.00 66.90 69 ASN B N 1
ATOM 2876 C CA . ASN B 1 71 ? 25.405 47.233 70.474 1.00 71.98 69 ASN B CA 1
ATOM 2877 C C . ASN B 1 71 ? 26.065 48.120 69.433 1.00 67.47 69 ASN B C 1
ATOM 2878 O O . ASN B 1 71 ? 25.598 49.224 69.170 1.00 67.81 69 ASN B O 1
ATOM 2883 N N . GLN B 1 72 ? 27.126 47.610 68.817 1.00 64.35 70 GLN B N 1
ATOM 2884 C CA . GLN B 1 72 ? 27.927 48.404 67.901 1.00 60.45 70 GLN B CA 1
ATOM 2885 C C . GLN B 1 72 ? 27.880 47.908 66.454 1.00 57.98 70 GLN B C 1
ATOM 2886 O O . GLN B 1 72 ? 28.777 48.214 65.666 1.00 54.33 70 GLN B O 1
ATOM 2892 N N . GLN B 1 73 ? 26.821 47.174 66.107 1.00 53.21 71 GLN B N 1
ATOM 2893 C CA . GLN B 1 73 ? 26.679 46.532 64.786 1.00 52.18 71 GLN B CA 1
ATOM 2894 C C . GLN B 1 73 ? 26.814 47.503 63.611 1.00 55.14 71 GLN B C 1
ATOM 2895 O O . GLN B 1 73 ? 27.475 47.192 62.597 1.00 51.33 71 GLN B O 1
ATOM 2901 N N . THR B 1 74 ? 26.161 48.657 63.757 1.00 53.72 72 THR B N 1
ATOM 2902 C CA . THR B 1 74 ? 26.168 49.722 62.757 1.00 52.92 72 THR B CA 1
ATOM 2903 C C . THR B 1 74 ? 27.586 50.242 62.567 1.00 51.78 72 THR B C 1
ATOM 2904 O O . THR B 1 74 ? 28.028 50.425 61.432 1.00 48.00 72 THR B O 1
ATOM 2908 N N . GLU B 1 75 ? 28.301 50.402 63.682 1.00 46.08 73 GLU B N 1
ATOM 2909 C CA . GLU B 1 75 ? 29.672 50.890 63.671 1.00 46.03 73 GLU B CA 1
ATOM 2910 C C . GLU B 1 75 ? 30.585 49.889 62.976 1.00 50.39 73 GLU B C 1
ATOM 2911 O O . GLU B 1 75 ? 31.394 50.280 62.120 1.00 49.53 73 GLU B O 1
ATOM 2917 N N . TYR B 1 76 ? 30.422 48.604 63.304 1.00 43.63 74 TYR B N 1
ATOM 2918 C CA . TYR B 1 76 ? 31.159 47.530 62.620 1.00 43.51 74 TYR B CA 1
ATOM 2919 C C . TYR B 1 76 ? 30.830 47.417 61.127 1.00 37.86 74 TYR B C 1
ATOM 2920 O O . TYR B 1 76 ? 31.681 47.077 60.302 1.00 40.11 74 TYR B O 1
ATOM 2929 N N . PHE B 1 77 ? 29.575 47.682 60.790 1.00 43.03 75 PHE B N 1
ATOM 2930 C CA . PHE B 1 77 ? 29.149 47.713 59.401 1.00 39.54 75 PHE B CA 1
ATOM 2931 C C . PHE B 1 77 ? 29.771 48.853 58.578 1.00 41.13 75 PHE B C 1
ATOM 2932 O O . PHE B 1 77 ? 30.085 48.653 57.400 1.00 38.50 75 PHE B O 1
ATOM 2940 N N . LYS B 1 78 ? 29.961 50.036 59.167 1.00 35.05 76 LYS B N 1
ATOM 2941 C CA . LYS B 1 78 ? 30.664 51.098 58.410 1.00 40.73 76 LYS B CA 1
ATOM 2942 C C . LYS B 1 78 ? 32.149 50.813 58.175 1.00 42.57 76 LYS B C 1
ATOM 2943 O O . LYS B 1 78 ? 32.691 51.116 57.088 1.00 31.59 76 LYS B O 1
ATOM 2949 N N . ILE B 1 79 ? 32.787 50.176 59.151 1.00 32.46 77 ILE B N 1
ATOM 2950 C CA . ILE B 1 79 ? 34.157 49.698 58.951 1.00 39.66 77 ILE B CA 1
ATOM 2951 C C . ILE B 1 79 ? 34.251 48.717 57.788 1.00 36.35 77 ILE B C 1
ATOM 2952 O O . ILE B 1 79 ? 35.116 48.854 56.932 1.00 47.03 77 ILE B O 1
ATOM 2957 N N . ALA B 1 80 ? 33.328 47.756 57.761 1.00 38.92 78 ALA B N 1
ATOM 2958 C CA . ALA B 1 80 ? 33.233 46.783 56.702 1.00 32.43 78 ALA B CA 1
ATOM 2959 C C . ALA B 1 80 ? 32.948 47.443 55.353 1.00 36.86 78 ALA B C 1
ATOM 2960 O O . ALA B 1 80 ? 33.535 47.053 54.355 1.00 37.32 78 ALA B O 1
ATOM 2962 N N . LEU B 1 81 ? 32.064 48.442 55.335 1.00 36.59 79 LEU B N 1
ATOM 2963 C CA . LEU B 1 81 ? 31.761 49.208 54.119 1.00 38.95 79 LEU B CA 1
ATOM 2964 C C . LEU B 1 81 ? 32.952 50.003 53.605 1.00 41.29 79 LEU B C 1
ATOM 2965 O O . LEU B 1 81 ? 33.206 50.052 52.376 1.00 35.97 79 LEU B O 1
ATOM 2970 N N . SER B 1 82 ? 33.703 50.587 54.538 1.00 31.40 80 SER B N 1
ATOM 2971 C CA . SER B 1 82 ? 34.885 51.348 54.186 1.00 36.28 80 SER B CA 1
ATOM 2972 C C . SER B 1 82 ? 35.894 50.511 53.392 1.00 38.96 80 SER B C 1
ATOM 2973 O O . SER B 1 82 ? 36.508 51.015 52.473 1.00 44.05 80 SER B O 1
ATOM 2976 N N . ILE B 1 83 ? 36.022 49.231 53.738 1.00 38.98 81 ILE B N 1
ATOM 2977 C CA . ILE B 1 83 ? 36.882 48.292 53.021 1.00 37.51 81 ILE B CA 1
ATOM 2978 C C . ILE B 1 83 ? 36.355 48.021 51.607 1.00 43.86 81 ILE B C 1
ATOM 2979 O O . ILE B 1 83 ? 37.133 47.914 50.635 1.00 34.24 81 ILE B O 1
ATOM 2984 N N . GLU B 1 84 ? 35.036 47.921 51.499 1.00 39.10 82 GLU B N 1
ATOM 2985 C CA . GLU B 1 84 ? 34.394 47.636 50.222 1.00 35.46 82 GLU B CA 1
ATOM 2986 C C . GLU B 1 84 ? 34.474 48.813 49.243 1.00 38.84 82 GLU B C 1
ATOM 2987 O O . GLU B 1 84 ? 34.676 48.606 48.024 1.00 37.80 82 GLU B O 1
ATOM 2993 N N . CYS B 1 85 ? 34.369 50.031 49.773 1.00 32.61 83 CYS B N 1
ATOM 2994 C CA . CYS B 1 85 ? 34.549 51.265 48.982 1.00 32.11 83 CYS B CA 1
ATOM 2995 C C . CYS B 1 85 ? 35.956 51.382 48.399 1.00 38.94 83 CYS B C 1
ATOM 2996 O O . CYS B 1 85 ? 36.106 51.707 47.221 1.00 38.07 83 CYS B O 1
ATOM 2999 N N . LEU B 1 86 ? 36.970 51.094 49.212 1.00 39.36 84 LEU B N 1
ATOM 3000 C CA . LEU B 1 86 ? 38.369 51.139 48.762 1.00 36.89 84 LEU B CA 1
ATOM 3001 C C . LEU B 1 86 ? 38.619 50.101 47.683 1.00 42.27 84 LEU B C 1
ATOM 3002 O O . LEU B 1 86 ? 39.207 50.404 46.624 1.00 42.69 84 LEU B O 1
ATOM 3007 N N . HIS B 1 87 ? 38.149 48.884 47.939 1.00 37.84 85 HIS B N 1
ATOM 3008 C CA . HIS B 1 87 ? 38.158 47.829 46.926 1.00 40.31 85 HIS B CA 1
ATOM 3009 C C . HIS B 1 87 ? 37.492 48.246 45.593 1.00 37.55 85 HIS B C 1
ATOM 3010 O O . HIS B 1 87 ? 38.092 48.110 44.516 1.00 47.18 85 HIS B O 1
ATOM 3017 N N . THR B 1 88 ? 36.265 48.756 45.694 1.00 29.74 86 THR B N 1
ATOM 3018 C CA . THR B 1 88 ? 35.462 49.253 44.584 1.00 35.07 86 THR B CA 1
ATOM 3019 C C . THR B 1 88 ? 36.150 50.384 43.814 1.00 33.81 86 THR B C 1
ATOM 3020 O O . THR B 1 88 ? 36.151 50.342 42.582 1.00 37.59 86 THR B O 1
ATOM 3024 N N . TYR B 1 89 ? 36.751 51.361 44.517 1.00 29.11 87 TYR B N 1
ATOM 3025 C CA . TYR B 1 89 ? 37.492 52.449 43.850 1.00 31.27 87 TYR B CA 1
ATOM 3026 C C . TYR B 1 89 ? 38.570 51.870 42.947 1.00 37.65 87 TYR B C 1
ATOM 3027 O O . TYR B 1 89 ? 38.764 52.358 41.821 1.00 38.98 87 TYR B O 1
ATOM 3036 N N . SER B 1 90 ? 39.249 50.829 43.438 1.00 34.45 88 SER B N 1
ATOM 3037 C CA . SER B 1 90 ? 40.416 50.284 42.756 1.00 43.77 88 SER B CA 1
ATOM 3038 C C . SER B 1 90 ? 40.012 49.653 41.430 1.00 38.55 88 SER B C 1
ATOM 3039 O O . SER B 1 90 ? 40.729 49.785 40.449 1.00 48.07 88 SER B O 1
ATOM 3042 N N . LEU B 1 91 ? 38.858 48.994 41.422 1.00 39.09 89 LEU B N 1
ATOM 3043 C CA . LEU B 1 91 ? 38.254 48.408 40.226 1.00 39.14 89 LEU B CA 1
ATOM 3044 C C . LEU B 1 91 ? 37.812 49.453 39.216 1.00 42.27 89 LEU B C 1
ATOM 3045 O O . LEU B 1 91 ? 38.049 49.296 38.020 1.00 41.64 89 LEU B O 1
ATOM 3050 N N . ILE B 1 92 ? 37.170 50.514 39.691 1.00 41.00 90 ILE B N 1
ATOM 3051 C CA . ILE B 1 92 ? 36.772 51.605 38.801 1.00 37.35 90 ILE B CA 1
ATOM 3052 C C . ILE B 1 92 ? 38.000 52.121 38.072 1.00 43.86 90 ILE B C 1
ATOM 3053 O O . ILE B 1 92 ? 38.016 52.233 36.841 1.00 45.87 90 ILE B O 1
ATOM 3058 N N . HIS B 1 93 ? 39.041 52.399 38.848 1.00 41.45 91 HIS B N 1
ATOM 3059 C CA . HIS B 1 93 ? 40.286 52.861 38.298 1.00 38.47 91 HIS B CA 1
ATOM 3060 C C . HIS B 1 93 ? 40.982 51.826 37.389 1.00 46.73 91 HIS B C 1
ATOM 3061 O O . HIS B 1 93 ? 41.481 52.187 36.322 1.00 47.09 91 HIS B O 1
ATOM 3068 N N . ASP B 1 94 ? 40.940 50.552 37.776 1.00 45.51 92 ASP B N 1
ATOM 3069 C CA . ASP B 1 94 ? 41.401 49.436 36.924 1.00 47.73 92 ASP B CA 1
ATOM 3070 C C . ASP B 1 94 ? 40.689 49.354 35.557 1.00 47.11 92 ASP B C 1
ATOM 3071 O O . ASP B 1 94 ? 41.319 49.057 34.524 1.00 43.27 92 ASP B O 1
ATOM 3076 N N . ASP B 1 95 ? 39.395 49.650 35.540 1.00 38.50 93 ASP B N 1
ATOM 3077 C CA . ASP B 1 95 ? 38.608 49.518 34.304 1.00 48.94 93 ASP B CA 1
ATOM 3078 C C . ASP B 1 95 ? 38.815 50.581 33.222 1.00 47.39 93 ASP B C 1
ATOM 3079 O O . ASP B 1 95 ? 38.436 50.355 32.079 1.00 50.19 93 ASP B O 1
ATOM 3084 N N . LEU B 1 96 ? 39.414 51.716 33.583 1.00 45.80 94 LEU B N 1
ATOM 3085 C CA . LEU B 1 96 ? 39.599 52.869 32.683 1.00 46.91 94 LEU B CA 1
ATOM 3086 C C . LEU B 1 96 ? 40.337 52.551 31.357 1.00 49.61 94 LEU B C 1
ATOM 3087 O O . LEU B 1 96 ? 41.170 51.638 31.330 1.00 46.42 94 LEU B O 1
ATOM 3092 N N . PRO B 1 97 ? 40.036 53.305 30.267 1.00 46.97 95 PRO B N 1
ATOM 3093 C CA . PRO B 1 97 ? 40.704 53.118 28.973 1.00 53.94 95 PRO B CA 1
ATOM 3094 C C . PRO B 1 97 ? 42.223 53.006 29.085 1.00 53.84 95 PRO B C 1
ATOM 3095 O O . PRO B 1 97 ? 42.791 52.067 28.535 1.00 55.45 95 PRO B O 1
ATOM 3099 N N . CYS B 1 98 ? 42.849 53.909 29.849 1.00 57.87 96 CYS B N 1
ATOM 3100 C CA . CYS B 1 98 ? 44.317 53.932 30.044 1.00 62.08 96 CYS B CA 1
ATOM 3101 C C . CYS B 1 98 ? 44.876 52.708 30.792 1.00 61.57 96 CYS B C 1
ATOM 3102 O O . CYS B 1 98 ? 46.087 52.450 30.767 1.00 60.88 96 CYS B O 1
ATOM 3105 N N . MET B 1 99 ? 43.989 51.966 31.452 1.00 60.14 97 MET B N 1
ATOM 3106 C CA . MET B 1 99 ? 44.355 50.712 32.106 1.00 60.88 97 MET B CA 1
ATOM 3107 C C . MET B 1 99 ? 43.720 49.523 31.364 1.00 62.24 97 MET B C 1
ATOM 3108 O O . MET B 1 99 ? 44.118 49.249 30.232 1.00 58.77 97 MET B O 1
ATOM 3113 N N . ASP B 1 100 ? 42.738 48.837 31.948 1.00 59.71 98 ASP B N 1
ATOM 3114 C CA . ASP B 1 100 ? 42.206 47.633 31.293 1.00 65.35 98 ASP B CA 1
ATOM 3115 C C . ASP B 1 100 ? 41.169 47.871 30.189 1.00 64.77 98 ASP B C 1
ATOM 3116 O O . ASP B 1 100 ? 40.923 46.961 29.389 1.00 66.68 98 ASP B O 1
ATOM 3121 N N . ASN B 1 101 ? 40.575 49.070 30.152 1.00 64.60 99 ASN B N 1
ATOM 3122 C CA . ASN B 1 101 ? 39.647 49.484 29.079 1.00 62.15 99 ASN B CA 1
ATOM 3123 C C . ASN B 1 101 ? 38.409 48.582 29.024 1.00 60.69 99 ASN B C 1
ATOM 3124 O O . ASN B 1 101 ? 38.070 48.028 27.977 1.00 61.13 99 ASN B O 1
ATOM 3129 N N . ALA B 1 102 ? 37.756 48.424 30.170 1.00 56.33 100 ALA B N 1
ATOM 3130 C CA . ALA B 1 102 ? 36.652 47.479 30.311 1.00 57.43 100 ALA B CA 1
ATOM 3131 C C . ALA B 1 102 ? 35.297 48.165 30.177 1.00 60.13 100 ALA B C 1
ATOM 3132 O O . ALA B 1 102 ? 34.990 49.102 30.924 1.00 61.44 100 ALA B O 1
ATOM 3134 N N . ALA B 1 103 ? 34.484 47.691 29.233 1.00 58.20 101 ALA B N 1
ATOM 3135 C CA . ALA B 1 103 ? 33.115 48.202 29.065 1.00 56.80 101 ALA B CA 1
ATOM 3136 C C . ALA B 1 103 ? 32.165 47.749 30.195 1.00 53.26 101 ALA B C 1
ATOM 3137 O O . ALA B 1 103 ? 31.169 48.424 30.489 1.00 49.90 101 ALA B O 1
ATOM 3139 N N . LEU B 1 104 ? 32.492 46.616 30.821 1.00 52.19 102 LEU B N 1
ATOM 3140 C CA . LEU B 1 104 ? 31.636 45.972 31.827 1.00 54.43 102 LEU B CA 1
ATOM 3141 C C . LEU B 1 104 ? 32.402 45.505 33.073 1.00 50.41 102 LEU B C 1
ATOM 3142 O O . LEU B 1 104 ? 33.554 45.080 32.987 1.00 54.69 102 LEU B O 1
ATOM 3147 N N . ARG B 1 105 ? 31.748 45.578 34.225 1.00 49.70 103 ARG B N 1
ATOM 3148 C CA . ARG B 1 105 ? 32.301 45.067 35.479 1.00 54.21 103 ARG B CA 1
ATOM 3149 C C . ARG B 1 105 ? 31.217 44.207 36.094 1.00 63.25 103 ARG B C 1
ATOM 3150 O O . ARG B 1 105 ? 30.149 44.711 36.487 1.00 64.40 103 ARG B O 1
ATOM 3158 N N . ARG B 1 106 ? 31.518 42.906 36.160 1.00 72.14 104 ARG B N 1
ATOM 3159 C CA . ARG B 1 106 ? 30.534 41.823 36.310 1.00 74.24 104 ARG B CA 1
ATOM 3160 C C . ARG B 1 106 ? 29.583 41.882 35.129 1.00 75.34 104 ARG B C 1
ATOM 3161 O O . ARG B 1 106 ? 30.018 41.725 33.980 1.00 75.04 104 ARG B O 1
ATOM 3169 N N . ASN B 1 107 ? 28.305 42.133 35.389 1.00 76.19 105 ASN B N 1
ATOM 3170 C CA . ASN B 1 107 ? 27.358 42.287 34.290 1.00 83.43 105 ASN B CA 1
ATOM 3171 C C . ASN B 1 107 ? 27.012 43.751 33.971 1.00 79.08 105 ASN B C 1
ATOM 3172 O O . ASN B 1 107 ? 26.491 44.052 32.897 1.00 77.86 105 ASN B O 1
ATOM 3177 N N . HIS B 1 108 ? 27.343 44.643 34.907 1.00 77.75 106 HIS B N 1
ATOM 3178 C CA . HIS B 1 108 ? 27.015 46.072 34.846 1.00 74.05 106 HIS B CA 1
ATOM 3179 C C . HIS B 1 108 ? 28.002 46.880 33.984 1.00 68.42 106 HIS B C 1
ATOM 3180 O O . HIS B 1 108 ? 29.198 46.598 34.008 1.00 67.26 106 HIS B O 1
ATOM 3187 N N . PRO B 1 109 ? 27.500 47.872 33.207 1.00 62.69 107 PRO B N 1
ATOM 3188 C CA . PRO B 1 109 ? 28.389 48.824 32.512 1.00 56.97 107 PRO B CA 1
ATOM 3189 C C . PRO B 1 109 ? 29.255 49.659 33.464 1.00 53.60 107 PRO B C 1
ATOM 3190 O O . PRO B 1 109 ? 28.805 50.049 34.564 1.00 44.87 107 PRO B O 1
ATOM 3194 N N . THR B 1 110 ? 30.493 49.901 33.038 1.00 42.10 108 THR B N 1
ATOM 3195 C CA . THR B 1 110 ? 31.450 50.678 33.813 1.00 46.59 108 THR B CA 1
ATOM 3196 C C . THR B 1 110 ? 31.138 52.158 33.732 1.00 47.18 108 THR B C 1
ATOM 3197 O O . THR B 1 110 ? 30.475 52.614 32.787 1.00 47.84 108 THR B O 1
ATOM 3201 N N . LEU B 1 111 ? 31.628 52.896 34.728 1.00 45.63 109 LEU B N 1
ATOM 3202 C CA . LEU B 1 111 ? 31.317 54.310 34.887 1.00 40.11 109 LEU B CA 1
ATOM 3203 C C . LEU B 1 111 ? 31.712 55.161 33.686 1.00 39.60 109 LEU B C 1
ATOM 3204 O O . LEU B 1 111 ? 31.012 56.096 33.352 1.00 42.03 109 LEU B O 1
ATOM 3209 N N . HIS B 1 112 ? 32.814 54.828 33.029 1.00 44.77 110 HIS B N 1
ATOM 3210 C CA . HIS B 1 112 ? 33.254 55.614 31.884 1.00 44.75 110 HIS B CA 1
ATOM 3211 C C . HIS B 1 112 ? 32.483 55.298 30.601 1.00 45.15 110 HIS B C 1
ATOM 3212 O O . HIS B 1 112 ? 32.406 56.123 29.706 1.00 53.73 110 HIS B O 1
ATOM 3219 N N . ALA B 1 113 ? 31.925 54.094 30.521 1.00 45.99 111 ALA B N 1
ATOM 3220 C CA . ALA B 1 113 ? 31.068 53.696 29.412 1.00 40.09 111 ALA B CA 1
ATOM 3221 C C . ALA B 1 113 ? 29.661 54.278 29.551 1.00 46.07 111 ALA B C 1
ATOM 3222 O O . ALA B 1 113 ? 29.112 54.803 28.582 1.00 48.40 111 ALA B O 1
ATOM 3224 N N . LYS B 1 114 ? 29.077 54.177 30.753 1.00 44.80 112 LYS B N 1
ATOM 3225 C CA . LYS B 1 114 ? 27.728 54.679 31.005 1.00 35.63 112 LYS B CA 1
ATOM 3226 C C . LYS B 1 114 ? 27.704 56.214 31.040 1.00 43.91 112 LYS B C 1
ATOM 3227 O O . LYS B 1 114 ? 26.749 56.846 30.565 1.00 49.92 112 LYS B O 1
ATOM 3233 N N . TYR B 1 115 ? 28.762 56.807 31.588 1.00 43.92 113 TYR B N 1
ATOM 3234 C CA . TYR B 1 115 ? 28.815 58.252 31.799 1.00 42.40 113 TYR B CA 1
ATOM 3235 C C . TYR B 1 115 ? 29.964 58.841 30.993 1.00 47.51 113 TYR B C 1
ATOM 3236 O O . TYR B 1 115 ? 29.867 58.933 29.767 1.00 57.27 113 TYR B O 1
ATOM 3245 N N . ASP B 1 116 ? 31.052 59.226 31.654 1.00 45.78 114 ASP B N 1
ATOM 3246 C CA . ASP B 1 116 ? 32.281 59.574 30.924 1.00 43.90 114 ASP B CA 1
ATOM 3247 C C . ASP B 1 116 ? 33.533 59.266 31.736 1.00 46.32 114 ASP B C 1
ATOM 3248 O O . ASP B 1 116 ? 33.471 58.989 32.947 1.00 44.78 114 ASP B O 1
ATOM 3253 N N . GLU B 1 117 ? 34.666 59.344 31.047 1.00 43.52 115 GLU B N 1
ATOM 3254 C CA . GLU B 1 117 ? 35.956 59.006 31.580 1.00 43.24 115 GLU B CA 1
ATOM 3255 C C . GLU B 1 117 ? 36.316 59.814 32.822 1.00 44.29 115 GLU B C 1
ATOM 3256 O O . GLU B 1 117 ? 36.784 59.250 33.809 1.00 42.64 115 GLU B O 1
ATOM 3262 N N . THR B 1 118 ? 36.099 61.125 32.755 1.00 45.59 116 THR B N 1
ATOM 3263 C CA . THR B 1 118 ? 36.398 62.052 33.847 1.00 44.52 116 THR B CA 1
ATOM 3264 C C . THR B 1 118 ? 35.606 61.713 35.107 1.00 45.85 116 THR B C 1
ATOM 3265 O O . THR B 1 118 ? 36.164 61.682 36.208 1.00 51.78 116 THR B O 1
ATOM 3269 N N . THR B 1 119 ? 34.318 61.437 34.927 1.00 44.56 117 THR B N 1
ATOM 3270 C CA . THR B 1 119 ? 33.406 61.064 36.016 1.00 43.85 117 THR B CA 1
ATOM 3271 C C . THR B 1 119 ? 33.902 59.792 36.702 1.00 44.54 117 THR B C 1
ATOM 3272 O O . THR B 1 119 ? 33.895 59.696 37.942 1.00 41.85 117 THR B O 1
ATOM 3276 N N . ALA B 1 120 ? 34.369 58.845 35.885 1.00 36.44 118 ALA B N 1
ATOM 3277 C CA . ALA B 1 120 ? 34.852 57.571 36.370 1.00 34.87 118 ALA B CA 1
ATOM 3278 C C . ALA B 1 120 ? 36.079 57.763 37.247 1.00 35.19 118 ALA B C 1
ATOM 3279 O O . ALA B 1 120 ? 36.101 57.272 38.377 1.00 42.18 118 ALA B O 1
ATOM 3281 N N . VAL B 1 121 ? 37.056 58.532 36.767 1.00 31.01 119 VAL B N 1
ATOM 3282 C CA . VAL B 1 121 ? 38.239 58.890 37.576 1.00 36.50 119 VAL B CA 1
ATOM 3283 C C . VAL B 1 121 ? 37.886 59.543 38.928 1.00 32.42 119 VAL B C 1
ATOM 3284 O O . VAL B 1 121 ? 38.370 59.110 39.980 1.00 35.99 119 VAL B O 1
ATOM 3288 N N . LEU B 1 122 ? 37.045 60.571 38.876 1.00 27.15 120 LEU B N 1
ATOM 3289 C CA . LEU B 1 122 ? 36.717 61.384 40.033 1.00 36.10 120 LEU B CA 1
ATOM 3290 C C . LEU B 1 122 ? 35.892 60.639 41.076 1.00 25.03 120 LEU B C 1
ATOM 3291 O O . LEU B 1 122 ? 36.045 60.880 42.273 1.00 44.44 120 LEU B O 1
ATOM 3296 N N . ILE B 1 123 ? 35.031 59.727 40.618 1.00 30.89 121 ILE B N 1
ATOM 3297 C CA . ILE B 1 123 ? 34.249 58.878 41.528 1.00 36.04 121 ILE B CA 1
ATOM 3298 C C . ILE B 1 123 ? 35.103 57.820 42.195 1.00 41.21 121 ILE B C 1
ATOM 3299 O O . ILE B 1 123 ? 34.935 57.543 43.400 1.00 41.30 121 ILE B O 1
ATOM 3304 N N . GLY B 1 124 ? 36.045 57.273 41.428 1.00 33.97 122 GLY B N 1
ATOM 3305 C CA . GLY B 1 124 ? 37.154 56.485 41.994 1.00 30.16 122 GLY B CA 1
ATOM 3306 C C . GLY B 1 124 ? 37.873 57.244 43.106 1.00 36.55 122 GLY B C 1
ATOM 3307 O O . GLY B 1 124 ? 38.103 56.679 44.187 1.00 27.86 122 GLY B O 1
ATOM 3308 N N . ASP B 1 125 ? 38.220 58.517 42.858 1.00 31.25 123 ASP B N 1
ATOM 3309 C CA . ASP B 1 125 ? 38.902 59.361 43.868 1.00 23.98 123 ASP B CA 1
ATOM 3310 C C . ASP B 1 125 ? 37.987 59.564 45.109 1.00 29.19 123 ASP B C 1
ATOM 3311 O O . ASP B 1 125 ? 38.465 59.575 46.243 1.00 31.46 123 ASP B O 1
ATOM 3316 N N . ALA B 1 126 ? 36.693 59.754 44.871 1.00 27.16 124 ALA B N 1
ATOM 3317 C CA . ALA B 1 126 ? 35.711 60.033 45.953 1.00 38.88 124 ALA B CA 1
ATOM 3318 C C . ALA B 1 126 ? 35.509 58.843 46.837 1.00 32.53 124 ALA B C 1
ATOM 3319 O O . ALA B 1 126 ? 35.525 58.979 48.041 1.00 43.35 124 ALA B O 1
ATOM 3321 N N . LEU B 1 127 ? 35.363 57.670 46.228 1.00 39.06 125 LEU B N 1
ATOM 3322 C CA . LEU B 1 127 ? 35.306 56.403 46.967 1.00 38.06 125 LEU B CA 1
ATOM 3323 C C . LEU B 1 127 ? 36.585 56.063 47.739 1.00 44.78 125 LEU B C 1
ATOM 3324 O O . LEU B 1 127 ? 36.494 55.536 48.890 1.00 27.65 125 LEU B O 1
ATOM 3329 N N . ASN B 1 128 ? 37.759 56.341 47.139 1.00 24.88 126 ASN B N 1
ATOM 3330 C CA . ASN B 1 128 ? 39.018 56.297 47.931 1.00 25.92 126 ASN B CA 1
ATOM 3331 C C . ASN B 1 128 ? 38.888 57.121 49.246 1.00 34.56 126 ASN B C 1
ATOM 3332 O O . ASN B 1 128 ? 39.079 56.593 50.319 1.00 37.18 126 ASN B O 1
ATOM 3337 N N . THR B 1 129 ? 38.548 58.406 49.131 1.00 34.62 127 THR B N 1
ATOM 3338 C CA . THR B 1 129 ? 38.482 59.331 50.258 1.00 34.66 127 THR B CA 1
ATOM 3339 C C . THR B 1 129 ? 37.336 58.994 51.226 1.00 27.88 127 THR B C 1
ATOM 3340 O O . THR B 1 129 ? 37.496 59.103 52.441 1.00 38.23 127 THR B O 1
ATOM 3344 N N . TYR B 1 130 ? 36.203 58.564 50.666 1.00 31.90 128 TYR B N 1
ATOM 3345 C CA . TYR B 1 130 ? 35.026 58.104 51.415 1.00 36.84 128 TYR B CA 1
ATOM 3346 C C . TYR B 1 130 ? 35.279 56.899 52.323 1.00 41.52 128 TYR B C 1
ATOM 3347 O O . TYR B 1 130 ? 34.704 56.823 53.431 1.00 35.96 128 TYR B O 1
ATOM 3356 N N . SER B 1 131 ? 36.135 55.964 51.891 1.00 29.57 129 SER B N 1
ATOM 3357 C CA . SER B 1 131 ? 36.612 54.915 52.824 1.00 37.74 129 SER B CA 1
ATOM 3358 C C . SER B 1 131 ? 37.032 55.513 54.180 1.00 37.51 129 SER B C 1
ATOM 3359 O O . SER B 1 131 ? 36.605 55.064 55.251 1.00 39.48 129 SER B O 1
ATOM 3362 N N . PHE B 1 132 ? 37.844 56.559 54.122 1.00 41.80 130 PHE B N 1
ATOM 3363 C CA . PHE B 1 132 ? 38.379 57.189 55.332 1.00 36.07 130 PHE B CA 1
ATOM 3364 C C . PHE B 1 132 ? 37.387 58.015 56.101 1.00 36.36 130 PHE B C 1
ATOM 3365 O O . PHE B 1 132 ? 37.458 58.061 57.331 1.00 41.95 130 PHE B O 1
ATOM 3373 N N . GLU B 1 133 ? 36.433 58.606 55.390 1.00 37.06 131 GLU B N 1
ATOM 3374 C CA . GLU B 1 133 ? 35.322 59.269 56.043 1.00 39.03 131 GLU B CA 1
ATOM 3375 C C . GLU B 1 133 ? 34.480 58.286 56.832 1.00 41.69 131 GLU B C 1
ATOM 3376 O O . GLU B 1 133 ? 34.206 58.519 58.016 1.00 38.71 131 GLU B O 1
ATOM 3382 N N . LEU B 1 134 ? 34.107 57.178 56.191 1.00 39.84 132 LEU B N 1
ATOM 3383 C CA . LEU B 1 134 ? 33.316 56.135 56.850 1.00 45.06 132 LEU B CA 1
ATOM 3384 C C . LEU B 1 134 ? 33.991 55.600 58.100 1.00 47.54 132 LEU B C 1
ATOM 3385 O O . LEU B 1 134 ? 33.354 55.441 59.146 1.00 49.88 132 LEU B O 1
ATOM 3390 N N . LEU B 1 135 ? 35.287 55.322 57.971 1.00 43.87 133 LEU B N 1
ATOM 3391 C CA . LEU B 1 135 ? 36.075 54.757 59.053 1.00 39.87 133 LEU B CA 1
ATOM 3392 C C . LEU B 1 135 ? 36.137 55.731 60.229 1.00 44.22 133 LEU B C 1
ATOM 3393 O O . LEU B 1 135 ? 35.931 55.333 61.371 1.00 43.28 133 LEU B O 1
ATOM 3398 N N . SER B 1 136 ? 36.379 57.011 59.933 1.00 38.66 134 SER B N 1
ATOM 3399 C CA . SER B 1 136 ? 36.562 58.015 60.967 1.00 41.75 134 SER B CA 1
ATOM 3400 C C . SER B 1 136 ? 35.261 58.390 61.663 1.00 39.11 134 SER B C 1
ATOM 3401 O O . SER B 1 136 ? 35.295 58.925 62.755 1.00 44.30 134 SER B O 1
ATOM 3404 N N . ASN B 1 137 ? 34.135 58.109 61.016 1.00 38.14 135 ASN B N 1
ATOM 3405 C CA . ASN B 1 137 ? 32.812 58.349 61.588 1.00 45.52 135 ASN B CA 1
ATOM 3406 C C . ASN B 1 137 ? 32.170 57.169 62.348 1.00 41.96 135 ASN B C 1
ATOM 3407 O O . ASN B 1 137 ? 31.082 57.321 62.876 1.00 52.32 135 ASN B O 1
ATOM 3412 N N . ALA B 1 138 ? 32.843 56.013 62.401 1.00 42.19 136 ALA B N 1
ATOM 3413 C CA . ALA B 1 138 ? 32.389 54.835 63.166 1.00 47.77 136 ALA B CA 1
ATOM 3414 C C . ALA B 1 138 ? 32.619 55.026 64.666 1.00 50.79 136 ALA B C 1
ATOM 3415 O O . ALA B 1 138 ? 33.714 55.402 65.080 1.00 54.21 136 ALA B O 1
ATOM 3417 N N . LEU B 1 139 ? 31.604 54.740 65.478 1.00 53.68 137 LEU B N 1
ATOM 3418 C CA . LEU B 1 139 ? 31.636 55.113 66.910 1.00 54.94 137 LEU B CA 1
ATOM 3419 C C . LEU B 1 139 ? 32.259 54.069 67.829 1.00 51.96 137 LEU B C 1
ATOM 3420 O O . LEU B 1 139 ? 31.611 53.545 68.728 1.00 58.78 137 LEU B O 1
ATOM 3425 N N . LEU B 1 140 ? 33.526 53.770 67.582 1.00 53.04 138 LEU B N 1
ATOM 3426 C CA . LEU B 1 140 ? 34.325 52.942 68.465 1.00 49.57 138 LEU B CA 1
ATOM 3427 C C . LEU B 1 140 ? 35.317 53.864 69.137 1.00 50.69 138 LEU B C 1
ATOM 3428 O O . LEU B 1 140 ? 35.356 55.056 68.831 1.00 55.44 138 LEU B O 1
ATOM 3433 N N . GLU B 1 141 ? 36.106 53.320 70.058 1.00 51.36 139 GLU B N 1
ATOM 3434 C CA . GLU B 1 141 ? 37.102 54.102 70.769 1.00 51.25 139 GLU B CA 1
ATOM 3435 C C . GLU B 1 141 ? 38.120 54.646 69.795 1.00 52.78 139 GLU B C 1
ATOM 3436 O O . GLU B 1 141 ? 38.488 53.975 68.816 1.00 51.45 139 GLU B O 1
ATOM 3442 N N . SER B 1 142 ? 38.552 55.875 70.054 1.00 46.38 140 SER B N 1
ATOM 3443 C CA . SER B 1 142 ? 39.298 56.648 69.079 1.00 48.04 140 SER B CA 1
ATOM 3444 C C . SER B 1 142 ? 40.620 55.972 68.726 1.00 49.59 140 SER B C 1
ATOM 3445 O O . SER B 1 142 ? 41.048 56.011 67.566 1.00 50.34 140 SER B O 1
ATOM 3448 N N . HIS B 1 143 ? 41.231 55.319 69.717 1.00 47.61 141 HIS B N 1
ATOM 3449 C CA . HIS B 1 143 ? 42.448 54.559 69.503 1.00 48.82 141 HIS B CA 1
ATOM 3450 C C . HIS B 1 143 ? 42.238 53.371 68.560 1.00 51.76 141 HIS B C 1
ATOM 3451 O O . HIS B 1 143 ? 43.140 53.050 67.782 1.00 57.82 141 HIS B O 1
ATOM 3458 N N . ILE B 1 144 ? 41.055 52.748 68.610 1.00 48.16 142 ILE B N 1
ATOM 3459 C CA . ILE B 1 144 ? 40.703 51.655 67.690 1.00 45.45 142 ILE B CA 1
ATOM 3460 C C . ILE B 1 144 ? 40.595 52.203 66.256 1.00 42.13 142 ILE B C 1
ATOM 3461 O O . ILE B 1 144 ? 41.211 51.664 65.343 1.00 45.40 142 ILE B O 1
ATOM 3466 N N . ILE B 1 145 ? 39.835 53.289 66.092 1.00 38.63 143 ILE B N 1
ATOM 3467 C CA . ILE B 1 145 ? 39.618 53.946 64.804 1.00 41.37 143 ILE B CA 1
ATOM 3468 C C . ILE B 1 145 ? 40.950 54.315 64.136 1.00 40.44 143 ILE B C 1
ATOM 3469 O O . ILE B 1 145 ? 41.176 53.958 62.990 1.00 46.80 143 ILE B O 1
ATOM 3474 N N . VAL B 1 146 ? 41.827 54.985 64.885 1.00 37.65 144 VAL B N 1
ATOM 3475 C CA . VAL B 1 146 ? 43.146 55.407 64.409 1.00 39.65 144 VAL B CA 1
ATOM 3476 C C . VAL B 1 146 ? 43.964 54.241 63.832 1.00 47.12 144 VAL B C 1
ATOM 3477 O O . VAL B 1 146 ? 44.471 54.340 62.700 1.00 47.42 144 VAL B O 1
ATOM 3481 N N . GLU B 1 147 ? 44.040 53.135 64.580 1.00 47.00 145 GLU B N 1
ATOM 3482 C CA . GLU B 1 147 ? 44.738 51.919 64.137 1.00 46.38 145 GLU B CA 1
ATOM 3483 C C . GLU B 1 147 ? 44.163 51.308 62.862 1.00 43.90 145 GLU B C 1
ATOM 3484 O O . GLU B 1 147 ? 44.926 50.869 62.005 1.00 42.23 145 GLU B O 1
ATOM 3490 N N . LEU B 1 148 ? 42.836 51.289 62.724 1.00 40.52 146 LEU B N 1
ATOM 3491 C CA . LEU B 1 148 ? 42.208 50.805 61.474 1.00 35.54 146 LEU B CA 1
ATOM 3492 C C . LEU B 1 148 ? 42.577 51.647 60.266 1.00 41.62 146 LEU B C 1
ATOM 3493 O O . LEU B 1 148 ? 42.770 51.103 59.157 1.00 34.74 146 LEU B O 1
ATOM 3498 N N . ILE B 1 149 ? 42.677 52.964 60.482 1.00 42.17 147 ILE B N 1
ATOM 3499 C CA . ILE B 1 149 ? 43.040 53.901 59.411 1.00 37.90 147 ILE B CA 1
ATOM 3500 C C . ILE B 1 149 ? 44.490 53.698 58.997 1.00 41.82 147 ILE B C 1
ATOM 3501 O O . ILE B 1 149 ? 44.786 53.663 57.798 1.00 41.93 147 ILE B O 1
ATOM 3506 N N . LYS B 1 150 ? 45.375 53.519 59.980 1.00 41.45 148 LYS B N 1
ATOM 3507 C CA . LYS B 1 150 ? 46.770 53.155 59.724 1.00 39.78 148 LYS B CA 1
ATOM 3508 C C . LYS B 1 150 ? 46.875 51.916 58.856 1.00 44.01 148 LYS B C 1
ATOM 3509 O O . LYS B 1 150 ? 47.626 51.908 57.872 1.00 43.57 148 LYS B O 1
ATOM 3515 N N . ILE B 1 151 ? 46.130 50.874 59.235 1.00 40.11 149 ILE B N 1
ATOM 3516 C CA . ILE B 1 151 ? 46.132 49.601 58.515 1.00 38.64 149 ILE B CA 1
ATOM 3517 C C . ILE B 1 151 ? 45.567 49.755 57.097 1.00 40.15 149 ILE B C 1
ATOM 3518 O O . ILE B 1 151 ? 46.218 49.358 56.114 1.00 36.85 149 ILE B O 1
ATOM 3523 N N . LEU B 1 152 ? 44.391 50.373 57.000 1.00 31.04 150 LEU B N 1
ATOM 3524 C CA . LEU B 1 152 ? 43.710 50.504 55.744 1.00 34.58 150 LEU B CA 1
ATOM 3525 C C . LEU B 1 152 ? 44.495 51.351 54.759 1.00 36.42 150 LEU B C 1
ATOM 3526 O O . LEU B 1 152 ? 44.594 50.978 53.614 1.00 32.14 150 LEU B O 1
ATOM 3531 N N . SER B 1 153 ? 45.046 52.471 55.224 1.00 40.00 151 SER B N 1
ATOM 3532 C CA . SER B 1 153 ? 45.833 53.371 54.384 1.00 42.38 151 SER B CA 1
ATOM 3533 C C . SER B 1 153 ? 47.200 52.803 53.984 1.00 44.97 151 SER B C 1
ATOM 3534 O O . SER B 1 153 ? 47.614 52.974 52.838 1.00 46.14 151 SER B O 1
ATOM 3537 N N . ALA B 1 154 ? 47.878 52.116 54.912 1.00 44.26 152 ALA B N 1
ATOM 3538 C CA . ALA B 1 154 ? 49.159 51.451 54.609 1.00 39.74 152 ALA B CA 1
ATOM 3539 C C . ALA B 1 154 ? 49.015 50.340 53.579 1.00 41.54 152 ALA B C 1
ATOM 3540 O O . ALA B 1 154 ? 49.837 50.226 52.668 1.00 45.23 152 ALA B O 1
ATOM 3542 N N . ASN B 1 155 ? 47.974 49.522 53.741 1.00 38.99 153 ASN B N 1
ATOM 3543 C CA . ASN B 1 155 ? 47.718 48.386 52.864 1.00 41.54 153 ASN B CA 1
ATOM 3544 C C . ASN B 1 155 ? 47.055 48.787 51.542 1.00 44.94 153 ASN B C 1
ATOM 3545 O O . ASN B 1 155 ? 47.355 48.201 50.486 1.00 42.19 153 ASN B O 1
ATOM 3550 N N . GLY B 1 156 ? 46.187 49.802 51.599 1.00 36.97 154 GLY B N 1
ATOM 3551 C CA . GLY B 1 156 ? 45.515 50.310 50.403 1.00 43.27 154 GLY B CA 1
ATOM 3552 C C . GLY B 1 156 ? 46.336 51.227 49.503 1.00 39.05 154 GLY B C 1
ATOM 3553 O O . GLY B 1 156 ? 45.950 51.482 48.359 1.00 44.44 154 GLY B O 1
ATOM 3554 N N . GLY B 1 157 ? 47.463 51.708 50.024 1.00 31.41 155 GLY B N 1
ATOM 3555 C CA . GLY B 1 157 ? 48.191 52.832 49.472 1.00 38.96 155 GLY B CA 1
ATOM 3556 C C . GLY B 1 157 ? 49.410 52.443 48.664 1.00 38.43 155 GLY B C 1
ATOM 3557 O O . GLY B 1 157 ? 49.499 51.313 48.185 1.00 40.23 155 GLY B O 1
ATOM 3558 N N . ILE B 1 158 ? 50.343 53.389 48.528 1.00 40.97 156 ILE B N 1
ATOM 3559 C CA . ILE B 1 158 ? 51.536 53.255 47.666 1.00 44.14 156 ILE B CA 1
ATOM 3560 C C . ILE B 1 158 ? 52.407 52.046 48.036 1.00 46.16 156 ILE B C 1
ATOM 3561 O O . ILE B 1 158 ? 53.038 51.453 47.169 1.00 44.68 156 ILE B O 1
ATOM 3566 N N . LYS B 1 159 ? 52.421 51.673 49.316 1.00 45.03 157 LYS B N 1
ATOM 3567 C CA . LYS B 1 159 ? 53.240 50.553 49.777 1.00 51.22 157 LYS B CA 1
ATOM 3568 C C . LYS B 1 159 ? 52.510 49.221 49.639 1.00 48.78 157 LYS B C 1
ATOM 3569 O O . LYS B 1 159 ? 53.112 48.154 49.811 1.00 54.65 157 LYS B O 1
ATOM 3575 N N . GLY B 1 160 ? 51.219 49.283 49.311 1.00 46.06 158 GLY B N 1
ATOM 3576 C CA . GLY B 1 160 ? 50.404 48.082 49.163 1.00 35.76 158 GLY B CA 1
ATOM 3577 C C . GLY B 1 160 ? 49.781 47.897 47.803 1.00 37.87 158 GLY B C 1
ATOM 3578 O O . GLY B 1 160 ? 50.476 47.637 46.806 1.00 41.81 158 GLY B O 1
ATOM 3579 N N . MET B 1 161 ? 48.464 48.052 47.767 1.00 32.81 159 MET B N 1
ATOM 3580 C CA . MET B 1 161 ? 47.640 47.777 46.585 1.00 31.17 159 MET B CA 1
ATOM 3581 C C . MET B 1 161 ? 48.083 48.515 45.324 1.00 37.32 159 MET B C 1
ATOM 3582 O O . MET B 1 161 ? 47.974 47.972 44.230 1.00 36.67 159 MET B O 1
ATOM 3587 N N . ILE B 1 162 ? 48.565 49.744 45.493 1.00 38.65 160 ILE B N 1
ATOM 3588 C CA . ILE B 1 162 ? 48.881 50.629 44.384 1.00 40.47 160 ILE B CA 1
ATOM 3589 C C . ILE B 1 162 ? 50.186 50.245 43.703 1.00 44.44 160 ILE B C 1
ATOM 3590 O O . ILE B 1 162 ? 50.236 50.192 42.478 1.00 48.40 160 ILE B O 1
ATOM 3595 N N . LEU B 1 163 ? 51.215 49.949 44.496 1.00 44.73 161 LEU B N 1
ATOM 3596 C CA . LEU B 1 163 ? 52.441 49.335 43.986 1.00 43.84 161 LEU B CA 1
ATOM 3597 C C . LEU B 1 163 ? 52.149 48.106 43.126 1.00 48.00 161 LEU B C 1
ATOM 3598 O O . LEU B 1 163 ? 52.652 48.001 41.999 1.00 47.30 161 LEU B O 1
ATOM 3603 N N . GLY B 1 164 ? 51.320 47.205 43.644 1.00 43.00 162 GLY B N 1
ATOM 3604 C CA . GLY B 1 164 ? 50.905 46.024 42.897 1.00 42.83 162 GLY B CA 1
ATOM 3605 C C . GLY B 1 164 ? 50.213 46.404 41.611 1.00 48.02 162 GLY B C 1
ATOM 3606 O O . GLY B 1 164 ? 50.521 45.860 40.544 1.00 46.22 162 GLY B O 1
ATOM 3607 N N . GLN B 1 165 ? 49.289 47.356 41.716 1.00 47.22 163 GLN B N 1
ATOM 3608 C CA . GLN B 1 165 ? 48.582 47.877 40.550 1.00 50.30 163 GLN B CA 1
ATOM 3609 C C . GLN B 1 165 ? 49.532 48.516 39.507 1.00 45.83 163 GLN B C 1
ATOM 3610 O O . GLN B 1 165 ? 49.442 48.203 38.322 1.00 52.43 163 GLN B O 1
ATOM 3616 N N . ALA B 1 166 ? 50.455 49.371 39.948 1.00 41.17 164 ALA B N 1
ATOM 3617 C CA . ALA B 1 166 ? 51.430 50.003 39.045 1.00 46.51 164 ALA B CA 1
ATOM 3618 C C . ALA B 1 166 ? 52.318 48.994 38.325 1.00 49.77 164 ALA B C 1
ATOM 3619 O O . ALA B 1 166 ? 52.531 49.115 37.120 1.00 60.59 164 ALA B O 1
ATOM 3621 N N . LEU B 1 167 ? 52.823 48.011 39.074 1.00 49.57 165 LEU B N 1
ATOM 3622 C CA . LEU B 1 167 ? 53.590 46.886 38.532 1.00 49.97 165 LEU B CA 1
ATOM 3623 C C . LEU B 1 167 ? 52.855 46.149 37.421 1.00 49.00 165 LEU B C 1
ATOM 3624 O O . LEU B 1 167 ? 53.436 45.884 36.351 1.00 47.46 165 LEU B O 1
ATOM 3629 N N . ASP B 1 168 ? 51.587 45.836 37.689 1.00 39.96 166 ASP B N 1
ATOM 3630 C CA . ASP B 1 168 ? 50.697 45.150 36.745 1.00 51.69 166 ASP B CA 1
ATOM 3631 C C . ASP B 1 168 ? 50.533 45.879 35.411 1.00 54.66 166 ASP B C 1
ATOM 3632 O O . ASP B 1 168 ? 50.418 45.242 34.365 1.00 59.12 166 ASP B O 1
ATOM 3637 N N . CYS B 1 169 ? 50.507 47.206 35.459 1.00 56.16 167 CYS B N 1
ATOM 3638 C CA . CYS B 1 169 ? 50.338 48.014 34.257 1.00 61.29 167 CYS B CA 1
ATOM 3639 C C . CYS B 1 169 ? 51.652 48.273 33.532 1.00 60.72 167 CYS B C 1
ATOM 3640 O O . CYS B 1 169 ? 51.706 48.208 32.304 1.00 61.74 167 CYS B O 1
ATOM 3643 N N . TYR B 1 170 ? 52.696 48.586 34.296 1.00 57.93 168 TYR B N 1
ATOM 3644 C CA . TYR B 1 170 ? 53.999 48.881 33.735 1.00 58.70 168 TYR B CA 1
ATOM 3645 C C . TYR B 1 170 ? 54.621 47.668 33.050 1.00 62.32 168 TYR B C 1
ATOM 3646 O O . TYR B 1 170 ? 55.273 47.808 32.011 1.00 62.92 168 TYR B O 1
ATOM 3655 N N . PHE B 1 171 ? 54.431 46.486 33.634 1.00 58.68 169 PHE B N 1
ATOM 3656 C CA . PHE B 1 171 ? 54.978 45.267 33.053 1.00 58.34 169 PHE B CA 1
ATOM 3657 C C . PHE B 1 171 ? 53.899 44.434 32.391 1.00 63.60 169 PHE B C 1
ATOM 3658 O O . PHE B 1 171 ? 53.936 43.207 32.444 1.00 68.58 169 PHE B O 1
ATOM 3666 N N . GLU B 1 172 ? 52.939 45.112 31.770 1.00 68.99 170 GLU B N 1
ATOM 3667 C CA . GLU B 1 172 ? 51.881 44.460 31.009 1.00 75.03 170 GLU B CA 1
ATOM 3668 C C . GLU B 1 172 ? 52.475 43.810 29.760 1.00 76.17 170 GLU B C 1
ATOM 3669 O O . GLU B 1 172 ? 52.070 42.716 29.378 1.00 76.31 170 GLU B O 1
ATOM 3675 N N . ASN B 1 173 ? 53.440 44.486 29.137 1.00 79.47 171 ASN B N 1
ATOM 3676 C CA . ASN B 1 173 ? 54.180 43.925 28.003 1.00 87.44 171 ASN B CA 1
ATOM 3677 C C . ASN B 1 173 ? 55.575 43.440 28.409 1.00 86.56 171 ASN B C 1
ATOM 3678 O O . ASN B 1 173 ? 56.579 43.765 27.770 1.00 83.25 171 ASN B O 1
ATOM 3683 N N . THR B 1 174 ? 55.622 42.670 29.491 1.00 85.90 172 THR B N 1
ATOM 3684 C CA . THR B 1 174 ? 56.860 42.088 29.992 1.00 84.43 172 THR B CA 1
ATOM 3685 C C . THR B 1 174 ? 56.528 40.736 30.622 1.00 82.04 172 THR B C 1
ATOM 3686 O O . THR B 1 174 ? 55.665 40.659 31.505 1.00 78.34 172 THR B O 1
ATOM 3690 N N . PRO B 1 175 ? 57.192 39.662 30.152 1.00 80.61 173 PRO B N 1
ATOM 3691 C CA . PRO B 1 175 ? 57.031 38.383 30.833 1.00 77.94 173 PRO B CA 1
ATOM 3692 C C . PRO B 1 175 ? 57.773 38.404 32.176 1.00 73.75 173 PRO B C 1
ATOM 3693 O O . PRO B 1 175 ? 58.997 38.580 32.227 1.00 73.93 173 PRO B O 1
ATOM 3697 N N . LEU B 1 176 ? 57.012 38.278 33.257 1.00 64.24 174 LEU B N 1
ATOM 3698 C CA . LEU B 1 176 ? 57.580 38.279 34.595 1.00 55.00 174 LEU B CA 1
ATOM 3699 C C . LEU B 1 176 ? 57.885 36.850 35.016 1.00 50.41 174 LEU B C 1
ATOM 3700 O O . LEU B 1 176 ? 57.148 35.929 34.662 1.00 51.90 174 LEU B O 1
ATOM 3705 N N . ASN B 1 177 ? 58.978 36.653 35.746 1.00 50.53 175 ASN B N 1
ATOM 3706 C CA . ASN B 1 177 ? 59.230 35.354 36.367 1.00 56.33 175 ASN B CA 1
ATOM 3707 C C . ASN B 1 177 ? 58.298 35.127 37.573 1.00 55.10 175 ASN B C 1
ATOM 3708 O O . ASN B 1 177 ? 57.502 36.011 37.916 1.00 53.27 175 ASN B O 1
ATOM 3713 N N . LEU B 1 178 ? 58.385 33.955 38.194 1.00 51.55 176 LEU B N 1
ATOM 3714 C CA . LEU B 1 178 ? 57.453 33.599 39.270 1.00 58.37 176 LEU B CA 1
ATOM 3715 C C . LEU B 1 178 ? 57.630 34.430 40.541 1.00 55.07 176 LEU B C 1
ATOM 3716 O O . LEU B 1 178 ? 56.649 34.817 41.169 1.00 56.70 176 LEU B O 1
ATOM 3721 N N . GLU B 1 179 ? 58.881 34.708 40.892 1.00 56.92 177 GLU B N 1
ATOM 3722 C CA . GLU B 1 179 ? 59.217 35.567 42.020 1.00 60.02 177 GLU B CA 1
ATOM 3723 C C . GLU B 1 179 ? 58.608 36.965 41.864 1.00 55.99 177 GLU B C 1
ATOM 3724 O O . GLU B 1 179 ? 58.022 37.509 42.819 1.00 44.49 177 GLU B O 1
ATOM 3730 N N . GLN B 1 180 ? 58.724 37.538 40.665 1.00 45.97 178 GLN B N 1
ATOM 3731 C CA . GLN B 1 180 ? 58.167 38.864 40.444 1.00 46.67 178 GLN B CA 1
ATOM 3732 C C . GLN B 1 180 ? 56.649 38.898 40.256 1.00 48.34 178 GLN B C 1
ATOM 3733 O O . GLN B 1 180 ? 56.010 39.874 40.646 1.00 48.62 178 GLN B O 1
ATOM 3739 N N . LEU B 1 181 ? 56.070 37.821 39.728 1.00 44.44 179 LEU B N 1
ATOM 3740 C CA . LEU B 1 181 ? 54.620 37.728 39.608 1.00 44.54 179 LEU B CA 1
ATOM 3741 C C . LEU B 1 181 ? 53.918 37.525 40.978 1.00 47.81 179 LEU B C 1
ATOM 3742 O O . LEU B 1 181 ? 52.815 38.032 41.202 1.00 43.07 179 LEU B O 1
ATOM 3747 N N . THR B 1 182 ? 54.573 36.779 41.866 1.00 42.29 180 THR B N 1
ATOM 3748 C CA . THR B 1 182 ? 54.108 36.561 43.241 1.00 50.20 180 THR B CA 1
ATOM 3749 C C . THR B 1 182 ? 54.119 37.845 44.056 1.00 37.74 180 THR B C 1
ATOM 3750 O O . THR B 1 182 ? 53.164 38.137 44.764 1.00 48.82 180 THR B O 1
ATOM 3754 N N . PHE B 1 183 ? 55.208 38.594 43.952 1.00 37.54 181 PHE B N 1
ATOM 3755 C CA . PHE B 1 183 ? 55.341 39.906 44.566 1.00 37.60 181 PHE B CA 1
ATOM 3756 C C . PHE B 1 183 ? 54.265 40.874 44.043 1.00 45.50 181 PHE B C 1
ATOM 3757 O O . PHE B 1 183 ? 53.691 41.635 44.827 1.00 40.06 181 PHE B O 1
ATOM 3765 N N . LEU B 1 184 ? 54.007 40.844 42.729 1.00 44.51 182 LEU B N 1
ATOM 3766 C CA . LEU B 1 184 ? 52.952 41.663 42.130 1.00 44.02 182 LEU B CA 1
ATOM 3767 C C . LEU B 1 184 ? 51.606 41.404 42.822 1.00 44.47 182 LEU B C 1
ATOM 3768 O O . LEU B 1 184 ? 50.993 42.337 43.331 1.00 41.28 182 LEU B O 1
ATOM 3773 N N . HIS B 1 185 ? 51.166 40.142 42.817 1.00 42.14 183 HIS B N 1
ATOM 3774 C CA . HIS B 1 185 ? 49.866 39.751 43.367 1.00 48.96 183 HIS B CA 1
ATOM 3775 C C . HIS B 1 185 ? 49.761 39.738 44.888 1.00 50.08 183 HIS B C 1
ATOM 3776 O O . HIS B 1 185 ? 48.656 39.814 45.431 1.00 55.07 183 HIS B O 1
ATOM 3783 N N . GLU B 1 186 ? 50.901 39.653 45.569 1.00 48.76 184 GLU B N 1
ATOM 3784 C CA . GLU B 1 186 ? 50.955 39.865 47.012 1.00 53.65 184 GLU B CA 1
ATOM 3785 C C . GLU B 1 186 ? 50.515 41.300 47.311 1.00 52.55 184 GLU B C 1
ATOM 3786 O O . GLU B 1 186 ? 49.763 41.548 48.269 1.00 49.95 184 GLU B O 1
ATOM 3792 N N . HIS B 1 187 ? 50.950 42.238 46.468 1.00 46.30 185 HIS B N 1
ATOM 3793 C CA . HIS B 1 187 ? 50.627 43.645 46.692 1.00 48.58 185 HIS B CA 1
ATOM 3794 C C . HIS B 1 187 ? 49.278 44.048 46.120 1.00 47.06 185 HIS B C 1
ATOM 3795 O O . HIS B 1 187 ? 48.462 44.634 46.836 1.00 43.26 185 HIS B O 1
ATOM 3802 N N . LYS B 1 188 ? 49.046 43.696 44.854 1.00 43.67 186 LYS B N 1
ATOM 3803 C CA . LYS B 1 188 ? 47.801 43.987 44.140 1.00 44.70 186 LYS B CA 1
ATOM 3804 C C . LYS B 1 188 ? 46.577 43.461 44.882 1.00 48.24 186 LYS B C 1
ATOM 3805 O O . LYS B 1 188 ? 45.597 44.183 45.057 1.00 52.42 186 LYS B O 1
ATOM 3811 N N . THR B 1 189 ? 46.654 42.213 45.344 1.00 45.07 187 THR B N 1
ATOM 3812 C CA . THR B 1 189 ? 45.489 41.517 45.870 1.00 45.17 187 THR B CA 1
ATOM 3813 C C . THR B 1 189 ? 45.560 41.184 47.376 1.00 46.96 187 THR B C 1
ATOM 3814 O O . THR B 1 189 ? 44.614 41.465 48.115 1.00 41.43 187 THR B O 1
ATOM 3818 N N . ALA B 1 190 ? 46.677 40.600 47.813 1.00 40.72 188 ALA B N 1
ATOM 3819 C CA . ALA B 1 190 ? 46.748 39.935 49.109 1.00 42.22 188 ALA B CA 1
ATOM 3820 C C . ALA B 1 190 ? 46.782 40.888 50.277 1.00 40.82 188 ALA B C 1
ATOM 3821 O O . ALA B 1 190 ? 46.272 40.566 51.353 1.00 41.98 188 ALA B O 1
ATOM 3823 N N . LYS B 1 191 ? 47.365 42.062 50.043 1.00 40.78 189 LYS B N 1
ATOM 3824 C CA . LYS B 1 191 ? 47.576 43.070 51.073 1.00 40.71 189 LYS B CA 1
ATOM 3825 C C . LYS B 1 191 ? 46.260 43.582 51.685 1.00 45.73 189 LYS B C 1
ATOM 3826 O O . LYS B 1 191 ? 46.127 43.678 52.919 1.00 47.00 189 LYS B O 1
ATOM 3832 N N . LEU B 1 192 ? 45.283 43.855 50.826 1.00 39.75 190 LEU B N 1
ATOM 3833 C CA . LEU B 1 192 ? 43.971 44.302 51.258 1.00 49.40 190 LEU B CA 1
ATOM 3834 C C . LEU B 1 192 ? 43.143 43.173 51.885 1.00 45.51 190 LEU B C 1
ATOM 3835 O O . LEU B 1 192 ? 42.268 43.423 52.701 1.00 43.06 190 LEU B O 1
ATOM 3840 N N . ILE B 1 193 ? 43.416 41.937 51.485 1.00 50.14 191 ILE B N 1
ATOM 3841 C CA . ILE B 1 193 ? 42.766 40.761 52.078 1.00 40.76 191 ILE B CA 1
ATOM 3842 C C . ILE B 1 193 ? 43.298 40.523 53.490 1.00 42.98 191 ILE B C 1
ATOM 3843 O O . ILE B 1 193 ? 42.519 40.286 54.412 1.00 43.14 191 ILE B O 1
ATOM 3848 N N . SER B 1 194 ? 44.617 40.637 53.663 1.00 43.38 192 SER B N 1
ATOM 3849 C CA . SER B 1 194 ? 45.213 40.512 54.985 1.00 44.76 192 SER B CA 1
ATOM 3850 C C . SER B 1 194 ? 44.802 41.653 55.915 1.00 45.84 192 SER B C 1
ATOM 3851 O O . SER B 1 194 ? 44.524 41.414 57.105 1.00 46.09 192 SER B O 1
ATOM 3854 N N . ALA B 1 195 ? 44.739 42.872 55.365 1.00 38.85 193 ALA B N 1
ATOM 3855 C CA . ALA B 1 195 ? 44.169 44.032 56.061 1.00 39.60 193 ALA B CA 1
ATOM 3856 C C . ALA B 1 195 ? 42.773 43.794 56.638 1.00 42.74 193 ALA B C 1
ATOM 3857 O O . ALA B 1 195 ? 42.533 44.135 57.794 1.00 47.04 193 ALA B O 1
ATOM 3859 N N . SER B 1 196 ? 41.863 43.213 55.855 1.00 41.53 194 SER B N 1
ATOM 3860 C CA . SER B 1 196 ? 40.496 42.909 56.344 1.00 44.03 194 SER B CA 1
ATOM 3861 C C . SER B 1 196 ? 40.492 42.028 57.586 1.00 46.28 194 SER B C 1
ATOM 3862 O O . SER B 1 196 ? 39.703 42.247 58.517 1.00 47.74 194 SER B O 1
ATOM 3865 N N . LEU B 1 197 ? 41.387 41.043 57.596 1.00 46.24 195 LEU B N 1
ATOM 3866 C CA . LEU B 1 197 ? 41.526 40.128 58.721 1.00 39.09 195 LEU B CA 1
ATOM 3867 C C . LEU B 1 197 ? 42.022 40.813 59.976 1.00 42.44 195 LEU B C 1
ATOM 3868 O O . LEU B 1 197 ? 41.390 40.704 61.040 1.00 44.15 195 LEU B O 1
ATOM 3873 N N . ILE B 1 198 ? 43.144 41.521 59.866 1.00 41.17 196 ILE B N 1
ATOM 3874 C CA . ILE B 1 198 ? 43.687 42.233 61.021 1.00 41.48 196 ILE B CA 1
ATOM 3875 C C . ILE B 1 198 ? 42.828 43.408 61.470 1.00 46.87 196 ILE B C 1
ATOM 3876 O O . ILE B 1 198 ? 42.832 43.737 62.668 1.00 48.17 196 ILE B O 1
ATOM 3881 N N . MET B 1 199 ? 42.075 44.019 60.540 1.00 41.56 197 MET B N 1
ATOM 3882 C CA . MET B 1 199 ? 41.090 45.049 60.925 1.00 40.53 197 MET B CA 1
ATOM 3883 C C . MET B 1 199 ? 39.963 44.488 61.785 1.00 43.33 197 MET B C 1
ATOM 3884 O O . MET B 1 199 ? 39.516 45.156 62.711 1.00 42.07 197 MET B O 1
ATOM 3889 N N . GLY B 1 200 ? 39.523 43.267 61.462 1.00 43.50 198 GLY B N 1
ATOM 3890 C CA . GLY B 1 200 ? 38.578 42.514 62.274 1.00 42.02 198 GLY B CA 1
ATOM 3891 C C . GLY B 1 200 ? 39.109 42.290 63.671 1.00 43.57 198 GLY B C 1
ATOM 3892 O O . GLY B 1 200 ? 38.375 42.453 64.643 1.00 48.11 198 GLY B O 1
ATOM 3893 N N . LEU B 1 201 ? 40.393 41.939 63.776 1.00 44.58 199 LEU B N 1
ATOM 3894 C CA . LEU B 1 201 ? 41.022 41.784 65.087 1.00 48.58 199 LEU B CA 1
ATOM 3895 C C . LEU B 1 201 ? 41.111 43.110 65.844 1.00 49.80 199 LEU B C 1
ATOM 3896 O O . LEU B 1 201 ? 40.682 43.194 66.992 1.00 53.68 199 LEU B O 1
ATOM 3901 N N . VAL B 1 202 ? 41.647 44.140 65.194 1.00 52.32 200 VAL B N 1
ATOM 3902 C CA . VAL B 1 202 ? 41.766 45.469 65.807 1.00 47.84 200 VAL B CA 1
ATOM 3903 C C . VAL B 1 202 ? 40.409 46.019 66.249 1.00 49.95 200 VAL B C 1
ATOM 3904 O O . VAL B 1 202 ? 40.270 46.492 67.387 1.00 45.35 200 VAL B O 1
ATOM 3908 N N . ALA B 1 203 ? 39.399 45.900 65.383 1.00 46.44 201 ALA B N 1
ATOM 3909 C CA . ALA B 1 203 ? 38.044 46.366 65.721 1.00 47.42 201 ALA B CA 1
ATOM 3910 C C . ALA B 1 203 ? 37.376 45.652 66.920 1.00 48.00 201 ALA B C 1
ATOM 3911 O O . ALA B 1 203 ? 36.459 46.197 67.539 1.00 49.15 201 ALA B O 1
ATOM 3913 N N . SER B 1 204 ? 37.841 44.445 67.236 1.00 51.43 202 SER B N 1
ATOM 3914 C CA . SER B 1 204 ? 37.283 43.641 68.324 1.00 53.02 202 SER B CA 1
ATOM 3915 C C . SER B 1 204 ? 37.671 44.170 69.699 1.00 55.35 202 SER B C 1
ATOM 3916 O O . SER B 1 204 ? 37.045 43.818 70.690 1.00 57.68 202 SER B O 1
ATOM 3919 N N . GLY B 1 205 ? 38.721 44.990 69.750 1.00 58.88 203 GLY B N 1
ATOM 3920 C CA . GLY B 1 205 ? 39.178 45.602 70.993 1.00 66.17 203 GLY B CA 1
ATOM 3921 C C . GLY B 1 205 ? 40.217 44.784 71.741 1.00 68.17 203 GLY B C 1
ATOM 3922 O O . GLY B 1 205 ? 40.984 45.327 72.545 1.00 67.65 203 GLY B O 1
ATOM 3923 N N . ILE B 1 206 ? 40.249 43.481 71.470 1.00 67.61 204 ILE B N 1
ATOM 3924 C CA . ILE B 1 206 ? 41.139 42.573 72.182 1.00 71.93 204 ILE B CA 1
ATOM 3925 C C . ILE B 1 206 ? 42.567 42.619 71.630 1.00 73.63 204 ILE B C 1
ATOM 3926 O O . ILE B 1 206 ? 42.780 42.816 70.424 1.00 72.34 204 ILE B O 1
ATOM 3931 N N . LYS B 1 207 ? 43.531 42.472 72.541 1.00 74.29 205 LYS B N 1
ATOM 3932 C CA . LYS B 1 207 ? 44.957 42.578 72.236 1.00 74.52 205 LYS B CA 1
ATOM 3933 C C . LYS B 1 207 ? 45.581 41.201 72.153 1.00 70.21 205 LYS B C 1
ATOM 3934 O O . LYS B 1 207 ? 45.558 40.451 73.127 1.00 65.64 205 LYS B O 1
ATOM 3940 N N . ASP B 1 208 ? 46.142 40.880 70.989 1.00 65.82 206 ASP B N 1
ATOM 3941 C CA . ASP B 1 208 ? 46.754 39.581 70.760 1.00 61.57 206 ASP B CA 1
ATOM 3942 C C . ASP B 1 208 ? 47.734 39.646 69.601 1.00 61.85 206 ASP B C 1
ATOM 3943 O O . ASP B 1 208 ? 47.379 39.379 68.443 1.00 56.10 206 ASP B O 1
ATOM 3948 N N . GLU B 1 209 ? 48.979 39.968 69.930 1.00 63.64 207 GLU B N 1
ATOM 3949 C CA . GLU B 1 209 ? 50.010 40.203 68.925 1.00 67.32 207 GLU B CA 1
ATOM 3950 C C . GLU B 1 209 ? 50.411 38.959 68.136 1.00 65.59 207 GLU B C 1
ATOM 3951 O O . GLU B 1 209 ? 50.773 39.065 66.960 1.00 67.90 207 GLU B O 1
ATOM 3957 N N . GLU B 1 210 ? 50.332 37.793 68.776 1.00 64.42 208 GLU B N 1
ATOM 3958 C CA . GLU B 1 210 ? 50.581 36.512 68.102 1.00 69.83 208 GLU B CA 1
ATOM 3959 C C . GLU B 1 210 ? 49.496 36.245 67.069 1.00 60.46 208 GLU B C 1
ATOM 3960 O O . GLU B 1 210 ? 49.788 35.816 65.948 1.00 58.12 208 GLU B O 1
ATOM 3966 N N . LEU B 1 211 ? 48.244 36.488 67.458 1.00 53.20 209 LEU B N 1
ATOM 3967 C CA . LEU B 1 211 ? 47.121 36.349 66.537 1.00 51.28 209 LEU B CA 1
ATOM 3968 C C . LEU B 1 211 ? 47.203 37.346 65.371 1.00 43.65 209 LEU B C 1
ATOM 3969 O O . LEU B 1 211 ? 46.974 36.965 64.231 1.00 48.69 209 LEU B O 1
ATOM 3974 N N . PHE B 1 212 ? 47.552 38.594 65.685 1.00 42.63 210 PHE B N 1
ATOM 3975 C CA . PHE B 1 212 ? 47.772 39.654 64.718 1.00 45.90 210 PHE B CA 1
ATOM 3976 C C . PHE B 1 212 ? 48.759 39.240 63.630 1.00 49.88 210 PHE B C 1
ATOM 3977 O O . PHE B 1 212 ? 48.466 39.395 62.451 1.00 51.47 210 PHE B O 1
ATOM 3985 N N . LYS B 1 213 ? 49.906 38.701 64.042 1.00 49.99 211 LYS B N 1
ATOM 3986 C CA . LYS B 1 213 ? 50.953 38.279 63.124 1.00 55.84 211 LYS B CA 1
ATOM 3987 C C . LYS B 1 213 ? 50.530 37.064 62.312 1.00 54.15 211 LYS B C 1
ATOM 3988 O O . LYS B 1 213 ? 50.890 36.938 61.126 1.00 50.32 211 LYS B O 1
ATOM 3994 N N . TRP B 1 214 ? 49.762 36.182 62.954 1.00 48.53 212 TRP B N 1
ATOM 3995 C CA . TRP B 1 214 ? 49.225 34.986 62.303 1.00 47.72 212 TRP B CA 1
ATOM 3996 C C . TRP B 1 214 ? 48.194 35.361 61.233 1.00 45.83 212 TRP B C 1
ATOM 3997 O O . TRP B 1 214 ? 48.217 34.834 60.119 1.00 43.13 212 TRP B O 1
ATOM 4008 N N . LEU B 1 215 ? 47.281 36.254 61.588 1.00 41.19 213 LEU B N 1
ATOM 4009 C CA . LEU B 1 215 ? 46.261 36.712 60.645 1.00 44.04 213 LEU B CA 1
ATOM 4010 C C . LEU B 1 215 ? 46.853 37.475 59.458 1.00 39.62 213 LEU B C 1
ATOM 4011 O O . LEU B 1 215 ? 46.410 37.301 58.332 1.00 46.83 213 LEU B O 1
ATOM 4016 N N . GLN B 1 216 ? 47.854 38.310 59.726 1.00 41.95 214 GLN B N 1
ATOM 4017 C CA . GLN B 1 216 ? 48.510 39.084 58.686 1.00 46.15 214 GLN B CA 1
ATOM 4018 C C . GLN B 1 216 ? 49.129 38.164 57.642 1.00 41.05 214 GLN B C 1
ATOM 4019 O O . GLN B 1 216 ? 48.903 38.327 56.446 1.00 54.05 214 GLN B O 1
ATOM 4025 N N . ALA B 1 217 ? 49.858 37.166 58.119 1.00 45.05 215 ALA B N 1
ATOM 4026 C CA . ALA B 1 217 ? 50.573 36.226 57.283 1.00 44.31 215 ALA B CA 1
ATOM 4027 C C . ALA B 1 217 ? 49.628 35.270 56.572 1.00 50.52 215 ALA B C 1
ATOM 4028 O O . ALA B 1 217 ? 49.814 34.967 55.382 1.00 52.42 215 ALA B O 1
ATOM 4030 N N . PHE B 1 218 ? 48.615 34.800 57.298 1.00 45.03 216 PHE B N 1
ATOM 4031 C CA . PHE B 1 218 ? 47.577 33.958 56.714 1.00 42.53 216 PHE B CA 1
ATOM 4032 C C . PHE B 1 218 ? 46.858 34.649 55.558 1.00 48.80 216 PHE B C 1
ATOM 4033 O O . PHE B 1 218 ? 46.578 34.021 54.535 1.00 47.06 216 PHE B O 1
ATOM 4041 N N . GLY B 1 219 ? 46.530 35.930 55.754 1.00 47.27 217 GLY B N 1
ATOM 4042 C CA . GLY B 1 219 ? 45.838 36.734 54.742 1.00 49.36 217 GLY B CA 1
ATOM 4043 C C . GLY B 1 219 ? 46.642 36.910 53.471 1.00 43.17 217 GLY B C 1
ATOM 4044 O O . GLY B 1 219 ? 46.099 36.824 52.381 1.00 46.01 217 GLY B O 1
ATOM 4045 N N . LEU B 1 220 ? 47.944 37.130 53.622 1.00 45.81 218 LEU B N 1
ATOM 4046 C CA . LEU B 1 220 ? 48.870 37.157 52.492 1.00 47.91 218 LEU B CA 1
ATOM 4047 C C . LEU B 1 220 ? 48.861 35.836 51.720 1.00 53.75 218 LEU B C 1
ATOM 4048 O O . LEU B 1 220 ? 48.898 35.836 50.477 1.00 52.82 218 LEU B O 1
ATOM 4053 N N . LYS B 1 221 ? 48.780 34.722 52.459 1.00 52.24 219 LYS B N 1
ATOM 4054 C CA . LYS B 1 221 ? 48.772 33.378 51.867 1.00 54.71 219 LYS B CA 1
ATOM 4055 C C . LYS B 1 221 ? 47.458 33.057 51.160 1.00 51.05 219 LYS B C 1
ATOM 4056 O O . LYS B 1 221 ? 47.460 32.624 49.990 1.00 46.81 219 LYS B O 1
ATOM 4062 N N . MET B 1 222 ? 46.344 33.282 51.854 1.00 42.14 220 MET B N 1
ATOM 4063 C CA . MET B 1 222 ? 45.023 33.133 51.241 1.00 46.98 220 MET B CA 1
ATOM 4064 C C . MET B 1 222 ? 44.850 34.037 50.031 1.00 45.70 220 MET B C 1
ATOM 4065 O O . MET B 1 222 ? 44.285 33.608 49.025 1.00 47.86 220 MET B O 1
ATOM 4070 N N . GLY B 1 223 ? 45.315 35.286 50.153 1.00 39.63 221 GLY B N 1
ATOM 4071 C CA . GLY B 1 223 ? 45.215 36.274 49.085 1.00 47.22 221 GLY B CA 1
ATOM 4072 C C . GLY B 1 223 ? 45.880 35.792 47.808 1.00 41.14 221 GLY B C 1
ATOM 4073 O O . GLY B 1 223 ? 45.313 35.930 46.735 1.00 48.58 221 GLY B O 1
ATOM 4074 N N . LEU B 1 224 ? 47.065 35.201 47.943 1.00 45.61 222 LEU B N 1
ATOM 4075 C CA . LEU B 1 224 ? 47.791 34.624 46.809 1.00 55.88 222 LEU B CA 1
ATOM 4076 C C . LEU B 1 224 ? 47.009 33.469 46.201 1.00 57.17 222 LEU B C 1
ATOM 4077 O O . LEU B 1 224 ? 46.933 33.342 44.981 1.00 57.51 222 LEU B O 1
ATOM 4082 N N . CYS B 1 225 ? 46.420 32.648 47.068 1.00 59.18 223 CYS B N 1
ATOM 4083 C CA . CYS B 1 225 ? 45.654 31.478 46.658 1.00 61.13 223 CYS B CA 1
ATOM 4084 C C . CYS B 1 225 ? 44.386 31.869 45.889 1.00 62.55 223 CYS B C 1
ATOM 4085 O O . CYS B 1 225 ? 44.058 31.256 44.868 1.00 64.04 223 CYS B O 1
ATOM 4088 N N . PHE B 1 226 ? 43.693 32.886 46.406 1.00 63.95 224 PHE B N 1
ATOM 4089 C CA . PHE B 1 226 ? 42.581 33.582 45.744 1.00 61.80 224 PHE B CA 1
ATOM 4090 C C . PHE B 1 226 ? 42.976 34.032 44.317 1.00 55.71 224 PHE B C 1
ATOM 4091 O O . PHE B 1 226 ? 42.228 33.800 43.379 1.00 52.88 224 PHE B O 1
ATOM 4099 N N . GLN B 1 227 ? 44.152 34.639 44.149 1.00 52.96 225 GLN B N 1
ATOM 4100 C CA . GLN B 1 227 ? 44.607 35.051 42.806 1.00 55.15 225 GLN B CA 1
ATOM 4101 C C . GLN B 1 227 ? 44.825 33.905 41.839 1.00 58.00 225 GLN B C 1
ATOM 4102 O O . GLN B 1 227 ? 44.446 34.004 40.673 1.00 64.40 225 GLN B O 1
ATOM 4108 N N . VAL B 1 228 ? 45.456 32.836 42.320 1.00 57.58 226 VAL B N 1
ATOM 4109 C CA . VAL B 1 228 ? 45.773 31.676 41.487 1.00 59.69 226 VAL B CA 1
ATOM 4110 C C . VAL B 1 228 ? 44.484 31.061 40.956 1.00 59.85 226 VAL B C 1
ATOM 4111 O O . VAL B 1 228 ? 44.357 30.814 39.750 1.00 52.17 226 VAL B O 1
ATOM 4115 N N . LEU B 1 229 ? 43.525 30.862 41.861 1.00 60.80 227 LEU B N 1
ATOM 4116 C CA . LEU B 1 229 ? 42.208 30.358 41.500 1.00 64.85 227 LEU B CA 1
ATOM 4117 C C . LEU B 1 229 ? 41.436 31.310 40.578 1.00 67.80 227 LEU B C 1
ATOM 4118 O O . LEU B 1 229 ? 40.745 30.853 39.670 1.00 70.03 227 LEU B O 1
ATOM 4123 N N . ASP B 1 230 ? 41.569 32.617 40.807 1.00 70.73 228 ASP B N 1
ATOM 4124 C CA . ASP B 1 230 ? 40.950 33.631 39.949 1.00 75.24 228 ASP B CA 1
ATOM 4125 C C . ASP B 1 230 ? 41.558 33.631 38.540 1.00 76.16 228 ASP B C 1
ATOM 4126 O O . ASP B 1 230 ? 40.838 33.832 37.565 1.00 74.60 228 ASP B O 1
ATOM 4131 N N . ASP B 1 231 ? 42.870 33.390 38.447 1.00 76.41 229 ASP B N 1
ATOM 4132 C CA . ASP B 1 231 ? 43.569 33.253 37.160 1.00 78.61 229 ASP B CA 1
ATOM 4133 C C . ASP B 1 231 ? 43.090 32.022 36.383 1.00 79.51 229 ASP B C 1
ATOM 4134 O O . ASP B 1 231 ? 43.023 32.051 35.158 1.00 80.73 229 ASP B O 1
ATOM 4139 N N . ILE B 1 232 ? 42.759 30.952 37.108 1.00 80.92 230 ILE B N 1
ATOM 4140 C CA . ILE B 1 232 ? 42.262 29.700 36.523 1.00 82.58 230 ILE B CA 1
ATOM 4141 C C . ILE B 1 232 ? 40.842 29.864 35.959 1.00 86.53 230 ILE B C 1
ATOM 4142 O O . ILE B 1 232 ? 40.556 29.416 34.842 1.00 88.47 230 ILE B O 1
ATOM 4147 N N . ILE B 1 233 ? 39.977 30.521 36.736 1.00 88.29 231 ILE B N 1
ATOM 4148 C CA . ILE B 1 233 ? 38.604 30.856 36.337 1.00 90.85 231 ILE B CA 1
ATOM 4149 C C . ILE B 1 233 ? 38.553 31.703 35.054 1.00 93.74 231 ILE B C 1
ATOM 4150 O O . ILE B 1 233 ? 37.681 31.498 34.207 1.00 94.30 231 ILE B O 1
ATOM 4155 N N . ASP B 1 234 ? 39.513 32.619 34.911 1.00 98.78 232 ASP B N 1
ATOM 4156 C CA . ASP B 1 234 ? 39.648 33.480 33.727 1.00 103.04 232 ASP B CA 1
ATOM 4157 C C . ASP B 1 234 ? 39.911 32.726 32.417 1.00 106.16 232 ASP B C 1
ATOM 4158 O O . ASP B 1 234 ? 39.558 33.208 31.341 1.00 108.37 232 ASP B O 1
ATOM 4163 N N . VAL B 1 235 ? 40.533 31.555 32.508 1.00 109.49 233 VAL B N 1
ATOM 4164 C CA . VAL B 1 235 ? 40.834 30.752 31.324 1.00 113.19 233 VAL B CA 1
ATOM 4165 C C . VAL B 1 235 ? 39.739 29.696 31.089 1.00 116.14 233 VAL B C 1
ATOM 4166 O O . VAL B 1 235 ? 39.628 29.131 29.997 1.00 116.77 233 VAL B O 1
ATOM 4170 N N . THR B 1 236 ? 38.914 29.458 32.107 1.00 120.05 234 THR B N 1
ATOM 4171 C CA . THR B 1 236 ? 37.789 28.522 31.997 1.00 124.73 234 THR B CA 1
ATOM 4172 C C . THR B 1 236 ? 36.625 29.122 31.195 1.00 126.70 234 THR B C 1
ATOM 4173 O O . THR B 1 236 ? 36.146 28.509 30.235 1.00 128.23 234 THR B O 1
ATOM 4177 N N . GLN B 1 237 ? 36.184 30.317 31.585 1.00 127.08 235 GLN B N 1
ATOM 4178 C CA . GLN B 1 237 ? 35.084 30.999 30.902 1.00 128.19 235 GLN B CA 1
ATOM 4179 C C . GLN B 1 237 ? 35.569 32.265 30.197 1.00 127.44 235 GLN B C 1
ATOM 4180 O O . GLN B 1 237 ? 36.275 32.195 29.189 1.00 126.02 235 GLN B O 1
ATOM 4186 N N . LYS B 1 252 ? 49.318 38.351 28.876 1.00 85.97 250 LYS B N 1
ATOM 4187 C CA . LYS B 1 252 ? 48.993 38.661 30.265 1.00 89.77 250 LYS B CA 1
ATOM 4188 C C . LYS B 1 252 ? 50.053 38.112 31.215 1.00 89.23 250 LYS B C 1
ATOM 4189 O O . LYS B 1 252 ? 50.726 37.118 30.911 1.00 89.00 250 LYS B O 1
ATOM 4195 N N . ASN B 1 253 ? 50.194 38.768 32.366 1.00 84.32 251 ASN B N 1
ATOM 4196 C CA . ASN B 1 253 ? 50.957 38.217 33.477 1.00 76.50 251 ASN B CA 1
ATOM 4197 C C . ASN B 1 253 ? 50.030 37.458 34.410 1.00 73.40 251 ASN B C 1
ATOM 4198 O O . ASN B 1 253 ? 49.409 38.042 35.298 1.00 73.96 251 ASN B O 1
ATOM 4203 N N . SER B 1 254 ? 49.921 36.155 34.173 1.00 70.77 252 SER B N 1
ATOM 4204 C CA . SER B 1 254 ? 49.124 35.269 35.005 1.00 68.67 252 SER B CA 1
ATOM 4205 C C . SER B 1 254 ? 49.881 33.971 35.233 1.00 67.86 252 SER B C 1
ATOM 4206 O O . SER B 1 254 ? 50.780 33.622 34.457 1.00 68.26 252 SER B O 1
ATOM 4209 N N . PHE B 1 255 ? 49.511 33.267 36.302 1.00 64.24 253 PHE B N 1
ATOM 4210 C CA . PHE B 1 255 ? 50.117 31.989 36.666 1.00 64.79 253 PHE B CA 1
ATOM 4211 C C . PHE B 1 255 ? 49.837 30.901 35.625 1.00 68.55 253 PHE B C 1
ATOM 4212 O O . PHE B 1 255 ? 50.671 30.024 35.400 1.00 66.09 253 PHE B O 1
ATOM 4220 N N . VAL B 1 256 ? 48.665 30.967 34.993 1.00 71.59 254 VAL B N 1
ATOM 4221 C CA . VAL B 1 256 ? 48.326 30.083 33.874 1.00 74.16 254 VAL B CA 1
ATOM 4222 C C . VAL B 1 256 ? 49.234 30.347 32.656 1.00 74.51 254 VAL B C 1
ATOM 4223 O O . VAL B 1 256 ? 49.711 29.404 32.024 1.00 76.57 254 VAL B O 1
ATOM 4227 N N . ASN B 1 257 ? 49.506 31.615 32.356 1.00 71.94 255 ASN B N 1
ATOM 4228 C CA . ASN B 1 257 ? 50.437 31.956 31.270 1.00 77.46 255 ASN B CA 1
ATOM 4229 C C . ASN B 1 257 ? 51.892 31.568 31.544 1.00 77.15 255 ASN B C 1
ATOM 4230 O O . ASN B 1 257 ? 52.666 31.337 30.616 1.00 74.76 255 ASN B O 1
ATOM 4235 N N . LEU B 1 258 ? 52.244 31.488 32.824 1.00 76.54 256 LEU B N 1
ATOM 4236 C CA . LEU B 1 258 ? 53.618 31.254 33.252 1.00 73.23 256 LEU B CA 1
ATOM 4237 C C . LEU B 1 258 ? 53.905 29.780 33.558 1.00 72.15 256 LEU B C 1
ATOM 4238 O O . LEU B 1 258 ? 55.018 29.297 33.345 1.00 75.77 256 LEU B O 1
ATOM 4243 N N . LEU B 1 259 ? 52.902 29.064 34.047 1.00 69.72 257 LEU B N 1
ATOM 4244 C CA . LEU B 1 259 ? 53.080 27.664 34.403 1.00 70.35 257 LEU B CA 1
ATOM 4245 C C . LEU B 1 259 ? 52.468 26.718 33.378 1.00 75.62 257 LEU B C 1
ATOM 4246 O O . LEU B 1 259 ? 52.953 25.596 33.192 1.00 80.08 257 LEU B O 1
ATOM 4251 N N . GLY B 1 260 ? 51.408 27.178 32.717 1.00 76.77 258 GLY B N 1
ATOM 4252 C CA . GLY B 1 260 ? 50.513 26.300 31.971 1.00 79.52 258 GLY B CA 1
ATOM 4253 C C . GLY B 1 260 ? 49.335 26.009 32.879 1.00 83.79 258 GLY B C 1
ATOM 4254 O O . GLY B 1 260 ? 49.475 26.054 34.102 1.00 85.67 258 GLY B O 1
ATOM 4255 N N . LEU B 1 261 ? 48.179 25.708 32.292 1.00 86.47 259 LEU B N 1
ATOM 4256 C CA . LEU B 1 261 ? 46.961 25.420 33.058 1.00 90.56 259 LEU B CA 1
ATOM 4257 C C . LEU B 1 261 ? 47.066 24.117 33.861 1.00 92.70 259 LEU B C 1
ATOM 4258 O O . LEU B 1 261 ? 46.397 23.949 34.888 1.00 92.06 259 LEU B O 1
ATOM 4263 N N . GLU B 1 262 ? 47.917 23.213 33.376 1.00 96.77 260 GLU B N 1
ATOM 4264 C CA . GLU B 1 262 ? 48.266 21.970 34.062 1.00 98.81 260 GLU B CA 1
ATOM 4265 C C . GLU B 1 262 ? 48.902 22.261 35.427 1.00 94.60 260 GLU B C 1
ATOM 4266 O O . GLU B 1 262 ? 48.346 21.895 36.468 1.00 90.99 260 GLU B O 1
ATOM 4272 N N . ARG B 1 263 ? 50.046 22.944 35.406 1.00 92.90 261 ARG B N 1
ATOM 4273 C CA . ARG B 1 263 ? 50.821 23.216 36.617 1.00 91.08 261 ARG B CA 1
ATOM 4274 C C . ARG B 1 263 ? 50.149 24.206 37.573 1.00 86.06 261 ARG B C 1
ATOM 4275 O O . ARG B 1 263 ? 50.226 24.037 38.797 1.00 84.79 261 ARG B O 1
ATOM 4283 N N . ALA B 1 264 ? 49.479 25.214 37.010 1.00 78.30 262 ALA B N 1
ATOM 4284 C CA . ALA B 1 264 ? 48.751 26.213 37.796 1.00 74.25 262 ALA B CA 1
ATOM 4285 C C . ALA B 1 264 ? 47.631 25.605 38.630 1.00 73.69 262 ALA B C 1
ATOM 4286 O O . ALA B 1 264 ? 47.390 26.048 39.753 1.00 72.65 262 ALA B O 1
ATOM 4288 N N . ASN B 1 265 ? 46.962 24.587 38.086 1.00 74.66 263 ASN B N 1
ATOM 4289 C CA . ASN B 1 265 ? 45.902 23.888 38.814 1.00 76.88 263 ASN B CA 1
ATOM 4290 C C . ASN B 1 265 ? 46.404 23.060 39.991 1.00 76.51 263 ASN B C 1
ATOM 4291 O O . ASN B 1 265 ? 45.801 23.091 41.070 1.00 70.98 263 ASN B O 1
ATOM 4296 N N . ASN B 1 266 ? 47.505 22.337 39.777 1.00 75.44 264 ASN B N 1
ATOM 4297 C CA . ASN B 1 266 ? 48.157 21.590 40.848 1.00 73.25 264 ASN B CA 1
ATOM 4298 C C . ASN B 1 266 ? 48.634 22.512 41.971 1.00 68.72 264 ASN B C 1
ATOM 4299 O O . ASN B 1 266 ? 48.400 22.225 43.149 1.00 67.30 264 ASN B O 1
ATOM 4304 N N . TYR B 1 267 ? 49.276 23.622 41.585 1.00 64.91 265 TYR B N 1
ATOM 4305 C CA . TYR B 1 267 ? 49.708 24.688 42.506 1.00 56.42 265 TYR B CA 1
ATOM 4306 C C . TYR B 1 267 ? 48.569 25.191 43.374 1.00 56.61 265 TYR B C 1
ATOM 4307 O O . TYR B 1 267 ? 48.729 25.303 44.582 1.00 54.63 265 TYR B O 1
ATOM 4316 N N . ALA B 1 268 ? 47.429 25.485 42.752 1.00 61.56 266 ALA B N 1
ATOM 4317 C CA . ALA B 1 268 ? 46.252 25.974 43.472 1.00 64.32 266 ALA B CA 1
ATOM 4318 C C . ALA B 1 268 ? 45.760 24.943 44.483 1.00 66.32 266 ALA B C 1
ATOM 4319 O O . ALA B 1 268 ? 45.435 25.296 45.621 1.00 63.88 266 ALA B O 1
ATOM 4321 N N . GLN B 1 269 ? 45.747 23.674 44.066 1.00 67.40 267 GLN B N 1
ATOM 4322 C CA . GLN B 1 269 ? 45.376 22.558 44.938 1.00 68.18 267 GLN B CA 1
ATOM 4323 C C . GLN B 1 269 ? 46.309 22.406 46.137 1.00 65.10 267 GLN B C 1
ATOM 4324 O O . GLN B 1 269 ? 45.833 22.236 47.260 1.00 69.87 267 GLN B O 1
ATOM 4330 N N . THR B 1 270 ? 47.624 22.477 45.916 1.00 59.55 268 THR B N 1
ATOM 4331 C CA . THR B 1 270 ? 48.565 22.359 47.042 1.00 61.67 268 THR B CA 1
ATOM 4332 C C . THR B 1 270 ? 48.579 23.609 47.915 1.00 59.49 268 THR B C 1
ATOM 4333 O O . THR B 1 270 ? 48.861 23.527 49.107 1.00 60.39 268 THR B O 1
ATOM 4337 N N . LEU B 1 271 ? 48.275 24.758 47.310 1.00 60.03 269 LEU B N 1
ATOM 4338 C CA . LEU B 1 271 ? 48.120 26.005 48.053 1.00 58.60 269 LEU B CA 1
ATOM 4339 C C . LEU B 1 271 ? 46.875 25.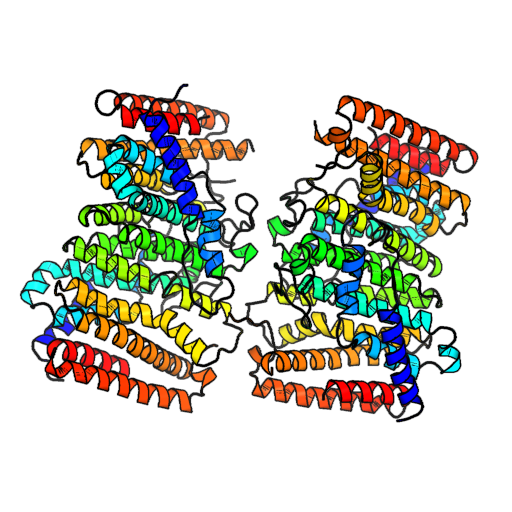995 48.928 1.00 53.81 269 LEU B C 1
ATOM 4340 O O . LEU B 1 271 ? 46.961 26.354 50.099 1.00 51.21 269 LEU B O 1
ATOM 4345 N N . LYS B 1 272 ? 45.742 25.577 48.355 1.00 54.02 270 LYS B N 1
ATOM 4346 C CA . LYS B 1 272 ? 44.479 25.389 49.092 1.00 63.04 270 LYS B CA 1
ATOM 4347 C C . LYS B 1 272 ? 44.641 24.450 50.278 1.00 64.16 270 LYS B C 1
ATOM 4348 O O . LYS B 1 272 ? 44.067 24.674 51.343 1.00 70.34 270 LYS B O 1
ATOM 4354 N N . THR B 1 273 ? 45.414 23.389 50.064 1.00 66.64 271 THR B N 1
ATOM 4355 C CA . THR B 1 273 ? 45.776 22.433 51.100 1.00 64.60 271 THR B CA 1
ATOM 4356 C C . THR B 1 273 ? 46.555 23.137 52.197 1.00 60.94 271 THR B C 1
ATOM 4357 O O . THR B 1 273 ? 46.151 23.082 53.351 1.00 63.78 271 THR B O 1
ATOM 4361 N N . GLU B 1 274 ? 47.636 23.823 51.820 1.00 60.60 272 GLU B N 1
ATOM 4362 C CA . GLU B 1 274 ? 48.453 24.634 52.739 1.00 60.74 272 GLU B CA 1
ATOM 4363 C C . GLU B 1 274 ? 47.633 25.596 53.602 1.00 62.24 272 GLU B C 1
ATOM 4364 O O . GLU B 1 274 ? 47.869 25.715 54.809 1.00 61.19 272 GLU B O 1
ATOM 4370 N N . VAL B 1 275 ? 46.689 26.285 52.958 1.00 58.91 273 VAL B N 1
ATOM 4371 C CA . VAL B 1 275 ? 45.869 27.308 53.597 1.00 60.17 273 VAL B CA 1
ATOM 4372 C C . VAL B 1 275 ? 44.954 26.664 54.631 1.00 59.41 273 VAL B C 1
ATOM 4373 O O . VAL B 1 275 ? 44.946 27.076 55.791 1.00 57.55 273 VAL B O 1
ATOM 4377 N N . LEU B 1 276 ? 44.226 25.633 54.204 1.00 62.62 274 LEU B N 1
ATOM 4378 C CA . LEU B 1 276 ? 43.336 24.863 55.089 1.00 68.62 274 LEU B CA 1
ATOM 4379 C C . LEU B 1 276 ? 44.081 24.175 56.234 1.00 67.53 274 LEU B C 1
ATOM 4380 O O . LEU B 1 276 ? 43.576 24.090 57.354 1.00 68.15 274 LEU B O 1
ATOM 4385 N N . ASN B 1 277 ? 45.292 23.717 55.944 1.00 66.69 275 ASN B N 1
ATOM 4386 C CA . ASN B 1 277 ? 46.137 23.086 56.934 1.00 70.89 275 ASN B CA 1
ATOM 4387 C C . ASN B 1 277 ? 46.666 24.064 57.977 1.00 67.67 275 ASN B C 1
ATOM 4388 O O . ASN B 1 277 ? 46.678 23.748 59.159 1.00 70.42 275 ASN B O 1
ATOM 4393 N N . ASP B 1 278 ? 47.099 25.247 57.542 1.00 71.87 276 ASP B N 1
ATOM 4394 C CA . ASP B 1 278 ? 47.562 26.295 58.468 1.00 73.41 276 ASP B CA 1
ATOM 4395 C C . ASP B 1 278 ? 46.402 26.812 59.327 1.00 68.74 276 ASP B C 1
ATOM 4396 O O . ASP B 1 278 ? 46.570 27.137 60.514 1.00 66.01 276 ASP B O 1
ATOM 4401 N N . LEU B 1 279 ? 45.224 26.859 58.716 1.00 62.52 277 LEU B N 1
ATOM 4402 C CA . LEU B 1 279 ? 44.012 27.253 59.398 1.00 62.79 277 LEU B CA 1
ATOM 4403 C C . LEU B 1 279 ? 43.692 26.304 60.545 1.00 66.91 277 LEU B C 1
ATOM 4404 O O . LEU B 1 279 ? 43.207 26.740 61.581 1.00 72.73 277 LEU B O 1
ATOM 4409 N N . ASP B 1 280 ? 43.997 25.019 60.368 1.00 74.91 278 ASP B N 1
ATOM 4410 C CA . ASP B 1 280 ? 43.746 24.003 61.396 1.00 78.35 278 ASP B CA 1
ATOM 4411 C C . ASP B 1 280 ? 44.498 24.222 62.707 1.00 76.26 278 ASP B C 1
ATOM 4412 O O . ASP B 1 280 ? 43.991 23.872 63.766 1.00 79.72 278 ASP B O 1
ATOM 4417 N N . ALA B 1 281 ? 45.677 24.834 62.637 1.00 76.40 279 ALA B N 1
ATOM 4418 C CA . ALA B 1 281 ? 46.462 25.180 63.831 1.00 79.01 279 ALA B CA 1
ATOM 4419 C C . ALA B 1 281 ? 45.811 26.244 64.732 1.00 81.12 279 ALA B C 1
ATOM 4420 O O . ALA B 1 281 ? 46.305 26.526 65.824 1.00 80.24 279 ALA B O 1
ATOM 4422 N N . LEU B 1 282 ? 44.714 26.839 64.263 1.00 83.35 280 LEU B N 1
ATOM 4423 C CA . LEU B 1 282 ? 43.920 27.761 65.070 1.00 80.05 280 LEU B CA 1
ATOM 4424 C C . LEU B 1 282 ? 42.888 27.041 65.921 1.00 79.08 280 LEU B C 1
ATOM 4425 O O . LEU B 1 282 ? 42.509 27.561 66.971 1.00 78.15 280 LEU B O 1
ATOM 4430 N N . LYS B 1 283 ? 42.432 25.868 65.460 1.00 77.69 281 LYS B N 1
ATOM 4431 C CA . LYS B 1 283 ? 41.447 25.037 66.184 1.00 78.18 281 LYS B CA 1
ATOM 4432 C C . LYS B 1 283 ? 41.610 24.979 67.718 1.00 77.49 281 LYS B C 1
ATOM 4433 O O . LYS B 1 283 ? 40.622 25.197 68.422 1.00 78.54 281 LYS B O 1
ATOM 4439 N N . PRO B 1 284 ? 42.834 24.685 68.241 1.00 76.46 282 PRO B N 1
ATOM 4440 C CA . PRO B 1 284 ? 42.932 24.625 69.710 1.00 76.76 282 PRO B CA 1
ATOM 4441 C C . PRO B 1 284 ? 42.793 25.962 70.444 1.00 71.59 282 PRO B C 1
ATOM 4442 O O . PRO B 1 284 ? 42.050 26.039 71.425 1.00 69.98 282 PRO B O 1
ATOM 4446 N N . ALA B 1 285 ? 43.493 26.993 69.971 1.00 67.76 283 ALA B N 1
ATOM 4447 C CA . ALA B 1 285 ? 43.514 28.302 70.644 1.00 66.22 283 ALA B CA 1
ATOM 4448 C C . ALA B 1 285 ? 42.330 29.231 70.309 1.00 65.56 283 ALA B C 1
ATOM 4449 O O . ALA B 1 285 ? 41.926 30.053 71.136 1.00 61.31 283 ALA B O 1
ATOM 4451 N N . TYR B 1 286 ? 41.796 29.116 69.091 1.00 64.83 284 TYR B N 1
ATOM 4452 C CA . TYR B 1 286 ? 40.657 29.939 68.652 1.00 62.78 284 TYR B CA 1
ATOM 4453 C C . TYR B 1 286 ? 39.658 29.140 67.820 1.00 62.63 284 TYR B C 1
ATOM 4454 O O . TYR B 1 286 ? 39.633 29.281 66.588 1.00 61.83 284 TYR B O 1
ATOM 4463 N N . PRO B 1 287 ? 38.823 28.314 68.488 1.00 60.37 285 PRO B N 1
ATOM 4464 C CA . PRO B 1 287 ? 37.845 27.463 67.798 1.00 56.79 285 PRO B CA 1
ATOM 4465 C C . PRO B 1 287 ? 36.791 28.226 66.983 1.00 54.08 285 PRO B C 1
ATOM 4466 O O . PRO B 1 287 ? 36.524 27.852 65.846 1.00 54.35 285 PRO B O 1
ATOM 4470 N N . LEU B 1 288 ? 36.203 29.276 67.549 1.00 51.62 286 LEU B N 1
ATOM 4471 C CA . LEU B 1 288 ? 35.183 30.057 66.826 1.00 49.56 286 LEU B CA 1
ATOM 4472 C C . LEU B 1 288 ? 35.733 30.863 65.634 1.00 44.10 286 LEU B C 1
ATOM 4473 O O . LEU B 1 288 ? 35.046 31.046 64.636 1.00 43.89 286 LEU B O 1
ATOM 4478 N N . LEU B 1 289 ? 36.962 31.349 65.764 1.00 46.47 287 LEU B N 1
ATOM 4479 C CA . LEU B 1 289 ? 37.659 32.015 64.671 1.00 48.43 287 LEU B CA 1
ATOM 4480 C C . LEU B 1 289 ? 37.932 31.044 63.547 1.00 46.56 287 LEU B C 1
ATOM 4481 O O .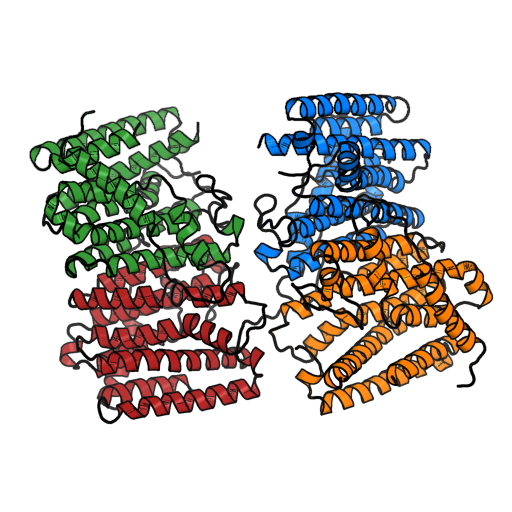 LEU B 1 289 ? 37.636 31.346 62.389 1.00 50.59 287 LEU B O 1
ATOM 4486 N N . GLN B 1 290 ? 38.450 29.867 63.903 1.00 48.01 288 GLN B N 1
ATOM 4487 C CA . GLN B 1 290 ? 38.763 28.823 62.938 1.00 50.37 288 GLN B CA 1
ATOM 4488 C C . GLN B 1 290 ? 37.527 28.428 62.154 1.00 52.40 288 GLN B C 1
ATOM 4489 O O . GLN B 1 290 ? 37.600 28.214 60.943 1.00 51.86 288 GLN B O 1
ATOM 4495 N N . GLU B 1 291 ? 36.401 28.343 62.861 1.00 49.93 289 GLU B N 1
ATOM 4496 C CA . GLU B 1 291 ? 35.132 27.917 62.298 1.00 49.89 289 GLU B CA 1
ATOM 4497 C C . GLU B 1 291 ? 34.561 28.876 61.248 1.00 50.56 289 GLU B C 1
ATOM 4498 O O . GLU B 1 291 ? 34.111 28.418 60.196 1.00 51.74 289 GLU B O 1
ATOM 4504 N N . ASN B 1 292 ? 34.554 30.185 61.542 1.00 45.29 290 ASN B N 1
ATOM 4505 C CA . ASN B 1 292 ? 34.037 31.190 60.604 1.00 39.26 290 ASN B CA 1
ATOM 4506 C C . ASN B 1 292 ? 34.902 31.230 59.334 1.00 41.02 290 ASN B C 1
ATOM 4507 O O . ASN B 1 292 ? 34.374 31.168 58.223 1.00 40.86 290 ASN B O 1
ATOM 4512 N N . LEU B 1 293 ? 36.220 31.284 59.521 1.00 43.42 291 LEU B N 1
ATOM 4513 C CA . LEU B 1 293 ? 37.178 31.327 58.414 1.00 51.50 291 LEU B CA 1
ATOM 4514 C C . LEU B 1 293 ? 37.172 30.068 57.560 1.00 55.25 291 LEU B C 1
ATOM 4515 O O . LEU B 1 293 ? 37.195 30.168 56.333 1.00 59.18 291 LEU B O 1
ATOM 4520 N N . ASN B 1 294 ? 37.127 28.901 58.209 1.00 57.01 292 ASN B N 1
ATOM 4521 C CA . ASN B 1 294 ? 37.051 27.611 57.513 1.00 57.58 292 ASN B CA 1
ATOM 4522 C C . ASN B 1 294 ? 35.810 27.475 56.632 1.00 59.57 292 ASN B C 1
ATOM 4523 O O . ASN B 1 294 ? 35.892 26.999 55.489 1.00 58.52 292 ASN B O 1
ATOM 4528 N N . ALA B 1 295 ? 34.673 27.910 57.170 1.00 56.51 293 ALA B N 1
ATOM 4529 C CA . ALA B 1 295 ? 33.411 27.910 56.445 1.00 54.22 293 ALA B CA 1
ATOM 4530 C C . ALA B 1 295 ? 33.431 28.831 55.230 1.00 56.62 293 ALA B C 1
ATOM 4531 O O . ALA B 1 295 ? 32.920 28.466 54.165 1.00 60.09 293 ALA B O 1
ATOM 4533 N N . LEU B 1 296 ? 34.010 30.023 55.396 1.00 55.53 294 LEU B N 1
ATOM 4534 C CA . LEU B 1 296 ? 34.085 31.002 54.317 1.00 58.05 294 LEU B CA 1
ATOM 4535 C C . LEU B 1 296 ? 35.046 30.533 53.223 1.00 58.43 294 LEU B C 1
ATOM 4536 O O . LEU B 1 296 ? 34.748 30.664 52.033 1.00 58.59 294 LEU B O 1
ATOM 4541 N N . LEU B 1 297 ? 36.180 29.975 53.638 1.00 56.51 295 LEU B N 1
ATOM 4542 C CA . LEU B 1 297 ? 37.164 29.439 52.704 1.00 65.60 295 LEU B CA 1
ATOM 4543 C C . LEU B 1 297 ? 36.682 28.235 51.909 1.00 66.63 295 LEU B C 1
ATOM 4544 O O . LEU B 1 297 ? 36.984 28.133 50.725 1.00 67.20 295 LEU B O 1
ATOM 4549 N N . ASN B 1 298 ? 35.927 27.343 52.546 1.00 66.20 296 ASN B N 1
ATOM 4550 C CA . ASN B 1 298 ? 35.350 26.197 51.844 1.00 69.28 296 ASN B CA 1
ATOM 4551 C C . ASN B 1 298 ? 34.350 26.593 50.768 1.00 69.94 296 ASN B C 1
ATOM 4552 O O . ASN B 1 298 ? 34.243 25.917 49.747 1.00 76.79 296 ASN B O 1
ATOM 4557 N N . THR B 1 299 ? 33.625 27.684 50.998 1.00 71.97 297 THR B N 1
ATOM 4558 C CA . THR B 1 299 ? 32.647 28.181 50.028 1.00 75.02 297 THR B CA 1
ATOM 4559 C C . THR B 1 299 ? 33.363 28.880 48.864 1.00 75.11 297 THR B C 1
ATOM 4560 O O . THR B 1 299 ? 32.973 28.728 47.702 1.00 76.36 297 THR B O 1
ATOM 4564 N N . LEU B 1 300 ? 34.424 29.616 49.188 1.00 75.75 298 LEU B N 1
ATOM 4565 C CA . LEU B 1 300 ? 35.282 30.251 48.192 1.00 80.11 298 LEU B CA 1
ATOM 4566 C C . LEU B 1 300 ? 35.956 29.216 47.291 1.00 79.99 298 LEU B C 1
ATOM 4567 O O . LEU B 1 300 ? 35.961 29.369 46.069 1.00 82.54 298 LEU B O 1
ATOM 4572 N N . PHE B 1 301 ? 36.497 28.159 47.900 1.00 79.00 299 PHE B N 1
ATOM 4573 C CA . PHE B 1 301 ? 37.200 27.096 47.174 1.00 79.51 299 PHE B CA 1
ATOM 4574 C C . PHE B 1 301 ? 36.270 26.150 46.399 1.00 83.16 299 PHE B C 1
ATOM 4575 O O . PHE B 1 301 ? 36.741 25.257 45.689 1.00 81.02 299 PHE B O 1
ATOM 4583 N N . LYS B 1 302 ? 34.959 26.347 46.540 1.00 88.73 300 LYS B N 1
ATOM 4584 C CA . LYS B 1 302 ? 33.971 25.515 45.865 1.00 94.13 300 LYS B CA 1
ATOM 4585 C C . LYS B 1 302 ? 33.540 26.169 44.546 1.00 97.62 300 LYS B C 1
ATOM 4586 O O . LYS B 1 302 ? 33.971 25.747 43.470 1.00 98.70 300 LYS B O 1
ATOM 4592 N N . GLY B 1 303 ? 32.710 27.206 44.633 1.00 101.37 301 GLY B N 1
ATOM 4593 C CA . GLY B 1 303 ? 32.263 27.940 43.448 1.00 103.50 301 GLY B CA 1
ATOM 4594 C C . GLY B 1 303 ? 30.762 27.868 43.241 1.00 104.07 301 GLY B C 1
ATOM 4595 O O . GLY B 1 303 ? 29.987 28.147 44.156 1.00 104.42 301 GLY B O 1
ATOM 4596 N N . SER C 1 2 ? 60.276 103.273 -0.646 1.00 85.95 0 SER C N 1
ATOM 4597 C CA . SER C 1 2 ? 61.084 103.385 -1.893 1.00 90.70 0 SER C CA 1
ATOM 4598 C C . SER C 1 2 ? 60.380 102.716 -3.081 1.00 89.57 0 SER C C 1
ATOM 4599 O O . SER C 1 2 ? 59.480 101.885 -2.904 1.00 90.27 0 SER C O 1
ATOM 4602 N N . LEU C 1 3 ? 60.796 103.089 -4.288 1.00 84.47 1 LEU C N 1
ATOM 4603 C CA . LEU C 1 3 ? 60.203 102.559 -5.513 1.00 77.22 1 LEU C CA 1
ATOM 4604 C C . LEU C 1 3 ? 61.063 101.440 -6.072 1.00 71.73 1 LEU C C 1
ATOM 4605 O O . LEU C 1 3 ? 62.181 101.676 -6.535 1.00 73.70 1 LEU C O 1
ATOM 4610 N N . SER C 1 4 ? 60.520 100.225 -6.029 1.00 67.25 2 SER C N 1
ATOM 4611 C CA . SER C 1 4 ? 61.267 99.013 -6.356 1.00 59.50 2 SER C CA 1
ATOM 4612 C C . SER C 1 4 ? 61.533 98.843 -7.841 1.00 58.00 2 SER C C 1
ATOM 4613 O O . SER C 1 4 ? 60.612 98.844 -8.662 1.00 52.94 2 SER C O 1
ATOM 4616 N N . SER C 1 5 ? 62.816 98.682 -8.151 1.00 54.94 3 SER C N 1
ATOM 4617 C CA . SER C 1 5 ? 63.324 98.400 -9.483 1.00 52.63 3 SER C CA 1
ATOM 4618 C C . SER C 1 5 ? 62.812 97.042 -9.951 1.00 55.30 3 SER C C 1
ATOM 4619 O O . SER C 1 5 ? 62.302 96.284 -9.133 1.00 58.58 3 SER C O 1
ATOM 4622 N N . PRO C 1 6 ? 62.909 96.736 -11.268 1.00 55.79 4 PRO C N 1
ATOM 4623 C CA . PRO C 1 6 ? 62.596 95.379 -11.747 1.00 56.00 4 PRO C CA 1
ATOM 4624 C C . PRO C 1 6 ? 63.215 94.250 -10.920 1.00 57.47 4 PRO C C 1
ATOM 4625 O O . PRO C 1 6 ? 62.520 93.290 -10.586 1.00 58.02 4 PRO C O 1
ATOM 4629 N N . ASN C 1 7 ? 64.496 94.380 -10.592 1.00 53.32 5 ASN C N 1
ATOM 4630 C CA . ASN C 1 7 ? 65.203 93.387 -9.801 1.00 55.22 5 ASN C CA 1
ATOM 4631 C C . ASN C 1 7 ? 64.672 93.248 -8.373 1.00 51.96 5 ASN C C 1
ATOM 4632 O O . ASN C 1 7 ? 64.356 92.149 -7.928 1.00 55.31 5 ASN C O 1
ATOM 4637 N N . LEU C 1 8 ? 64.571 94.366 -7.668 1.00 50.97 6 LEU C N 1
ATOM 4638 C CA . LEU C 1 8 ? 64.119 94.364 -6.279 1.00 52.59 6 LEU C CA 1
ATOM 4639 C C . LEU C 1 8 ? 62.659 93.917 -6.146 1.00 55.77 6 LEU C C 1
ATOM 4640 O O . LEU C 1 8 ? 62.300 93.218 -5.196 1.00 54.38 6 LEU C O 1
ATOM 4645 N N . SER C 1 9 ? 61.825 94.308 -7.111 1.00 55.53 7 SER C N 1
ATOM 4646 C CA . SER C 1 9 ? 60.418 93.927 -7.111 1.00 50.16 7 SER C CA 1
ATOM 4647 C C . SER C 1 9 ? 60.241 92.437 -7.422 1.00 50.68 7 SER C C 1
ATOM 4648 O O . SER C 1 9 ? 59.310 91.797 -6.930 1.00 51.54 7 SER C O 1
ATOM 4651 N N . PHE C 1 10 ? 61.142 91.903 -8.244 1.00 50.64 8 PHE C N 1
ATOM 4652 C CA . PHE C 1 10 ? 61.189 90.481 -8.558 1.00 50.62 8 PHE C CA 1
ATOM 4653 C C . PHE C 1 10 ? 61.583 89.661 -7.334 1.00 49.72 8 PHE C C 1
ATOM 4654 O O . PHE C 1 10 ? 61.012 88.601 -7.100 1.00 45.70 8 PHE C O 1
ATOM 4662 N N . TYR C 1 11 ? 62.585 90.152 -6.596 1.00 47.17 9 TYR C N 1
ATOM 4663 C CA . TYR C 1 11 ? 63.074 89.498 -5.394 1.00 50.30 9 TYR C CA 1
ATOM 4664 C C . TYR C 1 11 ? 61.980 89.457 -4.330 1.00 51.28 9 TYR C C 1
ATOM 4665 O O . TYR C 1 11 ? 61.796 88.433 -3.675 1.00 55.32 9 TYR C O 1
ATOM 4674 N N . TYR C 1 12 ? 61.249 90.559 -4.184 1.00 51.79 10 TYR C N 1
ATOM 4675 C CA . TYR C 1 12 ? 60.169 90.646 -3.198 1.00 54.37 10 TYR C CA 1
ATOM 4676 C C . TYR C 1 12 ? 59.059 89.635 -3.467 1.00 52.85 10 TYR C C 1
ATOM 4677 O O . TYR C 1 12 ? 58.460 89.101 -2.539 1.00 52.79 10 TYR C O 1
ATOM 4686 N N . ASN C 1 13 ? 58.813 89.370 -4.746 1.00 50.39 11 ASN C N 1
ATOM 4687 C CA . ASN C 1 13 ? 57.764 88.462 -5.157 1.00 53.70 11 ASN C CA 1
ATOM 4688 C C . ASN C 1 13 ? 58.185 87.008 -4.931 1.00 54.44 11 ASN C C 1
ATOM 4689 O O . ASN C 1 13 ? 57.352 86.145 -4.632 1.00 55.15 11 ASN C O 1
ATOM 4694 N N . GLU C 1 14 ? 59.479 86.745 -5.061 1.00 48.98 12 GLU C N 1
ATOM 4695 C CA . GLU C 1 14 ? 60.003 85.417 -4.747 1.00 51.98 12 GLU C CA 1
ATOM 4696 C C . GLU C 1 14 ? 59.956 85.071 -3.242 1.00 47.72 12 GLU C C 1
ATOM 4697 O O . GLU C 1 14 ? 59.648 83.945 -2.872 1.00 49.77 12 GLU C O 1
ATOM 4703 N N . CYS C 1 15 ? 60.224 86.056 -2.392 1.00 47.89 13 CYS C N 1
ATOM 4704 C CA . CYS C 1 15 ? 60.110 85.890 -0.945 1.00 52.06 13 CYS C CA 1
ATOM 4705 C C . CYS C 1 15 ? 58.690 85.559 -0.516 1.00 56.16 13 CYS C C 1
ATOM 4706 O O . CYS C 1 15 ? 58.498 84.755 0.391 1.00 58.08 13 CYS C O 1
ATOM 4709 N N . GLU C 1 16 ? 57.707 86.169 -1.179 1.00 60.06 14 GLU C N 1
ATOM 4710 C CA . GLU C 1 16 ? 56.299 85.852 -0.936 1.00 60.56 14 GLU C CA 1
ATOM 4711 C C . GLU C 1 16 ? 55.950 84.457 -1.440 1.00 56.11 14 GLU C C 1
ATOM 4712 O O . GLU C 1 16 ? 55.204 83.723 -0.788 1.00 53.75 14 GLU C O 1
ATOM 4718 N N . ARG C 1 17 ? 56.506 84.093 -2.592 1.00 48.52 15 ARG C N 1
ATOM 4719 C CA . ARG C 1 17 ? 56.217 82.808 -3.193 1.00 48.64 15 ARG C CA 1
ATOM 4720 C C . ARG C 1 17 ? 56.894 81.653 -2.458 1.00 49.90 15 ARG C C 1
ATOM 4721 O O . ARG C 1 17 ? 56.396 80.523 -2.486 1.00 47.57 15 ARG C O 1
ATOM 4729 N N . PHE C 1 18 ? 58.024 81.940 -1.813 1.00 49.54 16 PHE C N 1
ATOM 4730 C CA . PHE C 1 18 ? 58.667 80.967 -0.943 1.00 52.04 16 PHE C CA 1
ATOM 4731 C C . PHE C 1 18 ? 57.791 80.646 0.258 1.00 48.43 16 PHE C C 1
ATOM 4732 O O . PHE C 1 18 ? 57.671 79.487 0.629 1.00 50.60 16 PHE C O 1
ATOM 4740 N N . GLU C 1 19 ? 57.193 81.671 0.853 1.00 50.98 17 GLU C N 1
ATOM 4741 C CA . GLU C 1 19 ? 56.309 81.487 2.012 1.00 58.70 17 GLU C CA 1
ATOM 4742 C C . GLU C 1 19 ? 55.062 80.654 1.715 1.00 58.47 17 GLU C C 1
ATOM 4743 O O . GLU C 1 19 ? 54.565 79.967 2.597 1.00 60.11 17 GLU C O 1
ATOM 4749 N N . SER C 1 20 ? 54.583 80.689 0.472 1.00 56.02 18 SER C N 1
ATOM 4750 C CA . SER C 1 20 ? 53.463 79.850 0.071 1.00 54.94 18 SER C CA 1
ATOM 4751 C C . SER C 1 20 ? 53.941 78.435 -0.158 1.00 55.41 18 SER C C 1
ATOM 4752 O O . SER C 1 20 ? 53.216 77.484 0.127 1.00 53.80 18 SER C O 1
ATOM 4755 N N . PHE C 1 21 ? 55.149 78.306 -0.703 1.00 54.86 19 PHE C N 1
ATOM 4756 C CA . PHE C 1 21 ? 55.748 76.997 -0.972 1.00 57.15 19 PHE C CA 1
ATOM 4757 C C . PHE C 1 21 ? 55.941 76.246 0.357 1.00 56.44 19 PHE C C 1
ATOM 4758 O O . PHE C 1 21 ? 55.537 75.088 0.500 1.00 56.66 19 PHE C O 1
ATOM 4766 N N . LEU C 1 22 ? 56.492 76.930 1.325 1.00 55.81 20 LEU C N 1
ATOM 4767 C CA . LEU C 1 22 ? 56.644 76.406 2.652 1.00 58.12 20 LEU C CA 1
ATOM 4768 C C . LEU C 1 22 ? 55.312 75.982 3.243 1.00 58.83 20 LEU C C 1
ATOM 4769 O O . LEU C 1 22 ? 55.185 74.937 3.802 1.00 59.45 20 LEU C O 1
ATOM 4774 N N . LYS C 1 23 ? 54.320 76.823 3.094 1.00 61.71 21 LYS C N 1
ATOM 4775 C CA . LYS C 1 23 ? 52.982 76.643 3.673 1.00 64.74 21 LYS C CA 1
ATOM 4776 C C . LYS C 1 23 ? 52.241 75.426 3.118 1.00 61.41 21 LYS C C 1
ATOM 4777 O O . LYS C 1 23 ? 51.474 74.782 3.833 1.00 61.73 21 LYS C O 1
ATOM 4783 N N . ASN C 1 24 ? 52.482 75.129 1.846 1.00 57.04 22 ASN C N 1
ATOM 4784 C CA . ASN C 1 24 ? 51.797 74.065 1.135 1.00 63.64 22 ASN C CA 1
ATOM 4785 C C . ASN C 1 24 ? 52.659 72.817 0.974 1.00 66.82 22 ASN C C 1
ATOM 4786 O O . ASN C 1 24 ? 52.235 71.848 0.339 1.00 66.81 22 ASN C O 1
ATOM 4791 N N . HIS C 1 25 ? 53.873 72.853 1.523 1.00 70.31 23 HIS C N 1
ATOM 4792 C CA . HIS C 1 25 ? 54.738 71.673 1.557 1.00 72.51 23 HIS C CA 1
ATOM 4793 C C . HIS C 1 25 ? 54.169 70.686 2.571 1.00 73.13 23 HIS C C 1
ATOM 4794 O O . HIS C 1 25 ? 54.100 70.971 3.770 1.00 67.64 23 HIS C O 1
ATOM 4801 N N . HIS C 1 26 ? 53.718 69.545 2.067 1.00 79.14 24 HIS C N 1
ATOM 4802 C CA . HIS C 1 26 ? 53.161 68.503 2.915 1.00 86.47 24 HIS C CA 1
ATOM 4803 C C . HIS C 1 26 ? 53.941 67.223 2.687 1.00 86.93 24 HIS C C 1
ATOM 4804 O O . HIS C 1 26 ? 54.328 66.908 1.554 1.00 83.98 24 HIS C O 1
ATOM 4811 N N . LEU C 1 27 ? 54.201 66.502 3.770 1.00 88.63 25 LEU C N 1
ATOM 4812 C CA . LEU C 1 27 ? 54.896 65.230 3.658 1.00 91.57 25 LEU C CA 1
ATOM 4813 C C . LEU C 1 27 ? 53.952 64.062 3.890 1.00 90.74 25 LEU C C 1
ATOM 4814 O O . LEU C 1 27 ? 53.207 64.030 4.871 1.00 89.93 25 LEU C O 1
ATOM 4819 N N . HIS C 1 28 ? 53.985 63.116 2.959 1.00 92.66 26 HIS C N 1
ATOM 4820 C CA . HIS C 1 28 ? 53.136 61.939 3.009 1.00 94.37 26 HIS C CA 1
ATOM 4821 C C . HIS C 1 28 ? 53.754 60.939 3.984 1.00 89.30 26 HIS C C 1
ATOM 4822 O O . HIS C 1 28 ? 54.746 60.275 3.669 1.00 90.10 26 HIS C O 1
ATOM 4829 N N . LEU C 1 29 ? 53.182 60.863 5.182 1.00 84.42 27 LEU C N 1
ATOM 4830 C CA . LEU C 1 29 ? 53.672 59.950 6.208 1.00 82.24 27 LEU C CA 1
ATOM 4831 C C . LEU C 1 29 ? 52.547 59.066 6.743 1.00 81.25 27 LEU C C 1
ATOM 4832 O O . LEU C 1 29 ? 51.778 59.476 7.617 1.00 81.00 27 LEU C O 1
ATOM 4837 N N . GLU C 1 30 ? 52.465 57.851 6.206 1.00 81.02 28 GLU C N 1
ATOM 4838 C CA . GLU C 1 30 ? 51.425 56.897 6.583 1.00 80.03 28 GLU C CA 1
ATOM 4839 C C . GLU C 1 30 ? 51.924 55.989 7.695 1.00 75.48 28 GLU C C 1
ATOM 4840 O O . GLU C 1 30 ? 52.844 55.193 7.491 1.00 73.37 28 GLU C O 1
ATOM 4846 N N . SER C 1 31 ? 51.322 56.127 8.871 1.00 70.36 29 SER C N 1
ATOM 4847 C CA . SER C 1 31 ? 51.600 55.242 9.999 1.00 70.73 29 SER C CA 1
ATOM 4848 C C . SER C 1 31 ? 50.442 55.280 10.981 1.00 68.42 29 SER C C 1
ATOM 4849 O O . SER C 1 31 ? 49.498 56.058 10.818 1.00 71.09 29 SER C O 1
ATOM 4852 N N . PHE C 1 32 ? 50.543 54.460 12.019 1.00 64.04 30 PHE C N 1
ATOM 4853 C CA . PHE C 1 32 ? 49.529 54.416 13.063 1.00 60.19 30 PHE C CA 1
ATOM 4854 C C . PHE C 1 32 ? 49.866 55.295 14.271 1.00 56.76 30 PHE C C 1
ATOM 4855 O O . PHE C 1 32 ? 49.326 55.092 15.352 1.00 63.60 30 PHE C O 1
ATOM 4863 N N . HIS C 1 33 ? 50.756 56.270 14.079 1.00 59.09 31 HIS C N 1
ATOM 4864 C CA . HIS C 1 33 ? 51.078 57.268 15.111 1.00 57.44 31 HIS C CA 1
ATOM 4865 C C . HIS C 1 33 ? 50.028 58.378 15.055 1.00 60.29 31 HIS C C 1
ATOM 4866 O O . HIS C 1 33 ? 49.728 58.878 13.963 1.00 56.04 31 HIS C O 1
ATOM 4873 N N . PRO C 1 34 ? 49.457 58.757 16.222 1.00 59.24 32 PRO C N 1
ATOM 4874 C CA . PRO C 1 34 ? 48.354 59.726 16.276 1.00 63.82 32 PRO C CA 1
ATOM 4875 C C . PRO C 1 34 ? 48.687 61.145 15.796 1.00 66.29 32 PRO C C 1
ATOM 4876 O O . PRO C 1 34 ? 47.831 61.791 15.178 1.00 66.65 32 PRO C O 1
ATOM 4880 N N . TYR C 1 35 ? 49.900 61.630 16.071 1.00 63.21 33 TYR C N 1
ATOM 4881 C CA . TYR C 1 35 ? 50.214 63.026 15.760 1.00 61.88 33 TYR C CA 1
ATOM 4882 C C . TYR C 1 35 ? 51.542 63.328 15.065 1.00 59.93 33 TYR C C 1
ATOM 4883 O O . TYR C 1 35 ? 51.890 64.496 14.932 1.00 56.80 33 TYR C O 1
ATOM 4892 N N . LEU C 1 36 ? 52.282 62.307 14.644 1.00 62.01 34 LEU C N 1
ATOM 4893 C CA . LEU C 1 36 ? 53.650 62.531 14.164 1.00 60.39 34 LEU C CA 1
ATOM 4894 C C . LEU C 1 36 ? 53.759 63.422 12.927 1.00 60.40 34 LEU C C 1
ATOM 4895 O O . LEU C 1 36 ? 54.581 64.338 12.919 1.00 60.27 34 LEU C O 1
ATOM 4900 N N . GLU C 1 37 ? 52.935 63.177 11.906 1.00 65.07 35 GLU C N 1
ATOM 4901 C CA . GLU C 1 37 ? 53.023 63.966 10.662 1.00 73.45 35 GLU C CA 1
ATOM 4902 C C . GLU C 1 37 ? 52.532 65.411 10.821 1.00 68.86 35 GLU C C 1
ATOM 4903 O O . GLU C 1 37 ? 52.995 66.302 10.107 1.00 70.35 35 GLU C O 1
ATOM 4909 N N . LYS C 1 38 ? 51.618 65.624 11.766 1.00 64.09 36 LYS C N 1
ATOM 4910 C CA . LYS C 1 38 ? 51.176 66.960 12.162 1.00 66.58 36 LYS C CA 1
ATOM 4911 C C . LYS C 1 38 ? 52.327 67.702 12.842 1.00 61.95 36 LYS C C 1
ATOM 4912 O O . LYS C 1 38 ? 52.677 68.827 12.464 1.00 56.53 36 LYS C O 1
ATOM 4918 N N . ALA C 1 39 ? 52.929 67.035 13.824 1.00 57.29 37 ALA C N 1
ATOM 4919 C CA . ALA C 1 39 ? 53.943 67.620 14.684 1.00 54.64 37 ALA C CA 1
ATOM 4920 C C . ALA C 1 39 ? 55.290 67.868 13.999 1.00 52.31 37 ALA C C 1
ATOM 4921 O O . ALA C 1 39 ? 56.059 68.721 14.449 1.00 54.23 37 ALA C O 1
ATOM 4923 N N . PHE C 1 40 ? 55.566 67.120 12.931 1.00 50.13 38 PHE C N 1
ATOM 4924 C CA . PHE C 1 40 ? 56.797 67.247 12.148 1.00 48.50 38 PHE C CA 1
ATOM 4925 C C . PHE C 1 40 ? 57.043 68.666 11.617 1.00 54.15 38 PHE C C 1
ATOM 4926 O O . PHE C 1 40 ? 58.088 69.265 11.902 1.00 55.66 38 PHE C O 1
ATOM 4934 N N . PHE C 1 41 ? 56.075 69.211 10.877 1.00 55.63 39 PHE C N 1
ATOM 4935 C CA . PHE C 1 41 ? 56.246 70.518 10.247 1.00 48.12 39 PHE C CA 1
ATOM 4936 C C . PHE C 1 41 ? 55.680 71.676 11.063 1.00 51.10 39 PHE C C 1
ATOM 4937 O O . PHE C 1 41 ? 55.811 72.834 10.668 1.00 56.50 39 PHE C O 1
ATOM 4945 N N . GLU C 1 42 ? 55.096 71.364 12.217 1.00 48.94 40 GLU C N 1
ATOM 4946 C CA . GLU C 1 42 ? 54.414 72.347 13.066 1.00 53.03 40 GLU C CA 1
ATOM 4947 C C . GLU C 1 42 ? 55.237 73.611 13.359 1.00 50.39 40 GLU C C 1
ATOM 4948 O O . GLU C 1 42 ? 54.796 74.716 13.035 1.00 50.76 40 GLU C O 1
ATOM 4954 N N . MET C 1 43 ? 56.431 73.444 13.936 1.00 50.19 41 MET C N 1
ATOM 4955 C CA . MET C 1 43 ? 57.308 74.575 14.288 1.00 48.35 41 MET C CA 1
ATOM 4956 C C . MET C 1 43 ? 57.942 75.275 13.062 1.00 43.62 41 MET C C 1
ATOM 4957 O O . MET C 1 43 ? 58.408 76.406 13.171 1.00 45.49 41 MET C O 1
ATOM 4962 N N . VAL C 1 44 ? 57.965 74.610 11.914 1.00 38.42 42 VAL C N 1
ATOM 4963 C CA . VAL C 1 44 ? 58.383 75.284 10.674 1.00 47.04 42 VAL C CA 1
ATOM 4964 C C . VAL C 1 44 ? 57.290 76.262 10.229 1.00 54.36 42 VAL C C 1
ATOM 4965 O O . VAL C 1 44 ? 57.552 77.463 10.064 1.00 55.62 42 VAL C O 1
ATOM 4969 N N . LEU C 1 45 ? 56.069 75.737 10.077 1.00 58.52 43 LEU C N 1
ATOM 4970 C CA . LEU C 1 45 ? 54.890 76.508 9.655 1.00 60.70 43 LEU C CA 1
ATOM 4971 C C . LEU C 1 45 ? 54.558 77.664 10.574 1.00 59.19 43 LEU C C 1
ATOM 4972 O O . LEU C 1 45 ? 54.058 78.682 10.121 1.00 63.49 43 LEU C O 1
ATOM 4977 N N . ASN C 1 46 ? 54.845 77.498 11.860 1.00 63.91 44 ASN C N 1
ATOM 4978 C CA . ASN C 1 46 ? 54.547 78.506 12.863 1.00 69.22 44 ASN C CA 1
ATOM 4979 C C . ASN C 1 46 ? 55.799 79.287 13.252 1.00 72.76 44 ASN C C 1
ATOM 4980 O O . ASN C 1 46 ? 55.960 79.695 14.406 1.00 73.60 44 ASN C O 1
ATOM 4985 N N . GLY C 1 47 ? 56.666 79.504 12.263 1.00 73.83 45 GLY C N 1
ATOM 4986 C CA . GLY C 1 47 ? 57.977 80.110 12.469 1.00 76.95 45 GLY C CA 1
ATOM 4987 C C . GLY C 1 47 ? 58.059 81.610 12.241 1.00 78.39 45 GLY C C 1
ATOM 4988 O O . GLY C 1 47 ? 57.037 82.290 12.085 1.00 77.66 45 GLY C O 1
ATOM 4989 N N . GLY C 1 48 ? 59.292 82.113 12.200 1.00 75.78 46 GLY C N 1
ATOM 4990 C CA . GLY C 1 48 ? 59.556 83.550 12.264 1.00 76.48 46 GLY C CA 1
ATOM 4991 C C . GLY C 1 48 ? 59.680 84.283 10.941 1.00 72.46 46 GLY C C 1
ATOM 4992 O O . GLY C 1 48 ? 58.918 84.034 10.005 1.00 71.15 46 GLY C O 1
ATOM 4993 N N . LYS C 1 49 ? 60.663 85.181 10.873 1.00 68.17 47 LYS C N 1
ATOM 4994 C CA . LYS C 1 49 ? 60.823 86.121 9.756 1.00 66.27 47 LYS C CA 1
ATOM 4995 C C . LYS C 1 49 ? 61.385 85.516 8.468 1.00 58.67 47 LYS C C 1
ATOM 4996 O O . LYS C 1 49 ? 61.423 86.195 7.442 1.00 59.73 47 LYS C O 1
ATOM 5002 N N . ARG C 1 50 ? 61.816 84.254 8.527 1.00 55.73 48 ARG C N 1
ATOM 5003 C CA . ARG C 1 50 ? 62.402 83.521 7.382 1.00 47.15 48 ARG C CA 1
ATOM 5004 C C . ARG C 1 50 ? 63.691 84.190 6.870 1.00 49.80 48 ARG C C 1
ATOM 5005 O O . ARG C 1 50 ? 63.994 84.147 5.666 1.00 44.44 48 ARG C O 1
ATOM 5013 N N . PHE C 1 51 ? 64.444 84.791 7.795 1.00 43.17 49 PHE C N 1
ATOM 5014 C CA . PHE C 1 51 ? 65.631 85.594 7.475 1.00 46.32 49 PHE C CA 1
ATOM 5015 C C . PHE C 1 51 ? 66.665 84.892 6.584 1.00 47.16 49 PHE C C 1
ATOM 5016 O O . PHE C 1 51 ? 67.232 85.508 5.692 1.00 48.77 49 PHE C O 1
ATOM 5024 N N . ARG C 1 52 ? 66.886 83.603 6.818 1.00 50.54 50 ARG C N 1
ATOM 5025 C CA . ARG C 1 52 ? 67.926 82.864 6.114 1.00 45.88 50 ARG C CA 1
ATOM 5026 C C . ARG C 1 52 ? 67.550 82.429 4.691 1.00 47.39 50 ARG C C 1
ATOM 5027 O O . ARG C 1 52 ? 68.365 82.605 3.783 1.00 51.20 50 ARG C O 1
ATOM 5035 N N . PRO C 1 53 ? 66.340 81.849 4.484 1.00 47.98 51 PRO C N 1
ATOM 5036 C CA . PRO C 1 53 ? 65.881 81.722 3.096 1.00 47.10 51 PRO C CA 1
ATOM 5037 C C . PRO C 1 53 ? 65.860 83.047 2.325 1.00 50.33 51 PRO C C 1
ATOM 5038 O O . PRO C 1 53 ? 66.175 83.060 1.128 1.00 43.84 51 PRO C O 1
ATOM 5042 N N . LYS C 1 54 ? 65.507 84.139 3.008 1.00 43.52 52 LYS C N 1
ATOM 5043 C CA . LYS C 1 54 ? 65.553 85.474 2.416 1.00 51.74 52 LYS C CA 1
ATOM 5044 C C . LYS C 1 54 ? 66.945 85.934 1.988 1.00 53.31 52 LYS C C 1
ATOM 5045 O O . LYS C 1 54 ? 67.067 86.602 0.967 1.00 55.22 52 LYS C O 1
ATOM 5051 N N . LEU C 1 55 ? 67.975 85.603 2.776 1.00 53.92 53 LEU C N 1
ATOM 5052 C CA . LEU C 1 55 ? 69.363 85.944 2.435 1.00 47.93 53 LEU C CA 1
ATOM 5053 C C . LEU C 1 55 ? 69.797 85.136 1.234 1.00 48.00 53 LEU C C 1
ATOM 5054 O O . LEU C 1 55 ? 70.463 85.641 0.342 1.00 47.00 53 LEU C O 1
ATOM 5059 N N . PHE C 1 56 ? 69.402 83.872 1.231 1.00 46.29 54 PHE C N 1
ATOM 5060 C CA . PHE C 1 56 ? 69.705 82.958 0.154 1.00 47.38 54 PHE C CA 1
ATOM 5061 C C . PHE C 1 56 ? 69.072 83.431 -1.159 1.00 49.91 54 PHE C C 1
ATOM 5062 O O . PHE C 1 56 ? 69.713 83.425 -2.223 1.00 46.11 54 PHE C O 1
ATOM 5070 N N . LEU C 1 57 ? 67.802 83.822 -1.073 1.00 48.62 55 LEU C N 1
ATOM 5071 C CA . LEU C 1 57 ? 67.064 84.290 -2.235 1.00 48.44 55 LEU C CA 1
ATOM 5072 C C . LEU C 1 57 ? 67.550 85.653 -2.703 1.00 49.95 55 LEU C C 1
ATOM 5073 O O . LEU C 1 57 ? 67.507 85.917 -3.894 1.00 47.56 55 LEU C O 1
ATOM 5078 N N . ALA C 1 58 ? 68.043 86.489 -1.781 1.00 43.25 56 ALA C N 1
ATOM 5079 C CA . ALA C 1 58 ? 68.600 87.800 -2.139 1.00 44.05 56 ALA C CA 1
ATOM 5080 C C . ALA C 1 58 ? 69.785 87.673 -3.088 1.00 51.27 56 ALA C C 1
ATOM 5081 O O . ALA C 1 58 ? 69.893 88.418 -4.075 1.00 55.84 56 ALA C O 1
ATOM 5083 N N . VAL C 1 59 ? 70.648 86.704 -2.788 1.00 47.10 57 VAL C N 1
ATOM 5084 C CA . VAL C 1 59 ? 71.843 86.421 -3.564 1.00 46.26 57 VAL C CA 1
ATOM 5085 C C . VAL C 1 59 ? 71.470 85.772 -4.901 1.00 52.40 57 VAL C C 1
ATOM 5086 O O . VAL C 1 59 ? 71.894 86.224 -5.974 1.00 51.62 57 VAL C O 1
ATOM 5090 N N . LEU C 1 60 ? 70.658 84.723 -4.813 1.00 51.26 58 LEU C N 1
ATOM 5091 C CA . LEU C 1 60 ? 70.223 83.947 -5.961 1.00 51.64 58 LEU C CA 1
ATOM 5092 C C . LEU C 1 60 ? 69.399 84.733 -6.994 1.00 55.48 58 LEU C C 1
ATOM 5093 O O . LEU C 1 60 ? 69.613 84.569 -8.197 1.00 55.52 58 LEU C O 1
ATOM 5098 N N . CYS C 1 61 ? 68.467 85.565 -6.530 1.00 49.58 59 CYS C N 1
ATOM 5099 C CA . CYS C 1 61 ? 67.627 86.365 -7.430 1.00 58.01 59 CYS C CA 1
ATOM 5100 C C . CYS C 1 61 ? 68.402 87.433 -8.195 1.00 60.43 59 CYS C C 1
ATOM 5101 O O . CYS C 1 61 ? 68.026 87.802 -9.304 1.00 63.38 59 CYS C O 1
ATOM 5104 N N . ALA C 1 62 ? 69.476 87.923 -7.586 1.00 63.07 60 ALA C N 1
ATOM 5105 C CA . ALA C 1 62 ? 70.321 88.944 -8.187 1.00 60.80 60 ALA C CA 1
ATOM 5106 C C . ALA C 1 62 ? 71.314 88.373 -9.189 1.00 61.81 60 ALA C C 1
ATOM 5107 O O . ALA C 1 62 ? 71.689 89.049 -10.147 1.00 61.50 60 ALA C O 1
ATOM 5109 N N . LEU C 1 63 ? 71.741 87.134 -8.962 1.00 62.77 61 LEU C N 1
ATOM 5110 C CA . LEU C 1 63 ? 72.821 86.548 -9.744 1.00 63.38 61 LEU C CA 1
ATOM 5111 C C . LEU C 1 63 ? 72.359 85.721 -10.930 1.00 63.96 61 LEU C C 1
ATOM 5112 O O . LEU C 1 63 ? 73.057 85.643 -11.937 1.00 66.15 61 LEU C O 1
ATOM 5117 N N . VAL C 1 64 ? 71.191 85.102 -10.823 1.00 66.41 62 VAL C N 1
ATOM 5118 C CA . VAL C 1 64 ? 70.699 84.299 -11.931 1.00 73.56 62 VAL C CA 1
ATOM 5119 C C . VAL C 1 64 ? 69.666 85.100 -12.736 1.00 77.56 62 VAL C C 1
ATOM 5120 O O . VAL C 1 64 ? 68.948 85.949 -12.181 1.00 73.51 62 VAL C O 1
ATOM 5124 N N . GLY C 1 65 ? 69.643 84.850 -14.049 1.00 81.29 63 GLY C N 1
ATOM 5125 C CA . GLY C 1 65 ? 68.708 85.492 -14.971 1.00 84.13 63 GLY C CA 1
ATOM 5126 C C . GLY C 1 65 ? 67.262 85.293 -14.560 1.00 86.86 63 GLY C C 1
ATOM 5127 O O . GLY C 1 65 ? 66.885 84.220 -14.081 1.00 87.57 63 GLY C O 1
ATOM 5128 N N . GLN C 1 66 ? 66.466 86.342 -14.747 1.00 86.90 64 GLN C N 1
ATOM 5129 C CA . GLN C 1 66 ? 65.067 86.393 -14.324 1.00 88.71 64 GLN C CA 1
ATOM 5130 C C . GLN C 1 66 ? 64.207 85.265 -14.903 1.00 88.53 64 GLN C C 1
ATOM 5131 O O . GLN C 1 66 ? 63.342 84.726 -14.209 1.00 89.38 64 GLN C O 1
ATOM 5137 N N . LYS C 1 67 ? 64.456 84.907 -16.162 1.00 86.31 65 LYS C N 1
ATOM 5138 C CA . LYS C 1 67 ? 63.713 83.830 -16.811 1.00 88.29 65 LYS C CA 1
ATOM 5139 C C . LYS C 1 67 ? 64.372 82.467 -16.633 1.00 85.93 65 LYS C C 1
ATOM 5140 O O . LYS C 1 67 ? 63.690 81.436 -16.657 1.00 84.76 65 LYS C O 1
ATOM 5146 N N . ASP C 1 68 ? 65.691 82.465 -16.450 1.00 83.45 66 ASP C N 1
ATOM 5147 C CA . ASP C 1 68 ? 66.439 81.229 -16.199 1.00 83.88 66 ASP C CA 1
ATOM 5148 C C . ASP C 1 68 ? 66.128 80.685 -14.806 1.00 77.81 66 ASP C C 1
ATOM 5149 O O . ASP C 1 68 ? 66.150 79.474 -14.577 1.00 77.94 66 ASP C O 1
ATOM 5154 N N . TYR C 1 69 ? 65.825 81.604 -13.895 1.00 69.77 67 TYR C N 1
ATOM 5155 C CA . TYR C 1 69 ? 65.355 81.287 -12.553 1.00 68.89 67 TYR C CA 1
ATOM 5156 C C . TYR C 1 69 ? 64.007 80.567 -12.557 1.00 71.25 67 TYR C C 1
ATOM 5157 O O . TYR C 1 69 ? 63.792 79.652 -11.759 1.00 72.64 67 TYR C O 1
ATOM 5166 N N . SER C 1 70 ? 63.106 81.003 -13.440 1.00 72.63 68 SER C N 1
ATOM 5167 C CA . SER C 1 70 ? 61.710 80.543 -13.474 1.00 73.27 68 SER C CA 1
ATOM 5168 C C . SER C 1 70 ? 61.527 79.043 -13.690 1.00 72.50 68 SER C C 1
ATOM 5169 O O . SER C 1 70 ? 60.551 78.465 -13.204 1.00 69.69 68 SER C O 1
ATOM 5172 N N . ASN C 1 71 ? 62.452 78.438 -14.436 1.00 74.51 69 ASN C N 1
ATOM 5173 C CA . ASN C 1 71 ? 62.431 77.005 -14.745 1.00 81.54 69 ASN C CA 1
ATOM 5174 C C . ASN C 1 71 ? 62.716 76.140 -13.519 1.00 80.14 69 ASN C C 1
ATOM 5175 O O . ASN C 1 71 ? 62.095 75.088 -13.324 1.00 79.76 69 ASN C O 1
ATOM 5180 N N . GLN C 1 72 ? 63.650 76.609 -12.692 1.00 76.46 70 GLN C N 1
ATOM 5181 C CA . GLN C 1 72 ? 64.122 75.862 -11.534 1.00 75.05 70 GLN C CA 1
ATOM 5182 C C . GLN C 1 72 ? 63.675 76.456 -10.199 1.00 69.77 70 GLN C C 1
ATOM 5183 O O . GLN C 1 72 ? 64.297 76.184 -9.177 1.00 73.08 70 GLN C O 1
ATOM 5189 N N . GLN C 1 73 ? 62.597 77.244 -10.210 1.00 66.27 71 GLN C N 1
ATOM 5190 C CA . GLN C 1 73 ? 62.100 77.943 -9.011 1.00 63.74 71 GLN C CA 1
ATOM 5191 C C . GLN C 1 73 ? 61.802 77.010 -7.830 1.00 65.31 71 GLN C C 1
ATOM 5192 O O . GLN C 1 73 ? 62.114 77.328 -6.673 1.00 66.20 71 GLN C O 1
ATOM 5198 N N . THR C 1 74 ? 61.200 75.865 -8.141 1.00 65.47 72 THR C N 1
ATOM 5199 C CA . THR C 1 74 ? 60.880 74.838 -7.156 1.00 69.06 72 THR C CA 1
ATOM 5200 C C . THR C 1 74 ? 62.156 74.287 -6.517 1.00 62.60 72 THR C C 1
ATOM 5201 O O . THR C 1 74 ? 62.234 74.138 -5.294 1.00 61.15 72 THR C O 1
ATOM 5205 N N . GLU C 1 75 ? 63.161 74.039 -7.350 1.00 55.53 73 GLU C N 1
ATOM 5206 C CA . GLU C 1 75 ? 64.430 73.494 -6.896 1.00 57.43 73 GLU C CA 1
ATOM 5207 C C . GLU C 1 75 ? 65.144 74.464 -5.967 1.00 60.09 73 GLU C C 1
ATOM 5208 O O . GLU C 1 75 ? 65.722 74.051 -4.960 1.00 68.54 73 GLU C O 1
ATOM 5214 N N . TYR C 1 76 ? 65.060 75.753 -6.286 1.00 54.95 74 TYR C N 1
ATOM 5215 C CA . TYR C 1 76 ? 65.607 76.796 -5.438 1.00 47.10 74 TYR C CA 1
ATOM 5216 C C . TYR C 1 76 ? 64.828 76.917 -4.131 1.00 49.14 74 TYR C C 1
ATOM 5217 O O . TYR C 1 76 ? 65.399 77.231 -3.084 1.00 48.64 74 TYR C O 1
ATOM 5226 N N . PHE C 1 77 ? 63.527 76.662 -4.205 1.00 45.34 75 PHE C N 1
ATOM 5227 C CA . PHE C 1 77 ? 62.656 76.767 -3.045 1.00 46.56 75 PHE C CA 1
ATOM 5228 C C . PHE C 1 77 ? 62.909 75.677 -2.008 1.00 43.22 75 PHE C C 1
ATOM 5229 O O . PHE C 1 77 ? 62.881 75.960 -0.811 1.00 48.71 75 PHE C O 1
ATOM 5237 N N . LYS C 1 78 ? 63.166 74.448 -2.451 1.00 43.78 76 LYS C N 1
ATOM 5238 C CA . LYS C 1 78 ? 63.488 73.384 -1.493 1.00 48.37 76 LYS C CA 1
ATOM 5239 C C . LYS C 1 78 ? 64.888 73.464 -0.883 1.00 49.75 76 LYS C C 1
ATOM 5240 O O . LYS C 1 78 ? 65.103 73.039 0.258 1.00 51.02 76 LYS C O 1
ATOM 5246 N N . ILE C 1 79 ? 65.819 74.061 -1.615 1.00 45.02 77 ILE C N 1
ATOM 5247 C CA . ILE C 1 79 ? 67.096 74.441 -1.028 1.00 45.79 77 ILE C CA 1
ATOM 5248 C C . ILE C 1 79 ? 66.930 75.478 0.082 1.00 44.64 77 ILE C C 1
ATOM 5249 O O . ILE C 1 79 ? 67.532 75.341 1.151 1.00 45.61 77 ILE C O 1
ATOM 5254 N N . ALA C 1 80 ? 66.112 76.499 -0.169 1.00 44.29 78 ALA C N 1
ATOM 5255 C CA . ALA C 1 80 ? 65.814 77.524 0.835 1.00 44.71 78 ALA C CA 1
ATOM 5256 C C . ALA C 1 80 ? 65.053 76.965 2.048 1.00 45.58 78 ALA C C 1
ATOM 5257 O O . ALA C 1 80 ? 65.266 77.401 3.193 1.00 48.17 78 ALA C O 1
ATOM 5259 N N . LEU C 1 81 ? 64.166 76.007 1.790 1.00 43.55 79 LEU C N 1
ATOM 5260 C CA . LEU C 1 81 ? 63.425 75.341 2.843 1.00 45.80 79 LEU C CA 1
ATOM 5261 C C . LEU C 1 81 ? 64.362 74.482 3.711 1.00 48.97 79 LEU C C 1
ATOM 5262 O O . LEU C 1 81 ? 64.227 74.449 4.942 1.00 46.83 79 LEU C O 1
ATOM 5267 N N . SER C 1 82 ? 65.335 73.830 3.075 1.00 43.10 80 SER C N 1
ATOM 5268 C CA . SER C 1 82 ? 66.308 73.012 3.795 1.00 45.39 80 SER C CA 1
ATOM 5269 C C . SER C 1 82 ? 67.070 73.809 4.849 1.00 46.03 80 SER C C 1
ATOM 5270 O O . SER C 1 82 ? 67.404 73.275 5.895 1.00 47.52 80 SER C O 1
ATOM 5273 N N . ILE C 1 83 ? 67.334 75.085 4.565 1.00 47.12 81 ILE C N 1
ATOM 5274 C CA . ILE C 1 83 ? 68.016 75.966 5.504 1.00 45.54 81 ILE C CA 1
ATOM 5275 C C . ILE C 1 83 ? 67.061 76.323 6.632 1.00 49.66 81 ILE C C 1
ATOM 5276 O O . ILE C 1 83 ? 67.462 76.366 7.799 1.00 51.09 81 ILE C O 1
ATOM 5281 N N . GLU C 1 84 ? 65.799 76.567 6.278 1.00 45.38 82 GLU C N 1
ATOM 5282 C CA . GLU C 1 84 ? 64.782 76.893 7.262 1.00 41.02 82 GLU C CA 1
ATOM 5283 C C . GLU C 1 84 ? 64.495 75.693 8.174 1.00 43.75 82 GLU C C 1
ATOM 5284 O O . GLU C 1 84 ? 64.291 75.871 9.373 1.00 39.64 82 GLU C O 1
ATOM 5290 N N . CYS C 1 85 ? 64.540 74.481 7.614 1.00 44.06 83 CYS C N 1
ATOM 5291 C CA . CYS C 1 85 ? 64.393 73.244 8.389 1.00 43.19 83 CYS C CA 1
ATOM 5292 C C . CYS C 1 85 ? 65.521 73.026 9.397 1.00 51.89 83 CYS C C 1
ATOM 5293 O O . CYS C 1 85 ? 65.253 72.734 10.574 1.00 48.83 83 CYS C O 1
ATOM 5296 N N . LEU C 1 86 ? 66.770 73.190 8.945 1.00 49.46 84 LEU C N 1
ATOM 5297 C CA . LEU C 1 86 ? 67.923 73.087 9.836 1.00 47.75 84 LEU C CA 1
ATOM 5298 C C . LEU C 1 86 ? 67.871 74.137 10.949 1.00 46.28 84 LEU C C 1
ATOM 5299 O O . LEU C 1 86 ? 68.156 73.832 12.107 1.00 48.59 84 LEU C O 1
ATOM 5304 N N . HIS C 1 87 ? 67.476 75.358 10.604 1.00 40.59 85 HIS C N 1
ATOM 5305 C CA . HIS C 1 87 ? 67.367 76.421 11.589 1.00 41.15 85 HIS C CA 1
ATOM 5306 C C . HIS C 1 87 ? 66.269 76.121 12.642 1.00 37.80 85 HIS C C 1
ATOM 5307 O O . HIS C 1 87 ? 66.458 76.393 13.827 1.00 45.31 85 HIS C O 1
ATOM 5314 N N . THR C 1 88 ? 65.156 75.534 12.197 1.00 38.08 86 THR C N 1
ATOM 5315 C CA . THR C 1 88 ? 64.019 75.197 13.056 1.00 44.27 86 THR C CA 1
ATOM 5316 C C . THR C 1 88 ? 64.368 74.086 14.038 1.00 46.02 86 THR C C 1
ATOM 5317 O O . THR C 1 88 ? 64.076 74.215 15.246 1.00 40.56 86 THR C O 1
ATOM 5321 N N . TYR C 1 89 ? 64.999 73.018 13.524 1.00 39.25 87 TYR C N 1
ATOM 5322 C CA . TYR C 1 89 ? 65.475 71.906 14.363 1.00 38.61 87 TYR C CA 1
ATOM 5323 C C . TYR C 1 89 ? 66.301 72.406 15.548 1.00 42.86 87 TYR C C 1
ATOM 5324 O O . TYR C 1 89 ? 66.062 72.006 16.711 1.00 42.25 87 TYR C O 1
ATOM 5333 N N . SER C 1 90 ? 67.230 73.316 15.261 1.00 41.04 88 SER C N 1
ATOM 5334 C CA . SER C 1 90 ? 68.106 73.873 16.276 1.00 41.43 88 SER C CA 1
ATOM 5335 C C . SER C 1 90 ? 67.332 74.637 17.358 1.00 46.04 88 SER C C 1
ATOM 5336 O O . SER C 1 90 ? 67.720 74.633 18.528 1.00 41.40 88 SER C O 1
ATOM 5339 N N . LEU C 1 91 ? 66.238 75.281 16.958 1.00 42.21 89 LEU C N 1
ATOM 5340 C CA . LEU C 1 91 ? 65.394 76.006 17.896 1.00 39.52 89 LEU C CA 1
ATOM 5341 C C . LEU C 1 91 ? 64.599 75.061 18.793 1.00 42.24 89 LEU C C 1
ATOM 5342 O O . LEU C 1 91 ? 64.495 75.306 19.992 1.00 35.32 89 LEU C O 1
ATOM 5347 N N . ILE C 1 92 ? 64.075 73.981 18.211 1.00 35.77 90 ILE C N 1
ATOM 5348 C CA . ILE C 1 92 ? 63.390 72.927 18.968 1.00 39.10 90 ILE C CA 1
ATOM 5349 C C . ILE C 1 92 ? 64.269 72.346 20.071 1.00 42.80 90 ILE C C 1
ATOM 5350 O O . ILE C 1 92 ? 63.841 72.209 21.243 1.00 42.73 90 ILE C O 1
ATOM 5355 N N . HIS C 1 93 ? 65.506 72.026 19.696 1.00 37.72 91 HIS C N 1
ATOM 5356 C CA . HIS C 1 93 ? 66.488 71.509 20.635 1.00 38.26 91 HIS C CA 1
ATOM 5357 C C . HIS C 1 93 ? 66.961 72.546 21.645 1.00 40.46 91 HIS C C 1
ATOM 5358 O O . HIS C 1 93 ? 67.189 72.220 22.807 1.00 46.49 91 HIS C O 1
ATOM 5365 N N . ASP C 1 94 ? 67.046 73.797 21.212 1.00 38.82 92 ASP C N 1
ATOM 5366 C CA . ASP C 1 94 ? 67.369 74.915 22.100 1.00 39.06 92 ASP C CA 1
ATOM 5367 C C . ASP C 1 94 ? 66.297 75.101 23.179 1.00 44.32 92 ASP C C 1
ATOM 5368 O O . ASP C 1 94 ? 66.612 75.430 24.324 1.00 43.27 92 ASP C O 1
ATOM 5373 N N . ASP C 1 95 ? 65.038 74.884 22.801 1.00 40.33 93 ASP C N 1
ATOM 5374 C CA . ASP C 1 95 ? 63.896 75.084 23.689 1.00 53.00 93 ASP C CA 1
ATOM 5375 C C . ASP C 1 95 ? 63.723 74.023 24.783 1.00 48.48 93 ASP C C 1
ATOM 5376 O O . ASP C 1 95 ? 63.021 74.273 25.756 1.00 55.72 93 ASP C O 1
ATOM 5381 N N . LEU C 1 96 ? 64.375 72.868 24.607 1.00 43.75 94 LEU C N 1
ATOM 5382 C CA . LEU C 1 96 ? 64.262 71.686 25.467 1.00 42.88 94 LEU C CA 1
ATOM 5383 C C . LEU C 1 96 ? 64.613 71.926 26.933 1.00 44.38 94 LEU C C 1
ATOM 5384 O O . LEU C 1 96 ? 65.473 72.763 27.223 1.00 43.99 94 LEU C O 1
ATOM 5389 N N . PRO C 1 97 ? 63.958 71.183 27.860 1.00 49.43 95 PRO C N 1
ATOM 5390 C CA . PRO C 1 97 ? 64.167 71.359 29.312 1.00 50.44 95 PRO C CA 1
ATOM 5391 C C . PRO C 1 97 ? 65.608 71.344 29.815 1.00 51.60 95 PRO C C 1
ATOM 5392 O O . PRO C 1 97 ? 65.925 72.093 30.733 1.00 54.47 95 PRO C O 1
ATOM 5396 N N . CYS C 1 98 ? 66.474 70.538 29.203 1.00 58.98 96 CYS C N 1
ATOM 5397 C CA . CYS C 1 98 ? 67.895 70.497 29.583 1.00 56.53 96 CYS C CA 1
ATOM 5398 C C . CYS C 1 98 ? 68.673 71.744 29.113 1.00 56.63 96 CYS C C 1
ATOM 5399 O O . CYS C 1 98 ? 69.769 72.035 29.617 1.00 52.86 96 CYS C O 1
ATOM 5402 N N . MET C 1 99 ? 68.095 72.477 28.162 1.00 55.42 97 MET C N 1
ATOM 5403 C CA . MET C 1 99 ? 68.712 73.697 27.628 1.00 54.72 97 MET C CA 1
ATOM 5404 C C . MET C 1 99 ? 67.960 74.956 28.087 1.00 56.47 97 MET C C 1
ATOM 5405 O O . MET C 1 99 ? 68.052 75.315 29.261 1.00 55.38 97 MET C O 1
ATOM 5410 N N . ASP C 1 100 ? 67.210 75.618 27.201 1.00 56.52 98 ASP C N 1
ATOM 5411 C CA . ASP C 1 100 ? 66.516 76.851 27.605 1.00 61.67 98 ASP C CA 1
ATOM 5412 C C . ASP C 1 100 ? 65.217 76.667 28.397 1.00 58.66 98 ASP C C 1
ATOM 5413 O O . ASP C 1 100 ? 64.799 77.592 29.097 1.00 55.68 98 ASP C O 1
ATOM 5418 N N . ASN C 1 101 ? 64.598 75.490 28.266 1.00 58.98 99 ASN C N 1
ATOM 5419 C CA . ASN C 1 101 ? 63.340 75.123 28.943 1.00 57.62 99 ASN C CA 1
ATOM 5420 C C . ASN C 1 101 ? 62.211 76.118 28.686 1.00 55.51 99 ASN C C 1
ATOM 5421 O O . ASN C 1 101 ? 61.590 76.644 29.622 1.00 47.83 99 ASN C O 1
ATOM 5426 N N . ALA C 1 102 ? 61.959 76.391 27.411 1.00 51.30 100 ALA C N 1
ATOM 5427 C CA . ALA C 1 102 ? 60.972 77.403 27.051 1.00 54.26 100 ALA C CA 1
ATOM 5428 C C . ALA C 1 102 ? 59.625 76.775 26.745 1.00 55.93 100 ALA C C 1
ATOM 5429 O O . ALA C 1 102 ? 59.555 75.806 25.994 1.00 61.37 100 ALA C O 1
ATOM 5431 N N . ALA C 1 103 ? 58.561 77.322 27.333 1.00 58.10 101 ALA C N 1
ATOM 5432 C CA . ALA C 1 103 ? 57.196 76.852 27.044 1.00 57.19 101 ALA C CA 1
ATOM 5433 C C . ALA C 1 103 ? 56.645 77.401 25.719 1.00 56.23 101 ALA C C 1
ATOM 5434 O O . ALA C 1 103 ? 55.736 76.807 25.136 1.00 56.61 101 ALA C O 1
ATOM 5436 N N . LEU C 1 104 ? 57.197 78.522 25.249 1.00 59.89 102 LEU C N 1
ATOM 5437 C CA . LEU C 1 104 ? 56.760 79.148 23.993 1.00 62.68 102 LEU C CA 1
ATOM 5438 C C . LEU C 1 104 ? 57.911 79.525 23.065 1.00 65.36 102 LEU C C 1
ATOM 5439 O O . LEU C 1 104 ? 59.004 79.848 23.517 1.00 68.81 102 LEU C O 1
ATOM 5444 N N . ARG C 1 105 ? 57.613 79.546 21.785 1.00 69.54 103 ARG C N 1
ATOM 5445 C CA . ARG C 1 105 ? 58.449 80.156 20.794 1.00 73.79 103 ARG C CA 1
ATOM 5446 C C . ARG C 1 105 ? 57.546 80.929 19.856 1.00 76.46 103 ARG C C 1
ATOM 5447 O O . ARG C 1 105 ? 56.653 80.366 19.277 1.00 75.89 103 ARG C O 1
ATOM 5455 N N . ARG C 1 106 ? 57.769 82.230 19.735 1.00 82.17 104 ARG C N 1
ATOM 5456 C CA . ARG C 1 106 ? 56.941 83.097 18.907 1.00 84.66 104 ARG C CA 1
ATOM 5457 C C . ARG C 1 106 ? 55.507 83.010 19.342 1.00 84.97 104 ARG C C 1
ATOM 5458 O O . ARG C 1 106 ? 54.614 83.189 18.558 1.00 87.62 104 ARG C O 1
ATOM 5466 N N . ASN C 1 107 ? 55.276 82.713 20.595 1.00 83.86 105 ASN C N 1
ATOM 5467 C CA . ASN C 1 107 ? 53.910 82.614 21.067 1.00 88.64 105 ASN C CA 1
ATOM 5468 C C . ASN C 1 107 ? 53.140 81.358 20.675 1.00 87.64 105 ASN C C 1
ATOM 5469 O O . ASN C 1 107 ? 51.964 81.251 20.966 1.00 87.02 105 ASN C O 1
ATOM 5474 N N . HIS C 1 108 ? 53.795 80.401 20.035 1.00 85.88 106 HIS C N 1
ATOM 5475 C CA . HIS C 1 108 ? 53.202 79.082 19.893 1.00 83.65 106 HIS C CA 1
ATOM 5476 C C . HIS C 1 108 ? 53.798 78.171 20.934 1.00 78.15 106 HIS C C 1
ATOM 5477 O O . HIS C 1 108 ? 54.917 78.364 21.358 1.00 74.61 106 HIS C O 1
ATOM 5484 N N . PRO C 1 109 ? 53.050 77.176 21.367 1.00 74.92 107 PRO C N 1
ATOM 5485 C CA . PRO C 1 109 ? 53.663 76.196 22.274 1.00 68.72 107 PRO C CA 1
ATOM 5486 C C . PRO C 1 109 ? 54.790 75.406 21.601 1.00 60.08 107 PRO C C 1
ATOM 5487 O O . PRO C 1 109 ? 54.683 75.034 20.423 1.00 58.23 107 PRO C O 1
ATOM 5491 N N . THR C 1 110 ? 55.873 75.198 22.345 1.00 54.94 108 THR C N 1
ATOM 5492 C CA . THR C 1 110 ? 56.994 74.384 21.891 1.00 50.10 108 THR C CA 1
ATOM 5493 C C . THR C 1 110 ? 56.577 72.919 21.953 1.00 50.49 108 THR C C 1
ATOM 5494 O O . THR C 1 110 ? 55.715 72.557 22.761 1.00 47.73 108 THR C O 1
ATOM 5498 N N . LEU C 1 111 ? 57.180 72.081 21.111 1.00 48.67 109 LEU C N 1
ATOM 5499 C CA . LEU C 1 111 ? 56.770 70.682 20.989 1.00 45.68 109 LEU C CA 1
ATOM 5500 C C . LEU C 1 111 ? 56.699 69.886 22.310 1.00 46.87 109 LEU C C 1
ATOM 5501 O O . LEU C 1 111 ? 55.802 69.069 22.477 1.00 50.64 109 LEU C O 1
ATOM 5506 N N . HIS C 1 112 ? 57.610 70.133 23.248 1.00 44.50 110 HIS C N 1
ATOM 5507 C CA . HIS C 1 112 ? 57.569 69.432 24.539 1.00 44.14 110 HIS C CA 1
ATOM 5508 C C . HIS C 1 112 ? 56.527 69.990 25.514 1.00 52.79 110 HIS C C 1
ATOM 5509 O O . HIS C 1 112 ? 56.231 69.380 26.562 1.00 45.45 110 HIS C O 1
ATOM 5516 N N . ALA C 1 113 ? 55.998 71.165 25.193 1.00 54.64 111 ALA C N 1
ATOM 5517 C CA . ALA C 1 113 ? 55.011 71.796 26.052 1.00 57.50 111 ALA C CA 1
ATOM 5518 C C . ALA C 1 113 ? 53.619 71.312 25.690 1.00 59.02 111 ALA C C 1
ATOM 5519 O O . ALA C 1 113 ? 52.743 71.260 26.558 1.00 61.98 111 ALA C O 1
ATOM 5521 N N . LYS C 1 114 ? 53.410 70.958 24.423 1.00 54.87 112 LYS C N 1
ATOM 5522 C CA . LYS C 1 114 ? 52.118 70.406 24.028 1.00 57.34 112 LYS C CA 1
ATOM 5523 C C . LYS C 1 114 ? 52.102 68.889 23.888 1.00 59.00 112 LYS C C 1
ATOM 5524 O O . LYS C 1 114 ? 51.079 68.268 24.153 1.00 60.02 112 LYS C O 1
ATOM 5530 N N . TYR C 1 115 ? 53.226 68.295 23.492 1.00 59.60 113 TYR C N 1
ATOM 5531 C CA . TYR C 1 115 ? 53.332 66.836 23.455 1.00 55.91 113 TYR C CA 1
ATOM 5532 C C . TYR C 1 115 ? 54.180 66.340 24.626 1.00 60.00 113 TYR C C 1
ATOM 5533 O O . TYR C 1 115 ? 53.707 66.322 25.781 1.00 58.88 113 TYR C O 1
ATOM 5542 N N . ASP C 1 116 ? 55.421 65.945 24.330 1.00 53.11 114 ASP C N 1
ATOM 5543 C CA . ASP C 1 116 ? 56.395 65.583 25.351 1.00 51.63 114 ASP C CA 1
ATOM 5544 C C . ASP C 1 116 ? 57.827 65.780 24.855 1.00 48.25 114 ASP C C 1
ATOM 5545 O O . ASP C 1 116 ? 58.065 66.029 23.664 1.00 49.82 114 ASP C O 1
ATOM 5550 N N . GLU C 1 117 ? 58.773 65.625 25.777 1.00 43.38 115 GLU C N 1
ATOM 5551 C CA . GLU C 1 117 ? 60.187 65.853 25.512 1.00 48.53 115 GLU C CA 1
ATOM 5552 C C . GLU C 1 117 ? 60.719 64.923 24.427 1.00 47.23 115 GLU C C 1
ATOM 5553 O O . GLU C 1 117 ? 61.480 65.352 23.559 1.00 51.35 115 GLU C O 1
ATOM 5559 N N . THR C 1 118 ? 60.272 63.669 24.463 1.00 47.39 116 THR C N 1
ATOM 5560 C CA . THR C 1 118 ? 60.624 62.659 23.466 1.00 46.10 116 THR C CA 1
ATOM 5561 C C . THR C 1 118 ? 60.331 63.128 22.037 1.00 48.30 116 THR C C 1
ATOM 5562 O O . THR C 1 118 ? 61.217 63.105 21.166 1.00 47.39 116 THR C O 1
ATOM 5566 N N . THR C 1 119 ? 59.094 63.570 21.825 1.00 47.30 117 THR C N 1
ATOM 5567 C CA . THR C 1 119 ? 58.611 64.067 20.537 1.00 45.97 117 THR C CA 1
ATOM 5568 C C . THR C 1 119 ? 59.496 65.184 19.992 1.00 40.40 117 THR C C 1
ATOM 5569 O O . THR C 1 119 ? 59.928 65.133 18.835 1.00 41.86 117 THR C O 1
ATOM 5573 N N . ALA C 1 120 ? 59.794 66.154 20.850 1.00 34.85 118 ALA C N 1
ATOM 5574 C CA . ALA C 1 120 ? 60.656 67.283 20.518 1.00 41.75 118 ALA C CA 1
ATOM 5575 C C . ALA C 1 120 ? 62.077 66.877 20.064 1.00 47.16 118 ALA C C 1
ATOM 5576 O O . ALA C 1 120 ? 62.533 67.335 19.006 1.00 44.61 118 ALA C O 1
ATOM 5578 N N . VAL C 1 121 ? 62.748 66.015 20.837 1.00 44.96 119 VAL C N 1
ATOM 5579 C CA . VAL C 1 121 ? 64.041 65.457 20.423 1.00 38.79 119 VAL C CA 1
ATOM 5580 C C . VAL C 1 121 ? 63.936 64.843 19.029 1.00 46.79 119 VAL C C 1
ATOM 5581 O O . VAL C 1 121 ? 64.660 65.248 18.105 1.00 34.58 119 VAL C O 1
ATOM 5585 N N . LEU C 1 122 ? 62.999 63.908 18.886 1.00 39.98 120 LEU C N 1
ATOM 5586 C CA . LEU C 1 122 ? 62.859 63.139 17.660 1.00 41.61 120 LEU C CA 1
ATOM 5587 C C . LEU C 1 122 ? 62.477 63.965 16.442 1.00 41.67 120 LEU C C 1
ATOM 5588 O O . LEU C 1 122 ? 63.009 63.740 15.360 1.00 45.14 120 LEU C O 1
ATOM 5593 N N . ILE C 1 123 ? 61.584 64.932 16.612 1.00 42.41 121 ILE C N 1
ATOM 5594 C CA . ILE C 1 123 ? 61.235 65.828 15.499 1.00 42.88 121 ILE C CA 1
ATOM 5595 C C . ILE C 1 123 ? 62.373 66.780 15.127 1.00 45.87 121 ILE C C 1
ATOM 5596 O O . ILE C 1 123 ? 62.642 66.983 13.931 1.00 40.31 121 ILE C O 1
ATOM 5601 N N . GLY C 1 124 ? 63.045 67.336 16.138 1.00 37.04 122 GLY C N 1
ATOM 5602 C CA . GLY C 1 124 ? 64.351 67.972 15.930 1.00 39.00 122 GLY C CA 1
ATOM 5603 C C . GLY C 1 124 ? 65.299 67.145 15.062 1.00 41.81 122 GLY C C 1
ATOM 5604 O O . GLY C 1 124 ? 65.764 67.630 14.020 1.00 45.26 122 GLY C O 1
ATOM 5605 N N . ASP C 1 125 ? 65.551 65.891 15.459 1.00 36.31 123 ASP C N 1
ATOM 5606 C CA . ASP C 1 125 ? 66.401 64.956 14.680 1.00 40.47 123 ASP C CA 1
ATOM 5607 C C . ASP C 1 125 ? 65.898 64.737 13.273 1.00 36.73 123 ASP C C 1
ATOM 5608 O O . ASP C 1 125 ? 66.681 64.717 12.340 1.00 47.39 123 ASP C O 1
ATOM 5613 N N . ALA C 1 126 ? 64.584 64.560 13.144 1.00 39.14 124 ALA C N 1
ATOM 5614 C CA . ALA C 1 126 ? 63.917 64.389 11.857 1.00 42.76 124 ALA C CA 1
ATOM 5615 C C . ALA C 1 126 ? 64.146 65.575 10.936 1.00 42.43 124 ALA C C 1
ATOM 5616 O O . ALA C 1 126 ? 64.512 65.395 9.777 1.00 41.32 124 ALA C O 1
ATOM 5618 N N . LEU C 1 127 ? 63.944 66.779 11.464 1.00 37.65 125 LEU C N 1
ATOM 5619 C CA . LEU C 1 127 ? 64.187 68.005 10.704 1.00 44.48 125 LEU C CA 1
ATOM 5620 C C . LEU C 1 127 ? 65.658 68.261 10.330 1.00 44.55 125 LEU C C 1
ATOM 5621 O O . LEU C 1 127 ? 65.932 68.761 9.232 1.00 41.39 125 LEU C O 1
ATOM 5626 N N . ASN C 1 128 ? 66.576 67.942 11.247 1.00 39.23 126 ASN C N 1
ATOM 5627 C CA . ASN C 1 128 ? 68.016 67.874 10.958 1.00 39.71 126 ASN C CA 1
ATOM 5628 C C . ASN C 1 128 ? 68.275 67.034 9.701 1.00 43.70 126 ASN C C 1
ATOM 5629 O O . ASN C 1 128 ? 68.861 67.531 8.750 1.00 38.10 126 ASN C O 1
ATOM 5634 N N . THR C 1 129 ? 67.798 65.790 9.704 1.00 43.33 127 THR C N 1
ATOM 5635 C CA . THR C 1 129 ? 68.005 64.844 8.612 1.00 44.28 127 THR C CA 1
ATOM 5636 C C . THR C 1 129 ? 67.252 65.266 7.352 1.00 47.68 127 THR C C 1
ATOM 5637 O O . THR C 1 129 ? 67.784 65.148 6.246 1.00 38.35 127 THR C O 1
ATOM 5641 N N . TYR C 1 130 ? 66.037 65.784 7.531 1.00 45.63 128 TYR C N 1
ATOM 5642 C CA . TYR C 1 130 ? 65.192 66.225 6.410 1.00 42.86 128 TYR C CA 1
ATOM 5643 C C . TYR C 1 130 ? 65.793 67.350 5.558 1.00 45.38 128 TYR C C 1
ATOM 5644 O O . TYR C 1 130 ? 65.623 67.363 4.328 1.00 45.72 128 TYR C O 1
ATOM 5653 N N . SER C 1 131 ? 66.487 68.283 6.211 1.00 42.18 129 SER C N 1
ATOM 5654 C CA . SER C 1 131 ? 67.275 69.308 5.519 1.00 50.93 129 SER C CA 1
ATOM 5655 C C . SER C 1 131 ? 68.132 68.741 4.389 1.00 49.51 129 SER C C 1
ATOM 5656 O O . SER C 1 131 ? 68.192 69.304 3.298 1.00 57.19 129 SER C O 1
ATOM 5659 N N . PHE C 1 132 ? 68.776 67.611 4.661 1.00 50.48 130 PHE C N 1
ATOM 5660 C CA . PHE C 1 132 ? 69.681 66.973 3.710 1.00 41.63 130 PHE C CA 1
ATOM 5661 C C . PHE C 1 132 ? 68.928 66.185 2.656 1.00 46.83 130 PHE C C 1
ATOM 5662 O O . PHE C 1 132 ? 69.370 66.102 1.504 1.00 43.23 130 PHE C O 1
ATOM 5670 N N . GLU C 1 133 ? 67.763 65.660 3.032 1.00 46.83 131 GLU C N 1
ATOM 5671 C CA . GLU C 1 133 ? 66.865 65.031 2.063 1.00 52.47 131 GLU C CA 1
ATOM 5672 C C . GLU C 1 133 ? 66.326 66.031 1.033 1.00 52.51 131 GLU C C 1
ATOM 5673 O O . GLU C 1 133 ? 66.316 65.733 -0.169 1.00 54.16 131 GLU C O 1
ATOM 5679 N N . LEU C 1 134 ? 65.899 67.206 1.505 1.00 49.08 132 LEU C N 1
ATOM 5680 C CA . LEU C 1 134 ? 65.366 68.258 0.633 1.00 51.62 132 LEU C CA 1
ATOM 5681 C C . LEU C 1 134 ? 66.430 68.724 -0.352 1.00 53.76 132 LEU C C 1
ATOM 5682 O O . LEU C 1 134 ? 66.174 68.823 -1.546 1.00 54.29 132 LEU C O 1
ATOM 5687 N N . LEU C 1 135 ? 67.624 68.980 0.172 1.00 55.42 133 LEU C N 1
ATOM 5688 C CA . LEU C 1 135 ? 68.778 69.400 -0.618 1.00 55.10 133 LEU C CA 1
ATOM 5689 C C . LEU C 1 135 ? 69.132 68.401 -1.723 1.00 54.65 133 LEU C C 1
ATOM 5690 O O . LEU C 1 135 ? 69.247 68.782 -2.893 1.00 53.05 133 LEU C O 1
ATOM 5695 N N . SER C 1 136 ? 69.275 67.126 -1.355 1.00 54.45 134 SER C N 1
ATOM 5696 C CA . SER C 1 136 ? 69.646 66.067 -2.307 1.00 55.91 134 SER C CA 1
ATOM 5697 C C . SER C 1 136 ? 68.601 65.749 -3.391 1.00 53.74 134 SER C C 1
ATOM 5698 O O . SER C 1 136 ? 68.944 65.199 -4.439 1.00 61.19 134 SER C O 1
ATOM 5701 N N . ASN C 1 137 ? 67.342 66.098 -3.144 1.00 52.86 135 ASN C N 1
ATOM 5702 C CA . ASN C 1 137 ? 66.266 65.876 -4.106 1.00 56.94 135 ASN C CA 1
ATOM 5703 C C . ASN C 1 137 ? 65.979 67.083 -5.015 1.00 60.12 135 ASN C C 1
ATOM 5704 O O . ASN C 1 137 ? 65.187 66.979 -5.956 1.00 64.03 135 ASN C O 1
ATOM 5709 N N . ALA C 1 138 ? 66.618 68.218 -4.725 1.00 55.92 136 ALA C N 1
ATOM 5710 C CA . ALA C 1 138 ? 66.528 69.408 -5.575 1.00 56.67 136 ALA C CA 1
ATOM 5711 C C . ALA C 1 138 ? 67.244 69.186 -6.914 1.00 56.48 136 ALA C C 1
ATOM 5712 O O . ALA C 1 138 ? 68.408 68.811 -6.944 1.00 59.76 136 ALA C O 1
ATOM 5714 N N . LEU C 1 139 ? 66.537 69.418 -8.014 1.00 63.21 137 LEU C N 1
ATOM 5715 C CA . LEU C 1 139 ? 67.030 69.043 -9.343 1.00 65.08 137 LEU C CA 1
ATOM 5716 C C . LEU C 1 139 ? 67.864 70.142 -9.982 1.00 63.39 137 LEU C C 1
ATOM 5717 O O . LEU C 1 139 ? 67.425 70.812 -10.915 1.00 65.70 137 LEU C O 1
ATOM 5722 N N . LEU C 1 140 ? 69.058 70.335 -9.435 1.00 61.84 138 LEU C N 1
ATOM 5723 C CA . LEU C 1 140 ? 70.098 71.120 -10.073 1.00 61.50 138 LEU C CA 1
ATOM 5724 C C . LEU C 1 140 ? 71.183 70.139 -10.485 1.00 61.48 138 LEU C C 1
ATOM 5725 O O . LEU C 1 140 ? 71.015 68.934 -10.308 1.00 64.06 138 LEU C O 1
ATOM 5730 N N . GLU C 1 141 ? 72.280 70.640 -11.048 1.00 67.14 139 GLU C N 1
ATOM 5731 C CA . GLU C 1 141 ? 73.394 69.780 -11.456 1.00 71.15 139 GLU C CA 1
ATOM 5732 C C . GLU C 1 141 ? 74.027 69.154 -10.225 1.00 72.12 139 GLU C C 1
ATOM 5733 O O . GLU C 1 141 ? 74.186 69.824 -9.206 1.00 71.61 139 GLU C O 1
ATOM 5739 N N . SER C 1 142 ? 74.370 67.870 -10.323 1.00 71.53 140 SER C N 1
ATOM 5740 C CA . SER C 1 142 ? 74.805 67.083 -9.167 1.00 69.94 140 SER C CA 1
ATOM 5741 C C . SER C 1 142 ? 75.980 67.684 -8.383 1.00 68.08 140 SER C C 1
ATOM 5742 O O . SER C 1 142 ? 75.982 67.658 -7.149 1.00 63.32 140 SER C O 1
ATOM 5745 N N . HIS C 1 143 ? 76.945 68.268 -9.091 1.00 64.95 141 HIS C N 1
ATOM 5746 C CA . HIS C 1 143 ? 78.083 68.912 -8.437 1.00 66.50 141 HIS C CA 1
ATOM 5747 C C . HIS C 1 143 ? 77.704 70.142 -7.595 1.00 66.14 141 HIS C C 1
ATOM 5748 O O . HIS C 1 143 ? 78.372 70.431 -6.597 1.00 65.72 141 HIS C O 1
ATOM 5755 N N . ILE C 1 144 ? 76.644 70.852 -7.999 1.00 62.90 142 ILE C N 1
ATOM 5756 C CA . ILE C 1 144 ? 76.105 71.997 -7.243 1.00 59.38 142 ILE C CA 1
ATOM 5757 C C . ILE C 1 144 ? 75.519 71.510 -5.915 1.00 57.43 142 ILE C C 1
ATOM 5758 O O . ILE C 1 144 ? 75.775 72.093 -4.857 1.00 56.85 142 ILE C O 1
ATOM 5763 N N . ILE C 1 145 ? 74.748 70.429 -5.996 1.00 56.63 143 ILE C N 1
ATOM 5764 C CA . ILE C 1 145 ? 74.082 69.818 -4.852 1.00 56.32 143 ILE C CA 1
ATOM 5765 C C . ILE C 1 145 ? 75.114 69.373 -3.814 1.00 57.15 143 ILE C C 1
ATOM 5766 O O . ILE C 1 145 ? 74.971 69.679 -2.625 1.00 56.81 143 ILE C O 1
ATOM 5771 N N . VAL C 1 146 ? 76.174 68.713 -4.280 1.00 54.66 144 VAL C N 1
ATOM 5772 C CA . VAL C 1 146 ? 77.232 68.232 -3.401 1.00 55.45 144 VAL C CA 1
ATOM 5773 C C . VAL C 1 146 ? 77.884 69.381 -2.642 1.00 58.83 144 VAL C C 1
ATOM 5774 O O . VAL C 1 146 ? 78.031 69.311 -1.413 1.00 59.74 144 VAL C O 1
ATOM 5778 N N . GLU C 1 147 ? 78.209 70.453 -3.366 1.00 57.30 145 GLU C N 1
ATOM 5779 C CA . GLU C 1 147 ? 78.732 71.676 -2.765 1.00 54.16 145 GLU C CA 1
ATOM 5780 C C . GLU C 1 147 ? 77.802 72.326 -1.745 1.00 49.70 145 GLU C C 1
ATOM 5781 O O . GLU C 1 147 ? 78.273 72.811 -0.726 1.00 52.15 145 GLU C O 1
ATOM 5787 N N . LEU C 1 148 ? 76.498 72.350 -2.020 1.00 47.61 146 LEU C N 1
ATOM 5788 C CA . LEU C 1 148 ? 75.527 72.929 -1.079 1.00 45.82 146 LEU C CA 1
ATOM 5789 C C . LEU C 1 148 ? 75.438 72.105 0.206 1.00 43.45 146 LEU C C 1
ATOM 5790 O O . LEU C 1 148 ? 75.370 72.662 1.306 1.00 42.92 146 LEU C O 1
ATOM 5795 N N . ILE C 1 149 ? 75.464 70.783 0.045 1.00 43.16 147 ILE C N 1
ATOM 5796 C CA . ILE C 1 149 ? 75.472 69.846 1.158 1.00 46.80 147 ILE C CA 1
ATOM 5797 C C . ILE C 1 149 ? 76.735 69.983 2.007 1.00 51.45 147 ILE C C 1
ATOM 5798 O O . ILE C 1 149 ? 76.642 70.044 3.239 1.00 50.31 147 ILE C O 1
ATOM 5803 N N . LYS C 1 150 ? 77.893 70.102 1.350 1.00 50.09 148 LYS C N 1
ATOM 5804 C CA . LYS C 1 150 ? 79.160 70.374 2.032 1.00 44.98 148 LYS C CA 1
ATOM 5805 C C . LYS C 1 150 ? 79.068 71.622 2.897 1.00 48.50 148 LYS C C 1
ATOM 5806 O O . LYS C 1 150 ? 79.519 71.621 4.049 1.00 46.99 148 LYS C O 1
ATOM 5812 N N . ILE C 1 151 ? 78.499 72.684 2.326 1.00 44.05 149 ILE C N 1
ATOM 5813 C CA . ILE C 1 151 ? 78.383 73.978 2.996 1.00 42.06 149 ILE C CA 1
ATOM 5814 C C . ILE C 1 151 ? 77.392 73.934 4.171 1.00 45.65 149 ILE C C 1
ATOM 5815 O O . ILE C 1 151 ? 77.719 74.394 5.261 1.00 43.39 149 ILE C O 1
ATOM 5820 N N . LEU C 1 152 ? 76.204 73.370 3.949 1.00 44.07 150 LEU C N 1
ATOM 5821 C CA . LEU C 1 152 ? 75.205 73.278 5.008 1.00 46.70 150 LEU C CA 1
ATOM 5822 C C . LEU C 1 152 ? 75.660 72.379 6.164 1.00 47.51 150 LEU C C 1
ATOM 5823 O O . LEU C 1 152 ? 75.502 72.738 7.331 1.00 48.70 150 LEU C O 1
ATOM 5828 N N . SER C 1 153 ? 76.239 71.227 5.835 1.00 46.15 151 SER C N 1
ATOM 5829 C CA . SER C 1 153 ? 76.687 70.299 6.867 1.00 48.26 151 SER C CA 1
ATOM 5830 C C . SER C 1 153 ? 77.894 70.782 7.668 1.00 50.34 151 SER C C 1
ATOM 5831 O O . SER C 1 153 ? 77.930 70.583 8.889 1.00 49.82 151 SER C O 1
ATOM 5834 N N . ALA C 1 154 ? 78.850 71.440 7.007 1.00 39.90 152 ALA C N 1
ATOM 5835 C CA . ALA C 1 154 ? 79.996 72.052 7.709 1.00 44.44 152 ALA C CA 1
ATOM 5836 C C . ALA C 1 154 ? 79.598 73.189 8.643 1.00 46.86 152 ALA C C 1
ATOM 5837 O O . ALA C 1 154 ? 80.077 73.252 9.783 1.00 48.56 152 ALA C O 1
ATOM 5839 N N . ASN C 1 155 ? 78.739 74.086 8.157 1.00 43.48 153 ASN C N 1
ATOM 5840 C CA . ASN C 1 155 ? 78.347 75.259 8.932 1.00 44.71 153 ASN C CA 1
ATOM 5841 C C . ASN C 1 155 ? 77.300 74.981 10.027 1.00 43.54 153 ASN C C 1
ATOM 5842 O O . ASN C 1 155 ? 77.275 75.670 11.050 1.00 41.79 153 ASN C O 1
ATOM 5847 N N . GLY C 1 156 ? 76.438 73.991 9.791 1.00 36.64 154 GLY C N 1
ATOM 5848 C CA . GLY C 1 156 ? 75.401 73.618 10.748 1.00 45.23 154 GLY C CA 1
ATOM 5849 C C . GLY C 1 156 ? 75.817 72.564 11.756 1.00 45.70 154 GLY C C 1
ATOM 5850 O O . GLY C 1 156 ? 75.049 72.239 12.676 1.00 46.96 154 GLY C O 1
ATOM 5851 N N . GLY C 1 157 ? 77.035 72.045 11.594 1.00 42.62 155 GLY C N 1
ATOM 5852 C CA . GLY C 1 157 ? 77.523 70.921 12.378 1.00 42.07 155 GLY C CA 1
ATOM 5853 C C . GLY C 1 157 ? 78.400 71.255 13.570 1.00 48.24 155 GLY C C 1
ATOM 5854 O O . GLY C 1 157 ? 78.362 72.374 14.101 1.00 51.11 155 GLY C O 1
ATOM 5855 N N . ILE C 1 158 ? 79.194 70.258 13.970 1.00 46.54 156 ILE C N 1
ATOM 5856 C CA . ILE C 1 158 ? 80.120 70.307 15.107 1.00 46.21 156 ILE C CA 1
ATOM 5857 C C . ILE C 1 158 ? 81.123 71.467 15.060 1.00 47.03 156 ILE C C 1
ATOM 5858 O O . ILE C 1 158 ? 81.476 72.022 16.104 1.00 45.98 156 ILE C O 1
ATOM 5863 N N . LYS C 1 159 ? 81.553 71.844 13.854 1.00 45.12 157 LYS C N 1
ATOM 5864 C CA . LYS C 1 159 ? 82.534 72.919 13.672 1.00 47.20 157 LYS C CA 1
ATOM 5865 C C . LYS C 1 159 ? 81.882 74.284 13.475 1.00 44.19 157 LYS C C 1
ATOM 5866 O O . LYS C 1 159 ? 82.574 75.279 13.323 1.00 54.54 157 LYS C O 1
ATOM 5872 N N . GLY C 1 160 ? 80.555 74.328 13.462 1.00 41.12 158 GLY C N 1
ATOM 5873 C CA . GLY C 1 160 ? 79.830 75.583 13.319 1.00 34.69 158 GLY C CA 1
ATOM 5874 C C . GLY C 1 160 ? 78.730 75.755 14.352 1.00 44.23 158 GLY C C 1
ATOM 5875 O O . GLY C 1 160 ? 79.022 75.979 15.544 1.00 44.90 158 GLY C O 1
ATOM 5876 N N . MET C 1 161 ? 77.475 75.643 13.897 1.00 38.07 159 MET C N 1
ATOM 5877 C CA . MET C 1 161 ? 76.282 75.982 14.711 1.00 38.75 159 MET C CA 1
ATOM 5878 C C . MET C 1 161 ? 76.203 75.259 16.063 1.00 36.07 159 MET C C 1
ATOM 5879 O O . MET C 1 161 ? 75.870 75.868 17.095 1.00 41.73 159 MET C O 1
ATOM 5884 N N . ILE C 1 162 ? 76.537 73.966 16.044 1.00 34.14 160 ILE C N 1
ATOM 5885 C CA . ILE C 1 162 ? 76.503 73.099 17.218 1.00 36.81 160 ILE C CA 1
ATOM 5886 C C . ILE C 1 162 ? 77.549 73.427 18.263 1.00 40.44 160 ILE C C 1
ATOM 5887 O O . ILE C 1 162 ? 77.249 73.429 19.467 1.00 46.57 160 ILE C O 1
ATOM 5892 N N . LEU C 1 163 ? 78.759 73.750 17.815 1.00 35.18 161 LEU C N 1
ATOM 5893 C CA . LEU C 1 163 ? 79.772 74.270 18.727 1.00 38.72 161 LEU C CA 1
ATOM 5894 C C . LEU C 1 163 ? 79.269 75.499 19.475 1.00 39.72 161 LEU C C 1
ATOM 5895 O O . LEU C 1 163 ? 79.370 75.556 20.706 1.00 44.29 161 LEU C O 1
ATOM 5900 N N . GLY C 1 164 ? 78.701 76.450 18.738 1.00 36.32 162 GLY C N 1
ATOM 5901 C CA . GLY C 1 164 ? 78.164 77.669 19.340 1.00 37.37 162 GLY C CA 1
ATOM 5902 C C . GLY C 1 164 ? 77.034 77.429 20.336 1.00 35.08 162 GLY C C 1
ATOM 5903 O O . GLY C 1 164 ? 76.964 78.100 21.354 1.00 42.37 162 GLY C O 1
ATOM 5904 N N . GLN C 1 165 ? 76.153 76.478 20.032 1.00 38.23 163 GLN C N 1
ATOM 5905 C CA . GLN C 1 165 ? 75.062 76.111 20.933 1.00 42.27 163 GLN C CA 1
ATOM 5906 C C . GLN C 1 165 ? 75.591 75.415 22.193 1.00 42.30 163 GLN C C 1
ATOM 5907 O O . GLN C 1 165 ? 75.136 75.716 23.309 1.00 46.47 163 GLN C O 1
ATOM 5913 N N . ALA C 1 166 ? 76.567 74.519 22.024 1.00 39.77 164 ALA C N 1
ATOM 5914 C CA . ALA C 1 166 ? 77.183 73.834 23.167 1.00 32.23 164 ALA C CA 1
ATOM 5915 C C . ALA C 1 166 ? 77.882 74.786 24.122 1.00 41.27 164 ALA C C 1
ATOM 5916 O O . ALA C 1 166 ? 77.697 74.682 25.361 1.00 39.07 164 ALA C O 1
ATOM 5918 N N . LEU C 1 167 ? 78.614 75.746 23.553 1.00 36.37 165 LEU C N 1
ATOM 5919 C CA . LEU C 1 167 ? 79.270 76.805 24.352 1.00 43.34 165 LEU C CA 1
ATOM 5920 C C . LEU C 1 167 ? 78.274 77.656 25.128 1.00 45.65 165 LEU C C 1
ATOM 5921 O O . LEU C 1 167 ? 78.527 78.014 26.282 1.00 46.14 165 LEU C O 1
ATOM 5926 N N . ASP C 1 168 ? 77.155 77.988 24.490 1.00 47.02 166 ASP C N 1
ATOM 5927 C CA . ASP C 1 168 ? 76.154 78.838 25.117 1.00 48.75 166 ASP C CA 1
ATOM 5928 C C . ASP C 1 168 ? 75.507 78.162 26.329 1.00 49.81 166 ASP C C 1
ATOM 5929 O O . ASP C 1 168 ? 75.332 78.788 27.378 1.00 49.37 166 ASP C O 1
ATOM 5934 N N . CYS C 1 169 ? 75.201 76.875 26.193 1.00 48.86 167 CYS C N 1
ATOM 5935 C CA . CYS C 1 169 ? 74.670 76.084 27.298 1.00 46.79 167 CYS C CA 1
ATOM 5936 C C . CYS C 1 169 ? 75.666 75.871 28.411 1.00 47.85 167 CYS C C 1
ATOM 5937 O O . CYS C 1 169 ? 75.349 76.103 29.593 1.00 46.95 167 CYS C O 1
ATOM 5940 N N . TYR C 1 170 ? 76.861 75.414 28.036 1.00 46.08 168 TYR C N 1
ATOM 5941 C CA . TYR C 1 170 ? 77.883 75.076 29.014 1.00 44.86 168 TYR C CA 1
ATOM 5942 C C . TYR C 1 170 ? 78.315 76.304 29.808 1.00 45.52 168 TYR C C 1
ATOM 5943 O O . TYR C 1 170 ? 78.492 76.228 31.025 1.00 47.85 168 TYR C O 1
ATOM 5952 N N . PHE C 1 171 ? 78.470 77.437 29.125 1.00 44.15 169 PHE C N 1
ATOM 5953 C CA . PHE C 1 171 ? 78.965 78.641 29.787 1.00 45.42 169 PHE C CA 1
ATOM 5954 C C . PHE C 1 171 ? 77.902 79.606 30.265 1.00 47.14 169 PHE C C 1
ATOM 5955 O O . PHE C 1 171 ? 78.148 80.799 30.353 1.00 56.68 169 PHE C O 1
ATOM 5963 N N . GLU C 1 172 ? 76.738 79.069 30.607 1.00 53.00 170 GLU C N 1
ATOM 5964 C CA . GLU C 1 172 ? 75.609 79.842 31.088 1.00 60.33 170 GLU C CA 1
ATOM 5965 C C . GLU C 1 172 ? 75.954 80.686 32.319 1.00 61.06 170 GLU C C 1
ATOM 5966 O O . GLU C 1 172 ? 75.586 81.860 32.385 1.00 66.98 170 GLU C O 1
ATOM 5972 N N . ASN C 1 173 ? 76.675 80.106 33.275 1.00 57.90 171 ASN C N 1
ATOM 5973 C CA . ASN C 1 173 ? 76.997 80.818 34.511 1.00 55.82 171 ASN C CA 1
ATOM 5974 C C . ASN C 1 173 ? 78.434 81.305 34.575 1.00 54.31 171 ASN C C 1
ATOM 5975 O O . ASN C 1 173 ? 78.944 81.592 35.651 1.00 55.53 171 ASN C O 1
ATOM 5980 N N . THR C 1 174 ? 79.078 81.407 33.416 1.00 52.31 172 THR C N 1
ATOM 5981 C CA . THR C 1 174 ? 80.452 81.892 33.325 1.00 50.31 172 THR C CA 1
ATOM 5982 C C . THR C 1 174 ? 80.475 83.133 32.443 1.00 56.52 172 THR C C 1
ATOM 5983 O O . THR C 1 174 ? 80.092 83.063 31.275 1.00 62.49 172 THR C O 1
ATOM 5987 N N . PRO C 1 175 ? 80.918 84.275 32.994 1.00 60.79 173 PRO C N 1
ATOM 5988 C CA . PRO C 1 175 ? 81.157 85.476 32.189 1.00 60.03 173 PRO C CA 1
ATOM 5989 C C . PRO C 1 175 ? 82.329 85.327 31.209 1.00 54.49 173 PRO C C 1
ATOM 5990 O O . PRO C 1 175 ? 83.484 85.195 31.612 1.00 57.14 173 PRO C O 1
ATOM 5994 N N . LEU C 1 176 ? 82.015 85.350 29.923 1.00 52.21 174 LEU C N 1
ATOM 5995 C CA . LEU C 1 176 ? 83.023 85.253 28.879 1.00 50.24 174 LEU C CA 1
ATOM 5996 C C . LEU C 1 176 ? 83.545 86.644 28.497 1.00 51.25 174 LEU C C 1
ATOM 5997 O O . LEU C 1 176 ? 82.792 87.614 28.511 1.00 53.95 174 LEU C O 1
ATOM 6002 N N . ASN C 1 177 ? 84.829 86.751 28.159 1.00 53.55 175 ASN C N 1
ATOM 6003 C CA . ASN C 1 177 ? 85.357 88.026 27.667 1.00 52.86 175 ASN C CA 1
ATOM 6004 C C . ASN C 1 177 ? 84.914 88.314 26.231 1.00 55.84 175 ASN C C 1
ATOM 6005 O O . ASN C 1 177 ? 84.174 87.520 25.650 1.00 58.38 175 ASN C O 1
ATOM 6010 N N . LEU C 1 178 ? 85.359 89.438 25.665 1.00 57.26 176 LEU C N 1
ATOM 6011 C CA . LEU C 1 178 ? 84.877 89.870 24.351 1.00 57.04 176 LEU C CA 1
ATOM 6012 C C . LEU C 1 178 ? 85.235 88.882 23.243 1.00 53.11 176 LEU C C 1
ATOM 6013 O O . LEU C 1 178 ? 84.392 88.575 22.401 1.00 55.06 176 LEU C O 1
ATOM 6018 N N . GLU C 1 179 ? 86.466 88.378 23.273 1.00 49.27 177 GLU C N 1
ATOM 6019 C CA . GLU C 1 179 ? 86.965 87.460 22.250 1.00 56.30 177 GLU C CA 1
ATOM 6020 C C . GLU C 1 179 ? 86.207 86.133 22.261 1.00 54.58 177 GLU C C 1
ATOM 6021 O O . GLU C 1 179 ? 85.911 85.569 21.203 1.00 48.81 177 GLU C O 1
ATOM 6027 N N . GLN C 1 180 ? 85.884 85.636 23.451 1.00 51.34 178 GLN C N 1
ATOM 6028 C CA . GLN C 1 180 ? 85.208 84.349 23.515 1.00 48.49 178 GLN C CA 1
ATOM 6029 C C . GLN C 1 180 ? 83.705 84.464 23.279 1.00 48.92 178 GLN C C 1
ATOM 6030 O O . GLN C 1 180 ? 83.120 83.575 22.670 1.00 44.40 178 GLN C O 1
ATOM 6036 N N . LEU C 1 181 ? 83.115 85.591 23.685 1.00 45.95 179 LEU C N 1
ATOM 6037 C CA . LEU C 1 181 ? 81.721 85.920 23.356 1.00 49.83 179 LEU C CA 1
ATOM 6038 C C . LEU C 1 181 ? 81.487 86.125 21.845 1.00 46.52 179 LEU C C 1
ATOM 6039 O O . LEU C 1 181 ? 80.557 85.563 21.277 1.00 47.85 179 LEU C O 1
ATOM 6044 N N . THR C 1 182 ? 82.336 86.920 21.202 1.00 45.87 180 THR C N 1
ATOM 6045 C CA . THR C 1 182 ? 82.321 87.038 19.738 1.00 46.10 180 THR C CA 1
ATOM 6046 C C . THR C 1 182 ? 82.374 85.648 19.109 1.00 39.44 180 THR C C 1
ATOM 6047 O O . THR C 1 182 ? 81.506 85.310 18.311 1.00 51.37 180 THR C O 1
ATOM 6051 N N . PHE C 1 183 ? 83.355 84.837 19.525 1.00 42.29 181 PHE C N 1
ATOM 6052 C CA . PHE C 1 183 ? 83.571 83.472 19.022 1.00 37.07 181 PHE C CA 1
ATOM 6053 C C . PHE C 1 183 ? 82.326 82.621 19.168 1.00 41.35 181 PHE C C 1
ATOM 6054 O O . PHE C 1 183 ? 81.933 81.933 18.232 1.00 33.46 181 PHE C O 1
ATOM 6062 N N . LEU C 1 184 ? 81.724 82.659 20.361 1.00 39.85 182 LEU C N 1
ATOM 6063 C CA . LEU C 1 184 ? 80.487 81.940 20.626 1.00 34.26 182 LEU C CA 1
ATOM 6064 C C . LEU C 1 184 ? 79.413 82.291 19.605 1.00 31.35 182 LEU C C 1
ATOM 6065 O O . LEU C 1 184 ? 78.816 81.412 18.983 1.00 40.27 182 LEU C O 1
ATOM 6070 N N . HIS C 1 185 ? 79.160 83.584 19.454 1.00 35.11 183 HIS C N 1
ATOM 6071 C CA . HIS C 1 185 ? 78.071 84.056 18.628 1.00 42.86 183 HIS C CA 1
ATOM 6072 C C . HIS C 1 185 ? 78.376 83.946 17.138 1.00 40.77 183 HIS C C 1
ATOM 6073 O O . HIS C 1 185 ? 77.460 83.803 16.340 1.00 43.77 183 HIS C O 1
ATOM 6080 N N . GLU C 1 186 ? 79.657 83.977 16.784 1.00 43.63 184 GLU C N 1
ATOM 6081 C CA . GLU C 1 186 ? 80.094 83.723 15.402 1.00 50.11 184 GLU C CA 1
ATOM 6082 C C . GLU C 1 186 ? 79.699 82.305 14.980 1.00 49.22 184 GLU C C 1
ATOM 6083 O O . GLU C 1 186 ? 79.294 82.082 13.839 1.00 53.55 184 GLU C O 1
ATOM 6089 N N . HIS C 1 187 ? 79.789 81.355 15.916 1.00 48.72 185 HIS C N 1
ATOM 6090 C CA . HIS C 1 187 ? 79.458 79.957 15.629 1.00 40.31 185 HIS C CA 1
ATOM 6091 C C . HIS C 1 187 ? 77.971 79.653 15.766 1.00 43.58 185 HIS C C 1
ATOM 6092 O O . HIS C 1 187 ? 77.366 79.069 14.860 1.00 42.58 185 HIS C O 1
ATOM 6099 N N . LYS C 1 188 ? 77.378 80.094 16.871 1.00 42.47 186 LYS C N 1
ATOM 6100 C CA . LYS C 1 188 ? 75.974 79.855 17.140 1.00 48.07 186 LYS C CA 1
ATOM 6101 C C . LYS C 1 188 ? 75.034 80.466 16.086 1.00 46.44 186 LYS C C 1
ATOM 6102 O O . LYS C 1 188 ? 74.135 79.784 15.599 1.00 43.80 186 LYS C O 1
ATOM 6108 N N . THR C 1 189 ? 75.271 81.727 15.724 1.00 50.82 187 THR C N 1
ATOM 6109 C CA . THR C 1 189 ? 74.377 82.497 14.840 1.00 48.74 187 THR C CA 1
ATOM 6110 C C . THR C 1 189 ? 74.953 82.799 13.445 1.00 47.22 187 THR C C 1
ATOM 6111 O O . THR C 1 189 ? 74.299 82.539 12.430 1.00 41.07 187 THR C O 1
ATOM 6115 N N . ALA C 1 190 ? 76.164 83.354 13.401 1.00 47.21 188 ALA C N 1
ATOM 6116 C CA . ALA C 1 190 ? 76.719 83.898 12.151 1.00 48.02 188 ALA C CA 1
ATOM 6117 C C . ALA C 1 190 ? 77.041 82.852 11.103 1.00 49.58 188 ALA C C 1
ATOM 6118 O O . ALA C 1 190 ? 77.016 83.136 9.901 1.00 55.87 188 ALA C O 1
ATOM 6120 N N . LYS C 1 191 ? 77.333 81.640 11.558 1.00 48.07 189 LYS C N 1
ATOM 6121 C CA . LYS C 1 191 ? 77.772 80.576 10.675 1.00 48.35 189 LYS C CA 1
ATOM 6122 C C . LYS C 1 191 ? 76.691 80.164 9.665 1.00 51.11 189 LYS C C 1
ATOM 6123 O O . LYS C 1 191 ? 76.963 80.087 8.462 1.00 48.14 189 LYS C O 1
ATOM 6129 N N . LEU C 1 192 ? 75.473 79.931 10.155 1.00 47.73 190 LEU C N 1
ATOM 6130 C CA . LEU C 1 192 ? 74.317 79.619 9.293 1.00 53.42 190 LEU C CA 1
ATOM 6131 C C . LEU C 1 192 ? 73.876 80.790 8.368 1.00 47.25 190 LEU C C 1
ATOM 6132 O O . LEU C 1 192 ? 73.453 80.574 7.227 1.00 48.09 190 LEU C O 1
ATOM 6137 N N . ILE C 1 193 ? 73.983 82.012 8.878 1.00 47.04 191 ILE C N 1
ATOM 6138 C CA . ILE C 1 193 ? 73.764 83.230 8.090 1.00 48.56 191 ILE C CA 1
ATOM 6139 C C . ILE C 1 193 ? 74.770 83.346 6.929 1.00 49.27 191 ILE C C 1
ATOM 6140 O O . ILE C 1 193 ? 74.372 83.598 5.785 1.00 51.37 191 ILE C O 1
ATOM 6145 N N . SER C 1 194 ? 76.055 83.115 7.209 1.00 49.97 192 SER C N 1
ATOM 6146 C CA . SER C 1 194 ? 77.072 83.153 6.150 1.00 48.88 192 SER C CA 1
ATOM 6147 C C . SER C 1 194 ? 76.887 82.016 5.150 1.00 51.50 192 SER C C 1
ATOM 6148 O O . SER C 1 194 ? 77.103 82.207 3.942 1.00 56.90 192 SER C O 1
ATOM 6151 N N . ALA C 1 195 ? 76.468 80.850 5.656 1.00 50.01 193 ALA C N 1
ATOM 6152 C CA . ALA C 1 195 ? 76.129 79.703 4.815 1.00 46.73 193 ALA C CA 1
ATOM 6153 C C . ALA C 1 195 ? 75.003 80.023 3.825 1.00 48.40 193 ALA C C 1
ATOM 6154 O O . ALA C 1 195 ? 75.155 79.754 2.636 1.00 52.32 193 ALA C O 1
ATOM 6156 N N . SER C 1 196 ? 73.902 80.604 4.312 1.00 45.98 194 SER C N 1
ATOM 6157 C CA . SER C 1 196 ? 72.777 81.067 3.458 1.00 47.82 194 SER C CA 1
ATOM 6158 C C . SER C 1 196 ? 73.229 81.931 2.285 1.00 49.52 194 SER C C 1
ATOM 6159 O O . SER C 1 196 ? 72.751 81.753 1.161 1.00 47.04 194 SER C O 1
ATOM 6162 N N . LEU C 1 197 ? 74.160 82.847 2.554 1.00 48.45 195 LEU C N 1
ATOM 6163 C CA . LEU C 1 197 ? 74.686 83.742 1.534 1.00 48.54 195 LEU C CA 1
ATOM 6164 C C . LEU C 1 197 ? 75.471 82.992 0.459 1.00 51.35 195 LEU C C 1
ATOM 6165 O O . LEU C 1 197 ? 75.098 83.050 -0.712 1.00 53.85 195 LEU C O 1
ATOM 6170 N N . ILE C 1 198 ? 76.517 82.261 0.862 1.00 54.36 196 ILE C N 1
ATOM 6171 C CA . ILE C 1 198 ? 77.336 81.494 -0.099 1.00 52.74 196 ILE C CA 1
ATOM 6172 C C . ILE C 1 198 ? 76.599 80.351 -0.778 1.00 53.05 196 ILE C C 1
ATOM 6173 O O . ILE C 1 198 ? 76.958 79.991 -1.906 1.00 58.77 196 ILE C O 1
ATOM 6178 N N . MET C 1 199 ? 75.576 79.787 -0.121 1.00 46.97 197 MET C N 1
ATOM 6179 C CA . MET C 1 199 ? 74.718 78.783 -0.787 1.00 45.26 197 MET C CA 1
ATOM 6180 C C . MET C 1 199 ? 73.940 79.385 -1.967 1.00 45.87 197 MET C C 1
ATOM 6181 O O . MET C 1 199 ? 73.660 78.682 -2.939 1.00 46.28 197 MET C O 1
ATOM 6186 N N . GLY C 1 200 ? 73.607 80.677 -1.872 1.00 44.40 198 GLY C N 1
ATOM 6187 C CA . GLY C 1 200 ? 72.937 81.403 -2.953 1.00 50.58 198 GLY C CA 1
ATOM 6188 C C . GLY C 1 200 ? 73.803 81.513 -4.196 1.00 52.57 198 GLY C C 1
ATOM 6189 O O . GLY C 1 200 ? 73.323 81.310 -5.314 1.00 55.20 198 GLY C O 1
ATOM 6190 N N . LEU C 1 201 ? 75.084 81.813 -3.987 1.00 50.76 199 LEU C N 1
ATOM 6191 C CA . LEU C 1 201 ? 76.055 81.928 -5.069 1.00 51.04 199 LEU C CA 1
ATOM 6192 C C . LEU C 1 201 ? 76.320 80.575 -5.714 1.00 55.53 199 LEU C C 1
ATOM 6193 O O . LEU C 1 201 ? 76.283 80.454 -6.937 1.00 57.45 199 LEU C O 1
ATOM 6198 N N . VAL C 1 202 ? 76.578 79.564 -4.887 1.00 54.99 200 VAL C N 1
ATOM 6199 C CA . VAL C 1 202 ? 76.789 78.210 -5.371 1.00 50.97 200 VAL C CA 1
ATOM 6200 C C . VAL C 1 202 ? 75.577 77.683 -6.161 1.00 53.66 200 VAL C C 1
ATOM 6201 O O . VAL C 1 202 ? 75.739 77.155 -7.271 1.00 53.92 200 VAL C O 1
ATOM 6205 N N . ALA C 1 203 ? 74.376 77.859 -5.606 1.00 52.00 201 ALA C N 1
ATOM 6206 C CA . ALA C 1 203 ? 73.138 77.438 -6.272 1.00 53.97 201 ALA C CA 1
ATOM 6207 C C . ALA C 1 203 ? 72.902 78.094 -7.645 1.00 55.14 201 ALA C C 1
ATOM 6208 O O . ALA C 1 203 ? 72.278 77.486 -8.515 1.00 53.44 201 ALA C O 1
ATOM 6210 N N . SER C 1 204 ? 73.379 79.330 -7.818 1.00 59.10 202 SER C N 1
ATOM 6211 C CA . SER C 1 204 ? 73.197 80.078 -9.071 1.00 62.95 202 SER C CA 1
ATOM 6212 C C . SER C 1 204 ? 74.041 79.514 -10.210 1.00 68.26 202 SER C C 1
ATOM 6213 O O . SER C 1 204 ? 73.798 79.822 -11.376 1.00 74.64 202 SER C O 1
ATOM 6216 N N . GLY C 1 205 ? 75.041 78.707 -9.862 1.00 70.51 203 GLY C N 1
ATOM 6217 C CA . GLY C 1 205 ? 75.844 77.998 -10.846 1.00 73.84 203 GLY C CA 1
ATOM 6218 C C . GLY C 1 205 ? 76.948 78.824 -11.472 1.00 76.45 203 GLY C C 1
ATOM 6219 O O . GLY C 1 205 ? 77.612 78.356 -12.393 1.00 78.92 203 GLY C O 1
ATOM 6220 N N . ILE C 1 206 ? 77.153 80.046 -10.981 1.00 79.27 204 ILE C N 1
ATOM 6221 C CA . ILE C 1 206 ? 78.216 80.901 -11.513 1.00 85.76 204 ILE C CA 1
ATOM 6222 C C . ILE C 1 206 ? 79.494 80.793 -10.680 1.00 89.49 204 ILE C C 1
ATOM 6223 O O . ILE C 1 206 ? 79.445 80.587 -9.461 1.00 91.31 204 ILE C O 1
ATOM 6228 N N . LYS C 1 207 ? 80.632 80.920 -11.359 1.00 92.97 205 LYS C N 1
ATOM 6229 C CA . LYS C 1 207 ? 81.945 80.773 -10.734 1.00 94.09 205 LYS C CA 1
ATOM 6230 C C . LYS C 1 207 ? 82.523 82.140 -10.367 1.00 89.26 205 LYS C C 1
ATOM 6231 O O . LYS C 1 207 ? 82.801 82.963 -11.246 1.00 90.08 205 LYS C O 1
ATOM 6237 N N . ASP C 1 208 ? 82.693 82.373 -9.067 1.00 83.03 206 ASP C N 1
ATOM 6238 C CA . ASP C 1 208 ? 83.253 83.624 -8.559 1.00 79.34 206 ASP C CA 1
ATOM 6239 C C . ASP C 1 208 ? 83.823 83.400 -7.166 1.00 77.91 206 ASP C C 1
ATOM 6240 O O . ASP C 1 208 ? 83.148 83.623 -6.158 1.00 75.43 206 ASP C O 1
ATOM 6245 N N . GLU C 1 209 ? 85.082 82.971 -7.132 1.00 80.96 207 GLU C N 1
ATOM 6246 C CA . GLU C 1 209 ? 85.790 82.651 -5.893 1.00 82.37 207 GLU C CA 1
ATOM 6247 C C . GLU C 1 209 ? 86.072 83.884 -5.035 1.00 79.39 207 GLU C C 1
ATOM 6248 O O . GLU C 1 209 ? 86.204 83.778 -3.812 1.00 80.47 207 GLU C O 1
ATOM 6254 N N . GLU C 1 210 ? 86.146 85.049 -5.677 1.00 72.24 208 GLU C N 1
ATOM 6255 C CA . GLU C 1 210 ? 86.301 86.307 -4.958 1.00 73.43 208 GLU C CA 1
ATOM 6256 C C . GLU C 1 210 ? 85.003 86.726 -4.265 1.00 68.19 208 GLU C C 1
ATOM 6257 O O . GLU C 1 210 ? 85.033 87.201 -3.121 1.00 63.66 208 GLU C O 1
ATOM 6263 N N . LEU C 1 211 ? 83.875 86.549 -4.960 1.00 60.73 209 LEU C N 1
ATOM 6264 C CA . LEU C 1 211 ? 82.573 86.848 -4.385 1.00 55.64 209 LEU C CA 1
ATOM 6265 C C . LEU C 1 211 ? 82.283 85.895 -3.226 1.00 55.34 209 LEU C C 1
ATOM 6266 O O . LEU C 1 211 ? 81.816 86.338 -2.173 1.00 46.85 209 LEU C O 1
ATOM 6271 N N . PHE C 1 212 ? 82.593 84.614 -3.435 1.00 54.38 210 PHE C N 1
ATOM 6272 C CA . PHE C 1 212 ? 82.469 83.566 -2.422 1.00 57.72 210 PHE C CA 1
ATOM 6273 C C . PHE C 1 212 ? 83.110 83.968 -1.101 1.00 62.31 210 PHE C C 1
ATOM 6274 O O . PHE C 1 212 ? 82.437 83.984 -0.071 1.00 62.65 210 PHE C O 1
ATOM 6282 N N . LYS C 1 213 ? 84.398 84.306 -1.148 1.00 63.53 211 LYS C N 1
ATOM 6283 C CA . LYS C 1 213 ? 85.143 84.760 0.020 1.00 62.79 211 LYS C CA 1
ATOM 6284 C C . LYS C 1 213 ? 84.495 85.980 0.658 1.00 59.84 211 LYS C C 1
ATOM 6285 O O . LYS C 1 213 ? 84.408 86.065 1.889 1.00 59.43 211 LYS C O 1
ATOM 6291 N N . TRP C 1 214 ? 84.038 86.912 -0.182 1.00 56.21 212 TRP C N 1
ATOM 6292 C CA . TRP C 1 214 ? 83.413 88.155 0.291 1.00 56.61 212 TRP C CA 1
ATOM 6293 C C . TRP C 1 214 ? 82.096 87.889 1.031 1.00 56.94 212 TRP C C 1
ATOM 6294 O O . TRP C 1 214 ? 81.864 88.447 2.114 1.00 47.89 212 TRP C O 1
ATOM 6305 N N . LEU C 1 215 ? 81.244 87.055 0.433 1.00 51.26 213 LEU C N 1
ATOM 6306 C CA . LEU C 1 215 ? 79.957 86.704 1.016 1.00 57.07 213 LEU C CA 1
ATOM 6307 C C . LEU C 1 215 ? 80.128 85.980 2.350 1.00 57.50 213 LEU C C 1
ATOM 6308 O O . LEU C 1 215 ? 79.445 86.300 3.336 1.00 53.46 213 LEU C O 1
ATOM 6313 N N . GLN C 1 216 ? 81.061 85.028 2.355 1.00 55.07 214 GLN C N 1
ATOM 6314 C CA . GLN C 1 216 ? 81.433 84.261 3.531 1.00 58.12 214 GLN C CA 1
ATOM 6315 C C . GLN C 1 216 ? 81.800 85.172 4.698 1.00 55.31 214 GLN C C 1
ATOM 6316 O O . GLN C 1 216 ? 81.194 85.077 5.766 1.00 61.69 214 GLN C O 1
ATOM 6322 N N . ALA C 1 217 ? 82.755 86.075 4.471 1.00 54.29 215 ALA C N 1
ATOM 6323 C CA . ALA C 1 217 ? 83.201 87.045 5.474 1.00 52.60 215 ALA C CA 1
ATOM 6324 C C . ALA C 1 217 ? 82.112 88.037 5.879 1.00 57.81 215 ALA C C 1
ATOM 6325 O O . ALA C 1 217 ? 82.020 88.434 7.053 1.00 58.69 215 ALA C O 1
ATOM 6327 N N . PHE C 1 218 ? 81.291 88.440 4.909 1.00 55.10 216 PHE C N 1
ATOM 6328 C CA . PHE C 1 218 ? 80.210 89.394 5.168 1.00 54.29 216 PHE C CA 1
ATOM 6329 C C . PHE C 1 218 ? 79.126 88.803 6.077 1.00 54.23 216 PHE C C 1
ATOM 6330 O O . PHE C 1 218 ? 78.598 89.504 6.936 1.00 54.29 216 PHE C O 1
ATOM 6338 N N . GLY C 1 219 ? 78.812 87.522 5.876 1.00 50.89 217 GLY C N 1
ATOM 6339 C CA . GLY C 1 219 ? 77.854 86.812 6.716 1.00 53.20 217 GLY C CA 1
ATOM 6340 C C . GLY C 1 219 ? 78.299 86.738 8.162 1.00 55.19 217 GLY C C 1
ATOM 6341 O O . GLY C 1 219 ? 77.491 86.919 9.070 1.00 56.18 217 GLY C O 1
ATOM 6342 N N . LEU C 1 220 ? 79.593 86.491 8.363 1.00 53.10 218 LEU C N 1
ATOM 6343 C CA . LEU C 1 220 ? 80.196 86.440 9.687 1.00 54.74 218 LEU C CA 1
ATOM 6344 C C . LEU C 1 220 ? 80.022 87.770 10.412 1.00 56.33 218 LEU C C 1
ATOM 6345 O O . LEU C 1 220 ? 79.595 87.806 11.575 1.00 57.17 218 LEU C O 1
ATOM 6350 N N . LYS C 1 221 ? 80.311 88.853 9.695 1.00 57.12 219 LYS C N 1
ATOM 6351 C CA . LYS C 1 221 ? 80.207 90.212 10.215 1.00 57.95 219 LYS C CA 1
ATOM 6352 C C . LYS C 1 221 ? 78.755 90.614 10.481 1.00 58.02 219 LYS C C 1
ATOM 6353 O O . LYS C 1 221 ? 78.460 91.212 11.517 1.00 52.14 219 LYS C O 1
ATOM 6359 N N . MET C 1 222 ? 77.858 90.281 9.551 1.00 55.97 220 MET C N 1
ATOM 6360 C CA . MET C 1 222 ? 76.438 90.580 9.711 1.00 56.98 220 MET C CA 1
ATOM 6361 C C . MET C 1 222 ? 75.805 89.795 10.865 1.00 57.16 220 MET C C 1
ATOM 6362 O O . MET C 1 222 ? 75.086 90.379 11.689 1.00 52.99 220 MET C O 1
ATOM 6367 N N . GLY C 1 223 ? 76.094 88.489 10.921 1.00 51.85 221 GLY C N 1
ATOM 6368 C CA . GLY C 1 223 ? 75.599 87.603 11.968 1.00 51.10 221 GLY C CA 1
ATOM 6369 C C . GLY C 1 223 ? 75.920 88.073 13.371 1.00 52.96 221 GLY C C 1
ATOM 6370 O O . GLY C 1 223 ? 75.055 88.050 14.248 1.00 58.28 221 GLY C O 1
ATOM 6371 N N . LEU C 1 224 ? 77.160 88.509 13.581 1.00 57.67 222 LEU C N 1
ATOM 6372 C CA . LEU C 1 224 ? 77.567 89.088 14.856 1.00 62.32 222 LEU C CA 1
ATOM 6373 C C . LEU C 1 224 ? 76.742 90.324 15.168 1.00 63.88 222 LEU C C 1
ATOM 6374 O O . LEU C 1 224 ? 76.208 90.446 16.263 1.00 63.17 222 LEU C O 1
ATOM 6379 N N . CYS C 1 225 ? 76.634 91.224 14.195 1.00 65.49 223 CYS C N 1
ATOM 6380 C CA . CYS C 1 225 ? 75.864 92.451 14.352 1.00 65.23 223 CYS C CA 1
ATOM 6381 C C . CYS C 1 225 ? 74.382 92.150 14.634 1.00 65.94 223 CYS C C 1
ATOM 6382 O O . CYS C 1 225 ? 73.787 92.740 15.543 1.00 61.42 223 CYS C O 1
ATOM 6385 N N . PHE C 1 226 ? 73.823 91.218 13.855 1.00 64.61 224 PHE C N 1
ATOM 6386 C CA . PHE C 1 226 ? 72.490 90.641 14.047 1.00 72.70 224 PHE C CA 1
ATOM 6387 C C . PHE C 1 226 ? 72.304 90.186 15.507 1.00 77.79 224 PHE C C 1
ATOM 6388 O O . PHE C 1 226 ? 71.256 90.434 16.107 1.00 79.80 224 PHE C O 1
ATOM 6396 N N . GLN C 1 227 ? 73.345 89.572 16.080 1.00 76.40 225 GLN C N 1
ATOM 6397 C CA . GLN C 1 227 ? 73.297 89.028 17.435 1.00 70.60 225 GLN C CA 1
ATOM 6398 C C . GLN C 1 227 ? 73.425 90.066 18.551 1.00 70.00 225 GLN C C 1
ATOM 6399 O O . GLN C 1 227 ? 72.774 89.934 19.589 1.00 69.85 225 GLN C O 1
ATOM 6405 N N . VAL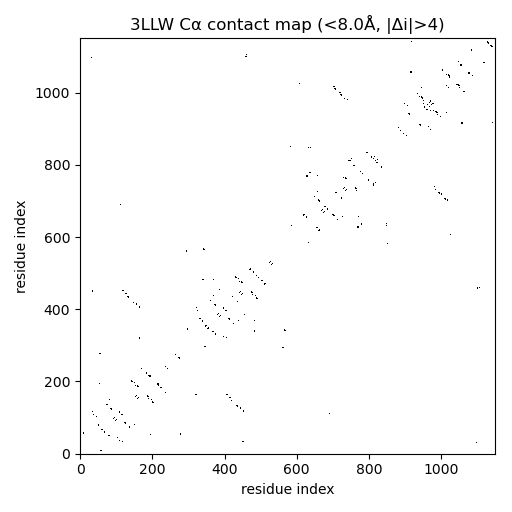 C 1 228 ? 74.272 91.076 18.358 1.00 66.83 226 VAL C N 1
ATOM 6406 C CA . VAL C 1 228 ? 74.433 92.145 19.355 1.00 70.77 226 VAL C CA 1
ATOM 6407 C C . VAL C 1 228 ? 73.135 92.952 19.490 1.00 78.98 226 VAL C C 1
ATOM 6408 O O . VAL C 1 228 ? 72.746 93.330 20.600 1.00 82.42 226 VAL C O 1
ATOM 6412 N N . LEU C 1 229 ? 72.469 93.192 18.358 1.00 80.78 227 LEU C N 1
ATOM 6413 C CA . LEU C 1 229 ? 71.158 93.840 18.333 1.00 84.48 227 LEU C CA 1
ATOM 6414 C C . LEU C 1 229 ? 70.102 92.995 19.040 1.00 86.95 227 LEU C C 1
ATOM 6415 O O . LEU C 1 229 ? 69.294 93.519 19.805 1.00 86.70 227 LEU C O 1
ATOM 6420 N N . ASP C 1 230 ? 70.142 91.687 18.788 1.00 90.38 228 ASP C N 1
ATOM 6421 C CA . ASP C 1 230 ? 69.217 90.713 19.371 1.00 94.90 228 ASP C CA 1
ATOM 6422 C C . ASP C 1 230 ? 69.376 90.579 20.891 1.00 96.32 228 ASP C C 1
ATOM 6423 O O . ASP C 1 230 ? 68.472 90.091 21.567 1.00 97.05 228 ASP C O 1
ATOM 6428 N N . ASP C 1 231 ? 70.530 90.995 21.414 1.00 99.65 229 ASP C N 1
ATOM 6429 C CA . ASP C 1 231 ? 70.762 91.082 22.859 1.00 103.76 229 ASP C CA 1
ATOM 6430 C C . ASP C 1 231 ? 70.262 92.422 23.415 1.00 105.76 229 ASP C C 1
ATOM 6431 O O . ASP C 1 231 ? 69.893 92.514 24.588 1.00 107.42 229 ASP C O 1
ATOM 6436 N N . ILE C 1 232 ? 70.259 93.452 22.568 1.00 108.07 230 ILE C N 1
ATOM 6437 C CA . ILE C 1 232 ? 69.850 94.811 22.958 1.00 110.04 230 ILE C CA 1
ATOM 6438 C C . ILE C 1 232 ? 68.328 94.950 23.090 1.00 111.98 230 ILE C C 1
ATOM 6439 O O . ILE C 1 232 ? 67.838 95.574 24.040 1.00 112.57 230 ILE C O 1
ATOM 6444 N N . ILE C 1 233 ? 67.602 94.348 22.146 1.00 113.97 231 ILE C N 1
ATOM 6445 C CA . ILE C 1 233 ? 66.132 94.304 22.145 1.00 115.32 231 ILE C CA 1
ATOM 6446 C C . ILE C 1 233 ? 65.577 93.704 23.449 1.00 118.31 231 ILE C C 1
ATOM 6447 O O . ILE C 1 233 ? 64.600 94.216 24.007 1.00 120.37 231 ILE C O 1
ATOM 6452 N N . ASP C 1 234 ? 66.247 92.661 23.945 1.00 119.91 232 ASP C N 1
ATOM 6453 C CA . ASP C 1 234 ? 65.805 91.868 25.105 1.00 121.18 232 ASP C CA 1
ATOM 6454 C C . ASP C 1 234 ? 65.658 92.601 26.439 1.00 122.48 232 ASP C C 1
ATOM 6455 O O . ASP C 1 234 ? 64.948 92.127 27.329 1.00 122.27 232 ASP C O 1
ATOM 6460 N N . VAL C 1 235 ? 66.326 93.744 26.576 1.00 124.86 233 VAL C N 1
ATOM 6461 C CA . VAL C 1 235 ? 66.182 94.583 27.766 1.00 129.36 233 VAL C CA 1
ATOM 6462 C C . VAL C 1 235 ? 64.814 95.284 27.755 1.00 133.31 233 VAL C C 1
ATOM 6463 O O . VAL C 1 235 ? 64.085 95.251 28.753 1.00 134.89 233 VAL C O 1
ATOM 6467 N N . THR C 1 236 ? 64.464 95.891 26.620 1.00 135.91 234 THR C N 1
ATOM 6468 C CA . THR C 1 236 ? 63.147 96.504 26.435 1.00 137.93 234 THR C CA 1
ATOM 6469 C C . THR C 1 236 ? 62.112 95.440 26.067 1.00 138.37 234 THR C C 1
ATOM 6470 O O . THR C 1 236 ? 61.304 95.029 26.901 1.00 139.40 234 THR C O 1
ATOM 6474 N N . LYS C 1 252 ? 73.493 85.294 31.875 1.00 99.82 250 LYS C N 1
ATOM 6475 C CA . LYS C 1 252 ? 73.446 85.039 30.434 1.00 99.20 250 LYS C CA 1
ATOM 6476 C C . LYS C 1 252 ? 74.672 85.593 29.709 1.00 93.56 250 LYS C C 1
ATOM 6477 O O . LYS C 1 252 ? 75.266 86.584 30.150 1.00 94.34 250 LYS C O 1
ATOM 6483 N N . ASN C 1 253 ? 75.041 84.945 28.602 1.00 85.23 251 ASN C N 1
ATOM 6484 C CA . ASN C 1 253 ? 76.155 85.397 27.757 1.00 81.36 251 ASN C CA 1
ATOM 6485 C C . ASN C 1 253 ? 75.696 86.432 26.731 1.00 77.87 251 ASN C C 1
ATOM 6486 O O . ASN C 1 253 ? 75.411 86.095 25.575 1.00 77.64 251 ASN C O 1
ATOM 6491 N N . SER C 1 254 ? 75.621 87.689 27.155 1.00 73.61 252 SER C N 1
ATOM 6492 C CA . SER C 1 254 ? 75.167 88.757 26.271 1.00 70.91 252 SER C CA 1
ATOM 6493 C C . SER C 1 254 ? 76.136 89.916 26.295 1.00 68.36 252 SER C C 1
ATOM 6494 O O . SER C 1 254 ? 76.749 90.199 27.330 1.00 66.46 252 SER C O 1
ATOM 6497 N N . PHE C 1 255 ? 76.254 90.589 25.149 1.00 65.43 253 PHE C N 1
ATOM 6498 C CA . PHE C 1 255 ? 77.082 91.785 25.016 1.00 62.19 253 PHE C CA 1
ATOM 6499 C C . PHE C 1 255 ? 76.639 92.917 25.947 1.00 62.99 253 PHE C C 1
ATOM 6500 O O . PHE C 1 255 ? 77.465 93.735 26.350 1.00 60.68 253 PHE C O 1
ATOM 6508 N N . VAL C 1 256 ? 75.346 92.936 26.292 1.00 64.63 254 VAL C N 1
ATOM 6509 C CA . VAL C 1 256 ? 74.787 93.870 27.284 1.00 71.55 254 VAL C CA 1
ATOM 6510 C C . VAL C 1 256 ? 75.457 93.722 28.656 1.00 74.69 254 VAL C C 1
ATOM 6511 O O . VAL C 1 256 ? 75.965 94.699 29.206 1.00 74.09 254 VAL C O 1
ATOM 6515 N N . ASN C 1 257 ? 75.468 92.499 29.189 1.00 77.38 255 ASN C N 1
ATOM 6516 C CA . ASN C 1 257 ? 76.095 92.223 30.487 1.00 77.94 255 ASN C CA 1
ATOM 6517 C C . ASN C 1 257 ? 77.607 92.420 30.478 1.00 72.91 255 ASN C C 1
ATOM 6518 O O . ASN C 1 257 ? 78.188 92.868 31.469 1.00 66.77 255 ASN C O 1
ATOM 6523 N N . LEU C 1 258 ? 78.233 92.078 29.355 1.00 68.83 256 LEU C N 1
ATOM 6524 C CA . LEU C 1 258 ? 79.668 92.242 29.205 1.00 70.41 256 LEU C CA 1
ATOM 6525 C C . LEU C 1 258 ? 80.078 93.721 29.158 1.00 75.16 256 LEU C C 1
ATOM 6526 O O . LEU C 1 258 ? 81.050 94.124 29.805 1.00 73.65 256 LEU C O 1
ATOM 6531 N N . LEU C 1 259 ? 79.321 94.519 28.404 1.00 79.18 257 LEU C N 1
ATOM 6532 C CA . LEU C 1 259 ? 79.713 95.897 28.096 1.00 82.91 257 LEU C CA 1
ATOM 6533 C C . LEU C 1 259 ? 78.951 96.973 28.881 1.00 86.41 257 LEU C C 1
ATOM 6534 O O . LEU C 1 259 ? 79.524 98.008 29.230 1.00 87.23 257 LEU C O 1
ATOM 6539 N N . GLY C 1 260 ? 77.675 96.715 29.160 1.00 87.58 258 GLY C N 1
ATOM 6540 C CA . GLY C 1 260 ? 76.753 97.733 29.664 1.00 88.95 258 GLY C CA 1
ATOM 6541 C C . GLY C 1 260 ? 75.806 98.083 28.534 1.00 91.06 258 GLY C C 1
ATOM 6542 O O . GLY C 1 260 ? 76.213 98.075 27.372 1.00 89.20 258 GLY C O 1
ATOM 6543 N N . LEU C 1 261 ? 74.552 98.391 28.872 1.00 94.98 259 LEU C N 1
ATOM 6544 C CA . LEU C 1 261 ? 73.501 98.721 27.885 1.00 97.38 259 LEU C CA 1
ATOM 6545 C C . LEU C 1 261 ? 73.847 99.926 27.004 1.00 97.95 259 LEU C C 1
ATOM 6546 O O . LEU C 1 261 ? 73.495 99.967 25.823 1.00 97.33 259 LEU C O 1
ATOM 6551 N N . GLU C 1 262 ? 74.541 100.891 27.602 1.00 100.50 260 GLU C N 1
ATOM 6552 C CA . GLU C 1 262 ? 75.079 102.060 26.914 1.00 102.39 260 GLU C CA 1
ATOM 6553 C C . GLU C 1 262 ? 76.137 101.671 25.879 1.00 99.28 260 GLU C C 1
ATOM 6554 O O . GLU C 1 262 ? 76.040 102.047 24.708 1.00 98.98 260 GLU C O 1
ATOM 6560 N N . ARG C 1 263 ? 77.128 100.903 26.327 1.00 96.68 261 ARG C N 1
ATOM 6561 C CA . ARG C 1 263 ? 78.296 100.544 25.525 1.00 94.63 261 ARG C CA 1
ATOM 6562 C C . ARG C 1 263 ? 77.951 99.550 24.413 1.00 91.37 261 ARG C C 1
ATOM 6563 O O . ARG C 1 263 ? 78.580 99.556 23.350 1.00 90.01 261 ARG C O 1
ATOM 6571 N N . ALA C 1 264 ? 76.957 98.702 24.674 1.00 86.72 262 ALA C N 1
ATOM 6572 C CA . ALA C 1 264 ? 76.477 97.716 23.708 1.00 84.99 262 ALA C CA 1
ATOM 6573 C C . ALA C 1 264 ? 75.762 98.388 22.543 1.00 86.39 262 ALA C C 1
ATOM 6574 O O . ALA C 1 264 ? 75.917 97.965 21.398 1.00 84.96 262 ALA C O 1
ATOM 6576 N N . ASN C 1 265 ? 74.975 99.423 22.854 1.00 90.26 263 ASN C N 1
ATOM 6577 C CA . ASN C 1 265 ? 74.315 100.267 21.852 1.00 89.67 263 ASN C CA 1
ATOM 6578 C C . ASN C 1 265 ? 75.333 100.994 20.990 1.00 88.58 263 ASN C C 1
ATOM 6579 O O . ASN C 1 265 ? 75.179 101.083 19.773 1.00 87.37 263 ASN C O 1
ATOM 6584 N N . ASN C 1 266 ? 76.380 101.487 21.642 1.00 88.33 264 ASN C N 1
ATOM 6585 C CA . ASN C 1 266 ? 77.506 102.125 20.981 1.00 90.28 264 ASN C CA 1
ATOM 6586 C C . ASN C 1 266 ? 78.274 101.168 20.057 1.00 88.42 264 ASN C C 1
ATOM 6587 O O . ASN C 1 266 ? 78.734 101.561 18.984 1.00 90.17 264 ASN C O 1
ATOM 6592 N N . TYR C 1 267 ? 78.396 99.911 20.482 1.00 86.69 265 TYR C N 1
ATOM 6593 C CA . TYR C 1 267 ? 79.080 98.876 19.712 1.00 81.27 265 TYR C CA 1
ATOM 6594 C C . TYR C 1 267 ? 78.246 98.405 18.521 1.00 79.08 265 TYR C C 1
ATOM 6595 O O . TYR C 1 267 ? 78.786 98.170 17.439 1.00 79.08 265 TYR C O 1
ATOM 6604 N N . ALA C 1 268 ? 76.937 98.278 18.725 1.00 75.64 266 ALA C N 1
ATOM 6605 C CA . ALA C 1 268 ? 76.027 97.821 17.677 1.00 77.26 266 ALA C CA 1
ATOM 6606 C C . ALA C 1 268 ? 75.898 98.811 16.526 1.00 80.15 266 ALA C C 1
ATOM 6607 O O . ALA C 1 268 ? 75.775 98.392 15.375 1.00 79.32 266 ALA C O 1
ATOM 6609 N N . GLN C 1 269 ? 75.923 100.109 16.843 1.00 79.45 267 GLN C N 1
ATOM 6610 C CA . GLN C 1 269 ? 75.836 101.171 15.838 1.00 79.49 267 GLN C CA 1
ATOM 6611 C C . GLN C 1 269 ? 77.039 101.170 14.900 1.00 76.99 267 GLN C C 1
ATOM 6612 O O . GLN C 1 269 ? 76.886 101.320 13.690 1.00 74.31 267 GLN C O 1
ATOM 6618 N N . THR C 1 270 ? 78.228 100.991 15.466 1.00 76.81 268 THR C N 1
ATOM 6619 C CA . THR C 1 270 ? 79.465 100.977 14.691 1.00 78.93 268 THR C CA 1
ATOM 6620 C C . THR C 1 270 ? 79.613 99.718 13.829 1.00 79.14 268 THR C C 1
ATOM 6621 O O . THR C 1 270 ? 80.224 99.766 12.755 1.00 78.64 268 THR C O 1
ATOM 6625 N N . LEU C 1 271 ? 79.045 98.606 14.296 1.00 76.20 269 LEU C N 1
ATOM 6626 C CA . LEU C 1 271 ? 78.994 97.368 13.515 1.00 73.67 269 LEU C CA 1
ATOM 6627 C C . LEU C 1 271 ? 77.997 97.487 12.363 1.00 70.58 269 LEU C C 1
ATOM 6628 O O . LEU C 1 271 ? 78.279 97.058 11.233 1.00 67.42 269 LEU C O 1
ATOM 6633 N N . LYS C 1 272 ? 76.837 98.069 12.674 1.00 66.29 270 LYS C N 1
ATOM 6634 C CA . LYS C 1 272 ? 75.769 98.343 11.713 1.00 71.93 270 LYS C CA 1
ATOM 6635 C C . LYS C 1 272 ? 76.306 99.223 10.584 1.00 73.85 270 LYS C C 1
ATOM 6636 O O . LYS C 1 272 ? 76.088 98.935 9.404 1.00 76.42 270 LYS C O 1
ATOM 6642 N N . THR C 1 273 ? 77.019 100.278 10.975 1.00 77.75 271 THR C N 1
ATOM 6643 C CA . THR C 1 273 ? 77.727 101.166 10.060 1.00 78.48 271 THR C CA 1
ATOM 6644 C C . THR C 1 273 ? 78.687 100.376 9.181 1.00 77.20 271 THR C C 1
ATOM 6645 O O . THR C 1 273 ? 78.624 100.490 7.957 1.00 82.37 271 THR C O 1
ATOM 6649 N N . GLU C 1 274 ? 79.535 99.551 9.801 1.00 74.49 272 GLU C N 1
ATOM 6650 C CA . GLU C 1 274 ? 80.560 98.804 9.066 1.00 74.83 272 GLU C CA 1
ATOM 6651 C C . GLU C 1 274 ? 79.968 97.832 8.045 1.00 68.32 272 GLU C C 1
ATOM 6652 O O . GLU C 1 274 ? 80.512 97.683 6.950 1.00 70.07 272 GLU C O 1
ATOM 6658 N N . VAL C 1 275 ? 78.855 97.195 8.411 1.00 63.53 273 VAL C N 1
ATOM 6659 C CA . VAL C 1 275 ? 78.135 96.259 7.539 1.00 61.36 273 VAL C CA 1
ATOM 6660 C C . VAL C 1 275 ? 77.557 96.969 6.309 1.00 61.45 273 VAL C C 1
ATOM 6661 O O . VAL C 1 275 ? 77.724 96.505 5.174 1.00 62.36 273 VAL C O 1
ATOM 6665 N N . LEU C 1 276 ? 76.899 98.101 6.545 1.00 59.17 274 LEU C N 1
ATOM 6666 C CA . LEU C 1 276 ? 76.330 98.913 5.474 1.00 65.45 274 LEU C CA 1
ATOM 6667 C C . LEU C 1 276 ? 77.418 99.490 4.558 1.00 64.74 274 LEU C C 1
ATOM 6668 O O . LEU C 1 276 ? 77.257 99.499 3.341 1.00 59.16 274 LEU C O 1
ATOM 6673 N N . ASN C 1 277 ? 78.521 99.939 5.157 1.00 65.94 275 ASN C N 1
ATOM 6674 C CA . ASN C 1 277 ? 79.676 100.436 4.413 1.00 70.16 275 ASN C CA 1
ATOM 6675 C C . ASN C 1 277 ? 80.381 99.375 3.597 1.00 70.90 275 ASN C C 1
ATOM 6676 O O . ASN C 1 277 ? 80.807 99.643 2.478 1.00 72.20 275 ASN C O 1
ATOM 6681 N N . ASP C 1 278 ? 80.501 98.173 4.156 1.00 72.58 276 ASP C N 1
ATOM 6682 C CA . ASP C 1 278 ? 81.152 97.072 3.456 1.00 71.75 276 ASP C CA 1
ATOM 6683 C C . ASP C 1 278 ? 80.309 96.678 2.266 1.00 67.68 276 ASP C C 1
ATOM 6684 O O . ASP C 1 278 ? 80.827 96.222 1.258 1.00 64.78 276 ASP C O 1
ATOM 6689 N N . LEU C 1 279 ? 79.005 96.898 2.388 1.00 67.42 277 LEU C N 1
ATOM 6690 C CA . LEU C 1 279 ? 78.054 96.604 1.329 1.00 70.25 277 LEU C CA 1
ATOM 6691 C C . LEU C 1 279 ? 78.217 97.547 0.128 1.00 75.46 277 LEU C C 1
ATOM 6692 O O . LEU C 1 279 ? 78.013 97.129 -1.020 1.00 72.45 277 LEU C O 1
ATOM 6697 N N . ASP C 1 280 ? 78.618 98.796 0.398 1.00 77.49 278 ASP C N 1
ATOM 6698 C CA . ASP C 1 280 ? 78.955 99.780 -0.648 1.00 76.99 278 ASP C CA 1
ATOM 6699 C C . ASP C 1 280 ? 80.072 99.313 -1.583 1.00 74.64 278 ASP C C 1
ATOM 6700 O O . ASP C 1 280 ? 80.211 99.835 -2.683 1.00 82.60 278 ASP C O 1
ATOM 6705 N N . ALA C 1 281 ? 80.846 98.319 -1.153 1.00 72.31 279 ALA C N 1
ATOM 6706 C CA . ALA C 1 281 ? 81.865 97.688 -1.996 1.00 68.60 279 ALA C CA 1
ATOM 6707 C C . ALA C 1 281 ? 81.290 96.838 -3.130 1.00 69.85 279 ALA C C 1
ATOM 6708 O O . ALA C 1 281 ? 81.985 96.553 -4.106 1.00 73.75 279 ALA C O 1
ATOM 6710 N N . LEU C 1 282 ? 80.037 96.413 -3.000 1.00 70.18 280 LEU C N 1
ATOM 6711 C CA . LEU C 1 282 ? 79.423 95.569 -4.022 1.00 74.36 280 LEU C CA 1
ATOM 6712 C C . LEU C 1 282 ? 78.926 96.352 -5.242 1.00 77.71 280 LEU C C 1
ATOM 6713 O O . LEU C 1 282 ? 78.889 95.808 -6.349 1.00 74.59 280 LEU C O 1
ATOM 6718 N N . LYS C 1 283 ? 78.562 97.620 -5.021 1.00 80.40 281 LYS C N 1
ATOM 6719 C CA . LYS C 1 283 ? 78.020 98.533 -6.050 1.00 82.43 281 LYS C CA 1
ATOM 6720 C C . LYS C 1 283 ? 78.687 98.545 -7.448 1.00 80.70 281 LYS C C 1
ATOM 6721 O O . LYS C 1 283 ? 77.964 98.553 -8.444 1.00 82.98 281 LYS C O 1
ATOM 6727 N N . PRO C 1 284 ? 80.043 98.590 -7.533 1.00 78.86 282 PRO C N 1
ATOM 6728 C CA . PRO C 1 284 ? 80.660 98.522 -8.864 1.00 77.74 282 PRO C CA 1
ATOM 6729 C C . PRO C 1 284 ? 80.383 97.262 -9.683 1.00 75.86 282 PRO C C 1
ATOM 6730 O O . PRO C 1 284 ? 79.816 97.369 -10.769 1.00 78.86 282 PRO C O 1
ATOM 6734 N N . ALA C 1 285 ? 80.766 96.088 -9.184 1.00 72.67 283 ALA C N 1
ATOM 6735 C CA . ALA C 1 285 ? 80.640 94.856 -9.981 1.00 71.34 283 ALA C CA 1
ATOM 6736 C C . ALA C 1 285 ? 79.324 94.105 -9.802 1.00 69.35 283 ALA C C 1
ATOM 6737 O O . ALA C 1 285 ? 78.915 93.363 -10.703 1.00 68.19 283 ALA C O 1
ATOM 6739 N N . TYR C 1 286 ? 78.670 94.280 -8.648 1.00 67.87 284 TYR C N 1
ATOM 6740 C CA . TYR C 1 286 ? 77.400 93.576 -8.360 1.00 63.70 284 TYR C CA 1
ATOM 6741 C C . TYR C 1 286 ? 76.308 94.478 -7.786 1.00 62.31 284 TYR C C 1
ATOM 6742 O O . TYR C 1 286 ? 75.937 94.319 -6.616 1.00 62.97 284 TYR C O 1
ATOM 6751 N N . PRO C 1 287 ? 75.785 95.423 -8.597 1.00 61.33 285 PRO C N 1
ATOM 6752 C CA . PRO C 1 287 ? 74.767 96.341 -8.066 1.00 60.44 285 PRO C CA 1
ATOM 6753 C C . PRO C 1 287 ? 73.389 95.710 -7.790 1.00 57.89 285 PRO C C 1
ATOM 6754 O O . PRO C 1 287 ? 72.645 96.224 -6.948 1.00 55.36 285 PRO C O 1
ATOM 6758 N N . LEU C 1 288 ? 73.056 94.624 -8.489 1.00 49.91 286 LEU C N 1
ATOM 6759 C CA . LEU C 1 288 ? 71.787 93.932 -8.254 1.00 53.22 286 LEU C CA 1
ATOM 6760 C C . LEU C 1 288 ? 71.817 93.175 -6.930 1.00 57.66 286 LEU C C 1
ATOM 6761 O O . LEU C 1 288 ? 70.835 93.190 -6.174 1.00 51.04 286 LEU C O 1
ATOM 6766 N N . LEU C 1 289 ? 72.957 92.535 -6.660 1.00 56.92 287 LEU C N 1
ATOM 6767 C CA . LEU C 1 289 ? 73.207 91.848 -5.401 1.00 54.31 287 LEU C CA 1
ATOM 6768 C C . LEU C 1 289 ? 73.199 92.817 -4.239 1.00 55.64 287 LEU C C 1
ATOM 6769 O O . LEU C 1 289 ? 72.541 92.560 -3.219 1.00 59.10 287 LEU C O 1
ATOM 6774 N N . GLN C 1 290 ? 73.901 93.937 -4.417 1.00 54.26 288 GLN C N 1
ATOM 6775 C CA . GLN C 1 290 ? 73.929 95.023 -3.440 1.00 51.99 288 GLN C CA 1
ATOM 6776 C C . GLN C 1 290 ? 72.535 95.573 -3.143 1.00 53.69 288 GLN C C 1
ATOM 6777 O O . GLN C 1 290 ? 72.224 95.858 -1.991 1.00 57.52 288 GLN C O 1
ATOM 6783 N N . GLU C 1 291 ? 71.712 95.718 -4.180 1.00 56.09 289 GLU C N 1
ATOM 6784 C CA . GLU C 1 291 ? 70.364 96.273 -4.051 1.00 59.81 289 GLU C CA 1
ATOM 6785 C C . GLU C 1 291 ? 69.464 95.396 -3.185 1.00 53.77 289 GLU C C 1
ATOM 6786 O O . GLU C 1 291 ? 68.756 95.906 -2.314 1.00 50.04 289 GLU C O 1
ATOM 6792 N N . ASN C 1 292 ? 69.508 94.087 -3.441 1.00 49.63 290 ASN C N 1
ATOM 6793 C CA . ASN C 1 292 ? 68.717 93.096 -2.713 1.00 49.12 290 ASN C CA 1
ATOM 6794 C C . ASN C 1 292 ? 69.147 93.003 -1.256 1.00 46.71 290 ASN C C 1
ATOM 6795 O O . ASN C 1 292 ? 68.314 93.079 -0.349 1.00 48.85 290 ASN C O 1
ATOM 6800 N N . LEU C 1 293 ? 70.454 92.868 -1.049 1.00 46.90 291 LEU C N 1
ATOM 6801 C CA . LEU C 1 293 ? 71.041 92.795 0.288 1.00 50.78 291 LEU C CA 1
ATOM 6802 C C . LEU C 1 293 ? 70.833 94.057 1.106 1.00 52.94 291 LEU C C 1
ATOM 6803 O O . LEU C 1 293 ? 70.582 93.978 2.311 1.00 54.11 291 LEU C O 1
ATOM 6808 N N . ASN C 1 294 ? 70.923 95.216 0.455 1.00 53.64 292 ASN C N 1
ATOM 6809 C CA . ASN C 1 294 ? 70.710 96.487 1.138 1.00 51.08 292 ASN C CA 1
ATOM 6810 C C . ASN C 1 294 ? 69.283 96.612 1.629 1.00 54.31 292 ASN C C 1
ATOM 6811 O O . ASN C 1 294 ? 69.051 97.004 2.776 1.00 53.95 292 ASN C O 1
ATOM 6816 N N . ALA C 1 295 ? 68.342 96.245 0.762 1.00 53.39 293 ALA C N 1
ATOM 6817 C CA . ALA C 1 295 ? 66.917 96.330 1.070 1.00 60.12 293 ALA C CA 1
ATOM 6818 C C . ALA C 1 295 ? 66.509 95.409 2.221 1.00 57.06 293 ALA C C 1
ATOM 6819 O O . ALA C 1 295 ? 65.781 95.823 3.122 1.00 59.18 293 ALA C O 1
ATOM 6821 N N . LEU C 1 296 ? 66.994 94.171 2.175 1.00 58.47 294 LEU C N 1
ATOM 6822 C CA . LEU C 1 296 ? 66.786 93.193 3.241 1.00 55.69 294 LEU C CA 1
ATOM 6823 C C . LEU C 1 296 ? 67.331 93.685 4.581 1.00 55.37 294 LEU C C 1
ATOM 6824 O O . LEU C 1 296 ? 66.635 93.636 5.598 1.00 59.25 294 LEU C O 1
ATOM 6829 N N . LEU C 1 297 ? 68.565 94.179 4.563 1.00 58.28 295 LEU C N 1
ATOM 6830 C CA . LEU C 1 297 ? 69.235 94.652 5.772 1.00 61.61 295 LEU C CA 1
ATOM 6831 C C . LEU C 1 297 ? 68.624 95.902 6.360 1.00 63.37 295 LEU C C 1
ATOM 6832 O O . LEU C 1 297 ? 68.578 96.038 7.581 1.00 66.04 295 LEU C O 1
ATOM 6837 N N . ASN C 1 298 ? 68.164 96.811 5.501 1.00 65.75 296 ASN C N 1
ATOM 6838 C CA . ASN C 1 298 ? 67.490 98.024 5.967 1.00 71.78 296 ASN C CA 1
ATOM 6839 C C . ASN C 1 298 ? 66.164 97.756 6.676 1.00 70.90 296 ASN C C 1
ATOM 6840 O O . ASN C 1 298 ? 65.874 98.384 7.696 1.00 73.77 296 ASN C O 1
ATOM 6845 N N . THR C 1 299 ? 65.387 96.815 6.140 1.00 73.90 297 THR C N 1
ATOM 6846 C CA . THR C 1 299 ? 64.148 96.343 6.774 1.00 77.98 297 THR C CA 1
ATOM 6847 C C . THR C 1 299 ? 64.457 95.673 8.111 1.00 78.96 297 THR C C 1
ATOM 6848 O O . THR C 1 299 ? 63.774 95.922 9.105 1.00 82.36 297 THR C O 1
ATOM 6852 N N . LEU C 1 300 ? 65.498 94.841 8.125 1.00 78.19 298 LEU C N 1
ATOM 6853 C CA . LEU C 1 300 ? 65.944 94.159 9.333 1.00 78.54 298 LEU C CA 1
ATOM 6854 C C . LEU C 1 300 ? 66.389 95.132 10.429 1.00 76.67 298 LEU C C 1
ATOM 6855 O O . LEU C 1 300 ? 66.058 94.941 11.598 1.00 79.21 298 LEU C O 1
ATOM 6860 N N . PHE C 1 301 ? 67.119 96.178 10.048 1.00 77.20 299 PHE C N 1
ATOM 6861 C CA . PHE C 1 301 ? 67.602 97.176 11.012 1.00 78.01 299 PHE C CA 1
ATOM 6862 C C . PHE C 1 301 ? 66.516 98.149 11.480 1.00 79.22 299 PHE C C 1
ATOM 6863 O O . PHE C 1 301 ? 66.703 98.845 12.481 1.00 78.92 299 PHE C O 1
ATOM 6871 N N . LYS C 1 302 ? 65.399 98.206 10.755 1.00 83.45 300 LYS C N 1
ATOM 6872 C CA . LYS C 1 302 ? 64.243 99.010 11.171 1.00 89.75 300 LYS C CA 1
ATOM 6873 C C . LYS C 1 302 ? 63.548 98.421 12.405 1.00 94.06 300 LYS C C 1
ATOM 6874 O O . LYS C 1 302 ? 63.618 97.215 12.665 1.00 95.03 300 LYS C O 1
ATOM 6880 N N . SER D 1 4 ? 91.105 30.915 3.923 1.00 99.37 2 SER D N 1
ATOM 6881 C CA . SER D 1 4 ? 89.780 31.495 3.559 1.00 99.63 2 SER D CA 1
ATOM 6882 C C . SER D 1 4 ? 89.501 31.295 2.057 1.00 100.19 2 SER D C 1
ATOM 6883 O O . SER D 1 4 ? 89.562 30.165 1.569 1.00 100.79 2 SER D O 1
ATOM 6886 N N . SER D 1 5 ? 89.198 32.377 1.335 1.00 100.06 3 SER D N 1
ATOM 6887 C CA . SER D 1 5 ? 88.894 32.341 -0.111 1.00 99.47 3 SER D CA 1
ATOM 6888 C C . SER D 1 5 ? 89.190 33.727 -0.714 1.00 97.79 3 SER D C 1
ATOM 6889 O O . SER D 1 5 ? 88.998 34.723 -0.027 1.00 99.58 3 SER D O 1
ATOM 6892 N N . PRO D 1 6 ? 89.637 33.799 -1.994 1.00 96.29 4 PRO D N 1
ATOM 6893 C CA . PRO D 1 6 ? 90.248 35.038 -2.532 1.00 93.68 4 PRO D CA 1
ATOM 6894 C C . PRO D 1 6 ? 89.388 36.308 -2.430 1.00 88.50 4 PRO D C 1
ATOM 6895 O O . PRO D 1 6 ? 89.874 37.347 -1.977 1.00 85.04 4 PRO D O 1
ATOM 6899 N N . ASN D 1 7 ? 88.130 36.207 -2.849 1.00 84.84 5 ASN D N 1
ATOM 6900 C CA . ASN D 1 7 ? 87.156 37.282 -2.712 1.00 81.16 5 ASN D CA 1
ATOM 6901 C C . ASN D 1 7 ? 86.835 37.554 -1.238 1.00 78.50 5 ASN D C 1
ATOM 6902 O O . ASN D 1 7 ? 86.774 38.710 -0.805 1.00 74.17 5 ASN D O 1
ATOM 6907 N N . LEU D 1 8 ? 86.668 36.473 -0.479 1.00 76.17 6 LEU D N 1
ATOM 6908 C CA . LEU D 1 8 ? 86.234 36.539 0.904 1.00 73.84 6 LEU D CA 1
ATOM 6909 C C . LEU D 1 8 ? 87.324 37.032 1.838 1.00 72.78 6 LEU D C 1
ATOM 6910 O O . LEU D 1 8 ? 87.038 37.664 2.856 1.00 72.33 6 LEU D O 1
ATOM 6915 N N . SER D 1 9 ? 88.572 36.741 1.491 1.00 72.50 7 SER D N 1
ATOM 6916 C CA . SER D 1 9 ? 89.702 37.153 2.309 1.00 70.87 7 SER D CA 1
ATOM 6917 C C . SER D 1 9 ? 89.977 38.630 2.105 1.00 68.00 7 SER D C 1
ATOM 6918 O O . SER D 1 9 ? 90.406 39.321 3.028 1.00 67.28 7 SER D O 1
ATOM 6921 N N . PHE D 1 10 ? 89.728 39.101 0.885 1.00 66.69 8 PHE D N 1
ATOM 6922 C CA . PHE D 1 10 ? 89.881 40.504 0.552 1.00 67.39 8 PHE D CA 1
ATOM 6923 C C . PHE D 1 10 ? 88.847 41.330 1.306 1.00 67.86 8 PHE D C 1
ATOM 6924 O O . PHE D 1 10 ? 89.172 42.384 1.863 1.00 68.85 8 PHE D O 1
ATOM 6932 N N . TYR D 1 11 ? 87.611 40.835 1.305 1.00 66.39 9 TYR D N 1
ATOM 6933 C CA . TYR D 1 11 ? 86.515 41.436 2.040 1.00 63.84 9 TYR D CA 1
ATOM 6934 C C . TYR D 1 11 ? 86.847 41.545 3.532 1.00 59.44 9 TYR D C 1
ATOM 6935 O O . TYR D 1 11 ? 86.840 42.648 4.076 1.00 58.76 9 TYR D O 1
ATOM 6944 N N . TYR D 1 12 ? 87.180 40.421 4.169 1.00 60.61 10 TYR D N 1
ATOM 6945 C CA . TYR D 1 12 ? 87.549 40.405 5.597 1.00 65.46 10 TYR D CA 1
ATOM 6946 C C . TYR D 1 12 ? 88.705 41.346 5.947 1.00 65.75 10 TYR D C 1
ATOM 6947 O O . TYR D 1 12 ? 88.718 41.954 7.023 1.00 68.25 10 TYR D O 1
ATOM 6956 N N . ASN D 1 13 ? 89.659 41.467 5.027 1.00 63.77 11 ASN D N 1
ATOM 6957 C CA . ASN D 1 13 ? 90.780 42.376 5.187 1.00 63.35 11 ASN D CA 1
ATOM 6958 C C . ASN D 1 13 ? 90.350 43.846 5.141 1.00 61.03 11 ASN D C 1
ATOM 6959 O O . ASN D 1 13 ? 90.831 44.650 5.936 1.00 67.66 11 ASN D O 1
ATOM 6964 N N . GLU D 1 14 ? 89.443 44.186 4.225 1.00 56.95 12 GLU D N 1
ATOM 6965 C CA . GLU D 1 14 ? 88.895 45.547 4.136 1.00 57.43 12 GLU D CA 1
ATOM 6966 C C . GLU D 1 14 ? 88.048 45.962 5.345 1.00 59.30 12 GLU D C 1
ATOM 6967 O O . GLU D 1 14 ? 88.041 47.135 5.710 1.00 59.44 12 GLU D O 1
ATOM 6973 N N . CYS D 1 15 ? 87.346 45.002 5.950 1.00 57.85 13 CYS D N 1
ATOM 6974 C CA . CYS D 1 15 ? 86.620 45.226 7.202 1.00 62.38 13 CYS D CA 1
ATOM 6975 C C . CYS D 1 15 ? 87.554 45.521 8.370 1.00 63.47 13 CYS D C 1
ATOM 6976 O O . CYS D 1 15 ? 87.221 46.313 9.253 1.00 65.28 13 CYS D O 1
ATOM 6979 N N . GLU D 1 16 ? 88.720 44.881 8.362 1.00 65.47 14 GLU D N 1
ATOM 6980 C CA . GLU D 1 16 ? 89.753 45.137 9.356 1.00 64.76 14 GLU D CA 1
ATOM 6981 C C . GLU D 1 16 ? 90.366 46.513 9.127 1.00 58.22 14 GLU D C 1
ATOM 6982 O O . GLU D 1 16 ? 90.656 47.234 10.078 1.00 54.14 14 GLU D O 1
ATOM 6988 N N . ARG D 1 17 ? 90.555 46.866 7.857 1.00 5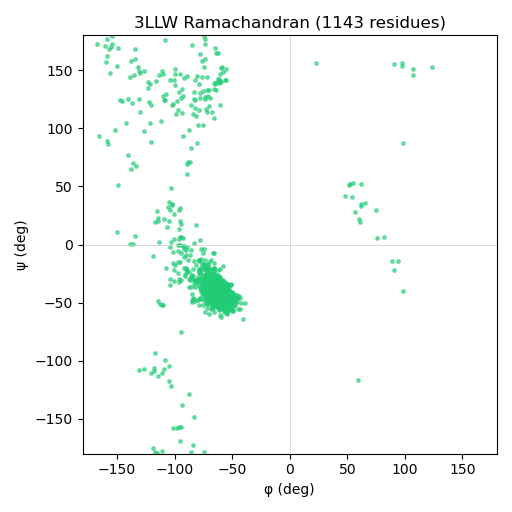7.19 15 ARG D N 1
ATOM 6989 C CA . ARG D 1 17 ? 91.134 48.152 7.493 1.00 61.59 15 ARG D CA 1
ATOM 6990 C C . ARG D 1 17 ? 90.199 49.322 7.809 1.00 60.84 15 ARG D C 1
ATOM 6991 O O . ARG D 1 17 ? 90.660 50.381 8.248 1.00 63.77 15 ARG D O 1
ATOM 6999 N N . PHE D 1 18 ? 88.898 49.121 7.595 1.00 58.41 16 PHE D N 1
ATOM 7000 C CA . PHE D 1 18 ? 87.890 50.097 8.011 1.00 56.10 16 PHE D CA 1
ATOM 7001 C C . PHE D 1 18 ? 87.890 50.380 9.529 1.00 52.99 16 PHE D C 1
ATOM 7002 O O . PHE D 1 18 ? 87.764 51.531 9.933 1.00 54.12 16 PHE D O 1
ATOM 7010 N N . GLU D 1 19 ? 88.018 49.344 10.359 1.00 49.84 17 GLU D N 1
ATOM 7011 C CA . GLU D 1 19 ? 88.075 49.538 11.815 1.00 56.05 17 GLU D CA 1
ATOM 7012 C C . GLU D 1 19 ? 89.278 50.398 12.231 1.00 61.18 17 GLU D C 1
ATOM 7013 O O . GLU D 1 19 ? 89.191 51.178 13.184 1.00 61.65 17 GLU D O 1
ATOM 7019 N N . SER D 1 20 ? 90.381 50.282 11.491 1.00 60.77 18 SER D N 1
ATOM 7020 C CA . SER D 1 20 ? 91.553 51.118 11.729 1.00 59.82 18 SER D CA 1
ATOM 7021 C C . SER D 1 20 ? 91.326 52.535 11.233 1.00 57.73 18 SER D C 1
ATOM 7022 O O . SER D 1 20 ? 91.699 53.496 11.910 1.00 54.77 18 SER D O 1
ATOM 7025 N N . PHE D 1 21 ? 90.725 52.653 10.048 1.00 55.81 19 PHE D N 1
ATOM 7026 C CA . PHE D 1 21 ? 90.325 53.945 9.502 1.00 56.12 19 PHE D CA 1
ATOM 7027 C C . PHE D 1 21 ? 89.486 54.747 10.516 1.00 56.50 19 PHE D C 1
ATOM 7028 O O . PHE D 1 21 ? 89.804 55.903 10.815 1.00 54.17 19 PHE D O 1
ATOM 7036 N N . LEU D 1 22 ? 88.493 54.100 11.082 1.00 52.53 20 LEU D N 1
ATOM 7037 C CA . LEU D 1 22 ? 87.613 54.692 12.045 1.00 55.33 20 LEU D CA 1
ATOM 7038 C C . LEU D 1 22 ? 88.320 55.066 13.322 1.00 54.04 20 LEU D C 1
ATOM 7039 O O . LEU D 1 22 ? 88.155 56.139 13.834 1.00 54.76 20 LEU D O 1
ATOM 7044 N N . LYS D 1 23 ? 89.115 54.150 13.818 1.00 57.61 21 LYS D N 1
ATOM 7045 C CA . LYS D 1 23 ? 89.949 54.331 15.021 1.00 62.97 21 LYS D CA 1
ATOM 7046 C C . LYS D 1 23 ? 90.893 55.538 14.910 1.00 62.18 21 LYS D C 1
ATOM 7047 O O . LYS D 1 23 ? 91.124 56.249 15.891 1.00 64.91 21 LYS D O 1
ATOM 7053 N N . ASN D 1 24 ? 91.405 55.771 13.702 1.00 60.20 22 ASN D N 1
ATOM 7054 C CA . ASN D 1 24 ? 92.386 56.820 13.438 1.00 63.88 22 ASN D CA 1
ATOM 7055 C C . ASN D 1 24 ? 91.795 58.012 12.697 1.00 66.94 22 ASN D C 1
ATOM 7056 O O . ASN D 1 24 ? 92.525 58.835 12.146 1.00 67.56 22 ASN D O 1
ATOM 7061 N N . HIS D 1 25 ? 90.466 58.084 12.673 1.00 70.38 23 HIS D N 1
ATOM 7062 C CA . HIS D 1 25 ? 89.760 59.249 12.160 1.00 70.37 23 HIS D CA 1
ATOM 7063 C C . HIS D 1 25 ? 89.707 60.288 13.274 1.00 74.07 23 HIS D C 1
ATOM 7064 O O . HIS D 1 25 ? 89.137 60.042 14.340 1.00 67.78 23 HIS D O 1
ATOM 7071 N N . HIS D 1 26 ? 90.335 61.432 13.031 1.00 79.73 24 HIS D N 1
ATOM 7072 C CA . HIS D 1 26 ? 90.345 62.518 14.003 1.00 87.30 24 HIS D CA 1
ATOM 7073 C C . HIS D 1 26 ? 89.739 63.769 13.376 1.00 87.83 24 HIS D C 1
ATOM 7074 O O . HIS D 1 26 ? 89.986 64.080 12.202 1.00 84.69 24 HIS D O 1
ATOM 7081 N N . LEU D 1 27 ? 88.921 64.465 14.157 1.00 85.84 25 LEU D N 1
ATOM 7082 C CA . LEU D 1 27 ? 88.376 65.741 13.733 1.00 88.72 25 LEU D CA 1
ATOM 7083 C C . LEU D 1 27 ? 88.999 66.858 14.564 1.00 87.65 25 LEU D C 1
ATOM 7084 O O . LEU D 1 27 ? 89.010 66.802 15.797 1.00 87.65 25 LEU D O 1
ATOM 7089 N N . HIS D 1 28 ? 89.533 67.854 13.866 1.00 87.61 26 HIS D N 1
ATOM 7090 C CA . HIS D 1 28 ? 90.163 69.004 14.489 1.00 89.38 26 HIS D CA 1
ATOM 7091 C C . HIS D 1 28 ? 89.082 69.921 15.047 1.00 86.90 26 HIS D C 1
ATOM 7092 O O . HIS D 1 28 ? 88.413 70.638 14.298 1.00 85.94 26 HIS D O 1
ATOM 7099 N N . LEU D 1 29 ? 88.893 69.880 16.360 1.00 83.66 27 LEU D N 1
ATOM 7100 C CA . LEU D 1 29 ? 87.919 70.760 17.002 1.00 82.22 27 LEU D CA 1
ATOM 7101 C C . LEU D 1 29 ? 88.589 71.651 18.044 1.00 81.72 27 LEU D C 1
ATOM 7102 O O . LEU D 1 29 ? 88.672 71.305 19.226 1.00 85.36 27 LEU D O 1
ATOM 7107 N N . GLU D 1 30 ? 89.078 72.798 17.584 1.00 79.94 28 GLU D N 1
ATOM 7108 C CA . GLU D 1 30 ? 89.666 73.792 18.459 1.00 79.64 28 GLU D CA 1
ATOM 7109 C C . GLU D 1 30 ? 88.571 74.624 19.097 1.00 72.73 28 GLU D C 1
ATOM 7110 O O . GLU D 1 30 ? 87.896 75.400 18.406 1.00 69.07 28 GLU D O 1
ATOM 7116 N N . SER D 1 31 ? 88.393 74.448 20.409 1.00 62.91 29 SER D N 1
ATOM 7117 C CA . SER D 1 31 ? 87.506 75.304 21.198 1.00 55.92 29 SER D CA 1
ATOM 7118 C C . SER D 1 31 ? 87.887 75.348 22.676 1.00 51.34 29 SER D C 1
ATOM 7119 O O . SER D 1 31 ? 88.696 74.554 23.167 1.00 47.63 29 SER D O 1
ATOM 7122 N N . PHE D 1 32 ? 87.256 76.263 23.392 1.00 46.43 30 PHE D N 1
ATOM 7123 C CA . PHE D 1 32 ? 87.470 76.379 24.826 1.00 44.41 30 PHE D CA 1
ATOM 7124 C C . PHE D 1 32 ? 86.404 75.624 25.653 1.00 43.20 30 PHE D C 1
ATOM 7125 O O . PHE D 1 32 ? 86.289 75.809 26.876 1.00 47.95 30 PHE D O 1
ATOM 7133 N N . HIS D 1 33 ? 85.640 74.768 24.978 1.00 41.31 31 HIS D N 1
ATOM 7134 C CA . HIS D 1 33 ? 84.707 73.851 25.637 1.00 45.59 31 HIS D CA 1
ATOM 7135 C C . HIS D 1 33 ? 85.501 72.684 26.197 1.00 48.78 31 HIS D C 1
ATOM 7136 O O . HIS D 1 33 ? 86.309 72.104 25.462 1.00 40.48 31 HIS D O 1
ATOM 7143 N N . PRO D 1 34 ? 85.280 72.346 27.463 1.00 40.61 32 PRO D N 1
ATOM 7144 C CA . PRO D 1 34 ? 86.038 71.275 28.118 1.00 41.86 32 PRO D CA 1
ATOM 7145 C C . PRO D 1 34 ? 86.251 70.083 27.191 1.00 43.58 32 PRO D C 1
ATOM 7146 O O . PRO D 1 34 ? 87.388 69.774 26.836 1.00 48.97 32 PRO D O 1
ATOM 7150 N N . TYR D 1 35 ? 85.162 69.427 26.804 1.00 46.50 33 TYR D N 1
ATOM 7151 C CA . TYR D 1 35 ? 85.164 67.982 26.617 1.00 44.67 33 TYR D CA 1
ATOM 7152 C C . TYR D 1 35 ? 84.434 67.589 25.337 1.00 40.93 33 TYR D C 1
ATOM 7153 O O . TYR D 1 35 ? 84.326 66.407 25.011 1.00 43.91 33 TYR D O 1
ATOM 7162 N N . LEU D 1 36 ? 83.932 68.587 24.616 1.00 42.36 34 LEU D N 1
ATOM 7163 C CA . LEU D 1 36 ? 83.151 68.339 23.410 1.00 45.02 34 LEU D CA 1
ATOM 7164 C C . LEU D 1 36 ? 83.956 67.547 22.385 1.00 42.58 34 LEU D C 1
ATOM 7165 O O . LEU D 1 36 ? 83.497 66.524 21.877 1.00 42.90 34 LEU D O 1
ATOM 7170 N N . GLU D 1 37 ? 85.159 68.026 22.086 1.00 43.33 35 GLU D N 1
ATOM 7171 C CA . GLU D 1 37 ? 86.004 67.404 21.061 1.00 54.42 35 GLU D CA 1
ATOM 7172 C C . GLU D 1 37 ? 86.186 65.898 21.300 1.00 55.42 35 GLU D C 1
ATOM 7173 O O . GLU D 1 37 ? 86.136 65.104 20.353 1.00 63.56 35 GLU D O 1
ATOM 7179 N N . LYS D 1 38 ? 86.376 65.513 22.562 1.00 53.09 36 LYS D N 1
ATOM 7180 C CA . LYS D 1 38 ? 86.489 64.103 22.932 1.00 52.98 36 LYS D CA 1
ATOM 7181 C C . LYS D 1 38 ? 85.135 63.380 22.863 1.00 51.98 36 LYS D C 1
ATOM 7182 O O . LYS D 1 38 ? 85.043 62.266 22.338 1.00 49.42 36 LYS D O 1
ATOM 7188 N N . ALA D 1 39 ? 84.094 64.027 23.391 1.00 46.76 37 ALA D N 1
ATOM 7189 C CA . ALA D 1 39 ? 82.748 63.450 23.454 1.00 46.36 37 ALA D CA 1
ATOM 7190 C C . ALA D 1 39 ? 82.137 63.189 22.079 1.00 39.58 37 ALA D C 1
ATOM 7191 O O . ALA D 1 39 ? 81.300 62.289 21.929 1.00 39.65 37 ALA D O 1
ATOM 7193 N N . PHE D 1 40 ? 82.543 63.982 21.088 1.00 37.92 38 PHE D N 1
ATOM 7194 C CA . PHE D 1 40 ? 82.047 63.826 19.720 1.00 37.18 38 PHE D CA 1
ATOM 7195 C C . PHE D 1 40 ? 82.169 62.386 19.205 1.00 41.45 38 PHE D C 1
ATOM 7196 O O . PHE D 1 40 ? 81.177 61.787 18.807 1.00 44.47 38 PHE D O 1
ATOM 7204 N N . PHE D 1 41 ? 83.373 61.817 19.257 1.00 46.39 39 PHE D N 1
ATOM 7205 C CA . PHE D 1 41 ? 83.626 60.515 18.630 1.00 41.26 39 PHE D CA 1
ATOM 7206 C C . PHE D 1 41 ? 83.713 59.385 19.643 1.00 36.99 39 PHE D C 1
ATOM 7207 O O . PHE D 1 41 ? 83.844 58.213 19.280 1.00 39.48 39 PHE D O 1
ATOM 7215 N N . GLU D 1 42 ? 83.594 59.745 20.918 1.00 45.37 40 GLU D N 1
ATOM 7216 C CA . GLU D 1 42 ? 83.665 58.798 22.026 1.00 43.99 40 GLU D CA 1
ATOM 7217 C C . GLU D 1 42 ? 82.722 57.602 21.901 1.00 45.47 40 GLU D C 1
ATOM 7218 O O . GLU D 1 42 ? 83.115 56.486 22.215 1.00 51.51 40 GLU D O 1
ATOM 7224 N N . MET D 1 43 ? 81.485 57.816 21.453 1.00 40.96 41 MET D N 1
ATOM 7225 C CA . MET D 1 43 ? 80.565 56.683 21.316 1.00 40.05 41 MET D CA 1
ATOM 7226 C C . MET D 1 43 ? 80.740 55.946 19.993 1.00 36.35 41 MET D C 1
ATOM 7227 O O . MET D 1 43 ? 80.330 54.796 19.874 1.00 36.12 41 MET D O 1
ATOM 7232 N N . VAL D 1 44 ? 81.317 56.589 19.007 1.00 39.63 42 VAL D N 1
ATOM 7233 C CA . VAL D 1 44 ? 81.721 55.884 17.816 1.00 40.14 42 VAL D CA 1
ATOM 7234 C C . VAL D 1 44 ? 82.842 54.907 18.104 1.00 42.60 42 VAL D C 1
ATOM 7235 O O . VAL D 1 44 ? 82.736 53.757 17.802 1.00 43.30 42 VAL D O 1
ATOM 7239 N N . LEU D 1 45 ? 83.891 55.373 18.750 1.00 45.68 43 LEU D N 1
ATOM 7240 C CA . LEU D 1 45 ? 85.040 54.549 19.042 1.00 51.80 43 LEU D CA 1
ATOM 7241 C C . LEU D 1 45 ? 84.779 53.474 20.044 1.00 54.15 43 LEU D C 1
ATOM 7242 O O . LEU D 1 45 ? 85.466 52.497 20.069 1.00 59.59 43 LEU D O 1
ATOM 7247 N N . ASN D 1 46 ? 83.802 53.665 20.898 1.00 58.57 44 ASN D N 1
ATOM 7248 C CA . ASN D 1 46 ? 83.453 52.626 21.817 1.00 60.62 44 ASN D CA 1
ATOM 7249 C C . ASN D 1 46 ? 82.247 51.869 21.351 1.00 63.90 44 ASN D C 1
ATOM 7250 O O . ASN D 1 46 ? 81.534 51.310 22.135 1.00 67.92 44 ASN D O 1
ATOM 7255 N N . GLY D 1 47 ? 82.026 51.858 20.048 1.00 63.82 45 GLY D N 1
ATOM 7256 C CA . GLY D 1 47 ? 80.893 51.183 19.458 1.00 61.74 45 GLY D CA 1
ATOM 7257 C C . GLY D 1 47 ? 81.135 49.717 19.177 1.00 62.60 45 GLY D C 1
ATOM 7258 O O . GLY D 1 47 ? 82.185 49.193 19.455 1.00 66.35 45 GLY D O 1
ATOM 7259 N N . GLY D 1 48 ? 80.152 49.053 18.612 1.00 58.43 46 GLY D N 1
ATOM 7260 C CA . GLY D 1 48 ? 80.108 47.618 18.660 1.00 60.92 46 GLY D CA 1
ATOM 7261 C C . GLY D 1 48 ? 80.517 47.012 17.353 1.00 60.53 46 GLY D C 1
ATOM 7262 O O . GLY D 1 48 ? 81.590 47.253 16.877 1.00 64.32 46 GLY D O 1
ATOM 7263 N N . LYS D 1 49 ? 79.636 46.231 16.771 1.00 60.25 47 LYS D N 1
ATOM 7264 C CA . LYS D 1 49 ? 80.010 45.291 15.744 1.00 63.58 47 LYS D CA 1
ATOM 7265 C C . LYS D 1 49 ? 80.259 45.862 14.367 1.00 58.35 47 LYS D C 1
ATOM 7266 O O . LYS D 1 49 ? 80.916 45.252 13.580 1.00 60.29 47 LYS D O 1
ATOM 7272 N N . ARG D 1 50 ? 79.702 47.012 14.058 1.00 53.91 48 ARG D N 1
ATOM 7273 C CA . ARG D 1 50 ? 80.004 47.608 12.795 1.00 50.39 48 ARG D CA 1
ATOM 7274 C C . ARG D 1 50 ? 79.268 46.851 11.713 1.00 52.09 48 ARG D C 1
ATOM 7275 O O . ARG D 1 50 ? 79.715 46.746 10.598 1.00 52.58 48 ARG D O 1
ATOM 7283 N N . PHE D 1 51 ? 78.134 46.306 12.070 1.00 46.03 49 PHE D N 1
ATOM 7284 C CA . PHE D 1 51 ? 77.352 45.476 11.161 1.00 49.71 49 PHE D CA 1
ATOM 7285 C C . PHE D 1 51 ? 76.948 46.208 9.873 1.00 51.67 49 PHE D C 1
ATOM 7286 O O . PHE D 1 51 ? 76.960 45.627 8.787 1.00 49.20 49 PHE D O 1
ATOM 7294 N N . ARG D 1 52 ? 76.612 47.487 10.007 1.00 49.30 50 ARG D N 1
ATOM 7295 C CA . ARG D 1 52 ? 76.152 48.275 8.883 1.00 47.43 50 ARG D CA 1
ATOM 7296 C C . ARG D 1 52 ? 77.280 48.648 7.903 1.00 47.91 50 ARG D C 1
ATOM 7297 O O . ARG D 1 52 ? 77.082 48.512 6.700 1.00 44.79 50 ARG D O 1
ATOM 7305 N N . PRO D 1 53 ? 78.446 49.136 8.403 1.00 50.35 51 PRO D N 1
ATOM 7306 C CA . PRO D 1 53 ? 79.611 49.219 7.517 1.00 48.99 51 PRO D CA 1
ATOM 7307 C C . PRO D 1 53 ? 79.981 47.906 6.834 1.00 51.40 51 PRO D C 1
ATOM 7308 O O . PRO D 1 53 ? 80.297 47.927 5.646 1.00 47.95 51 PRO D O 1
ATOM 7312 N N . LYS D 1 54 ? 79.912 46.788 7.559 1.00 44.79 52 LYS D N 1
ATOM 7313 C CA . LYS D 1 54 ? 80.256 45.482 6.981 1.00 49.06 52 LYS D CA 1
ATOM 7314 C C . LYS D 1 54 ? 79.299 45.050 5.879 1.00 50.94 52 LYS D C 1
ATOM 7315 O O . LYS D 1 54 ? 79.732 44.501 4.854 1.00 48.27 52 LYS D O 1
ATOM 7321 N N . LEU D 1 55 ? 78.010 45.309 6.090 1.00 49.54 53 LEU D N 1
ATOM 7322 C CA . LEU D 1 55 ? 76.997 45.148 5.040 1.00 52.38 53 LEU D CA 1
ATOM 7323 C C . LEU D 1 55 ? 77.330 45.933 3.770 1.00 53.94 53 LEU D C 1
ATOM 7324 O O . LEU D 1 55 ? 77.264 45.398 2.664 1.00 53.73 53 LEU D O 1
ATOM 7329 N N . PHE D 1 56 ? 77.679 47.204 3.957 1.00 53.43 54 PHE D N 1
ATOM 7330 C CA . PHE D 1 56 ? 78.030 48.106 2.874 1.00 53.57 54 PHE D CA 1
ATOM 7331 C C . PHE D 1 56 ? 79.259 47.596 2.124 1.00 50.79 54 PHE D C 1
ATOM 7332 O O . PHE D 1 56 ? 79.262 47.550 0.903 1.00 51.70 54 PHE D O 1
ATOM 7340 N N . LEU D 1 57 ? 80.291 47.211 2.868 1.00 50.60 55 LEU D N 1
ATOM 7341 C CA . LEU D 1 57 ? 81.522 46.709 2.278 1.00 52.23 55 LEU D CA 1
ATOM 7342 C C . LEU D 1 57 ? 81.355 45.342 1.597 1.00 55.33 55 LEU D C 1
ATOM 7343 O O . LEU D 1 57 ? 82.016 45.081 0.602 1.00 59.67 55 LEU D O 1
ATOM 7348 N N . ALA D 1 58 ? 80.444 44.507 2.099 1.00 51.92 56 ALA D N 1
ATOM 7349 C CA . ALA D 1 58 ? 80.154 43.202 1.493 1.00 55.18 56 ALA D CA 1
ATOM 7350 C C . ALA D 1 58 ? 79.680 43.327 0.053 1.00 60.78 56 ALA D C 1
ATOM 7351 O O . ALA D 1 58 ? 80.156 42.608 -0.824 1.00 64.46 56 ALA D O 1
ATOM 7353 N N . VAL D 1 59 ? 78.746 44.248 -0.170 1.00 60.17 57 VAL D N 1
ATOM 7354 C CA . VAL D 1 59 ? 78.203 44.517 -1.488 1.00 54.81 57 VAL D CA 1
ATOM 7355 C C . VAL D 1 59 ? 79.254 45.198 -2.347 1.00 57.64 57 VAL D C 1
ATOM 7356 O O . VAL D 1 59 ? 79.460 44.823 -3.495 1.00 58.29 57 VAL D O 1
ATOM 7360 N N . LEU D 1 60 ? 79.941 46.173 -1.771 1.00 55.97 58 LEU D N 1
ATOM 7361 C CA . LEU D 1 60 ? 80.821 47.025 -2.544 1.00 59.42 58 LEU D CA 1
ATOM 7362 C C . LEU D 1 60 ? 82.059 46.319 -3.089 1.00 64.54 58 LEU D C 1
ATOM 7363 O O . LEU D 1 60 ? 82.304 46.337 -4.300 1.00 67.55 58 LEU D O 1
ATOM 7368 N N . CYS D 1 61 ? 82.841 45.697 -2.215 1.00 70.60 59 CYS D N 1
ATOM 7369 C CA . CYS D 1 61 ? 84.071 45.089 -2.694 1.00 74.96 59 CYS D CA 1
ATOM 7370 C C . CYS D 1 61 ? 83.903 43.689 -3.293 1.00 74.67 59 CYS D C 1
ATOM 7371 O O . CYS D 1 61 ? 84.879 43.079 -3.732 1.00 80.71 59 CYS D O 1
ATOM 7374 N N . ALA D 1 62 ? 82.666 43.201 -3.333 1.00 70.12 60 ALA D N 1
ATOM 7375 C CA . ALA D 1 62 ? 82.323 42.070 -4.183 1.00 69.05 60 ALA D CA 1
ATOM 7376 C C . ALA D 1 62 ? 81.951 42.544 -5.589 1.00 70.41 60 ALA D C 1
ATOM 7377 O O . ALA D 1 62 ? 82.170 41.825 -6.563 1.00 71.78 60 ALA D O 1
ATOM 7379 N N . LEU D 1 63 ? 81.386 43.745 -5.689 1.00 68.93 61 LEU D N 1
ATOM 7380 C CA . LEU D 1 63 ? 80.906 44.258 -6.973 1.00 70.71 61 LEU D CA 1
ATOM 7381 C C . LEU D 1 63 ? 81.933 45.084 -7.736 1.00 73.83 61 LEU D C 1
ATOM 7382 O O . LEU D 1 63 ? 81.808 45.262 -8.951 1.00 76.85 61 LEU D O 1
ATOM 7387 N N . VAL D 1 64 ? 82.936 45.596 -7.030 1.00 75.39 62 VAL D N 1
ATOM 7388 C CA . VAL D 1 64 ? 84.008 46.330 -7.688 1.00 80.65 62 VAL D CA 1
ATOM 7389 C C . VAL D 1 64 ? 85.327 45.535 -7.645 1.00 83.32 62 VAL D C 1
ATOM 7390 O O . VAL D 1 64 ? 85.584 44.766 -6.705 1.00 78.70 62 VAL D O 1
ATOM 7394 N N . GLY D 1 65 ? 86.127 45.700 -8.699 1.00 90.22 63 GLY D N 1
ATOM 7395 C CA . GLY D 1 65 ? 87.407 45.004 -8.853 1.00 91.90 63 GLY D CA 1
ATOM 7396 C C . GLY D 1 65 ? 88.470 45.516 -7.902 1.00 93.91 63 GLY D C 1
ATOM 7397 O O . GLY D 1 65 ? 88.536 46.716 -7.627 1.00 93.77 63 GLY D O 1
ATOM 7398 N N . GLN D 1 66 ? 89.307 44.593 -7.427 1.00 95.05 64 GLN D N 1
ATOM 7399 C CA . GLN D 1 66 ? 90.313 44.842 -6.390 1.00 96.32 64 GLN D CA 1
ATOM 7400 C C . GLN D 1 66 ? 91.290 45.986 -6.698 1.00 98.57 64 GLN D C 1
ATOM 7401 O O . GLN D 1 66 ? 91.719 46.701 -5.787 1.00 97.42 64 GLN D O 1
ATOM 7407 N N . LYS D 1 67 ? 91.625 46.168 -7.974 1.00 101.47 65 LYS D N 1
ATOM 7408 C CA . LYS D 1 67 ? 92.537 47.239 -8.378 1.00 104.74 65 LYS D CA 1
ATOM 7409 C C . LYS D 1 67 ? 91.830 48.585 -8.551 1.00 104.96 65 LYS D C 1
ATOM 7410 O O . LYS D 1 67 ? 92.415 49.632 -8.264 1.00 105.38 65 LYS D O 1
ATOM 7416 N N . ASP D 1 68 ? 90.577 48.546 -9.006 1.00 104.83 66 ASP D N 1
ATOM 7417 C CA . ASP D 1 68 ? 89.729 49.744 -9.119 1.00 105.11 66 ASP D CA 1
ATOM 7418 C C . ASP D 1 68 ? 89.319 50.268 -7.745 1.00 101.90 66 ASP D C 1
ATOM 7419 O O . ASP D 1 68 ? 89.096 51.468 -7.564 1.00 103.26 66 ASP D O 1
ATOM 7424 N N . TYR D 1 69 ? 89.216 49.344 -6.794 1.00 96.37 67 TYR D N 1
ATOM 7425 C CA . TYR D 1 69 ? 88.839 49.629 -5.420 1.00 91.99 67 TYR D CA 1
ATOM 7426 C C . TYR D 1 69 ? 89.922 50.402 -4.669 1.00 92.54 67 TYR D C 1
ATOM 7427 O O . TYR D 1 69 ? 89.616 51.306 -3.889 1.00 94.81 67 TYR D O 1
ATOM 7436 N N . SER D 1 70 ? 91.179 50.032 -4.906 1.00 92.24 68 SER D N 1
ATOM 7437 C CA . SER D 1 70 ? 92.319 50.527 -4.130 1.00 92.62 68 SER D CA 1
ATOM 7438 C C . SER D 1 70 ? 92.560 52.024 -4.272 1.00 90.56 68 SER D C 1
ATOM 7439 O O . SER D 1 70 ? 93.011 52.677 -3.322 1.00 89.68 68 SER D O 1
ATOM 7442 N N . ASN D 1 71 ? 92.251 52.554 -5.455 1.00 88.47 69 ASN D N 1
ATOM 7443 C CA . ASN D 1 71 ? 92.356 53.988 -5.742 1.00 88.62 69 ASN D CA 1
ATOM 7444 C C . ASN D 1 71 ? 91.369 54.831 -4.941 1.00 83.89 69 ASN D C 1
ATOM 7445 O O . ASN D 1 71 ? 91.659 55.980 -4.597 1.00 81.25 69 ASN D O 1
ATOM 7450 N N . GLN D 1 72 ? 90.210 54.246 -4.645 1.00 79.87 70 GLN D N 1
ATOM 7451 C CA . GLN D 1 72 ? 89.128 54.958 -3.967 1.00 80.34 70 GLN D CA 1
ATOM 7452 C C . GLN D 1 72 ? 88.765 54.376 -2.595 1.00 75.97 70 GLN D C 1
ATOM 7453 O O . GLN D 1 72 ? 87.681 54.643 -2.087 1.00 75.71 70 GLN D O 1
ATOM 7459 N N . GLN D 1 73 ? 89.677 53.603 -2.004 1.00 72.05 71 GLN D N 1
ATOM 7460 C CA . GLN D 1 73 ? 89.454 52.916 -0.720 1.00 67.88 71 GLN D CA 1
ATOM 7461 C C . GLN D 1 73 ? 89.081 53.851 0.437 1.00 66.41 71 GLN D C 1
ATOM 7462 O O . GLN D 1 73 ? 88.177 53.545 1.222 1.00 62.17 71 GLN D O 1
ATOM 7468 N N . THR D 1 74 ? 89.780 54.979 0.527 1.00 64.72 72 THR D N 1
ATOM 7469 C CA . THR D 1 74 ? 89.524 55.983 1.553 1.00 70.21 72 THR D CA 1
ATOM 7470 C C . THR D 1 74 ? 88.120 56.550 1.386 1.00 68.07 72 THR D C 1
ATOM 7471 O O . THR D 1 74 ? 87.416 56.759 2.377 1.00 63.28 72 THR D O 1
ATOM 7475 N N . GLU D 1 75 ? 87.724 56.764 0.130 1.00 62.22 73 GLU D N 1
ATOM 7476 C CA . GLU D 1 75 ? 86.412 57.328 -0.202 1.00 65.59 73 GLU D CA 1
ATOM 7477 C C . GLU D 1 75 ? 85.251 56.415 0.180 1.00 63.94 73 GLU D C 1
ATOM 7478 O O . GLU D 1 75 ? 84.220 56.889 0.656 1.00 65.54 73 GLU D O 1
ATOM 7484 N N . TYR D 1 76 ? 85.438 55.110 -0.010 1.00 61.01 74 TYR D N 1
ATOM 7485 C CA . TYR D 1 76 ? 84.453 54.111 0.386 1.00 59.58 74 TYR D CA 1
ATOM 7486 C C . TYR D 1 76 ? 84.399 53.967 1.899 1.00 60.12 74 TYR D C 1
ATOM 7487 O O . TYR D 1 76 ? 83.356 53.618 2.465 1.00 55.50 74 TYR D O 1
ATOM 7496 N N . PHE D 1 77 ? 85.532 54.232 2.543 1.00 58.18 75 PHE D N 1
ATOM 7497 C CA . PHE D 1 77 ? 85.622 54.175 3.992 1.00 57.43 75 PHE D CA 1
ATOM 7498 C C . PHE D 1 77 ? 84.859 55.305 4.658 1.00 52.46 75 PHE D C 1
ATOM 7499 O O . PHE D 1 77 ? 84.228 55.076 5.675 1.00 50.05 75 PHE D O 1
ATOM 7507 N N . LYS D 1 78 ? 84.896 56.511 4.088 1.00 51.27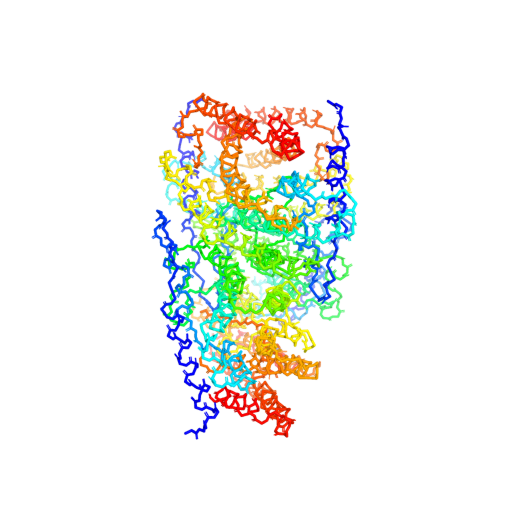 76 LYS D N 1
ATOM 7508 C CA . LYS D 1 78 ? 84.112 57.597 4.676 1.00 55.09 76 LYS D CA 1
ATOM 7509 C C . LYS D 1 78 ? 82.611 57.489 4.454 1.00 53.58 76 LYS D C 1
ATOM 7510 O O . LYS D 1 78 ? 81.841 57.994 5.265 1.00 51.24 76 LYS D O 1
ATOM 7516 N N . ILE D 1 79 ? 82.203 56.796 3.392 1.00 51.15 77 ILE D N 1
ATOM 7517 C CA . ILE D 1 79 ? 80.789 56.440 3.205 1.00 53.64 77 ILE D CA 1
ATOM 7518 C C . ILE D 1 79 ? 80.317 55.427 4.261 1.00 49.59 77 ILE D C 1
ATOM 7519 O O . ILE D 1 79 ? 79.239 55.574 4.835 1.00 52.22 77 ILE D O 1
ATOM 7524 N N . ALA D 1 80 ? 81.146 54.416 4.506 1.00 47.77 78 ALA D N 1
ATOM 7525 C CA . ALA D 1 80 ? 80.877 53.390 5.495 1.00 45.84 78 ALA D CA 1
ATOM 7526 C C . ALA D 1 80 ? 80.815 54.002 6.896 1.00 47.68 78 ALA D C 1
ATOM 7527 O O . ALA D 1 80 ? 79.924 53.659 7.676 1.00 46.18 78 ALA D O 1
ATOM 7529 N N . LEU D 1 81 ? 81.746 54.918 7.183 1.00 43.94 79 LEU D N 1
ATOM 7530 C CA . LEU D 1 81 ? 81.759 55.700 8.426 1.00 44.72 79 LEU D CA 1
ATOM 7531 C C . LEU D 1 81 ? 80.519 56.590 8.593 1.00 47.87 79 LEU D C 1
ATOM 7532 O O . LEU D 1 81 ? 80.013 56.737 9.708 1.00 47.31 79 LEU D O 1
ATOM 7537 N N . SER D 1 82 ? 80.025 57.157 7.491 1.00 44.42 80 SER D N 1
ATOM 7538 C CA . SER D 1 82 ? 78.834 58.001 7.527 1.00 47.21 80 SER D CA 1
ATOM 7539 C C . SER D 1 82 ? 77.596 57.222 8.018 1.00 50.04 80 SER D C 1
ATOM 7540 O O . SER D 1 82 ? 76.812 57.736 8.815 1.00 45.24 80 SER D O 1
ATOM 7543 N N . ILE D 1 83 ? 77.454 55.982 7.546 1.00 46.21 81 ILE D N 1
ATOM 7544 C CA . ILE D 1 83 ? 76.417 55.067 8.003 1.00 44.04 81 ILE D CA 1
ATOM 7545 C C . ILE D 1 83 ? 76.559 54.760 9.504 1.00 52.69 81 ILE D C 1
ATOM 7546 O O . ILE D 1 83 ? 75.553 54.706 10.233 1.00 51.41 81 ILE D O 1
ATOM 7551 N N . GLU D 1 84 ? 77.805 54.578 9.952 1.00 46.55 82 GLU D N 1
ATOM 7552 C CA . GLU D 1 84 ? 78.098 54.258 11.344 1.00 50.11 82 GLU D CA 1
ATOM 7553 C C . GLU D 1 84 ? 77.877 55.464 12.274 1.00 46.82 82 GLU D C 1
ATOM 7554 O O . GLU D 1 84 ? 77.413 55.303 13.403 1.00 46.27 82 GLU D O 1
ATOM 7560 N N . CYS D 1 85 ? 78.175 56.662 11.781 1.00 45.28 83 CYS D N 1
ATOM 7561 C CA . CYS D 1 85 ? 77.869 57.905 12.493 1.00 43.76 83 CYS D CA 1
ATOM 7562 C C . CYS D 1 85 ? 76.368 58.099 12.738 1.00 50.79 83 CYS D C 1
ATOM 7563 O O . CYS D 1 85 ? 75.943 58.452 13.859 1.00 42.33 83 CYS D O 1
ATOM 7566 N N . LEU D 1 86 ? 75.582 57.834 11.696 1.00 45.68 84 LEU D N 1
ATOM 7567 C CA . LEU D 1 86 ? 74.132 57.919 11.765 1.00 46.34 84 LEU D CA 1
ATOM 7568 C C . LEU D 1 86 ? 73.582 56.892 12.755 1.00 47.00 84 LEU D C 1
ATOM 7569 O O . LEU D 1 86 ? 72.728 57.230 13.588 1.00 47.89 84 LEU D O 1
ATOM 7574 N N . HIS D 1 87 ? 74.091 55.655 12.687 1.00 39.55 85 HIS D N 1
ATOM 7575 C CA . HIS D 1 87 ? 73.702 54.628 13.645 1.00 38.67 85 HIS D CA 1
ATOM 7576 C C . HIS D 1 87 ? 74.032 55.034 15.098 1.00 35.52 85 HIS D C 1
ATOM 7577 O O . HIS D 1 87 ? 73.213 54.850 15.996 1.00 40.96 85 HIS D O 1
ATOM 7584 N N . THR D 1 88 ? 75.209 55.624 15.303 1.00 33.44 86 THR D N 1
ATOM 7585 C CA . THR D 1 88 ? 75.679 56.030 16.629 1.00 41.46 86 THR D CA 1
ATOM 7586 C C . THR D 1 88 ? 74.820 57.133 17.249 1.00 43.34 86 THR D C 1
ATOM 7587 O O . THR D 1 88 ? 74.480 57.053 18.444 1.00 37.70 86 THR D O 1
ATOM 7591 N N . TYR D 1 89 ? 74.471 58.150 16.450 1.00 40.08 87 TYR D N 1
ATOM 7592 C CA . TYR D 1 89 ? 73.652 59.259 16.945 1.00 37.89 87 TYR D CA 1
ATOM 7593 C C . TYR D 1 89 ? 72.316 58.727 17.479 1.00 44.03 87 TYR D C 1
ATOM 7594 O O . TYR D 1 89 ? 71.847 59.175 18.540 1.00 42.12 87 TYR D O 1
ATOM 7603 N N . SER D 1 90 ? 71.740 57.751 16.769 1.00 42.31 88 SER D N 1
ATOM 7604 C CA . SER D 1 90 ? 70.451 57.167 17.141 1.00 44.95 88 SER D CA 1
ATOM 7605 C C . SER D 1 90 ? 70.506 56.428 18.469 1.00 45.52 88 SER D C 1
ATOM 7606 O O . SER D 1 90 ? 69.527 56.436 19.212 1.00 41.75 88 SER D O 1
ATOM 7609 N N . LEU D 1 91 ? 71.648 55.809 18.759 1.00 42.44 89 LEU D N 1
ATOM 7610 C CA . LEU D 1 91 ? 71.867 55.146 20.035 1.00 36.25 89 LEU D CA 1
ATOM 7611 C C . LEU D 1 91 ? 72.032 56.154 21.161 1.00 41.32 89 LEU D C 1
ATOM 7612 O O . LEU D 1 91 ? 71.450 55.996 22.245 1.00 41.99 89 LEU D O 1
ATOM 7617 N N . ILE D 1 92 ? 72.799 57.204 20.893 1.00 35.78 90 ILE D N 1
ATOM 7618 C CA . ILE D 1 92 ? 72.967 58.291 21.857 1.00 38.10 90 ILE D CA 1
ATOM 7619 C C . ILE D 1 92 ? 71.613 58.851 22.311 1.00 44.42 90 ILE D C 1
ATOM 7620 O O . ILE D 1 92 ? 71.331 58.922 23.513 1.00 41.60 90 ILE D O 1
ATOM 7625 N N . HIS D 1 93 ? 70.776 59.208 21.342 1.00 40.87 91 HIS D N 1
ATOM 7626 C CA . HIS D 1 93 ? 69.458 59.753 21.627 1.00 41.09 91 HIS D CA 1
ATOM 7627 C C . HIS D 1 93 ? 68.506 58.737 22.249 1.00 41.66 91 HIS D C 1
ATOM 7628 O O . HIS D 1 93 ? 67.752 59.078 23.147 1.00 53.27 91 HIS D O 1
ATOM 7635 N N . ASP D 1 94 ? 68.579 57.489 21.801 1.00 44.28 92 ASP D N 1
ATOM 7636 C CA . ASP D 1 94 ? 67.854 56.396 22.431 1.00 48.95 92 ASP D CA 1
ATOM 7637 C C . ASP D 1 94 ? 68.189 56.208 23.921 1.00 45.04 92 ASP D C 1
ATOM 7638 O O . ASP D 1 94 ? 67.310 55.891 24.695 1.00 45.71 92 ASP D O 1
ATOM 7643 N N . ASP D 1 95 ? 69.449 56.419 24.302 1.00 42.54 93 ASP D N 1
ATOM 7644 C CA . ASP D 1 95 ? 69.912 56.275 25.692 1.00 42.53 93 ASP D CA 1
ATOM 7645 C C . ASP D 1 95 ? 69.479 57.372 26.656 1.00 41.30 93 ASP D C 1
ATOM 7646 O O . ASP D 1 95 ? 69.621 57.201 27.866 1.00 45.40 93 ASP D O 1
ATOM 7651 N N . LEU D 1 96 ? 68.968 58.488 26.128 1.00 39.49 94 LEU D N 1
ATOM 7652 C CA . LEU D 1 96 ? 68.619 59.682 26.918 1.00 43.69 94 LEU D CA 1
ATOM 7653 C C . LEU D 1 96 ? 67.561 59.410 27.996 1.00 44.15 94 LEU D C 1
ATOM 7654 O O . LEU D 1 96 ? 66.757 58.501 27.831 1.00 48.00 94 LEU D O 1
ATOM 7659 N N . PRO D 1 97 ? 67.572 60.182 29.106 1.00 45.25 95 PRO D N 1
ATOM 7660 C CA . PRO D 1 97 ? 66.558 60.022 30.163 1.00 53.07 95 PRO D CA 1
ATOM 7661 C C . PRO D 1 97 ? 65.097 60.039 29.698 1.00 54.49 95 PRO D C 1
ATOM 7662 O O . PRO D 1 97 ? 64.282 59.322 30.257 1.00 59.67 95 PRO D O 1
ATOM 7666 N N . CYS D 1 98 ? 64.775 60.822 28.674 1.00 57.00 96 CYS D N 1
ATOM 7667 C CA . CYS D 1 98 ? 63.405 60.875 28.155 1.00 56.35 96 CYS D CA 1
ATOM 7668 C C . CYS D 1 98 ? 63.042 59.663 27.279 1.00 58.13 96 CYS D C 1
ATOM 7669 O O . CYS D 1 98 ? 61.868 59.452 26.951 1.00 57.49 96 CYS D O 1
ATOM 7672 N N . MET D 1 99 ? 64.047 58.880 26.886 1.00 56.54 97 MET D N 1
ATOM 7673 C CA . MET D 1 99 ? 63.804 57.631 26.173 1.00 52.21 97 MET D CA 1
ATOM 7674 C C . MET D 1 99 ? 64.248 56.443 27.040 1.00 56.50 97 MET D C 1
ATOM 7675 O O . MET D 1 99 ? 63.644 56.237 28.096 1.00 57.72 97 MET D O 1
ATOM 7680 N N . ASP D 1 100 ? 65.289 55.695 26.655 1.00 53.67 98 ASP D N 1
ATOM 7681 C CA . ASP D 1 100 ? 65.668 54.474 27.407 1.00 54.75 98 ASP D CA 1
ATOM 7682 C C . ASP D 1 100 ? 66.323 54.686 28.770 1.00 53.14 98 ASP D C 1
ATOM 7683 O O . ASP D 1 100 ? 66.351 53.758 29.582 1.00 59.96 98 ASP D O 1
ATOM 7688 N N . ASN D 1 101 ? 66.851 55.887 29.010 1.00 48.88 99 ASN D N 1
ATOM 7689 C CA . ASN D 1 101 ? 67.513 56.247 30.271 1.00 48.81 99 ASN D CA 1
ATOM 7690 C C . ASN D 1 101 ? 68.601 55.258 30.687 1.00 46.78 99 ASN D C 1
ATOM 7691 O O . ASN D 1 101 ? 68.613 54.747 31.806 1.00 47.54 99 ASN D O 1
ATOM 7696 N N . ALA D 1 102 ? 69.514 54.994 29.768 1.00 45.03 100 ALA D N 1
ATOM 7697 C CA . ALA D 1 102 ? 70.585 54.047 30.013 1.00 46.04 100 ALA D CA 1
ATOM 7698 C C . ALA D 1 102 ? 71.825 54.781 30.519 1.00 51.23 100 ALA D C 1
ATOM 7699 O O . ALA D 1 102 ? 72.212 55.817 29.969 1.00 54.13 100 ALA D O 1
ATOM 7701 N N . ALA D 1 103 ? 72.443 54.256 31.574 1.00 52.51 101 ALA D N 1
ATOM 7702 C CA . ALA D 1 103 ? 73.670 54.857 32.107 1.00 52.50 101 ALA D CA 1
ATOM 7703 C C . ALA D 1 103 ? 74.912 54.259 31.448 1.00 49.84 101 ALA D C 1
ATOM 7704 O O . ALA D 1 103 ? 75.989 54.867 31.460 1.00 49.72 101 ALA D O 1
ATOM 7706 N N . LEU D 1 104 ? 74.754 53.069 30.876 1.00 47.67 102 LEU D N 1
ATOM 7707 C CA . LEU D 1 104 ? 75.866 52.364 30.245 1.00 51.51 102 LEU D CA 1
ATOM 7708 C C . LEU D 1 104 ? 75.514 51.878 28.860 1.00 50.92 102 LEU D C 1
ATOM 7709 O O . LEU D 1 104 ? 74.362 51.555 28.573 1.00 52.49 102 LEU D O 1
ATOM 7714 N N . ARG D 1 105 ? 76.521 51.816 28.005 1.00 52.43 103 ARG D N 1
ATOM 7715 C CA . ARG D 1 105 ? 76.395 51.135 26.728 1.00 54.64 103 ARG D CA 1
ATOM 7716 C C . ARG D 1 105 ? 77.735 50.505 26.390 1.00 56.55 103 ARG D C 1
ATOM 7717 O O . ARG D 1 105 ? 78.746 51.207 26.345 1.00 56.66 103 ARG D O 1
ATOM 7725 N N . ARG D 1 106 ? 77.723 49.187 26.161 1.00 60.64 104 ARG D N 1
ATOM 7726 C CA . ARG D 1 106 ? 78.931 48.369 25.932 1.00 66.45 104 ARG D CA 1
ATOM 7727 C C . ARG D 1 106 ? 79.950 48.546 27.062 1.00 69.12 104 ARG D C 1
ATOM 7728 O O . ARG D 1 106 ? 81.160 48.660 26.816 1.00 71.70 104 ARG D O 1
ATOM 7736 N N . ASN D 1 107 ? 79.431 48.598 28.293 1.00 67.95 105 ASN D N 1
ATOM 7737 C CA . ASN D 1 107 ? 80.210 48.811 29.521 1.00 70.03 105 ASN D CA 1
ATOM 7738 C C . ASN D 1 107 ? 80.985 50.142 29.625 1.00 67.75 105 ASN D C 1
ATOM 7739 O O . ASN D 1 107 ? 81.911 50.284 30.434 1.00 66.24 105 ASN D O 1
ATOM 7744 N N . HIS D 1 108 ? 80.575 51.117 28.816 1.00 63.27 106 HIS D N 1
ATOM 7745 C CA . HIS D 1 108 ? 81.126 52.471 28.842 1.00 56.41 106 HIS D CA 1
ATOM 7746 C C . HIS D 1 108 ? 80.002 53.431 29.246 1.00 51.80 106 HIS D C 1
ATOM 7747 O O . HIS D 1 108 ? 78.856 53.246 28.824 1.00 52.00 106 HIS D O 1
ATOM 7754 N N . PRO D 1 109 ? 80.309 54.449 30.073 1.00 49.06 107 PRO D N 1
ATOM 7755 C CA . PRO D 1 109 ? 79.272 55.422 30.415 1.00 48.59 107 PRO D CA 1
ATOM 7756 C C . PRO D 1 109 ? 78.739 56.151 29.184 1.00 49.19 107 PRO D C 1
ATOM 7757 O O . PRO D 1 109 ? 79.499 56.461 28.258 1.00 44.30 107 PRO D O 1
ATOM 7761 N N . THR D 1 110 ? 77.425 56.373 29.178 1.00 48.00 108 THR D N 1
ATOM 7762 C CA . THR D 1 110 ? 76.744 57.130 28.133 1.00 46.47 108 THR D CA 1
ATOM 7763 C C . THR D 1 110 ? 77.077 58.607 28.321 1.00 46.41 108 THR D C 1
ATOM 7764 O O . THR D 1 110 ? 77.468 59.016 29.417 1.00 49.07 108 THR D O 1
ATOM 7768 N N . LEU D 1 111 ? 76.913 59.397 27.262 1.00 40.00 109 LEU D N 1
ATOM 7769 C CA . LEU D 1 111 ? 77.318 60.798 27.259 1.00 38.39 109 LEU D CA 1
ATOM 7770 C C . LEU D 1 111 ? 76.566 61.656 28.273 1.00 40.13 109 LEU D C 1
ATOM 7771 O O . LEU D 1 111 ? 77.150 62.562 28.856 1.00 44.24 109 LEU D O 1
ATOM 7776 N N . HIS D 1 112 ? 75.282 61.382 28.476 1.00 31.85 110 HIS D N 1
ATOM 7777 C CA . HIS D 1 112 ? 74.520 62.120 29.490 1.00 41.69 110 HIS D CA 1
ATOM 7778 C C . HIS D 1 112 ? 74.906 61.739 30.916 1.00 40.25 110 HIS D C 1
ATOM 7779 O O . HIS D 1 112 ? 74.723 62.523 31.844 1.00 50.88 110 HIS D O 1
ATOM 7786 N N . ALA D 1 113 ? 75.441 60.532 31.081 1.00 43.66 111 ALA D N 1
ATOM 7787 C CA . ALA D 1 113 ? 75.907 60.067 32.376 1.00 39.13 111 ALA D CA 1
ATOM 7788 C C . ALA D 1 113 ? 77.267 60.647 32.708 1.00 43.48 111 ALA D C 1
ATOM 7789 O O . ALA D 1 113 ? 77.437 61.223 33.779 1.00 40.91 111 ALA D O 1
ATOM 7791 N N . LYS D 1 114 ? 78.243 60.515 31.806 1.00 44.78 112 LYS D N 1
ATOM 7792 C CA . LYS D 1 114 ? 79.572 60.987 32.170 1.00 42.03 112 LYS D CA 1
ATOM 7793 C C . LYS D 1 114 ? 79.727 62.497 32.032 1.00 45.46 112 LYS D C 1
ATOM 7794 O O . LYS D 1 114 ? 80.457 63.115 32.815 1.00 47.06 112 LYS D O 1
ATOM 7800 N N . TYR D 1 115 ? 78.992 63.099 31.096 1.00 43.70 113 TYR D N 1
ATOM 7801 C CA . TYR D 1 115 ? 79.070 64.553 30.903 1.00 44.68 113 TYR D CA 1
ATOM 7802 C C . TYR D 1 115 ? 77.787 65.209 31.402 1.00 44.97 113 TYR D C 1
ATOM 7803 O O . TYR D 1 115 ? 77.623 65.417 32.603 1.00 51.91 113 TYR D O 1
ATOM 7812 N N . ASP D 1 116 ? 76.878 65.520 30.487 1.00 47.06 114 ASP D N 1
ATOM 7813 C CA . ASP D 1 116 ? 75.561 66.034 30.839 1.00 44.17 114 ASP D CA 1
ATOM 7814 C C . ASP D 1 116 ? 74.581 65.776 29.707 1.00 42.36 114 ASP D C 1
ATOM 7815 O O . ASP D 1 116 ? 74.980 65.434 28.582 1.00 40.95 114 ASP D O 1
ATOM 7820 N N . GLU D 1 117 ? 73.303 65.981 29.999 1.00 40.62 115 GLU D N 1
ATOM 7821 C CA . GLU D 1 117 ? 72.243 65.718 29.039 1.00 40.47 115 GLU D CA 1
ATOM 7822 C C . GLU D 1 117 ? 72.307 66.557 27.758 1.00 41.23 115 GLU D C 1
ATOM 7823 O O . GLU D 1 117 ? 72.000 66.052 26.687 1.00 36.76 115 GLU D O 1
ATOM 7829 N N . THR D 1 118 ? 72.683 67.827 27.895 1.00 37.53 116 THR D N 1
ATOM 7830 C CA . THR D 1 118 ? 72.783 68.776 26.801 1.00 42.85 116 THR D CA 1
ATOM 7831 C C . THR D 1 118 ? 73.841 68.322 25.795 1.00 43.17 116 THR D C 1
ATOM 7832 O O . THR D 1 118 ? 73.596 68.307 24.589 1.00 47.21 116 THR D O 1
ATOM 7836 N N . THR D 1 119 ? 74.992 67.922 26.330 1.00 42.96 117 THR D N 1
ATOM 7837 C CA . THR D 1 119 ? 76.127 67.389 25.582 1.00 42.93 117 THR D CA 1
ATOM 7838 C C . THR D 1 119 ? 75.706 66.160 24.788 1.00 44.26 117 THR D C 1
ATOM 7839 O O . THR D 1 119 ? 75.995 66.056 23.575 1.00 38.92 117 THR D O 1
ATOM 7843 N N . ALA D 1 120 ? 74.986 65.264 25.462 1.00 34.08 118 ALA D N 1
ATOM 7844 C CA . ALA D 1 120 ? 74.426 64.081 24.817 1.00 34.16 118 ALA D CA 1
ATOM 7845 C C . ALA D 1 120 ? 73.470 64.418 23.670 1.00 41.51 118 ALA D C 1
ATOM 7846 O O . ALA D 1 120 ? 73.584 63.838 22.576 1.00 43.36 118 ALA D O 1
ATOM 7848 N N . VAL D 1 121 ? 72.549 65.357 23.907 1.00 36.80 119 VAL D N 1
ATOM 7849 C CA . VAL D 1 121 ? 71.635 65.803 22.853 1.00 42.77 119 VAL D CA 1
ATOM 7850 C C . VAL D 1 121 ? 72.404 66.409 21.658 1.00 40.19 119 VAL D C 1
ATOM 7851 O O . VAL D 1 121 ? 72.204 65.991 20.513 1.00 43.02 119 VAL D O 1
ATOM 7855 N N . LEU D 1 122 ? 73.302 67.350 21.938 1.00 29.79 120 LEU D N 1
ATOM 7856 C CA . LEU D 1 122 ? 74.008 68.075 20.878 1.00 40.26 120 LEU D CA 1
ATOM 7857 C C . LEU D 1 122 ? 74.996 67.236 20.085 1.00 34.76 120 LEU D C 1
ATOM 7858 O O . LEU D 1 122 ? 75.128 67.408 18.871 1.00 46.17 120 LEU D O 1
ATOM 7863 N N . ILE D 1 123 ? 75.673 66.321 20.763 1.00 40.18 121 ILE D N 1
ATOM 7864 C CA . ILE D 1 123 ? 76.561 65.378 20.090 1.00 36.53 121 ILE D CA 1
ATOM 7865 C C . ILE D 1 123 ? 75.790 64.385 19.236 1.00 39.18 121 ILE D C 1
ATOM 7866 O O . ILE D 1 123 ? 76.204 64.088 18.104 1.00 41.59 121 ILE D O 1
ATOM 7871 N N . GLY D 1 124 ? 74.640 63.924 19.733 1.00 31.95 122 GLY D N 1
ATOM 7872 C CA . GLY D 1 124 ? 73.656 63.263 18.866 1.00 30.29 122 GLY D CA 1
ATOM 7873 C C . GLY D 1 124 ? 73.376 64.032 17.562 1.00 38.22 122 GLY D C 1
ATOM 7874 O O . GLY D 1 124 ? 73.489 63.483 16.463 1.00 39.77 122 GLY D O 1
ATOM 7875 N N . ASP D 1 125 ? 73.046 65.311 17.686 1.00 33.57 123 ASP D N 1
ATOM 7876 C CA . ASP D 1 125 ? 72.774 66.176 16.530 1.00 38.94 123 ASP D CA 1
ATOM 7877 C C . ASP D 1 125 ? 73.981 66.337 15.570 1.00 38.29 123 ASP D C 1
ATOM 7878 O O . ASP D 1 125 ? 73.812 66.275 14.357 1.00 36.88 123 ASP D O 1
ATOM 7883 N N . ALA D 1 126 ? 75.173 66.528 16.129 1.00 36.59 124 ALA D N 1
ATOM 7884 C CA . ALA D 1 126 ? 76.414 66.683 15.350 1.00 31.78 124 ALA D CA 1
ATOM 7885 C C . ALA D 1 126 ? 76.792 65.468 14.569 1.00 35.85 124 ALA D C 1
ATOM 7886 O O . ALA D 1 126 ? 77.263 65.587 13.441 1.00 42.70 124 ALA D O 1
ATOM 7888 N N . LEU D 1 127 ? 76.585 64.302 15.158 1.00 34.98 125 LEU D N 1
ATOM 7889 C CA . LEU D 1 127 ? 76.807 63.053 14.453 1.00 38.05 125 LEU D CA 1
ATOM 7890 C C . LEU D 1 127 ? 75.792 62.779 13.341 1.00 43.22 125 LEU D C 1
ATOM 7891 O O . LEU D 1 127 ? 76.153 62.211 12.295 1.00 41.19 125 LEU D O 1
ATOM 7896 N N . ASN D 1 128 ? 74.536 63.154 13.580 1.00 39.60 126 ASN D N 1
ATOM 7897 C CA . ASN D 1 128 ? 73.500 63.163 12.535 1.00 37.98 126 ASN D CA 1
ATOM 7898 C C . ASN D 1 128 ? 73.965 64.002 11.332 1.00 38.65 126 ASN D C 1
ATOM 7899 O O . ASN D 1 128 ? 73.989 63.502 10.219 1.00 36.90 126 ASN D O 1
ATOM 7904 N N . THR D 1 129 ? 74.329 65.259 11.576 1.00 32.44 127 THR D N 1
ATOM 7905 C CA . THR D 1 129 ? 74.758 66.194 10.530 1.00 40.88 127 THR D CA 1
ATOM 7906 C C . THR D 1 129 ? 76.076 65.757 9.857 1.00 41.18 127 THR D C 1
ATOM 7907 O O . THR D 1 129 ? 76.223 65.876 8.641 1.00 48.78 127 THR D O 1
ATOM 7911 N N . TYR D 1 130 ? 77.000 65.220 10.655 1.00 41.46 128 TYR D N 1
ATOM 7912 C CA . TYR D 1 130 ? 78.319 64.768 10.198 1.00 44.21 128 TYR D CA 1
ATOM 7913 C C . TYR D 1 130 ? 78.293 63.625 9.182 1.00 45.99 128 TYR D C 1
ATOM 7914 O O . TYR D 1 130 ? 79.183 63.546 8.325 1.00 44.83 128 TYR D O 1
ATOM 7923 N N . SER D 1 131 ? 77.301 62.736 9.293 1.00 40.02 129 SER D N 1
ATOM 7924 C CA . SER D 1 131 ? 77.077 61.694 8.291 1.00 41.97 129 SER D CA 1
ATOM 7925 C C . SER D 1 131 ? 77.002 62.264 6.878 1.00 46.20 129 SER D C 1
ATOM 7926 O O . SER D 1 131 ? 77.562 61.704 5.938 1.00 49.46 129 SER D O 1
ATOM 7929 N N . PHE D 1 132 ? 76.319 63.392 6.732 1.00 46.77 130 PHE D N 1
ATOM 7930 C CA . PHE D 1 132 ? 76.142 63.975 5.415 1.00 42.08 130 PHE D CA 1
ATOM 7931 C C . PHE D 1 132 ? 77.369 64.785 4.975 1.00 46.69 130 PHE D C 1
ATOM 7932 O O . PHE D 1 132 ? 77.693 64.806 3.788 1.00 42.37 130 PHE D O 1
ATOM 7940 N N . GLU D 1 133 ? 78.071 65.402 5.928 1.00 47.56 131 GLU D N 1
ATOM 7941 C CA . GLU D 1 133 ? 79.389 65.985 5.652 1.00 52.13 131 GLU D CA 1
ATOM 7942 C C . GLU D 1 133 ? 80.375 64.933 5.142 1.00 54.37 131 GLU D C 1
ATOM 7943 O O . GLU D 1 133 ? 81.030 65.152 4.122 1.00 57.71 131 GLU D O 1
ATOM 7949 N N . LEU D 1 134 ? 80.450 63.791 5.827 1.00 50.91 132 LEU D N 1
ATOM 7950 C CA . LEU D 1 134 ? 81.294 62.680 5.390 1.00 52.60 132 LEU D CA 1
ATOM 7951 C C . LEU D 1 134 ? 80.977 62.184 3.978 1.00 52.10 132 LEU D C 1
ATOM 7952 O O . LEU D 1 134 ? 81.885 61.927 3.194 1.00 57.37 132 LEU D O 1
ATOM 7957 N N . LEU D 1 135 ? 79.690 62.042 3.676 1.00 51.04 133 LEU D N 1
ATOM 7958 C CA . LEU D 1 135 ? 79.232 61.620 2.359 1.00 53.00 133 LEU D CA 1
ATOM 7959 C C . LEU D 1 135 ? 79.592 62.642 1.282 1.00 54.58 133 LEU D C 1
ATOM 7960 O O . LEU D 1 135 ? 80.169 62.284 0.253 1.00 58.67 133 LEU D O 1
ATOM 7965 N N . SER D 1 136 ? 79.259 63.909 1.536 1.00 49.81 134 SER D N 1
ATOM 7966 C CA . SER D 1 136 ? 79.491 64.984 0.583 1.00 52.76 134 SER D CA 1
ATOM 7967 C C . SER D 1 136 ? 80.976 65.256 0.318 1.00 54.47 134 SER D C 1
ATOM 7968 O O . SER D 1 136 ? 81.321 65.842 -0.701 1.00 53.82 134 SER D O 1
ATOM 7971 N N . ASN D 1 137 ? 81.843 64.828 1.234 1.00 54.61 135 ASN D N 1
ATOM 7972 C CA . ASN D 1 137 ? 83.283 64.957 1.049 1.00 56.84 135 ASN D CA 1
ATOM 7973 C C . ASN D 1 137 ? 83.992 63.706 0.492 1.00 57.21 135 ASN D C 1
ATOM 7974 O O . ASN D 1 137 ? 85.219 63.683 0.380 1.00 64.22 135 ASN D O 1
ATOM 7979 N N . ALA D 1 138 ? 83.224 62.677 0.141 1.00 53.86 136 ALA D N 1
ATOM 7980 C CA . ALA D 1 138 ? 83.788 61.481 -0.478 1.00 52.95 136 ALA D CA 1
ATOM 7981 C C . ALA D 1 138 ? 83.952 61.712 -1.981 1.00 57.68 136 ALA D C 1
ATOM 7982 O O . ALA D 1 138 ? 83.002 62.071 -2.680 1.00 56.14 136 ALA D O 1
ATOM 7984 N N . LEU D 1 139 ? 85.166 61.501 -2.466 1.00 57.91 137 LEU D N 1
ATOM 7985 C CA . LEU D 1 139 ? 85.530 61.874 -3.823 1.00 65.54 137 LEU D CA 1
ATOM 7986 C C . LEU D 1 139 ? 85.199 60.769 -4.823 1.00 64.37 137 LEU D C 1
ATOM 7987 O O . LEU D 1 139 ? 86.078 60.079 -5.341 1.00 67.86 137 LEU D O 1
ATOM 7992 N N . LEU D 1 140 ? 83.904 60.594 -5.048 1.00 64.79 138 LEU D N 1
ATOM 7993 C CA . LEU D 1 140 ? 83.390 59.762 -6.117 1.00 64.76 138 LEU D CA 1
ATOM 7994 C C . LEU D 1 140 ? 82.666 60.710 -7.056 1.00 67.77 138 LEU D C 1
ATOM 7995 O O . LEU D 1 140 ? 82.635 61.921 -6.804 1.00 69.83 138 LEU D O 1
ATOM 8000 N N . GLU D 1 141 ? 82.094 60.171 -8.133 1.00 70.03 139 GLU D N 1
ATOM 8001 C CA . GLU D 1 141 ? 81.335 60.975 -9.091 1.00 74.89 139 GLU D CA 1
ATOM 8002 C C . GLU D 1 141 ? 80.169 61.644 -8.376 1.00 72.32 139 GLU D C 1
ATOM 8003 O O . GLU D 1 141 ? 79.533 61.035 -7.515 1.00 72.39 139 GLU D O 1
ATOM 8009 N N . SER D 1 142 ? 79.901 62.900 -8.721 1.00 70.29 140 SER D N 1
ATOM 8010 C CA . SER D 1 142 ? 78.954 63.709 -7.952 1.00 69.84 140 SER D CA 1
ATOM 8011 C C . SER D 1 142 ? 77.519 63.172 -7.965 1.00 67.01 140 SER D C 1
ATOM 8012 O O . SER D 1 142 ? 76.794 63.342 -6.989 1.00 63.47 140 SER D O 1
ATOM 8015 N N . HIS D 1 143 ? 77.140 62.477 -9.040 1.00 62.01 141 HIS D N 1
ATOM 8016 C CA . HIS D 1 143 ? 75.825 61.850 -9.129 1.00 60.62 141 HIS D CA 1
ATOM 8017 C C . HIS D 1 143 ? 75.690 60.611 -8.234 1.00 61.17 141 HIS D C 1
ATOM 8018 O O . HIS D 1 143 ? 74.576 60.232 -7.857 1.00 59.06 141 HIS D O 1
ATOM 8025 N N . ILE D 1 144 ? 76.819 59.974 -7.919 1.00 60.94 142 ILE D N 1
ATOM 8026 C CA . ILE D 1 144 ? 76.846 58.861 -6.968 1.00 60.05 142 ILE D CA 1
ATOM 8027 C C . ILE D 1 144 ? 76.568 59.425 -5.571 1.00 56.70 142 ILE D C 1
ATOM 8028 O O . ILE D 1 144 ? 75.677 58.941 -4.866 1.00 53.62 142 ILE D O 1
ATOM 8033 N N . ILE D 1 145 ? 77.320 60.461 -5.199 1.00 55.15 143 ILE D N 1
ATOM 8034 C CA . ILE D 1 145 ? 77.213 61.081 -3.881 1.00 53.88 143 ILE D CA 1
ATOM 8035 C C . ILE D 1 145 ? 75.779 61.553 -3.614 1.00 57.35 143 ILE D C 1
ATOM 8036 O O . ILE D 1 145 ? 75.212 61.227 -2.569 1.00 51.83 143 ILE D O 1
ATOM 8041 N N . VAL D 1 146 ? 75.187 62.254 -4.584 1.00 56.21 144 VAL D N 1
ATOM 8042 C CA . VAL D 1 146 ? 73.805 62.723 -4.473 1.00 54.94 144 VAL D CA 1
ATOM 8043 C C . VAL D 1 146 ? 72.851 61.558 -4.194 1.00 57.53 144 VAL D C 1
ATOM 8044 O O . VAL D 1 146 ? 72.063 61.604 -3.236 1.00 54.21 144 VAL D O 1
ATOM 8048 N N . GLU D 1 147 ? 72.969 60.508 -5.003 1.00 56.92 145 GLU D N 1
ATOM 8049 C CA . GLU D 1 147 ? 72.162 59.297 -4.844 1.00 61.98 145 GLU D CA 1
ATOM 8050 C C . GLU D 1 147 ? 72.333 58.607 -3.473 1.00 55.95 145 GLU D C 1
ATOM 8051 O O . GLU D 1 147 ? 71.359 58.108 -2.903 1.00 59.84 145 GLU D O 1
ATOM 8057 N N . LEU D 1 148 ? 73.556 58.599 -2.949 1.00 51.05 146 LEU D N 1
ATOM 8058 C CA . LEU D 1 148 ? 73.835 58.017 -1.627 1.00 50.03 146 LEU D CA 1
ATOM 8059 C C . LEU D 1 148 ? 73.194 58.834 -0.509 1.00 46.31 146 LEU D C 1
ATOM 8060 O O . LEU D 1 148 ? 72.594 58.270 0.409 1.00 49.26 146 LEU D O 1
ATOM 8065 N N . ILE D 1 149 ? 73.336 60.157 -0.605 1.00 43.80 147 ILE D N 1
ATOM 8066 C CA . ILE D 1 149 ? 72.755 61.108 0.333 1.00 45.63 147 ILE D CA 1
ATOM 8067 C C . ILE D 1 149 ? 71.227 61.010 0.400 1.00 52.30 147 ILE D C 1
ATOM 8068 O O . ILE D 1 149 ? 70.666 60.985 1.502 1.00 51.02 147 ILE D O 1
ATOM 8073 N N . LYS D 1 150 ? 70.582 60.892 -0.765 1.00 52.94 148 LYS D N 1
ATOM 8074 C CA . LYS D 1 150 ? 69.138 60.611 -0.867 1.00 54.13 148 LYS D CA 1
ATOM 8075 C C . LYS D 1 150 ? 68.714 59.389 -0.069 1.00 52.16 148 LYS D C 1
ATOM 8076 O O . LYS D 1 150 ? 67.769 59.459 0.706 1.00 56.10 148 LYS D O 1
ATOM 8082 N N . ILE D 1 151 ? 69.412 58.275 -0.287 1.00 50.61 149 ILE D N 1
ATOM 8083 C CA . ILE D 1 151 ? 69.114 56.999 0.361 1.00 45.49 149 ILE D CA 1
ATOM 8084 C C . ILE D 1 151 ? 69.297 57.060 1.880 1.00 50.86 149 ILE D C 1
ATOM 8085 O O . ILE D 1 151 ? 68.413 56.626 2.630 1.00 47.19 149 ILE D O 1
ATOM 8090 N N . LEU D 1 152 ? 70.419 57.623 2.328 1.00 44.62 150 LEU D N 1
ATOM 8091 C CA . LEU D 1 152 ? 70.688 57.699 3.753 1.00 44.25 150 LEU D CA 1
ATOM 8092 C C . LEU D 1 152 ? 69.670 58.579 4.490 1.00 44.93 150 LEU D C 1
ATOM 8093 O O . LEU D 1 152 ? 69.119 58.171 5.525 1.00 43.92 150 LEU D O 1
ATOM 8098 N N . SER D 1 153 ? 69.417 59.765 3.945 1.00 45.43 151 SER D N 1
ATOM 8099 C CA . SER D 1 153 ? 68.470 60.713 4.528 1.00 46.24 151 SER D CA 1
ATOM 8100 C C . SER D 1 153 ? 67.031 60.204 4.526 1.00 50.14 151 SER D C 1
ATOM 8101 O O . SER D 1 153 ? 66.301 60.429 5.499 1.00 53.65 151 SER D O 1
ATOM 8104 N N . ALA D 1 154 ? 66.626 59.526 3.447 1.00 45.75 152 ALA D N 1
ATOM 8105 C CA . ALA D 1 154 ? 65.282 58.934 3.363 1.00 49.86 152 ALA D CA 1
ATOM 8106 C C . ALA D 1 154 ? 65.066 57.791 4.358 1.00 49.60 152 ALA D C 1
ATOM 8107 O O . ALA D 1 154 ? 64.004 57.683 4.967 1.00 50.00 152 ALA D O 1
ATOM 8109 N N . ASN D 1 155 ? 66.070 56.931 4.502 1.00 49.18 153 ASN D N 1
ATOM 8110 C CA . ASN D 1 155 ? 65.939 55.758 5.352 1.00 47.03 153 ASN D CA 1
ATOM 8111 C C . ASN D 1 155 ? 66.223 56.032 6.836 1.00 48.19 153 ASN D C 1
ATOM 8112 O O . ASN D 1 155 ? 65.680 55.352 7.706 1.00 44.40 153 ASN D O 1
ATOM 8117 N N . GLY D 1 156 ? 67.053 57.039 7.103 1.00 42.60 154 GLY D N 1
ATOM 8118 C CA . GLY D 1 156 ? 67.440 57.414 8.456 1.00 46.09 154 GLY D CA 1
ATOM 8119 C C . GLY D 1 156 ? 66.541 58.476 9.061 1.00 49.09 154 GLY D C 1
ATOM 8120 O O . GLY D 1 156 ? 66.614 58.735 10.254 1.00 47.34 154 GLY D O 1
ATOM 8121 N N . GLY D 1 157 ? 65.689 59.080 8.232 1.00 46.87 155 GLY D N 1
ATOM 8122 C CA . GLY D 1 157 ? 64.849 60.194 8.642 1.00 43.48 155 GLY D CA 1
ATOM 8123 C C . GLY D 1 157 ? 63.433 59.843 9.065 1.00 49.98 155 GLY D C 1
ATOM 8124 O O . GLY D 1 157 ? 63.146 58.710 9.459 1.00 52.60 155 GLY D O 1
ATOM 8125 N N . ILE D 1 158 ? 62.556 60.840 8.967 1.00 49.43 156 ILE D N 1
ATOM 8126 C CA . ILE D 1 158 ? 61.156 60.789 9.402 1.00 49.13 156 ILE D CA 1
ATOM 8127 C C . ILE D 1 158 ? 60.330 59.647 8.779 1.00 51.00 156 ILE D C 1
ATOM 8128 O O . ILE D 1 158 ? 59.433 59.110 9.425 1.00 45.80 156 ILE D O 1
ATOM 8133 N N . LYS D 1 159 ? 60.640 59.271 7.539 1.00 48.85 157 LYS D N 1
ATOM 8134 C CA . LYS D 1 159 ? 59.894 58.213 6.844 1.00 53.30 157 LYS D CA 1
ATOM 8135 C C . LYS D 1 159 ? 60.460 56.822 7.108 1.00 52.94 157 LYS D C 1
ATOM 8136 O O . LYS D 1 159 ? 59.821 55.817 6.786 1.00 56.50 157 LYS D O 1
ATOM 8142 N N . GLY D 1 160 ? 61.664 56.774 7.679 1.00 54.08 158 GLY D N 1
ATOM 8143 C CA . GLY D 1 160 ? 62.325 55.521 8.023 1.00 48.08 158 GLY D CA 1
ATOM 8144 C C . GLY D 1 160 ? 62.585 55.378 9.515 1.00 48.62 158 GLY D C 1
ATOM 8145 O O . GLY D 1 160 ? 61.644 55.207 10.309 1.00 50.05 158 GLY D O 1
ATOM 8146 N N . MET D 1 161 ? 63.865 55.472 9.880 1.00 39.84 159 MET D N 1
ATOM 8147 C CA . MET D 1 161 ? 64.371 55.202 11.225 1.00 43.35 159 MET D CA 1
ATOM 8148 C C . MET D 1 161 ? 63.652 55.934 12.364 1.00 40.94 159 MET D C 1
ATOM 8149 O O . MET D 1 161 ? 63.396 55.340 13.413 1.00 47.75 159 MET D O 1
ATOM 8154 N N . ILE D 1 162 ? 63.327 57.210 12.146 1.00 41.34 160 ILE D N 1
ATOM 8155 C CA . ILE D 1 162 ? 62.728 58.061 13.180 1.00 39.94 160 ILE D CA 1
ATOM 8156 C C . ILE D 1 162 ? 61.241 57.740 13.390 1.00 45.60 160 ILE D C 1
ATOM 8157 O O . ILE D 1 162 ? 60.745 57.781 14.527 1.00 46.90 160 ILE D O 1
ATOM 8162 N N . LEU D 1 163 ? 60.537 57.383 12.317 1.00 43.36 161 LEU D N 1
ATOM 8163 C CA . LEU D 1 163 ? 59.191 56.814 12.471 1.00 44.80 161 LEU D CA 1
ATOM 8164 C C . LEU D 1 163 ? 59.187 55.614 13.430 1.00 46.21 161 LEU D C 1
ATOM 8165 O O . LEU D 1 163 ? 58.374 55.560 14.361 1.00 47.53 161 LEU D O 1
ATOM 8170 N N . GLY D 1 164 ? 60.097 54.672 13.192 1.00 41.96 162 GLY D N 1
ATOM 8171 C CA . GLY D 1 164 ? 60.263 53.497 14.039 1.00 43.97 162 GLY D CA 1
ATOM 8172 C C . GLY D 1 164 ? 60.556 53.860 15.480 1.00 48.77 162 GLY D C 1
ATOM 8173 O O . GLY D 1 164 ? 59.906 53.358 16.393 1.00 48.51 162 GLY D O 1
ATOM 8174 N N . GLN D 1 165 ? 61.521 54.750 15.681 1.00 46.24 163 GLN D N 1
ATOM 8175 C CA . GLN D 1 165 ? 61.836 55.237 17.020 1.00 44.22 163 GLN D CA 1
ATOM 8176 C C . GLN D 1 165 ? 60.649 55.940 17.703 1.00 44.87 163 GLN D C 1
ATOM 8177 O O . GLN D 1 165 ? 60.434 55.762 18.917 1.00 43.11 163 GLN D O 1
ATOM 8183 N N . ALA D 1 166 ? 59.886 56.719 16.935 1.00 39.44 164 ALA D N 1
ATOM 8184 C CA . ALA D 1 166 ? 58.733 57.439 17.477 1.00 44.43 164 ALA D CA 1
ATOM 8185 C C . ALA D 1 166 ? 57.589 56.510 17.883 1.00 51.83 164 ALA D C 1
ATOM 8186 O O . ALA D 1 166 ? 57.034 56.651 18.988 1.00 52.41 164 ALA D O 1
ATOM 8188 N N . LEU D 1 167 ? 57.262 55.555 17.008 1.00 45.70 165 LEU D N 1
ATOM 8189 C CA . LEU D 1 167 ? 56.288 54.508 17.331 1.00 45.96 165 LEU D CA 1
ATOM 8190 C C . LEU D 1 167 ? 56.698 53.696 18.556 1.00 43.24 165 LEU D C 1
ATOM 8191 O O . LEU D 1 167 ? 55.854 53.400 19.396 1.00 47.42 165 LEU D O 1
ATOM 8196 N N . ASP D 1 168 ? 57.985 53.357 18.659 1.00 41.72 166 ASP D N 1
ATOM 8197 C CA . ASP D 1 168 ? 58.498 52.576 19.792 1.00 48.74 166 ASP D CA 1
ATOM 8198 C C . ASP D 1 168 ? 58.409 53.293 21.135 1.00 53.98 166 ASP D C 1
ATOM 8199 O O . ASP D 1 168 ? 58.230 52.656 22.173 1.00 59.86 166 ASP D O 1
ATOM 8204 N N . CYS D 1 169 ? 58.558 54.615 21.108 1.00 52.99 167 CYS D N 1
ATOM 8205 C CA . CYS D 1 169 ? 58.407 55.426 22.300 1.00 55.42 167 CYS D CA 1
ATOM 8206 C C . CYS D 1 169 ? 56.952 55.686 22.640 1.00 54.92 167 CYS D C 1
ATOM 8207 O O . CYS D 1 169 ? 56.555 55.534 23.792 1.00 58.98 167 CYS D O 1
ATOM 8210 N N . TYR D 1 170 ? 56.164 56.083 21.646 1.00 51.21 168 TYR D N 1
ATOM 8211 C CA . TYR D 1 170 ? 54.758 56.359 21.869 1.00 55.61 168 TYR D CA 1
ATOM 8212 C C . TYR D 1 170 ? 53.996 55.118 22.353 1.00 60.40 168 TYR D C 1
ATOM 8213 O O . TYR D 1 170 ? 53.130 55.227 23.232 1.00 60.98 168 TYR D O 1
ATOM 8222 N N . PHE D 1 171 ? 54.317 53.954 21.788 1.00 55.41 169 PHE D N 1
ATOM 8223 C CA . PHE D 1 171 ? 53.588 52.730 22.115 1.00 56.97 169 PHE D CA 1
ATOM 8224 C C . PHE D 1 171 ? 54.361 51.807 23.054 1.00 59.80 169 PHE D C 1
ATOM 8225 O O . PHE D 1 171 ? 54.170 50.594 23.025 1.00 57.50 169 PHE D O 1
ATOM 8233 N N . GLU D 1 172 ? 55.205 52.401 23.897 1.00 66.77 170 GLU D N 1
ATOM 8234 C CA . GLU D 1 172 ? 56.096 51.672 24.815 1.00 76.50 170 GLU D CA 1
ATOM 8235 C C . GLU D 1 172 ? 55.398 50.705 25.789 1.00 79.03 170 GLU D C 1
ATOM 8236 O O . GLU D 1 172 ? 55.865 49.578 25.976 1.00 82.53 170 GLU D O 1
ATOM 8242 N N . ASN D 1 173 ? 54.301 51.138 26.411 1.00 82.56 171 ASN D N 1
ATOM 8243 C CA . ASN D 1 173 ? 53.510 50.234 27.265 1.00 87.35 171 ASN D CA 1
ATOM 8244 C C . ASN D 1 173 ? 52.088 49.959 26.744 1.00 85.27 171 ASN D C 1
ATOM 8245 O O . ASN D 1 173 ? 51.158 49.681 27.512 1.00 84.25 171 ASN D O 1
ATOM 8250 N N . THR D 1 174 ? 51.952 50.026 25.422 1.00 83.34 172 THR D N 1
ATOM 8251 C CA . THR D 1 174 ? 50.739 49.616 24.719 1.00 82.04 172 THR D CA 1
ATOM 8252 C C . THR D 1 174 ? 51.024 48.310 23.966 1.00 76.91 172 THR D C 1
ATOM 8253 O O . THR D 1 174 ? 51.991 48.241 23.199 1.00 71.49 172 THR D O 1
ATOM 8257 N N . PRO D 1 175 ? 50.212 47.258 24.219 1.00 75.15 173 PRO D N 1
ATOM 8258 C CA . PRO D 1 175 ? 50.294 45.993 23.469 1.00 73.14 173 PRO D CA 1
ATOM 8259 C C . PRO D 1 175 ? 50.036 46.175 21.965 1.00 70.06 173 PRO D C 1
ATOM 8260 O O . PRO D 1 175 ? 48.974 46.666 21.566 1.00 73.81 173 PRO D O 1
ATOM 8264 N N . LEU D 1 176 ? 51.020 45.814 21.147 1.00 61.89 174 LEU D N 1
ATOM 8265 C CA . LEU D 1 176 ? 50.893 45.931 19.699 1.00 60.21 174 LEU D CA 1
ATOM 8266 C C . LEU D 1 176 ? 50.646 44.573 19.067 1.00 57.66 174 LEU D C 1
ATOM 8267 O O . LEU D 1 176 ? 51.219 43.572 19.493 1.00 59.35 174 LEU D O 1
ATOM 8272 N N . ASN D 1 177 ? 49.785 44.539 18.054 1.00 60.55 175 ASN D N 1
ATOM 8273 C CA . ASN D 1 177 ? 49.554 43.311 17.297 1.00 61.07 175 ASN D CA 1
ATOM 8274 C C . ASN D 1 177 ? 50.732 43.012 16.349 1.00 61.31 175 ASN D C 1
ATOM 8275 O O . ASN D 1 177 ? 51.695 43.782 16.292 1.00 60.53 175 ASN D O 1
ATOM 8280 N N . LEU D 1 178 ? 50.647 41.906 15.618 1.00 60.69 176 LEU D N 1
ATOM 8281 C CA . LEU D 1 178 ? 51.759 41.422 14.800 1.00 65.03 176 LEU D CA 1
ATOM 8282 C C . LEU D 1 178 ? 52.137 42.379 13.683 1.00 65.02 176 LEU D C 1
ATOM 8283 O O . LEU D 1 178 ? 53.321 42.628 13.441 1.00 69.02 176 LEU D O 1
ATOM 8288 N N . GLU D 1 179 ? 51.110 42.901 13.020 1.00 61.68 177 GLU D N 1
ATOM 8289 C CA . GLU D 1 179 ? 51.237 43.732 11.830 1.00 63.35 177 GLU D CA 1
ATOM 8290 C C . GLU D 1 179 ? 51.937 45.048 12.175 1.00 57.86 177 GLU D C 1
ATOM 8291 O O . GLU D 1 179 ? 52.777 45.544 11.410 1.00 51.72 177 GLU D O 1
ATOM 8297 N N . GLN D 1 180 ? 51.607 45.589 13.342 1.00 50.18 178 GLN D N 1
ATOM 8298 C CA . GLN D 1 180 ? 52.132 46.884 13.733 1.00 57.00 178 GLN D CA 1
ATOM 8299 C C . GLN D 1 180 ? 53.535 46.770 14.331 1.00 54.34 178 GLN D C 1
ATOM 8300 O O . GLN D 1 180 ? 54.385 47.613 14.057 1.00 50.25 178 GLN D O 1
ATOM 8306 N N . LEU D 1 181 ? 53.782 45.694 15.080 1.00 53.39 179 LEU D N 1
ATOM 8307 C CA . LEU D 1 181 ? 55.116 45.381 15.605 1.00 54.40 179 LEU D CA 1
ATOM 8308 C C . LEU D 1 181 ? 56.156 45.138 14.504 1.00 52.84 179 LEU D C 1
ATOM 8309 O O . LEU D 1 181 ? 57.296 45.598 14.610 1.00 54.04 179 LEU D O 1
ATOM 8314 N N . THR D 1 182 ? 55.757 44.419 13.460 1.00 53.64 180 THR D N 1
ATOM 8315 C CA . THR D 1 182 ? 56.584 44.212 12.269 1.00 51.48 180 THR D CA 1
ATOM 8316 C C . THR D 1 182 ? 56.881 45.543 11.588 1.00 49.10 180 THR D C 1
ATOM 8317 O O . THR D 1 182 ? 58.014 45.792 11.179 1.00 54.02 180 THR D O 1
ATOM 8321 N N . PHE D 1 183 ? 55.862 46.396 11.492 1.00 49.98 181 PHE D N 1
ATOM 8322 C CA . PHE D 1 183 ? 55.976 47.716 10.858 1.00 49.46 181 PHE D CA 1
ATOM 8323 C C . PHE D 1 183 ? 56.978 48.587 11.622 1.00 51.42 181 PHE D C 1
ATOM 8324 O O . PHE D 1 183 ? 57.823 49.274 11.029 1.00 49.01 181 PHE D O 1
ATOM 8332 N N . LEU D 1 184 ? 56.854 48.541 12.944 1.00 46.13 182 LEU D N 1
ATOM 8333 C CA . LEU D 1 184 ? 57.701 49.282 13.848 1.00 50.44 182 LEU D CA 1
ATOM 8334 C C . LEU D 1 184 ? 59.169 48.898 13.654 1.00 47.59 182 LEU D C 1
ATOM 8335 O O . LEU D 1 184 ? 60.005 49.774 13.443 1.00 51.85 182 LEU D O 1
ATOM 8340 N N . HIS D 1 185 ? 59.466 47.601 13.699 1.00 45.32 183 HIS D N 1
ATOM 8341 C CA . HIS D 1 185 ? 60.835 47.125 13.552 1.00 46.88 183 HIS D CA 1
ATOM 8342 C C . HIS D 1 185 ? 61.402 47.248 12.132 1.00 48.48 183 HIS D C 1
ATOM 8343 O O . HIS D 1 185 ? 62.614 47.430 11.968 1.00 50.65 183 HIS D O 1
ATOM 8350 N N . GLU D 1 186 ? 60.522 47.161 11.129 1.00 41.23 184 GLU D N 1
ATOM 8351 C CA . GLU D 1 186 ? 60.857 47.482 9.743 1.00 53.85 184 GLU D CA 1
ATOM 8352 C C . GLU D 1 186 ? 61.404 48.912 9.647 1.00 49.59 184 GLU D C 1
ATOM 8353 O O . GLU D 1 186 ? 62.391 49.161 8.954 1.00 46.28 184 GLU D O 1
ATOM 8359 N N . HIS D 1 187 ? 60.789 49.842 10.374 1.00 46.26 185 HIS D N 1
ATOM 8360 C CA . HIS D 1 187 ? 61.223 51.227 10.288 1.00 46.58 185 HIS D CA 1
ATOM 8361 C C . HIS D 1 187 ? 62.416 51.529 11.178 1.00 45.60 185 HIS D C 1
ATOM 8362 O O . HIS D 1 187 ? 63.407 52.090 10.709 1.00 49.87 185 HIS D O 1
ATOM 8369 N N . LYS D 1 188 ? 62.349 51.078 12.423 1.00 44.71 186 LYS D N 1
ATOM 8370 C CA . LYS D 1 188 ? 63.377 51.348 13.423 1.00 48.50 186 LYS D CA 1
ATOM 8371 C C . LYS D 1 188 ? 64.730 50.723 13.116 1.00 45.02 186 LYS D C 1
ATOM 8372 O O . LYS D 1 188 ? 65.760 51.374 13.293 1.00 42.97 186 LYS D O 1
ATOM 8378 N N . THR D 1 189 ? 64.723 49.466 12.676 1.00 43.50 187 THR D N 1
ATOM 8379 C CA . THR D 1 189 ? 65.952 48.689 12.500 1.00 44.06 187 THR D CA 1
ATOM 8380 C C . THR D 1 189 ? 66.262 48.362 11.027 1.00 48.78 187 THR D C 1
ATOM 8381 O O . THR D 1 189 ? 67.371 48.605 10.557 1.00 48.84 187 THR D O 1
ATOM 8385 N N . ALA D 1 190 ? 65.276 47.819 10.314 1.00 48.44 188 ALA D N 1
ATOM 8386 C CA . ALA D 1 190 ? 65.487 47.229 8.988 1.00 47.27 188 ALA D CA 1
ATOM 8387 C C . ALA D 1 190 ? 65.830 48.240 7.897 1.00 52.10 188 ALA D C 1
ATOM 8388 O O . ALA D 1 190 ? 66.621 47.946 6.994 1.00 54.25 188 ALA D O 1
ATOM 8390 N N . LYS D 1 191 ? 65.254 49.433 8.017 1.00 53.69 189 LYS D N 1
ATOM 8391 C CA . LYS D 1 191 ? 65.386 50.495 7.028 1.00 52.41 189 LYS D CA 1
ATOM 8392 C C . LYS D 1 191 ? 66.835 50.937 6.834 1.00 53.01 189 LYS D C 1
ATOM 8393 O O . LYS D 1 191 ? 67.300 51.063 5.697 1.00 45.98 189 LYS D O 1
ATOM 8399 N N . LEU D 1 192 ? 67.545 51.160 7.940 1.00 47.70 190 LEU D N 1
ATOM 8400 C CA . LEU D 1 192 ? 68.972 51.476 7.881 1.00 52.05 190 LEU D CA 1
ATOM 8401 C C . LEU D 1 192 ? 69.842 50.292 7.413 1.00 50.23 190 LEU D C 1
ATOM 8402 O O . LEU D 1 192 ? 70.858 50.486 6.751 1.00 53.30 190 LEU D O 1
ATOM 8407 N N . ILE D 1 193 ? 69.437 49.074 7.762 1.00 51.85 191 ILE D N 1
ATOM 8408 C CA . ILE D 1 193 ? 70.129 47.863 7.309 1.00 49.21 191 ILE D CA 1
ATOM 8409 C C . ILE D 1 193 ? 69.999 47.667 5.783 1.00 51.20 191 ILE D C 1
ATOM 8410 O O . ILE D 1 193 ? 70.966 47.295 5.130 1.00 53.96 191 ILE D O 1
ATOM 8415 N N . SER D 1 194 ? 68.828 47.961 5.218 1.00 51.89 192 SER D N 1
ATOM 8416 C CA . SER D 1 194 ? 68.650 47.897 3.761 1.00 54.40 192 SER D CA 1
ATOM 8417 C C . SER D 1 194 ? 69.365 49.035 3.063 1.00 56.95 192 SER D C 1
ATOM 8418 O O . SER D 1 194 ? 69.943 48.828 1.985 1.00 58.10 192 SER D O 1
ATOM 8421 N N . ALA D 1 195 ? 69.321 50.223 3.677 1.00 48.13 193 ALA D N 1
ATOM 8422 C CA . ALA D 1 195 ? 70.070 51.383 3.199 1.00 50.06 193 ALA D CA 1
ATOM 8423 C C . ALA D 1 195 ? 71.546 51.052 2.971 1.00 49.33 193 ALA D C 1
ATOM 8424 O O . ALA D 1 195 ? 72.065 51.318 1.895 1.00 55.12 193 ALA D O 1
ATOM 8426 N N . SER D 1 196 ? 72.193 50.445 3.963 1.00 45.32 194 SER D N 1
ATOM 8427 C CA . SER D 1 196 ? 73.602 50.015 3.868 1.00 48.25 194 SER D CA 1
ATOM 8428 C C . SER D 1 196 ? 73.888 49.129 2.652 1.00 52.76 194 SER D C 1
ATOM 8429 O O . SER D 1 196 ? 74.907 49.302 1.974 1.00 44.09 194 SER D O 1
ATOM 8432 N N . LEU D 1 197 ? 72.981 48.188 2.392 1.00 55.39 195 LEU D N 1
ATOM 8433 C CA . LEU D 1 197 ? 73.088 47.287 1.251 1.00 54.43 195 LEU D CA 1
ATOM 8434 C C . LEU D 1 197 ? 72.963 47.986 -0.101 1.00 54.77 195 LEU D C 1
ATOM 8435 O O . LEU D 1 197 ? 73.831 47.813 -0.970 1.00 55.86 195 LEU D O 1
ATOM 8440 N N . ILE D 1 198 ? 71.906 48.780 -0.279 1.00 52.00 196 ILE D N 1
ATOM 8441 C CA . ILE D 1 198 ? 71.721 49.515 -1.535 1.00 52.04 196 ILE D CA 1
ATOM 8442 C C . ILE D 1 198 ? 72.742 50.617 -1.757 1.00 53.67 196 ILE D C 1
ATOM 8443 O O . ILE D 1 198 ? 73.062 50.925 -2.909 1.00 57.03 196 ILE D O 1
ATOM 8448 N N . MET D 1 199 ? 73.254 51.199 -0.668 1.00 50.01 197 MET D N 1
ATOM 8449 C CA . MET D 1 199 ? 74.312 52.205 -0.753 1.00 48.67 197 MET D CA 1
ATOM 8450 C C . MET D 1 199 ? 75.592 51.577 -1.296 1.00 55.60 197 MET D C 1
ATOM 8451 O O . MET D 1 199 ? 76.361 52.247 -1.984 1.00 54.42 197 MET D O 1
ATOM 8456 N N . GLY D 1 200 ? 75.797 50.294 -0.986 1.00 55.91 198 GLY D N 1
ATOM 8457 C CA . GLY D 1 200 ? 76.917 49.519 -1.505 1.00 59.45 198 GLY D CA 1
ATOM 8458 C C . GLY D 1 200 ? 76.878 49.402 -3.013 1.00 59.85 198 GLY D C 1
ATOM 8459 O O . GLY D 1 200 ? 77.902 49.540 -3.682 1.00 61.07 198 GLY D O 1
ATOM 8460 N N . LEU D 1 201 ? 75.683 49.174 -3.546 1.00 62.16 199 LEU D N 1
ATOM 8461 C CA . LEU D 1 201 ? 75.495 49.041 -4.985 1.00 65.56 199 LEU D CA 1
ATOM 8462 C C . LEU D 1 201 ? 75.632 50.388 -5.682 1.00 66.16 199 LEU D C 1
ATOM 8463 O O . LEU D 1 201 ? 76.267 50.476 -6.732 1.00 71.20 199 LEU D O 1
ATOM 8468 N N . VAL D 1 202 ? 75.044 51.429 -5.094 1.00 67.43 200 VAL D N 1
ATOM 8469 C CA . VAL D 1 202 ? 75.143 52.792 -5.631 1.00 64.12 200 VAL D CA 1
ATOM 8470 C C . VAL D 1 202 ? 76.603 53.246 -5.719 1.00 64.94 200 VAL D C 1
ATOM 8471 O O . VAL D 1 202 ? 77.030 53.776 -6.755 1.00 61.37 200 VAL D O 1
ATOM 8475 N N . ALA D 1 203 ? 77.363 52.983 -4.652 1.00 62.15 201 ALA D N 1
ATOM 8476 C CA . ALA D 1 203 ? 78.774 53.380 -4.558 1.00 65.56 201 ALA D CA 1
ATOM 8477 C C . ALA D 1 203 ? 79.705 52.641 -5.520 1.00 66.10 201 ALA D C 1
ATOM 8478 O O . ALA D 1 203 ? 80.754 53.170 -5.889 1.00 66.68 201 ALA D O 1
ATOM 8480 N N . SER D 1 204 ? 79.321 51.428 -5.918 1.00 69.45 202 SER D N 1
ATOM 8481 C CA . SER D 1 204 ? 80.112 50.627 -6.858 1.00 70.84 202 SER D CA 1
ATOM 8482 C C . SER D 1 204 ? 80.139 51.230 -8.268 1.00 76.00 202 SER D C 1
ATOM 8483 O O . SER D 1 204 ? 81.079 50.997 -9.027 1.00 75.98 202 SER D O 1
ATOM 8486 N N . GLY D 1 205 ? 79.106 52.004 -8.598 1.00 78.82 203 GLY D N 1
ATOM 8487 C CA . GLY D 1 205 ? 79.018 52.696 -9.877 1.00 83.03 203 GLY D CA 1
ATOM 8488 C C . GLY D 1 205 ? 78.247 51.926 -10.933 1.00 87.07 203 GLY D C 1
ATOM 8489 O O . GLY D 1 205 ? 77.867 52.490 -11.963 1.00 91.49 203 GLY D O 1
ATOM 8490 N N . ILE D 1 206 ? 78.008 50.642 -10.679 1.00 85.77 204 ILE D N 1
ATOM 8491 C CA . ILE D 1 206 ? 77.330 49.791 -11.648 1.00 86.66 204 ILE D CA 1
ATOM 8492 C C . ILE D 1 206 ? 75.809 50.023 -11.618 1.00 90.12 204 ILE D C 1
ATOM 8493 O O . ILE D 1 206 ? 75.212 50.196 -10.547 1.00 91.89 204 ILE D O 1
ATOM 8498 N N . LYS D 1 207 ? 75.204 50.064 -12.805 1.00 91.08 205 LYS D N 1
ATOM 8499 C CA . LYS D 1 207 ? 73.760 50.265 -12.945 1.00 91.94 205 LYS D CA 1
ATOM 8500 C C . LYS D 1 207 ? 73.062 48.912 -13.043 1.00 90.04 205 LYS D C 1
ATOM 8501 O O . LYS D 1 207 ? 73.422 48.089 -13.890 1.00 90.73 205 LYS D O 1
ATOM 8507 N N . ASP D 1 208 ? 72.070 48.694 -12.177 1.00 86.24 206 ASP D N 1
ATOM 8508 C CA . ASP D 1 208 ? 71.353 47.419 -12.082 1.00 81.26 206 ASP D CA 1
ATOM 8509 C C . ASP D 1 208 ? 70.067 47.590 -11.280 1.00 80.04 206 ASP D C 1
ATOM 8510 O O . ASP D 1 208 ? 70.074 47.478 -10.053 1.00 75.24 206 ASP D O 1
ATOM 8515 N N . GLU D 1 209 ? 68.967 47.846 -11.987 1.00 81.13 207 GLU D N 1
ATOM 8516 C CA . GLU D 1 209 ? 67.649 48.038 -11.374 1.00 83.94 207 GLU D CA 1
ATOM 8517 C C . GLU D 1 209 ? 67.110 46.782 -10.685 1.00 81.89 207 GLU D C 1
ATOM 8518 O O . GLU D 1 209 ? 66.415 46.873 -9.663 1.00 76.83 207 GLU D O 1
ATOM 8524 N N . GLU D 1 210 ? 67.439 45.628 -11.267 1.00 80.66 208 GLU D N 1
ATOM 8525 C CA . GLU D 1 210 ? 67.086 44.310 -10.743 1.00 79.82 208 GLU D CA 1
ATOM 8526 C C . GLU D 1 210 ? 67.706 44.059 -9.376 1.00 73.65 208 GLU D C 1
ATOM 8527 O O . GLU D 1 210 ? 67.005 43.687 -8.428 1.00 74.00 208 GLU D O 1
ATOM 8533 N N . LEU D 1 211 ? 69.017 44.274 -9.293 1.00 67.32 209 LEU D N 1
ATOM 8534 C CA . LEU D 1 211 ? 69.784 44.041 -8.076 1.00 65.78 209 LEU D CA 1
ATOM 8535 C C . LEU D 1 211 ? 69.425 45.041 -6.978 1.00 66.21 209 LEU D C 1
ATOM 8536 O O . LEU D 1 211 ? 69.405 44.681 -5.799 1.00 65.62 209 LEU D O 1
ATOM 8541 N N . PHE D 1 212 ? 69.136 46.279 -7.382 1.00 64.74 210 PHE D N 1
ATOM 8542 C CA . PHE D 1 212 ? 68.719 47.339 -6.467 1.00 66.61 210 PHE D CA 1
ATOM 8543 C C . PHE D 1 212 ? 67.484 46.937 -5.673 1.00 69.70 210 PHE D C 1
ATOM 8544 O O . PHE D 1 212 ? 67.528 46.917 -4.442 1.00 71.26 210 PHE D O 1
ATOM 8552 N N . LYS D 1 213 ? 66.404 46.605 -6.385 1.00 71.96 211 LYS D N 1
ATOM 8553 C CA . LYS D 1 213 ? 65.132 46.220 -5.765 1.00 74.59 211 LYS D CA 1
ATOM 8554 C C . LYS D 1 213 ? 65.289 44.961 -4.925 1.00 71.69 211 LYS D C 1
ATOM 8555 O O . LYS D 1 213 ? 64.622 44.817 -3.896 1.00 69.86 211 LYS D O 1
ATOM 8561 N N . TRP D 1 214 ? 66.167 44.061 -5.377 1.00 66.78 212 TRP D N 1
ATOM 8562 C CA . TRP D 1 214 ? 66.438 42.821 -4.664 1.00 63.03 212 TRP D CA 1
ATOM 8563 C C . TRP D 1 214 ? 67.138 43.091 -3.338 1.00 62.51 212 TRP D C 1
ATOM 8564 O O . TRP D 1 214 ? 66.687 42.605 -2.303 1.00 57.17 212 TRP D O 1
ATOM 8575 N N . LEU D 1 215 ? 68.233 43.855 -3.386 1.00 59.01 213 LEU D N 1
ATOM 8576 C CA . LEU D 1 215 ? 68.991 44.233 -2.195 1.00 55.25 213 LEU D CA 1
ATOM 8577 C C . LEU D 1 215 ? 68.119 44.931 -1.157 1.00 54.48 213 LEU D C 1
ATOM 8578 O O . LEU D 1 215 ? 68.128 44.550 0.008 1.00 55.51 213 LEU D O 1
ATOM 8583 N N . GLN D 1 216 ? 67.362 45.925 -1.606 1.00 54.13 214 GLN D N 1
ATOM 8584 C CA . GLN D 1 216 ? 66.455 46.689 -0.765 1.00 60.46 214 GLN D CA 1
ATOM 8585 C C . GLN D 1 216 ? 65.457 45.804 -0.019 1.00 58.13 214 GLN D C 1
ATOM 8586 O O . GLN D 1 216 ? 65.323 45.905 1.206 1.00 60.62 214 GLN D O 1
ATOM 8592 N N . ALA D 1 217 ? 64.790 44.922 -0.761 1.00 61.42 215 ALA D N 1
ATOM 8593 C CA . ALA D 1 217 ? 63.824 43.984 -0.189 1.00 60.02 215 ALA D CA 1
ATOM 8594 C C . ALA D 1 217 ? 64.483 42.952 0.718 1.00 58.18 215 ALA D C 1
ATOM 8595 O O . ALA D 1 217 ? 63.924 42.584 1.760 1.00 59.96 215 ALA D O 1
ATOM 8597 N N . PHE D 1 218 ? 65.671 42.500 0.323 1.00 51.14 216 PHE D N 1
ATOM 8598 C CA . PHE D 1 218 ? 66.451 41.563 1.121 1.00 49.90 216 PHE D CA 1
ATOM 8599 C C . PHE D 1 218 ? 66.928 42.172 2.436 1.00 55.99 216 PHE D C 1
ATOM 8600 O O . PHE D 1 218 ? 66.935 41.486 3.468 1.00 61.10 216 PHE D O 1
ATOM 8608 N N . GLY D 1 219 ? 67.344 43.441 2.387 1.00 49.87 217 GLY D N 1
ATOM 8609 C CA . GLY D 1 219 ? 67.802 44.157 3.574 1.00 50.62 217 GLY D CA 1
ATOM 8610 C C . GLY D 1 219 ? 66.688 44.351 4.591 1.00 51.74 217 GLY D C 1
ATOM 8611 O O . GLY D 1 219 ? 66.923 44.265 5.794 1.00 52.35 217 GLY D O 1
ATOM 8612 N N . LEU D 1 220 ? 65.480 44.611 4.092 1.00 50.72 218 LEU D N 1
ATOM 8613 C CA . LEU D 1 220 ? 64.287 44.697 4.922 1.00 55.73 218 LEU D CA 1
ATOM 8614 C C . LEU D 1 220 ? 64.045 43.391 5.668 1.00 58.51 218 LEU D C 1
ATOM 8615 O O . LEU D 1 220 ? 63.841 43.398 6.890 1.00 57.81 218 LEU D O 1
ATOM 8620 N N . LYS D 1 221 ? 64.114 42.280 4.930 1.00 56.47 219 LYS D N 1
ATOM 8621 C CA . LYS D 1 221 ? 63.869 40.947 5.471 1.00 55.67 219 LYS D CA 1
ATOM 8622 C C . LYS D 1 221 ? 64.924 40.511 6.483 1.00 57.05 219 LYS D C 1
ATOM 8623 O O . LYS D 1 221 ? 64.563 40.095 7.595 1.00 57.46 219 LYS D O 1
ATOM 8629 N N . MET D 1 222 ? 66.207 40.625 6.111 1.00 52.32 220 MET D N 1
ATOM 8630 C CA . MET D 1 222 ? 67.317 40.406 7.053 1.00 50.53 220 MET D CA 1
ATOM 8631 C C . MET D 1 222 ? 67.208 41.310 8.273 1.00 52.75 220 MET D C 1
ATOM 8632 O O . MET D 1 222 ? 67.490 40.862 9.394 1.00 47.28 220 MET D O 1
ATOM 8637 N N . GLY D 1 223 ? 66.820 42.571 8.033 1.00 50.59 221 GLY D N 1
ATOM 8638 C CA . GLY D 1 223 ? 66.628 43.563 9.080 1.00 46.38 221 GLY D CA 1
ATOM 8639 C C . GLY D 1 223 ? 65.660 43.125 10.157 1.00 44.19 221 GLY D C 1
ATOM 8640 O O . GLY D 1 223 ? 65.942 43.310 11.332 1.00 49.58 221 GLY D O 1
ATOM 8641 N N . LEU D 1 224 ? 64.542 42.517 9.758 1.00 48.70 222 LEU D N 1
ATOM 8642 C CA . LEU D 1 224 ? 63.532 42.017 10.702 1.00 56.46 222 LEU D CA 1
ATOM 8643 C C . LEU D 1 224 ? 64.065 40.835 11.496 1.00 60.05 222 LEU D C 1
ATOM 8644 O O . LEU D 1 224 ? 63.796 40.692 12.695 1.00 61.02 222 LEU D O 1
ATOM 8649 N N . CYS D 1 225 ? 64.817 39.990 10.801 1.00 61.74 223 CYS D N 1
ATOM 8650 C CA . CYS D 1 225 ? 65.429 38.812 11.387 1.00 61.59 223 CYS D CA 1
ATOM 8651 C C . CYS D 1 225 ? 66.475 39.220 12.437 1.00 59.18 223 CYS D C 1
ATOM 8652 O O . CYS D 1 225 ? 66.499 38.665 13.540 1.00 56.61 223 CYS D O 1
ATOM 8655 N N . PHE D 1 226 ? 67.308 40.202 12.079 1.00 53.72 224 PHE D N 1
ATOM 8656 C CA . PHE D 1 226 ? 68.271 40.846 12.987 1.00 56.19 224 PHE D CA 1
ATOM 8657 C C . PHE D 1 226 ? 67.598 41.291 14.299 1.00 51.14 224 PHE D C 1
ATOM 8658 O O . PHE D 1 226 ? 68.084 40.988 15.383 1.00 55.02 224 PHE D O 1
ATOM 8666 N N . GLN D 1 227 ? 66.481 42.006 14.172 1.00 50.81 225 GLN D N 1
ATOM 8667 C CA . GLN D 1 227 ? 65.729 42.523 15.303 1.00 52.28 225 GLN D CA 1
ATOM 8668 C C . GLN D 1 227 ? 65.107 41.432 16.177 1.00 51.16 225 GLN D C 1
ATOM 8669 O O . GLN D 1 227 ? 65.193 41.500 17.399 1.00 56.61 225 GLN D O 1
ATOM 8675 N N . VAL D 1 228 ? 64.486 40.430 15.549 1.00 57.16 226 VAL D N 1
ATOM 8676 C CA . VAL D 1 228 ? 63.903 39.294 16.276 1.00 54.87 226 VAL D CA 1
ATOM 8677 C C . VAL D 1 228 ? 64.987 38.575 17.089 1.00 57.23 226 VAL D C 1
ATOM 8678 O O . VAL D 1 228 ? 64.750 38.196 18.241 1.00 62.55 226 VAL D O 1
ATOM 8682 N N . LEU D 1 229 ? 66.180 38.441 16.511 1.00 53.28 227 LEU D N 1
ATOM 8683 C CA . LEU D 1 229 ? 67.302 37.815 17.204 1.00 57.62 227 LEU D CA 1
ATOM 8684 C C . LEU D 1 229 ? 67.811 38.660 18.364 1.00 59.19 227 LEU D C 1
ATOM 8685 O O . LEU D 1 229 ? 68.218 38.116 19.384 1.00 58.85 227 LEU D O 1
ATOM 8690 N N . ASP D 1 230 ? 67.780 39.983 18.199 1.00 61.43 228 ASP D N 1
ATOM 8691 C CA . ASP D 1 230 ? 68.090 40.921 19.280 1.00 63.69 228 ASP D CA 1
ATOM 8692 C C . ASP D 1 230 ? 67.080 40.841 20.419 1.00 64.76 228 ASP D C 1
ATOM 8693 O O . ASP D 1 230 ? 67.461 40.873 21.582 1.00 63.25 228 ASP D O 1
ATOM 8698 N N . ASP D 1 231 ? 65.799 40.722 20.082 1.00 64.24 229 ASP D N 1
ATOM 8699 C CA . ASP D 1 231 ? 64.750 40.573 21.087 1.00 70.69 229 ASP D CA 1
ATOM 8700 C C . ASP D 1 231 ? 64.922 39.293 21.906 1.00 71.16 229 ASP D C 1
ATOM 8701 O O . ASP D 1 231 ? 64.481 39.222 23.051 1.00 74.02 229 ASP D O 1
ATOM 8706 N N . ILE D 1 232 ? 65.576 38.295 21.317 1.00 72.18 230 ILE D N 1
ATOM 8707 C CA . ILE D 1 232 ? 65.861 37.030 21.997 1.00 70.87 230 ILE D CA 1
ATOM 8708 C C . ILE D 1 232 ? 67.134 37.135 22.847 1.00 71.61 230 ILE D C 1
ATOM 8709 O O . ILE D 1 232 ? 67.145 36.710 24.000 1.00 67.33 230 ILE D O 1
ATOM 8714 N N . ILE D 1 233 ? 68.187 37.716 22.274 1.00 76.73 231 ILE D N 1
ATOM 8715 C CA . ILE D 1 233 ? 69.437 37.978 22.992 1.00 82.41 231 ILE D CA 1
ATOM 8716 C C . ILE D 1 233 ? 69.179 38.805 24.262 1.00 86.46 231 ILE D C 1
ATOM 8717 O O . ILE D 1 233 ? 69.745 38.514 25.320 1.00 85.69 231 ILE D O 1
ATOM 8722 N N . ASP D 1 234 ? 68.276 39.783 24.165 1.00 90.50 232 ASP D N 1
ATOM 8723 C CA . ASP D 1 234 ? 67.916 40.655 25.293 1.00 97.60 232 ASP D CA 1
ATOM 8724 C C . ASP D 1 234 ? 67.194 39.960 26.460 1.00 102.23 232 ASP D C 1
ATOM 8725 O O . ASP D 1 234 ? 66.955 40.576 27.501 1.00 103.91 232 ASP D O 1
ATOM 8730 N N . VAL D 1 235 ? 66.841 38.687 26.279 1.00 106.37 233 VAL D N 1
ATOM 8731 C CA . VAL D 1 235 ? 66.300 37.856 27.360 1.00 111.76 233 VAL D CA 1
ATOM 8732 C C . VAL D 1 235 ? 67.223 36.648 27.616 1.00 116.06 233 VAL D C 1
ATOM 8733 O O . VAL D 1 235 ? 67.065 35.933 28.610 1.00 117.04 233 VAL D O 1
ATOM 8737 N N . THR D 1 236 ? 68.191 36.438 26.721 1.00 121.53 234 THR D N 1
ATOM 8738 C CA . THR D 1 236 ? 69.151 35.330 26.838 1.00 125.60 234 THR D CA 1
ATOM 8739 C C . THR D 1 236 ? 70.125 35.544 27.999 1.00 128.32 234 THR D C 1
ATOM 8740 O O . THR D 1 236 ? 70.173 34.733 28.930 1.00 129.72 234 THR D O 1
ATOM 8744 N N . GLN D 1 237 ? 70.886 36.636 27.944 1.00 130.44 235 GLN D N 1
ATOM 8745 C CA . GLN D 1 237 ? 71.898 36.927 28.954 1.00 132.98 235 GLN D CA 1
ATOM 8746 C C . GLN D 1 237 ? 72.116 38.429 29.091 1.00 133.45 235 GLN D C 1
ATOM 8747 O O . GLN D 1 237 ? 71.169 39.182 29.318 1.00 133.93 235 GLN D O 1
ATOM 8753 N N . LEU D 1 248 ? 65.382 46.504 40.189 1.00 100.15 246 LEU D N 1
ATOM 8754 C CA . LEU D 1 248 ? 64.682 47.152 39.076 1.00 101.81 246 LEU D CA 1
ATOM 8755 C C . LEU D 1 248 ? 64.653 46.268 37.822 1.00 100.95 246 LEU D C 1
ATOM 8756 O O . LEU D 1 248 ? 65.504 45.395 37.653 1.00 102.16 246 LEU D O 1
ATOM 8761 N N . ASP D 1 249 ? 63.673 46.511 36.951 1.00 99.85 247 ASP D N 1
ATOM 8762 C CA . ASP D 1 249 ? 63.414 45.681 35.768 1.00 100.60 247 ASP D CA 1
ATOM 8763 C C . ASP D 1 249 ? 62.804 46.551 34.656 1.00 104.91 247 ASP D C 1
ATOM 8764 O O . ASP D 1 249 ? 62.190 47.575 34.956 1.00 105.36 247 ASP D O 1
ATOM 8769 N N . SER D 1 250 ? 62.989 46.158 33.390 1.00 107.93 248 SER D N 1
ATOM 8770 C CA . SER D 1 250 ? 62.389 46.851 32.233 1.00 110.45 248 SER D CA 1
ATOM 8771 C C . SER D 1 250 ? 62.316 45.967 30.982 1.00 113.19 248 SER D C 1
ATOM 8772 O O . SER D 1 250 ? 63.088 45.007 30.854 1.00 114.49 248 SER D O 1
ATOM 8775 N N . ALA D 1 251 ? 61.390 46.306 30.073 1.00 112.67 249 ALA D N 1
ATOM 8776 C CA . ALA D 1 251 ? 61.305 45.718 28.715 1.00 110.52 249 ALA D CA 1
ATOM 8777 C C . ALA D 1 251 ? 60.536 46.608 27.720 1.00 109.35 249 ALA D C 1
ATOM 8778 O O . ALA D 1 251 ? 59.781 47.496 28.129 1.00 111.66 249 ALA D O 1
ATOM 8780 N N . LYS D 1 252 ? 60.724 46.345 26.423 1.00 102.99 250 LYS D N 1
ATOM 8781 C CA . LYS D 1 252 ? 60.120 47.136 25.340 1.00 98.53 250 LYS D CA 1
ATOM 8782 C C . LYS D 1 252 ? 59.199 46.254 24.473 1.00 93.61 250 LYS D C 1
ATOM 8783 O O . LYS D 1 252 ? 58.987 45.088 24.805 1.00 96.63 250 LYS D O 1
ATOM 8789 N N . ASN D 1 253 ? 58.649 46.809 23.386 1.00 83.61 251 ASN D N 1
ATOM 8790 C CA . ASN D 1 253 ? 57.870 46.043 22.397 1.00 75.11 251 ASN D CA 1
ATOM 8791 C C . ASN D 1 253 ? 58.740 45.031 21.655 1.00 71.36 251 ASN D C 1
ATOM 8792 O O . ASN D 1 253 ? 59.581 45.396 20.826 1.00 70.52 251 ASN D O 1
ATOM 8797 N N . SER D 1 254 ? 58.534 43.755 21.946 1.00 67.33 252 SER D N 1
ATOM 8798 C CA . SER D 1 254 ? 59.334 42.705 21.330 1.00 65.82 252 SER D CA 1
ATOM 8799 C C . SER D 1 254 ? 58.475 41.552 20.834 1.00 63.48 252 SER D C 1
ATOM 8800 O O . SER D 1 254 ? 57.294 41.455 21.157 1.00 60.90 252 SER D O 1
ATOM 8803 N N . PHE D 1 255 ? 59.091 40.671 20.055 1.00 64.68 253 PHE D N 1
ATOM 8804 C CA . PHE D 1 255 ? 58.431 39.459 19.592 1.00 64.50 253 PHE D CA 1
ATOM 8805 C C . PHE D 1 255 ? 58.317 38.410 20.699 1.00 61.67 253 PHE D C 1
ATOM 8806 O O . PHE D 1 255 ? 57.473 37.520 20.626 1.00 59.37 253 PHE D O 1
ATOM 8814 N N . VAL D 1 256 ? 59.158 38.523 21.724 1.00 60.97 254 VAL D N 1
ATOM 8815 C CA . VAL D 1 256 ? 59.055 37.655 22.894 1.00 61.88 254 VAL D CA 1
ATOM 8816 C C . VAL D 1 256 ? 57.787 37.961 23.694 1.00 66.10 254 VAL D C 1
ATOM 8817 O O . VAL D 1 256 ? 57.139 37.044 24.192 1.00 70.27 254 VAL D O 1
ATOM 8821 N N . ASN D 1 257 ? 57.424 39.241 23.786 1.00 68.69 255 ASN D N 1
ATOM 8822 C CA . ASN D 1 257 ? 56.190 39.652 24.463 1.00 71.73 255 ASN D CA 1
ATOM 8823 C C . ASN D 1 257 ? 54.959 39.098 23.772 1.00 69.49 255 ASN D C 1
ATOM 8824 O O . ASN D 1 257 ? 54.094 38.492 24.409 1.00 69.56 255 ASN D O 1
ATOM 8829 N N . LEU D 1 258 ? 54.910 39.317 22.462 1.00 65.61 256 LEU D N 1
ATOM 8830 C CA . LEU D 1 258 ? 53.772 38.967 21.630 1.00 67.46 256 LEU D CA 1
ATOM 8831 C C . LEU D 1 258 ? 53.619 37.461 21.447 1.00 67.71 256 LEU D C 1
ATOM 8832 O O . LEU D 1 258 ? 52.520 36.926 21.604 1.00 70.13 256 LEU D O 1
ATOM 8837 N N . LEU D 1 259 ? 54.725 36.787 21.140 1.00 64.15 257 LEU D N 1
ATOM 8838 C CA . LEU D 1 259 ? 54.691 35.371 20.789 1.00 66.16 257 LEU D CA 1
ATOM 8839 C C . LEU D 1 259 ? 54.992 34.417 21.933 1.00 66.65 257 LEU D C 1
ATOM 8840 O O . LEU D 1 259 ? 54.494 33.294 21.936 1.00 68.44 257 LEU D O 1
ATOM 8845 N N . GLY D 1 260 ? 55.808 34.857 22.890 1.00 67.94 258 GLY D N 1
ATOM 8846 C CA . GLY D 1 260 ? 56.419 33.953 23.871 1.00 69.90 258 GLY D CA 1
ATOM 8847 C C . GLY D 1 260 ? 57.819 33.616 23.391 1.00 69.02 258 GLY D C 1
ATOM 8848 O O . GLY D 1 260 ? 58.089 33.703 22.198 1.00 69.72 258 GLY D O 1
ATOM 8849 N N . LEU D 1 261 ? 58.703 33.235 24.312 1.00 73.16 259 LEU D N 1
ATOM 8850 C CA . LEU D 1 261 ? 60.117 32.963 23.997 1.00 77.99 259 LEU D CA 1
ATOM 8851 C C . LEU D 1 261 ? 60.324 31.733 23.102 1.00 78.84 259 LEU D C 1
ATOM 8852 O O . LEU D 1 261 ? 61.199 31.733 22.219 1.00 77.16 259 LEU D O 1
ATOM 8857 N N . GLU D 1 262 ? 59.520 30.700 23.358 1.00 80.33 260 GLU D N 1
ATOM 8858 C CA . GLU D 1 262 ? 59.472 29.478 22.555 1.00 78.34 260 GLU D CA 1
ATOM 8859 C C . GLU D 1 262 ? 59.223 29.803 21.079 1.00 75.10 260 GLU D C 1
ATOM 8860 O O . GLU D 1 262 ? 60.053 29.503 20.207 1.00 66.57 260 GLU D O 1
ATOM 8866 N N . ARG D 1 263 ? 58.087 30.449 20.825 1.00 72.12 261 ARG D N 1
ATOM 8867 C CA . ARG D 1 263 ? 57.661 30.768 19.472 1.00 71.73 261 ARG D CA 1
ATOM 8868 C C . ARG D 1 263 ? 58.486 31.863 18.800 1.00 72.09 261 ARG D C 1
ATOM 8869 O O . ARG D 1 263 ? 58.605 31.869 17.571 1.00 72.09 261 ARG D O 1
ATOM 8877 N N . ALA D 1 264 ? 59.065 32.765 19.600 1.00 66.06 262 ALA D N 1
ATOM 8878 C CA . ALA D 1 264 ? 59.960 33.789 19.073 1.00 65.23 262 ALA D CA 1
ATOM 8879 C C . ALA D 1 264 ? 61.218 33.150 18.507 1.00 64.39 262 ALA D C 1
ATOM 8880 O O . ALA D 1 264 ? 61.698 33.550 17.443 1.00 68.13 262 ALA D O 1
ATOM 8882 N N . ASN D 1 265 ? 61.724 32.141 19.212 1.00 66.30 263 ASN D N 1
ATOM 8883 C CA . ASN D 1 265 ? 62.871 31.355 18.760 1.00 67.20 263 ASN D CA 1
ATOM 8884 C C . ASN D 1 265 ? 62.624 30.595 17.460 1.00 65.60 263 ASN D C 1
ATOM 8885 O O . ASN D 1 265 ? 63.460 30.627 16.553 1.00 62.83 263 ASN D O 1
ATOM 8890 N N . ASN D 1 266 ? 61.470 29.929 17.383 1.00 68.16 264 ASN D N 1
ATOM 8891 C CA . ASN D 1 266 ? 61.015 29.239 16.168 1.00 70.34 264 ASN D CA 1
ATOM 8892 C C . ASN D 1 266 ? 60.894 30.176 14.971 1.00 64.46 264 ASN D C 1
ATOM 8893 O O . ASN D 1 266 ? 61.292 29.830 13.852 1.00 57.31 264 ASN D O 1
ATOM 8898 N N . TYR D 1 267 ? 60.349 31.365 15.227 1.00 57.93 265 TYR D N 1
ATOM 8899 C CA . TYR D 1 267 ? 60.232 32.400 14.213 1.00 55.37 265 TYR D CA 1
ATOM 8900 C C . TYR D 1 267 ? 61.597 32.862 13.702 1.00 54.24 265 TYR D C 1
ATOM 8901 O O . TYR D 1 267 ? 61.805 32.969 12.493 1.00 56.51 265 TYR D O 1
ATOM 8910 N N . ALA D 1 268 ? 62.525 33.124 14.614 1.00 57.17 266 ALA D N 1
ATOM 8911 C CA . ALA D 1 268 ? 63.875 33.517 14.218 1.00 56.70 266 ALA D CA 1
ATOM 8912 C C . ALA D 1 268 ? 64.543 32.423 13.371 1.00 59.68 266 ALA D C 1
ATOM 8913 O O . ALA D 1 268 ? 65.191 32.733 12.364 1.00 50.58 266 ALA D O 1
ATOM 8915 N N . GLN D 1 269 ? 64.356 31.158 13.763 1.00 59.06 267 GLN D N 1
ATOM 8916 C CA . GLN D 1 269 ? 64.912 30.030 13.004 1.00 60.78 267 GLN D CA 1
ATOM 8917 C C . GLN D 1 269 ? 64.345 29.886 11.591 1.00 59.71 267 GLN D C 1
ATOM 8918 O O . GLN D 1 269 ? 65.110 29.622 10.657 1.00 58.42 267 GLN D O 1
ATOM 8924 N N . THR D 1 270 ? 63.031 30.058 11.419 1.00 57.44 268 THR D N 1
ATOM 8925 C CA . THR D 1 270 ? 62.451 29.981 10.067 1.00 53.92 268 THR D CA 1
ATOM 8926 C C . THR D 1 270 ? 62.819 31.209 9.247 1.00 56.30 268 THR D C 1
ATOM 8927 O O . THR D 1 270 ? 62.990 31.100 8.026 1.00 49.11 268 THR D O 1
ATOM 8931 N N . LEU D 1 271 ? 62.933 32.365 9.918 1.00 55.55 269 LEU D N 1
ATOM 8932 C CA . LEU D 1 271 ? 63.390 33.600 9.272 1.00 53.22 269 LEU D CA 1
ATOM 8933 C C . LEU D 1 271 ? 64.834 33.467 8.838 1.00 52.72 269 LEU D C 1
ATOM 8934 O O . LEU D 1 271 ? 65.174 33.831 7.715 1.00 56.14 269 LEU D O 1
ATOM 8939 N N . LYS D 1 272 ? 65.673 32.931 9.720 1.00 52.80 270 LYS D N 1
ATOM 8940 C CA . LYS D 1 272 ? 67.079 32.687 9.390 1.00 61.71 270 LYS D CA 1
ATOM 8941 C C . LYS D 1 272 ? 67.231 31.807 8.148 1.00 62.98 270 LYS D C 1
ATOM 8942 O O . LYS D 1 272 ? 68.009 32.132 7.245 1.00 63.79 270 LYS D O 1
ATOM 8948 N N . THR D 1 273 ? 66.466 30.714 8.108 1.00 63.47 271 THR D N 1
ATOM 8949 C CA . THR D 1 273 ? 66.425 29.817 6.950 1.00 63.18 271 THR D CA 1
ATOM 8950 C C . THR D 1 273 ? 65.933 30.556 5.698 1.00 62.67 271 THR D C 1
ATOM 8951 O O . THR D 1 273 ? 66.637 30.587 4.689 1.00 63.99 271 THR D O 1
ATOM 8955 N N . GLU D 1 274 ? 64.754 31.175 5.793 1.00 58.50 272 GLU D N 1
ATOM 8956 C CA . GLU D 1 274 ? 64.185 32.002 4.725 1.00 56.40 272 GLU D CA 1
ATOM 8957 C C . GLU D 1 274 ? 65.150 33.037 4.140 1.00 58.64 272 GLU D C 1
ATOM 8958 O O . GLU D 1 274 ? 65.215 33.186 2.919 1.00 58.48 272 GLU D O 1
ATOM 8964 N N . VAL D 1 275 ? 65.884 33.742 5.009 1.00 56.86 273 VAL D N 1
ATOM 8965 C CA . VAL D 1 275 ? 66.873 34.753 4.587 1.00 59.86 273 VAL D CA 1
ATOM 8966 C C . VAL D 1 275 ? 68.038 34.120 3.804 1.00 61.79 273 VAL D C 1
ATOM 8967 O O . VAL D 1 275 ? 68.416 34.605 2.736 1.00 58.41 273 VAL D O 1
ATOM 8971 N N . LEU D 1 276 ? 68.587 33.033 4.343 1.00 65.27 274 LEU D N 1
ATOM 8972 C CA . LEU D 1 276 ? 69.661 32.288 3.683 1.00 66.51 274 LEU D CA 1
ATOM 8973 C C . LEU D 1 276 ? 69.197 31.620 2.383 1.00 67.54 274 LEU D C 1
ATOM 8974 O O . LEU D 1 276 ? 69.951 31.539 1.415 1.00 68.08 274 LEU D O 1
ATOM 8979 N N . ASN D 1 277 ? 67.950 31.164 2.365 1.00 66.38 275 ASN D N 1
ATOM 8980 C CA . ASN D 1 277 ? 67.368 30.565 1.176 1.00 73.05 275 ASN D CA 1
ATOM 8981 C C . ASN D 1 277 ? 67.083 31.591 0.080 1.00 74.79 275 ASN D C 1
ATOM 8982 O O . ASN D 1 277 ? 67.194 31.290 -1.112 1.00 77.87 275 ASN D O 1
ATOM 8987 N N . ASP D 1 278 ? 66.716 32.800 0.500 1.00 77.82 276 ASP D N 1
ATOM 8988 C CA . ASP D 1 278 ? 66.490 33.942 -0.391 1.00 78.15 276 ASP D CA 1
ATOM 8989 C C . ASP D 1 278 ? 67.803 34.343 -1.063 1.00 75.36 276 ASP D C 1
ATOM 8990 O O . ASP D 1 278 ? 67.847 34.671 -2.250 1.00 72.69 276 ASP D O 1
ATOM 8995 N N . LEU D 1 279 ? 68.865 34.283 -0.265 1.00 74.43 277 LEU D N 1
ATOM 8996 C CA . LEU D 1 279 ? 70.222 34.640 -0.642 1.00 76.54 277 LEU D CA 1
ATOM 8997 C C . LEU D 1 279 ? 70.851 33.675 -1.660 1.00 78.42 277 LEU D C 1
ATOM 8998 O O . LEU D 1 279 ? 71.680 34.083 -2.471 1.00 76.79 277 LEU D O 1
ATOM 9003 N N . ASP D 1 280 ? 70.435 32.408 -1.631 1.00 84.21 278 ASP D N 1
ATOM 9004 C CA . ASP D 1 280 ? 70.959 31.374 -2.544 1.00 89.49 278 ASP D CA 1
ATOM 9005 C C . ASP D 1 280 ? 70.560 31.565 -4.015 1.00 89.41 278 ASP D C 1
ATOM 9006 O O . ASP D 1 280 ? 71.132 30.936 -4.907 1.00 91.28 278 ASP D O 1
ATOM 9011 N N . ALA D 1 281 ? 69.588 32.442 -4.257 1.00 88.13 279 ALA D N 1
ATOM 9012 C CA . ALA D 1 281 ? 69.180 32.818 -5.606 1.00 84.05 279 ALA D CA 1
ATOM 9013 C C . ALA D 1 281 ? 70.156 33.797 -6.269 1.00 84.38 279 ALA D C 1
ATOM 9014 O O . ALA D 1 281 ? 69.976 34.166 -7.432 1.00 82.62 279 ALA D O 1
ATOM 9016 N N . LEU D 1 282 ? 71.175 34.223 -5.521 1.00 85.21 280 LEU D N 1
ATOM 9017 C CA . LEU D 1 282 ? 72.240 35.075 -6.050 1.00 87.28 280 LEU D CA 1
ATOM 9018 C C . LEU D 1 282 ? 73.403 34.265 -6.607 1.00 88.29 280 LEU D C 1
ATOM 9019 O O . LEU D 1 282 ? 74.186 34.786 -7.400 1.00 86.84 280 LEU D O 1
ATOM 9024 N N . LYS D 1 283 ? 73.506 33.002 -6.182 1.00 89.72 281 LYS D N 1
ATOM 9025 C CA . LYS D 1 283 ? 74.544 32.066 -6.646 1.00 92.19 281 LYS D CA 1
ATOM 9026 C C . LYS D 1 283 ? 74.827 32.043 -8.164 1.00 92.39 281 LYS D C 1
ATOM 9027 O O . LYS D 1 283 ? 75.999 32.015 -8.548 1.00 95.78 281 LYS D O 1
ATOM 9033 N N . PRO D 1 284 ? 73.779 32.036 -9.030 1.00 90.93 282 PRO D N 1
ATOM 9034 C CA . PRO D 1 284 ? 74.136 32.077 -10.455 1.00 89.79 282 PRO D CA 1
ATOM 9035 C C . PRO D 1 284 ? 74.640 33.439 -10.947 1.00 88.55 282 PRO D C 1
ATOM 9036 O O . PRO D 1 284 ? 75.762 33.526 -11.447 1.00 87.11 282 PRO D O 1
ATOM 9040 N N . ALA D 1 285 ? 73.824 34.482 -10.787 1.00 86.96 283 ALA D N 1
ATOM 9041 C CA . ALA D 1 285 ? 74.103 35.804 -11.366 1.00 84.65 283 ALA D CA 1
ATOM 9042 C C . ALA D 1 285 ? 75.192 36.627 -10.654 1.00 83.76 283 ALA D C 1
ATOM 9043 O O . ALA D 1 285 ? 75.945 37.363 -11.307 1.00 80.65 283 ALA D O 1
ATOM 9045 N N . TYR D 1 286 ? 75.262 36.523 -9.326 1.00 83.50 284 TYR D N 1
ATOM 9046 C CA . TYR D 1 286 ? 76.256 37.277 -8.541 1.00 81.54 284 TYR D CA 1
ATOM 9047 C C . TYR D 1 286 ? 76.924 36.425 -7.457 1.00 82.13 284 TYR D C 1
ATOM 9048 O O . TYR D 1 286 ? 76.656 36.635 -6.270 1.00 83.33 284 TYR D O 1
ATOM 9057 N N . PRO D 1 287 ? 77.784 35.457 -7.851 1.00 82.19 285 PRO D N 1
ATOM 9058 C CA . PRO D 1 287 ? 78.395 34.560 -6.856 1.00 80.26 285 PRO D CA 1
ATOM 9059 C C . PRO D 1 287 ? 79.310 35.228 -5.824 1.00 75.46 285 PRO D C 1
ATOM 9060 O O . PRO D 1 287 ? 79.405 34.744 -4.697 1.00 74.20 285 PRO D O 1
ATOM 9064 N N . LEU D 1 288 ? 79.970 36.318 -6.204 1.00 71.98 286 LEU D N 1
ATOM 9065 C CA . LEU D 1 288 ? 80.889 37.016 -5.301 1.00 72.98 286 LEU D CA 1
ATOM 9066 C C . LEU D 1 288 ? 80.136 37.819 -4.235 1.00 71.83 286 LEU D C 1
ATOM 9067 O O . LEU D 1 288 ? 80.568 37.892 -3.079 1.00 71.38 286 LEU D O 1
ATOM 9072 N N . LEU D 1 289 ? 79.017 38.418 -4.640 1.00 70.99 287 LEU D N 1
ATOM 9073 C CA . LEU D 1 289 ? 78.099 39.098 -3.728 1.00 69.35 287 LEU D CA 1
ATOM 9074 C C . LEU D 1 289 ? 77.530 38.081 -2.745 1.00 67.61 287 LEU D C 1
ATOM 9075 O O . LEU D 1 289 ? 77.495 38.330 -1.537 1.00 66.38 287 LEU D O 1
ATOM 9080 N N . GLN D 1 290 ? 77.108 36.935 -3.281 1.00 64.58 288 GLN D N 1
ATOM 9081 C CA . GLN D 1 290 ? 76.506 35.868 -2.499 1.00 65.37 288 GLN D CA 1
ATOM 9082 C C . GLN D 1 290 ? 77.476 35.369 -1.435 1.00 68.52 288 GLN D C 1
ATOM 9083 O O . GLN D 1 290 ? 77.079 35.159 -0.288 1.00 71.06 288 GLN D O 1
ATOM 9089 N N . GLU D 1 291 ? 78.740 35.208 -1.821 1.00 68.69 289 GLU D N 1
ATOM 9090 C CA . GLU D 1 291 ? 79.794 34.711 -0.940 1.00 70.80 289 GLU D CA 1
ATOM 9091 C C . GLU D 1 291 ? 80.029 35.614 0.272 1.00 67.37 289 GLU D C 1
ATOM 9092 O O . GLU D 1 291 ? 80.131 35.123 1.401 1.00 72.08 289 GLU D O 1
ATOM 9098 N N . ASN D 1 292 ? 80.106 36.923 0.038 1.00 59.06 290 ASN D N 1
ATOM 9099 C CA . ASN D 1 292 ? 80.299 37.892 1.123 1.00 58.72 290 ASN D CA 1
ATOM 9100 C C . ASN D 1 292 ? 79.108 37.973 2.086 1.00 54.30 290 ASN D C 1
ATOM 9101 O O . ASN D 1 292 ? 79.285 37.928 3.303 1.00 55.80 290 ASN D O 1
ATOM 9106 N N . LEU D 1 293 ? 77.905 38.069 1.527 1.00 53.42 291 LEU D N 1
ATOM 9107 C CA . LEU D 1 293 ? 76.682 38.182 2.311 1.00 59.14 291 LEU D CA 1
ATOM 9108 C C . LEU D 1 293 ? 76.409 36.929 3.130 1.00 61.51 291 LEU D C 1
ATOM 9109 O O . LEU D 1 293 ? 75.981 37.018 4.282 1.00 65.10 291 LEU D O 1
ATOM 9114 N N . ASN D 1 294 ? 76.678 35.771 2.530 1.00 60.70 292 ASN D N 1
ATOM 9115 C CA . ASN D 1 294 ? 76.518 34.488 3.199 1.00 56.88 292 ASN D CA 1
ATOM 9116 C C . ASN D 1 294 ? 77.409 34.358 4.427 1.00 52.43 292 ASN D C 1
ATOM 9117 O O . ASN D 1 294 ? 76.961 33.884 5.467 1.00 54.21 292 ASN D O 1
ATOM 9122 N N . ALA D 1 295 ? 78.655 34.802 4.298 1.00 52.72 293 ALA D N 1
ATOM 9123 C CA . ALA D 1 295 ? 79.640 34.721 5.372 1.00 54.05 293 ALA D CA 1
ATOM 9124 C C . ALA D 1 295 ? 79.283 35.652 6.515 1.00 57.24 293 ALA D C 1
ATOM 9125 O O . ALA D 1 295 ? 79.438 35.300 7.681 1.00 57.20 293 ALA D O 1
ATOM 9127 N N . LEU D 1 296 ? 78.818 36.844 6.160 1.00 57.45 294 LEU D N 1
ATOM 9128 C CA . LEU D 1 296 ? 78.401 37.829 7.138 1.00 57.03 294 LEU D CA 1
ATOM 9129 C C . LEU D 1 296 ? 77.188 37.333 7.926 1.00 58.64 294 LEU D C 1
ATOM 9130 O O . LEU D 1 296 ? 77.177 37.402 9.165 1.00 56.32 294 LEU D O 1
ATOM 9135 N N . LEU D 1 297 ? 76.197 36.795 7.214 1.00 56.19 295 LEU D N 1
ATOM 9136 C CA . LEU D 1 297 ? 74.982 36.295 7.864 1.00 57.96 295 LEU D CA 1
ATOM 9137 C C . LEU D 1 297 ? 75.228 35.065 8.733 1.00 58.86 295 LEU D C 1
ATOM 9138 O O . LEU D 1 297 ? 74.720 34.987 9.854 1.00 56.19 295 LEU D O 1
ATOM 9143 N N . ASN D 1 298 ? 76.041 34.132 8.242 1.00 60.35 296 ASN D N 1
ATOM 9144 C CA . ASN D 1 298 ? 76.462 32.989 9.054 1.00 64.93 296 ASN D CA 1
ATOM 9145 C C . ASN D 1 298 ? 77.168 33.395 10.346 1.00 66.95 296 ASN D C 1
ATOM 9146 O O . ASN D 1 298 ? 76.956 32.774 11.386 1.00 68.23 296 ASN D O 1
ATOM 9151 N N . THR D 1 299 ? 77.984 34.447 10.273 1.00 69.37 297 THR D N 1
ATOM 9152 C CA . THR D 1 299 ? 78.652 35.000 11.454 1.00 74.96 297 THR D CA 1
ATOM 9153 C C . THR D 1 299 ? 77.645 35.634 12.417 1.00 73.68 297 THR D C 1
ATOM 9154 O O . THR D 1 299 ? 77.700 35.381 13.624 1.00 77.83 297 THR D O 1
ATOM 9158 N N . LEU D 1 300 ? 76.730 36.438 11.869 1.00 71.20 298 LEU D N 1
ATOM 9159 C CA . LEU D 1 300 ? 75.665 37.085 12.638 1.00 71.14 298 LEU D CA 1
ATOM 9160 C C . LEU D 1 300 ? 74.827 36.084 13.424 1.00 70.36 298 LEU D C 1
ATOM 9161 O O . LEU D 1 300 ? 74.589 36.279 14.613 1.00 74.15 298 LEU D O 1
ATOM 9166 N N . PHE D 1 301 ? 74.408 35.007 12.762 1.00 69.44 299 PHE D N 1
ATOM 9167 C CA . PHE D 1 301 ? 73.504 34.032 13.372 1.00 72.69 299 PHE D CA 1
ATOM 9168 C C . PHE D 1 301 ? 74.140 33.196 14.499 1.00 79.23 299 PHE D C 1
ATOM 9169 O O . PHE D 1 301 ? 73.428 32.683 15.362 1.00 80.31 299 PHE D O 1
ATOM 9177 N N . LYS D 1 302 ? 75.468 33.084 14.499 1.00 88.08 300 LYS D N 1
ATOM 9178 C CA . LYS D 1 302 ? 76.193 32.338 15.534 1.00 94.85 300 LYS D CA 1
ATOM 9179 C C . LYS D 1 302 ? 76.960 33.277 16.462 1.00 97.37 300 LYS D C 1
ATOM 9180 O O . LYS D 1 302 ? 76.485 33.625 17.545 1.00 99.13 300 LYS D O 1
#

Sequence (1151 aa):
SLSSPNLSFYYNECERFESFLKNHHLHLESFHPYLEKAFFEMVLNGGKRFRPKLFLAVLCALVGQKDYSNQQTEYFKIALSIECLHTYSLIHDDLPCMDNAALRRNHPTLHAKYDETTAVLIGDALNTYSFELLSNALLESHIIVELIKILSANGGIKGMILGQALDCYFENTPLNLEQLTFLHEHKTAKLISASLIMGLVASGIKDEELFKWLQAFGLKMGLCFQVLDDIIDVTQAKNSFVNLLGLERANNYAQTLKTEVLNDLDALKPAYPLLQENLNALLNTLFKSLSSPNLSFYYNECERFESFLKNHHLHLESFHPYLEKAFFEMVLNGGKRFRPKLFLAVLCALVGQKDYSNQQTEYFKIALSIECLHTYSLIHDDLPCMDNAALRRNHPTLHAKYDETTAVLIGDALNTYSFELLSNALLESHIIVELIKILSANGGIKGMILGQALDCYFENTPLNLEQLTFLHEHKTAKLISASLIMGLVASGIKDEELFKWLQAFGLKMGLCFQVLDDIIDVTQKNSFVNLLGLERANNYAQTLKTEVLNDLDALKPAYPLLQENLNALLNTLFKGSLSSPNLSFYYNECERFESFLKNHHLHLESFHPYLEKAFFEMVLNGGKRFRPKLFLAVLCALVGQKDYSNQQTEYFKIALSIECLHTYSLIHDDLPCMDNAALRRNHPTLHAKYDETTAVLIGDALNTYSFELLSNALLESHIIVELIKILSANGGIKGMILGQALDCYFENTPLNLEQLTFLHEHKTAKLISASLIMGLVASGIKDEELFKWLQAFGLKMGLCFQVLDDIIDVTKNSFVNLLGLERANNYAQTLKTEVLNDLDALKPAYPLLQENLNALLNTLFKSSPNLSFYYNECERFESFLKNHHLHLESFHPYLEKAFFEMVLNGGKRFRPKLFLAVLCALVGQKDYSNQQTEYFKIALSIECLHTYSLIHDDLPCMDNAALRRNHPTLHAKYDETTAVLIGDALNTYSFELLSNALLESHIIVELIKILSANGGIKGMILGQALDCYFENTPLNLEQLTFLHEHKTAKLISASLIMGLVASGIKDEELFKWLQAFGLKMGLCFQVLDDIIDVTQLDSAKNSFVNLLGLERANNYAQTLKTEVLNDLDALKPAYPLLQENLNALLNTLFK

Foldseek 3Di:
DDDDPLQVLLVVLVVVLLVVLVPDADDDDDPDPPLRVLQCVLLNPDDPLLLLSLLSLLQSQQADPVVCVVQSVLSSLLSVLLSLLVSLLVLVCCACLHVVHLDDPNHGRPCNVPRRVSSNVSSVCSNVVSLVSLCPRPDDPVLSVVLCVLCPCQSHPNAQVVLSCVQRVQLQHADAPVVLLVSQLRNWQSSQLSSNLNSVSVNPDDDPVVSVLSNVLSSLVRSLLQLVVLLVVVVVSGSHPCVNPNNVRSVVVSVVSLVVSLVSLVVCCPPRVSSSVSVVVSVVVSVD/DPDDPLLVLLVVLVVVLLVVLLPDADDDDDPPPPLRVLQCVCLNVDDDLLLLLLLSLLQSQLADPVRCVVQSNLSSLLSVLLSLLVSLVVLVCCAPLHVVHQDDPNHGHPCNVPRRVSSNVSSVVSNVVSLVSLCPRPDDNVLSVVLCVLCDCQSHPVAQVVLVVLQRVCLVPADAPVSLLVSQLRNWQSSQLSSNLNSVSRNVDDDVPVNVLSSVLSSLVRSLLQLVVLLVVVVVRHHPCVHPNNVVSVVVSVVSLVVSLVSLVVCCPVRVSSSVSVNVSSVVSVPD/DDDDPLQVLLVVLVVVLLVVLQPDADDDDDPDPCQRVLLCVQLNLDDDLLLLLLLSLLQSQQADSVRCVVQSNLSSLLSVLLSLLVSLVVLVCCAPLHVVHQDDNRDGRPCNPPRRVSSNVSSVVSNVVSLVSLCPRPDPPVLSVVLCVLCDCQSDPNAQVVLRVCLRVCQPPADAPVVLLVSQLRNWLSSQLSSNLNSVSRSVDDDVPVSVLSNVLSSLVSSLLQLVVLLVVVCRSHPCVNQNNVVSVVVSVVSLVVSLVSLVVCCPPRVSSSVSVVVSSVVSVD/DDDLQVVLVVLVVVLLVLLVPDADDDDDPDDPLRPLLCVQVNLDDDLLLLSLLSLLASLLADPVVCVVQSNLSSLLSVLLSLLVSLVVLVCCAPLHVVNQDDSNHGRCCNVPNRVSSNVSSVVSNVVSLVSLCPRPDPPVLSVVLSVLCPCQSDDNAQVVLVVCQRVCWPPDDDDVVLLVSQLRNFLSSQLSSNLNSVSRNVDDDPPVNVLSNVLSSLVRSLLQLVVLLVVVVPVPDDGDHPCVHPNNVVSVVVSVVSLVVSLVSLVVCCPVRVSSSVSVNVSSVVSVD

Radius of gyration: 35.53 Å; Cα contacts (8 Å, |Δi|>4): 1610; chains: 4; bounding box: 72×82×91 Å

InterPro domains:
  IPR000092 Polyprenyl synthetase-like [PF00348] (32-270)
  IPR000092 Polyprenyl synthetase-like [cd00685] (31-300)
  IPR008949 Isoprenoid synthase domain superfamily [G3DSA:1.10.600.10] (1-301)
  IPR008949 Isoprenoid synthase domain superfamily [SSF48576] (8-280)
  IPR033749 Polyprenyl synthetase, conserved site [PS00444] (220-232)

Organism: Helicobacter pylori (strain ATCC 700392 / 26695) (NCBI:txid85962)

Secondary structure (DSSP, 8-state):
-PPPHHHHHHHHHHHHHHHHHHT------SS-SSHHHHHHHHHHS----HHHHHHHHHHHHHS-HHHHHHSHHHHHHHHHHHHHHHHHHHHHHTSTTTT--SEETTEE-HHHHT-HHHHHHHHHHHHHHHHHHHHHS-S-HHHHHHHHHHHHHHHSTTTHHHHHHHHHHTTTS---HHHHHHHHIIIIIHHHHHHHHHHHHHH----HHHHHHHHHHHHHHHHHHHHHHHHHHHH---S-HHHHH-HHHHHHHHHHHHHHHHHHHTTSTTT-HHHHHHHHHHHHHHH-/----HHHHHHHHHHHHHHHHHHT-------SSSSHHHHHHHHHHT----HHHHHHHHHHHHHS-HHHHHHSHHHHHHHHHHHHHHHHHHHHHHHSTTTT--SEETTEEPHHHHS-HHHHHHHHHHHHHHHHHHHHTS-S-HHHHHHHHHHHHHHHSTTTHHHHHHHHHHTTTS---HHHHHHHHIIIIIHHHHHHHHHHHHHT----HHHHHHHHHHHHHHHHHHHHHHHHHHHH----HHHHH-HHHHHHHHHHHHHHHHHHHHTTTTT-HHHHHHHHHHHHHHTT-/----HHHHHHHHHHHHHHHHHHH------SS-SSHHHHHHHHHHT----HHHHHHHHHHHHHS-HHHHHHTHHHHHHHHHHHHHHHHHHHHHHHSTTTT--SEETTEEPHHHHS-HHHHHHHHHHHHHHHHHHHHHS-S-HHHHHHHHHHHHHHHSTTTHHHHHHHHHHTTTS---HHHHHHHHIIIIIHHHHHHHHHHHHHHT---HHHHHHHHHHHHHHHHHHHHHHHHGGG----HHHHH-HHHHHHHHHHHHHHHHHHHTTTTTT-HHHHHHHHHHHHHHH-/--HHHHHHHHHHHHHHHHHHT-------S-SSHHHHHHHHHHT----HHHHHHHHHHHHHS-HHHHHTTHHHHHHHHHHHHHHHHHHHHHHTSTTTT--SEETTEE-HHHHT-HHHHHHHHHHHHHHHHHHHHTS-S-HHHHHHHHHHHHHHHSTTTHHHHHHHHHHTTTS---HHHHHHHHIIIIIHHHHHHHHHHHHHH----HHHHHHHHHHHHHHHHHHHHHHHHHHHH------S-HHHHH-HHHHHHHHHHHHHHHHHHHGGGTTT-HHHHHHHHHHHHHHH-